Protein AF-0000000075214335 (afdb_homodimer)

Foldseek 3Di:
DFWAKDWQDDQDADFKTKIKIWDACRQVLCQQFWAAPVRDGSVPDAAQDKGWTFGAFPRDGDFTWMKHWHDACRDQLRTTMIMIMTGRDNVVNVRSRVSSVVSGHHYAAFLRSLLSSCVNPVAFPQLSLLVQLCVPFQFPLLNLLSVLSNVCQQVVLLVVLLVLLVVLLVLQVCCVVCVPDVRPPPPLVVSLVSLVVSLVSLVVQLVCAQVSQCLRVNWEEEEDEDPPLCSLLQVCLQCPPPVRPPPPPPPDPDPQPFRWGDQHRGIYGYGPQQPRPDDPDDDPPVSVVSSVVSLVPGQEYEYGGEQCDEDDPVNVVVLVSCQVHQYEYEHEPPVDHGPYDCVSVVVSHVHYWYAHSNVSGGSNVVSVRSCVSSVNPPPDSNHHHDHDDLLSVLSVQLSVLSVVLSVCSVVVHRSVVSSVSSVRSSLSSCCSRPVNPDPVVSCVSSNPHGRND/DFWAKDWQDDQDFDFKTKIKIWDACRQVLCQQFWAAPVRDGSVPDAAQDKGWTFGAFPRHGDFTWMKHWHDACRDQLRTTMIMIMTGRDNVVNVRSRVSSVVSGHHYAAFLRSLLSSCVNPVAFPQLSLLVQLCVPFQFPLLNLLSVLSNVCQQVVLLVVLLVLLVVLLVLQVCCVVCVPDVRPPPPLVVSLVSLVVSLVSLVVQLVCAQVSQCLRVNWEEEEDEDPPLCSLLLVCLQCPPPVRPPPPPPPDPDPQPQRWGDQHRGIYGYGPQQPRPDDDDDDPPVRVVSSVVSLVVGQEYEYGGEQQDEDDPVNVVVLVSCQVHQYEYEHEPPVDDGPYDCVSVVVSHVHYWYAHSNVSGGSNVVSVRSCVSSVNPPPDSNHHHDHDDLLSVLSVQLSVLSVVLSVCSVVPHRSVVSSVSSVRSSLSSCCSRPVNPDPVVSCVSSNPHGRND

Solvent-accessible surface area (backbone atoms only — not comparable to full-atom values): 45473 Å² total; per-residue (Å²): 122,78,28,27,30,35,50,18,35,17,91,32,58,31,34,33,26,35,35,36,26,36,18,88,48,16,40,60,30,45,47,71,25,37,47,34,72,87,67,59,57,60,69,76,52,59,60,41,30,42,44,58,26,30,33,36,47,98,86,34,80,54,40,63,28,39,41,36,31,26,35,57,60,69,34,82,38,35,32,26,29,29,38,40,36,32,50,7,6,59,48,57,40,50,48,49,48,50,36,38,37,74,51,67,29,40,79,50,49,40,12,39,50,49,49,40,8,36,76,59,65,69,37,46,43,52,25,52,53,18,50,56,42,32,35,65,15,75,20,63,45,9,27,44,29,18,34,35,28,46,73,32,39,34,54,50,55,50,49,53,45,44,50,55,49,50,52,50,44,52,50,38,50,48,45,71,75,36,69,84,49,94,53,79,75,79,48,66,64,57,55,48,52,50,49,51,50,45,35,51,54,45,46,53,36,59,71,44,26,66,48,42,38,38,38,43,72,24,38,43,26,23,72,44,63,60,89,90,28,42,66,61,39,39,51,43,45,48,38,60,63,73,63,58,76,77,63,79,64,88,81,67,80,76,78,66,77,52,52,65,28,62,45,80,49,33,27,34,34,34,50,78,36,52,62,66,81,58,70,93,77,77,74,76,64,60,31,51,53,39,37,48,53,38,53,71,71,30,65,31,35,42,38,37,36,39,24,60,38,61,80,46,73,70,53,52,51,51,48,60,61,40,58,82,45,59,37,36,36,35,34,19,47,58,86,46,66,77,52,39,68,53,67,67,51,58,72,54,29,93,34,76,34,67,23,26,35,88,74,66,39,40,60,66,55,44,33,50,45,52,29,53,75,62,62,47,70,80,60,60,42,75,54,56,58,42,83,47,69,68,44,44,49,25,46,50,52,19,33,51,25,37,52,49,25,49,53,30,55,77,71,64,49,55,53,70,63,30,38,52,27,45,50,51,19,46,52,27,50,34,32,46,41,40,82,62,46,51,68,67,57,53,50,57,60,29,58,72,34,54,58,36,36,122,79,28,28,30,34,51,19,35,17,91,32,58,32,34,34,26,34,35,36,27,36,19,88,50,16,40,61,30,44,46,70,27,38,48,34,73,83,68,58,55,58,69,74,51,58,59,39,31,43,44,57,27,28,33,36,47,96,87,34,80,54,42,64,29,38,40,38,32,26,36,57,59,68,35,82,37,35,32,26,29,29,37,39,35,32,50,8,6,59,48,58,40,51,48,50,47,50,34,36,37,74,51,68,30,40,79,50,49,40,12,39,51,50,48,40,7,37,76,58,65,70,38,46,44,51,26,51,54,17,50,56,43,31,34,65,15,76,20,62,47,11,26,45,28,18,34,36,28,46,74,32,41,33,55,51,53,51,48,54,44,44,50,56,49,52,53,50,42,52,51,39,50,47,46,70,75,37,69,86,48,94,52,76,77,80,47,65,64,57,55,47,51,52,48,51,50,44,34,50,55,45,46,51,36,59,71,42,26,65,47,42,39,38,37,43,74,24,38,44,27,23,71,44,62,61,89,90,29,43,66,61,40,40,51,42,46,47,40,61,62,76,61,60,80,76,60,79,64,87,81,68,78,76,78,66,79,51,52,66,29,62,46,79,50,34,27,35,33,35,48,77,34,51,58,68,81,59,75,93,77,79,69,66,68,61,21,53,55,37,37,49,52,38,53,71,70,30,63,30,36,42,37,38,35,38,23,60,39,61,82,47,73,69,52,52,52,50,47,60,62,41,60,82,47,58,38,38,37,34,34,19,46,59,88,45,66,77,52,38,69,54,66,68,51,60,72,52,28,91,35,76,35,68,23,25,35,88,74,65,39,42,62,66,55,43,35,51,46,52,29,53,73,63,62,48,70,82,58,61,42,74,54,57,60,44,83,48,69,67,45,45,50,26,47,48,53,20,34,51,24,36,50,49,23,48,54,30,56,77,70,64,51,55,53,72,63,30,36,52,28,46,50,51,20,45,52,27,52,33,32,46,41,40,82,62,45,50,68,67,57,53,50,57,60,28,57,73,36,54,57,36,36

Radius of gyration: 34.45 Å; Cα contacts (8 Å, |Δi|>4): 1851; chains: 2; bounding box: 76×126×74 Å

pLDDT: mean 87.83, std 15.97, range [31.05, 98.88]

Structure (mmCIF, N/CA/C/O backbone):
data_AF-0000000075214335-model_v1
#
loop_
_entity.id
_entity.type
_entity.pdbx_description
1 polymer 'tRNA modification GTPase MnmE'
#
loop_
_atom_site.group_PDB
_atom_site.id
_atom_site.type_symbol
_atom_site.label_atom_id
_atom_site.label_alt_id
_atom_site.label_comp_id
_atom_site.label_asym_id
_atom_site.label_entity_id
_atom_site.label_seq_id
_atom_site.pdbx_PDB_ins_code
_atom_site.Cartn_x
_atom_site.Cartn_y
_atom_site.Cartn_z
_atom_site.occupancy
_atom_site.B_iso_or_equiv
_atom_site.auth_seq_id
_atom_site.auth_comp_id
_atom_site.auth_asym_id
_atom_site.auth_atom_id
_atom_site.pdbx_PDB_model_num
ATOM 1 N N . MET A 1 1 ? -6.516 -19.797 20.625 1 76.5 1 MET A N 1
ATOM 2 C CA . MET A 1 1 ? -5.359 -19.109 20.062 1 76.5 1 MET A CA 1
ATOM 3 C C . MET A 1 1 ? -5.441 -17.609 20.344 1 76.5 1 MET A C 1
ATOM 5 O O . MET A 1 1 ? -6.531 -17.062 20.516 1 76.5 1 MET A O 1
ATOM 9 N N . SER A 1 2 ? -4.344 -17.016 20.547 1 91.81 2 SER A N 1
ATOM 10 C CA . SER A 1 2 ? -4.277 -15.586 20.859 1 91.81 2 SER A CA 1
ATOM 11 C C . SER A 1 2 ? -4.844 -14.758 19.703 1 91.81 2 SER A C 1
ATOM 13 O O . SER A 1 2 ? -4.879 -15.203 18.562 1 91.81 2 SER A O 1
ATOM 15 N N . THR A 1 3 ? -5.512 -13.727 20.016 1 97.88 3 THR A N 1
ATOM 16 C CA . THR A 1 3 ? -5.969 -12.766 19.016 1 97.88 3 THR A CA 1
ATOM 17 C C . THR A 1 3 ? -4.789 -12 18.422 1 97.88 3 THR A C 1
ATOM 19 O O . THR A 1 3 ? -3.969 -11.445 19.141 1 97.88 3 THR A O 1
ATOM 22 N N . ILE A 1 4 ? -4.656 -12.047 17.109 1 98.38 4 ILE A N 1
ATOM 23 C CA . ILE A 1 4 ? -3.494 -11.461 16.438 1 98.38 4 ILE A CA 1
ATOM 24 C C . ILE A 1 4 ? -3.924 -10.266 15.594 1 98.38 4 ILE A C 1
ATOM 26 O O . ILE A 1 4 ? -5.105 -10.117 15.273 1 98.38 4 ILE A O 1
ATOM 30 N N . ALA A 1 5 ? -2.99 -9.414 15.273 1 98.56 5 ALA A N 1
ATOM 31 C CA . ALA A 1 5 ? -3.264 -8.25 14.438 1 98.56 5 ALA A CA 1
ATOM 32 C C . ALA A 1 5 ? -2.041 -7.867 13.609 1 98.56 5 ALA A C 1
ATOM 34 O O . ALA A 1 5 ? -0.904 -8.125 14.016 1 98.56 5 ALA A O 1
ATOM 35 N N . ALA A 1 6 ? -2.277 -7.27 12.445 1 98.06 6 ALA A N 1
ATOM 36 C CA . ALA A 1 6 ? -1.243 -6.734 11.562 1 98.06 6 ALA A CA 1
ATOM 37 C C . ALA A 1 6 ? -1.837 -5.762 10.547 1 98.06 6 ALA A C 1
ATOM 39 O O . ALA A 1 6 ? -3.059 -5.668 10.406 1 98.06 6 ALA A O 1
ATOM 40 N N . ILE A 1 7 ? -0.98 -4.98 9.977 1 97.5 7 ILE A N 1
ATOM 41 C CA . ILE A 1 7 ? -1.38 -4.176 8.828 1 97.5 7 ILE A CA 1
ATOM 42 C C . ILE A 1 7 ? -1.581 -5.074 7.609 1 97.5 7 ILE A C 1
ATOM 44 O O . ILE A 1 7 ? -0.665 -5.793 7.199 1 97.5 7 ILE A O 1
ATOM 48 N N . ALA A 1 8 ? -2.771 -5.043 7.035 1 97.38 8 ALA A N 1
ATOM 49 C CA . ALA A 1 8 ? -3.127 -5.945 5.941 1 97.38 8 ALA A CA 1
ATOM 50 C C . ALA A 1 8 ? -2.732 -5.352 4.594 1 97.38 8 ALA A C 1
ATOM 52 O O . ALA A 1 8 ? -2.541 -6.082 3.619 1 97.38 8 ALA A O 1
ATOM 53 N N . THR A 1 9 ? -2.678 -4.023 4.453 1 96.12 9 THR A N 1
ATOM 54 C CA . THR A 1 9 ? -2.342 -3.348 3.203 1 96.12 9 THR A CA 1
ATOM 55 C C . THR A 1 9 ? -0.831 -3.178 3.072 1 96.12 9 THR A C 1
ATOM 57 O O . THR A 1 9 ? -0.095 -3.338 4.047 1 96.12 9 THR A O 1
ATOM 60 N N . GLY A 1 10 ? -0.385 -2.92 1.857 1 91.81 10 GLY A N 1
ATOM 61 C CA . GLY A 1 10 ? 1.036 -2.752 1.602 1 91.81 10 GLY A CA 1
ATOM 62 C C . GLY A 1 10 ? 1.635 -1.561 2.326 1 91.81 10 GLY A C 1
ATOM 63 O O . GLY A 1 10 ? 0.921 -0.621 2.682 1 91.81 10 GLY A O 1
ATOM 64 N N . ASN A 1 11 ? 2.881 -1.649 2.514 1 87.88 11 ASN A N 1
ATOM 65 C CA . ASN A 1 11 ? 3.598 -0.605 3.238 1 87.88 11 ASN A CA 1
ATOM 66 C C . ASN A 1 11 ? 3.893 0.596 2.346 1 87.88 11 ASN A C 1
ATOM 68 O O . ASN A 1 11 ? 5.047 0.85 2 1 87.88 11 ASN A O 1
ATOM 72 N N . ALA A 1 12 ? 2.939 1.247 1.948 1 87.56 12 ALA A N 1
ATOM 73 C CA . ALA A 1 12 ? 2.992 2.467 1.147 1 87.56 12 ALA A CA 1
ATOM 74 C C . ALA A 1 12 ? 1.803 3.375 1.45 1 87.56 12 ALA A C 1
ATOM 76 O O . ALA A 1 12 ? 0.721 2.895 1.8 1 87.56 12 ALA A O 1
ATOM 77 N N . ALA A 1 13 ? 2.086 4.641 1.317 1 89.19 13 ALA A N 1
ATOM 78 C CA . ALA A 1 13 ? 1.004 5.594 1.555 1 89.19 13 ALA A CA 1
ATOM 79 C C . ALA A 1 13 ? -0.08 5.469 0.487 1 89.19 13 ALA A C 1
ATOM 81 O O . ALA A 1 13 ? 0.218 5.207 -0.68 1 89.19 13 ALA A O 1
ATOM 82 N N . GLY A 1 14 ? -1.327 5.617 0.842 1 91.38 14 GLY A N 1
ATOM 83 C CA . GLY A 1 14 ? -2.48 5.57 -0.043 1 91.38 14 GLY A CA 1
ATOM 84 C C . GLY A 1 14 ? -3.715 6.223 0.551 1 91.38 14 GLY A C 1
ATOM 85 O O . GLY A 1 14 ? -3.611 7.02 1.485 1 91.38 14 GLY A O 1
ATOM 86 N N . GLY A 1 15 ? -4.805 6.02 -0.076 1 93.5 15 GLY A N 1
ATOM 87 C CA . GLY A 1 15 ? -6.055 6.555 0.438 1 93.5 15 GLY A CA 1
ATOM 88 C C . GLY A 1 15 ? -6.492 5.906 1.737 1 93.5 15 GLY A C 1
ATOM 89 O O . GLY A 1 15 ? -7 6.582 2.637 1 93.5 15 GLY A O 1
ATOM 90 N N . ILE A 1 16 ? -6.27 4.602 1.799 1 96.5 16 ILE A N 1
ATOM 91 C CA . ILE A 1 16 ? -6.652 3.93 3.035 1 96.5 16 ILE A CA 1
ATOM 92 C C . ILE A 1 16 ? -5.59 2.896 3.41 1 96.5 16 ILE A C 1
ATOM 94 O O . ILE A 1 16 ? -4.832 2.438 2.553 1 96.5 16 ILE A O 1
ATOM 98 N N . GLY A 1 17 ? -5.441 2.637 4.648 1 97.31 17 GLY A N 1
ATOM 99 C CA . GLY A 1 17 ? -4.75 1.51 5.25 1 97.31 17 GLY A CA 1
ATOM 100 C C . GLY A 1 17 ? -5.645 0.657 6.129 1 97.31 17 GLY A C 1
ATOM 101 O O . GLY A 1 17 ? -6.551 1.174 6.785 1 97.31 17 GLY A O 1
ATOM 102 N N . VAL A 1 18 ? -5.387 -0.647 6.145 1 98.56 18 VAL A N 1
ATOM 103 C CA . VAL A 1 18 ? -6.297 -1.548 6.84 1 98.56 18 VAL A CA 1
ATOM 104 C C . VAL A 1 18 ? -5.535 -2.346 7.895 1 98.56 18 VAL A C 1
ATOM 106 O O . VAL A 1 18 ? -4.484 -2.926 7.602 1 98.56 18 VAL A O 1
ATOM 109 N N . ILE A 1 19 ? -6 -2.316 9.102 1 98.69 19 ILE A N 1
ATOM 110 C CA . ILE A 1 19 ? -5.531 -3.184 10.172 1 98.69 19 ILE A CA 1
ATOM 111 C C . ILE A 1 19 ? -6.484 -4.363 10.344 1 98.69 19 ILE A C 1
ATOM 113 O O . ILE A 1 19 ? -7.695 -4.18 10.477 1 98.69 19 ILE A O 1
ATOM 117 N N . ARG A 1 20 ? -5.926 -5.508 10.32 1 98.69 20 ARG A N 1
ATOM 118 C CA . ARG A 1 20 ? -6.719 -6.723 10.477 1 98.69 20 ARG A CA 1
ATOM 119 C C . ARG A 1 20 ? -6.508 -7.344 11.852 1 98.69 20 ARG A C 1
ATOM 121 O O . ARG A 1 20 ? -5.371 -7.488 12.305 1 98.69 20 ARG A O 1
ATOM 128 N N . ILE A 1 21 ? -7.578 -7.711 12.508 1 98.81 21 ILE A N 1
ATOM 129 C CA . ILE A 1 21 ? -7.59 -8.391 13.797 1 98.81 21 ILE A CA 1
ATOM 130 C C . ILE A 1 21 ? -8.305 -9.734 13.672 1 98.81 21 ILE A C 1
ATOM 132 O O . ILE A 1 21 ? -9.406 -9.805 13.117 1 98.81 21 ILE A O 1
ATOM 136 N N . SER A 1 22 ? -7.719 -10.812 14.125 1 98.75 22 SER A N 1
ATOM 137 C CA . SER A 1 22 ? -8.32 -12.141 14.031 1 98.75 22 SER A CA 1
ATOM 138 C C . SER A 1 22 ? -8.172 -12.914 15.328 1 98.75 22 SER A C 1
ATOM 140 O O . SER A 1 22 ? -7.094 -12.922 15.93 1 98.75 22 SER A O 1
ATOM 142 N N . GLY A 1 23 ? -9.195 -13.555 15.727 1 98.5 23 GLY A N 1
ATOM 143 C CA . GLY A 1 23 ? -9.195 -14.359 16.938 1 98.5 23 GLY A CA 1
ATOM 144 C C . GLY A 1 23 ? -10.484 -14.25 17.719 1 98.5 23 GLY A C 1
ATOM 145 O O . GLY A 1 23 ? -11.375 -13.469 17.375 1 98.5 23 GLY A O 1
ATOM 146 N N . ASP A 1 24 ? -10.586 -14.914 18.828 1 97.06 24 ASP A N 1
ATOM 147 C CA . ASP A 1 24 ? -11.797 -15 19.641 1 97.06 24 ASP A CA 1
ATOM 148 C C . ASP A 1 24 ? -12.141 -13.648 20.266 1 97.06 24 ASP A C 1
ATOM 150 O O . ASP A 1 24 ? -13.305 -13.352 20.516 1 97.06 24 ASP A O 1
ATOM 154 N N . GLU A 1 25 ? -11.172 -12.844 20.453 1 98.06 25 GLU A N 1
ATOM 155 C CA . GLU A 1 25 ? -11.406 -11.547 21.078 1 98.06 25 GLU A CA 1
ATOM 156 C C . GLU A 1 25 ? -11.312 -10.414 20.062 1 98.06 25 GLU A C 1
ATOM 158 O O . GLU A 1 25 ? -11.109 -9.258 20.438 1 98.06 25 GLU A O 1
ATOM 163 N N . ALA A 1 26 ? -11.375 -10.727 18.828 1 98.69 26 ALA A N 1
ATOM 164 C CA . ALA A 1 26 ? -11.141 -9.75 17.781 1 98.69 26 ALA A CA 1
ATOM 165 C C . ALA A 1 26 ? -12.078 -8.547 17.922 1 98.69 26 ALA A C 1
ATOM 167 O O . ALA A 1 26 ? -11.633 -7.398 17.891 1 98.69 26 ALA A O 1
ATOM 168 N N . THR A 1 27 ? -13.359 -8.766 18.125 1 98.5 27 THR A N 1
ATOM 169 C CA . THR A 1 27 ? -14.328 -7.668 18.219 1 98.5 27 THR A CA 1
ATOM 170 C C . THR A 1 27 ? -14.125 -6.883 19.516 1 98.5 27 THR A C 1
ATOM 172 O O . THR A 1 27 ? -14.266 -5.656 19.531 1 98.5 27 THR A O 1
ATOM 175 N N . ALA A 1 28 ? -13.82 -7.551 20.578 1 98.25 28 ALA A N 1
ATOM 176 C CA . ALA A 1 28 ? -13.578 -6.875 21.844 1 98.25 28 ALA A CA 1
ATOM 177 C C . ALA A 1 28 ? -12.367 -5.953 21.75 1 98.25 28 ALA A C 1
ATOM 179 O O . ALA A 1 28 ? -12.414 -4.809 22.219 1 98.25 28 ALA A O 1
ATOM 180 N N . VAL A 1 29 ? -11.297 -6.473 21.188 1 98.56 29 VAL A N 1
ATOM 181 C CA . VAL A 1 29 ? -10.086 -5.68 20.984 1 98.56 29 VAL A CA 1
ATOM 182 C C . VAL A 1 29 ? -10.398 -4.473 20.109 1 98.56 29 VAL A C 1
ATOM 184 O O . VAL A 1 29 ? -10.016 -3.348 20.422 1 98.56 29 VAL A O 1
ATOM 187 N N . ALA A 1 30 ? -11.117 -4.707 19.047 1 98.88 30 ALA A N 1
ATOM 188 C CA . ALA A 1 30 ? -11.477 -3.635 18.125 1 98.88 30 ALA A CA 1
ATOM 189 C C . ALA A 1 30 ? -12.336 -2.578 18.812 1 98.88 30 ALA A C 1
ATOM 191 O O . ALA A 1 30 ? -12.172 -1.381 18.562 1 98.88 30 ALA A O 1
ATOM 192 N N . ASP A 1 31 ? -13.219 -2.994 19.672 1 98.75 31 ASP A N 1
ATOM 193 C CA . ASP A 1 31 ? -14.117 -2.076 20.375 1 98.75 31 ASP A CA 1
ATOM 194 C C . ASP A 1 31 ? -13.336 -1.147 21.297 1 98.75 31 ASP A C 1
ATOM 196 O O . ASP A 1 31 ? -13.797 -0.049 21.625 1 98.75 31 ASP A O 1
ATOM 200 N N . ARG A 1 32 ? -12.219 -1.535 21.734 1 98.38 32 ARG A N 1
ATOM 201 C CA . ARG A 1 32 ? -11.398 -0.708 22.609 1 98.38 32 ARG A CA 1
ATOM 202 C C . ARG A 1 32 ? -10.664 0.366 21.828 1 98.38 32 ARG A C 1
ATOM 204 O O . ARG A 1 32 ? -10.258 1.388 22.375 1 98.38 32 ARG A O 1
ATOM 211 N N . VAL A 1 33 ? -10.5 0.174 20.516 1 98.69 33 VAL A N 1
ATOM 212 C CA . VAL A 1 33 ? -9.672 1.065 19.719 1 98.69 33 VAL A CA 1
ATOM 213 C C . VAL A 1 33 ? -10.547 1.849 18.734 1 98.69 33 VAL A C 1
ATOM 215 O O . VAL A 1 33 ? -10.141 2.898 18.234 1 98.69 33 VAL A O 1
ATOM 218 N N . PHE A 1 34 ? -11.68 1.377 18.453 1 98.81 34 PHE A N 1
ATOM 219 C CA . PHE A 1 34 ? -12.617 1.979 17.516 1 98.81 34 PHE A CA 1
ATOM 220 C C . PHE A 1 34 ? -13.938 2.293 18.203 1 98.81 34 PHE A C 1
ATOM 222 O O . PHE A 1 34 ? -14.516 1.434 18.859 1 98.81 34 PHE A O 1
ATOM 229 N N . LYS A 1 35 ? -14.422 3.512 18 1 98.5 35 LYS A N 1
ATOM 230 C CA . LYS A 1 35 ? -15.719 3.922 18.516 1 98.5 35 LYS A CA 1
ATOM 231 C C . LYS A 1 35 ? -16.672 4.328 17.391 1 98.5 35 LYS A C 1
ATOM 233 O O . LYS A 1 35 ? -16.438 5.332 16.719 1 98.5 35 LYS A O 1
ATOM 238 N N . ALA A 1 36 ? -17.703 3.559 17.219 1 98.06 36 ALA A N 1
ATOM 239 C CA . ALA A 1 36 ? -18.703 3.861 16.188 1 98.06 36 ALA A CA 1
ATOM 240 C C . ALA A 1 36 ? -19.406 5.18 16.484 1 98.06 36 ALA A C 1
ATOM 242 O O . ALA A 1 36 ? -19.703 5.484 17.641 1 98.06 36 ALA A O 1
ATOM 243 N N . MET A 1 37 ? -19.734 5.902 15.469 1 96.62 37 MET A N 1
ATOM 244 C CA . MET A 1 37 ? -20.391 7.199 15.625 1 96.62 37 MET A CA 1
ATOM 245 C C . MET A 1 37 ? -21.766 7.039 16.25 1 96.62 37 MET A C 1
ATOM 247 O O . MET A 1 37 ? -22.234 7.914 16.984 1 96.62 37 MET A O 1
ATOM 251 N N . ASP A 1 38 ? -22.391 5.941 15.992 1 95.75 38 ASP A N 1
ATOM 252 C CA . ASP A 1 38 ? -23.75 5.734 16.5 1 95.75 38 ASP A CA 1
ATOM 253 C C . ASP A 1 38 ? -23.719 5.031 17.859 1 95.75 38 ASP A C 1
ATOM 255 O O . ASP A 1 38 ? -24.766 4.637 18.375 1 95.75 38 ASP A O 1
ATOM 259 N N . GLY A 1 39 ? -22.562 4.797 18.375 1 95.75 39 GLY A N 1
ATOM 260 C CA . GLY A 1 39 ? -22.406 4.254 19.719 1 95.75 39 GLY A CA 1
ATOM 261 C C . GLY A 1 39 ? -22.484 2.74 19.766 1 95.75 39 GLY A C 1
ATOM 262 O O . GLY A 1 39 ? -22.312 2.137 20.828 1 95.75 39 GLY A O 1
ATOM 263 N N . SER A 1 40 ? -22.734 2.09 18.609 1 96.62 40 SER A N 1
ATOM 264 C CA . SER A 1 40 ? -22.844 0.636 18.578 1 96.62 40 SER A CA 1
ATOM 265 C C . SER A 1 40 ? -21.516 -0.032 18.859 1 96.62 40 SER A C 1
ATOM 267 O O . SER A 1 40 ? -20.453 0.545 18.594 1 96.62 40 SER A O 1
ATOM 269 N N . LEU A 1 41 ? -21.609 -1.18 19.453 1 97.88 41 LEU A N 1
ATOM 270 C CA . LEU A 1 41 ? -20.422 -2.01 19.641 1 97.88 41 LEU A CA 1
ATOM 271 C C . LEU A 1 41 ? -20.234 -2.969 18.469 1 97.88 41 LEU A C 1
ATOM 273 O O . LEU A 1 41 ? -21.203 -3.537 17.969 1 97.88 41 LEU A O 1
ATOM 277 N N . LEU A 1 42 ? -19.031 -3.156 18.031 1 98.25 42 LEU A N 1
ATOM 278 C CA . LEU A 1 42 ? -18.734 -4.078 16.953 1 98.25 42 LEU A CA 1
ATOM 279 C C . LEU A 1 42 ? -19.062 -5.512 17.328 1 98.25 42 LEU A C 1
ATOM 281 O O . LEU A 1 42 ? -19.469 -6.309 16.484 1 98.25 42 LEU A O 1
ATOM 285 N N . ALA A 1 43 ? -18.906 -5.84 18.594 1 97.44 43 ALA A N 1
ATOM 286 C CA . ALA A 1 43 ? -19.203 -7.176 19.109 1 97.44 43 ALA A CA 1
ATOM 287 C C . ALA A 1 43 ? -20.656 -7.543 18.844 1 97.44 43 ALA A C 1
ATOM 289 O O . ALA A 1 43 ? -21 -8.719 18.703 1 97.44 43 ALA A O 1
ATOM 290 N N . ASP A 1 44 ? -21.5 -6.57 18.703 1 96.94 44 ASP A N 1
ATOM 291 C CA . ASP A 1 44 ? -22.938 -6.801 18.547 1 96.94 44 ASP A CA 1
ATOM 292 C C . ASP A 1 44 ? -23.328 -6.855 17.078 1 96.94 44 ASP A C 1
ATOM 294 O O . ASP A 1 44 ? -24.469 -7.133 16.734 1 96.94 44 ASP A O 1
ATOM 298 N N . LEU A 1 45 ? -22.422 -6.578 16.219 1 96.94 45 LEU A N 1
ATOM 299 C CA . LEU A 1 45 ? -22.719 -6.547 14.797 1 96.94 45 LEU A CA 1
ATOM 300 C C . LEU A 1 45 ? -22.688 -7.957 14.211 1 96.94 45 LEU A C 1
ATOM 302 O O . LEU A 1 45 ? -21.953 -8.82 14.68 1 96.94 45 LEU A O 1
ATOM 306 N N . GLY A 1 46 ? -23.578 -8.203 13.227 1 96.38 46 GLY A N 1
ATOM 307 C CA . GLY A 1 46 ? -23.469 -9.414 12.438 1 96.38 46 GLY A CA 1
ATOM 308 C C . GLY A 1 46 ? -22.281 -9.406 11.492 1 96.38 46 GLY A C 1
ATOM 309 O O . GLY A 1 46 ? -21.609 -8.375 11.336 1 96.38 46 GLY A O 1
ATOM 310 N N . GLY A 1 47 ? -21.984 -10.578 10.93 1 97.69 47 GLY A N 1
ATOM 311 C CA . GLY A 1 47 ? -20.906 -10.68 9.953 1 97.69 47 GLY A CA 1
ATOM 312 C C . GLY A 1 47 ? -21.172 -9.891 8.688 1 97.69 47 GLY A C 1
ATOM 313 O O . GLY A 1 47 ? -22.328 -9.711 8.289 1 97.69 47 GLY A O 1
ATOM 314 N N . TYR A 1 48 ? -20.062 -9.375 8.094 1 98.44 48 TYR A N 1
ATOM 315 C CA . TYR A 1 48 ? -20.109 -8.641 6.832 1 98.44 48 TYR A CA 1
ATOM 316 C C . TYR A 1 48 ? -20.906 -7.352 6.98 1 98.44 48 TYR A C 1
ATOM 318 O O . TYR A 1 48 ? -21.625 -6.953 6.062 1 98.44 48 TYR A O 1
ATOM 326 N N . ARG A 1 49 ? -20.844 -6.766 8.117 1 98.44 49 ARG A N 1
ATOM 327 C CA . ARG A 1 49 ? -21.375 -5.441 8.414 1 98.44 49 ARG A CA 1
ATOM 328 C C . ARG A 1 49 ? -20.281 -4.488 8.867 1 98.44 49 ARG A C 1
ATOM 330 O O . ARG A 1 49 ? -19.312 -4.91 9.516 1 98.44 49 ARG A O 1
ATOM 337 N N . ALA A 1 50 ? -20.469 -3.191 8.523 1 98.69 50 ALA A N 1
ATOM 338 C CA . ALA A 1 50 ? -19.438 -2.199 8.859 1 98.69 50 ALA A CA 1
ATOM 339 C C . ALA A 1 50 ? -20.047 -1.013 9.602 1 98.69 50 ALA A C 1
ATOM 341 O O . ALA A 1 50 ? -21.281 -0.845 9.617 1 98.69 50 ALA A O 1
ATOM 342 N N . LYS A 1 51 ? -19.25 -0.272 10.273 1 98.62 51 LYS A N 1
ATOM 343 C CA . LYS A 1 51 ? -19.625 0.96 10.969 1 98.62 51 LYS A CA 1
ATOM 344 C C . LYS A 1 51 ? -18.594 2.062 10.719 1 98.62 51 LYS A C 1
ATOM 346 O O . LYS A 1 51 ? -17.406 1.791 10.609 1 98.62 51 LYS A O 1
ATOM 351 N N . PHE A 1 52 ? -19.109 3.246 10.586 1 98.56 52 PHE A N 1
ATOM 352 C CA . PHE A 1 52 ? -18.281 4.438 10.547 1 98.56 52 PHE A CA 1
ATOM 353 C C . PHE A 1 52 ? -18.031 4.965 11.961 1 98.56 52 PHE A C 1
ATOM 355 O O . PHE A 1 52 ? -18.922 4.965 12.797 1 98.56 52 PHE A O 1
ATOM 362 N N . GLY A 1 53 ? -16.766 5.367 12.227 1 98.38 53 GLY A N 1
ATOM 363 C CA . GLY A 1 53 ? -16.422 5.902 13.539 1 98.38 53 GLY A CA 1
ATOM 364 C C . GLY A 1 53 ? -15.023 6.48 13.594 1 98.38 53 GLY A C 1
ATOM 365 O O . GLY A 1 53 ? -14.516 7 12.602 1 98.38 53 GLY A O 1
ATOM 366 N N . ASN A 1 54 ? -14.461 6.492 14.812 1 98.5 54 ASN A N 1
ATOM 367 C CA . ASN A 1 54 ? -13.117 7.016 15.039 1 98.5 54 ASN A CA 1
ATOM 368 C C . ASN A 1 54 ? -12.203 5.961 15.648 1 98.5 54 ASN A C 1
ATOM 370 O O . ASN A 1 54 ? -12.633 5.16 16.484 1 98.5 54 ASN A O 1
ATOM 374 N N . VAL A 1 55 ? -11.031 5.992 15.219 1 98.44 55 VAL A N 1
ATOM 375 C CA . VAL A 1 55 ? -9.992 5.23 15.914 1 98.44 55 VAL A CA 1
ATOM 376 C C . VAL A 1 55 ? -9.469 6.035 17.094 1 98.44 55 VAL A C 1
ATOM 378 O O . VAL A 1 55 ? -9.258 7.246 17 1 98.44 55 VAL A O 1
ATOM 381 N N . ILE A 1 56 ? -9.32 5.387 18.188 1 97.88 56 ILE A N 1
ATOM 382 C CA . ILE A 1 56 ? -8.852 6.008 19.422 1 97.88 56 ILE A CA 1
ATOM 383 C C . ILE A 1 56 ? -7.402 5.602 19.688 1 97.88 56 ILE A C 1
ATOM 385 O O . ILE A 1 56 ? -7.109 4.414 19.859 1 97.88 56 ILE A O 1
ATOM 389 N N . ILE A 1 57 ? -6.551 6.527 19.719 1 95.62 57 ILE A N 1
ATOM 390 C CA . ILE A 1 57 ? -5.145 6.32 20.047 1 95.62 57 ILE A CA 1
ATOM 391 C C . ILE A 1 57 ? -4.766 7.168 21.266 1 95.62 57 ILE A C 1
ATOM 393 O O . ILE A 1 57 ? -4.961 8.383 21.25 1 95.62 57 ILE A O 1
ATOM 397 N N . GLY A 1 58 ? -4.199 6.574 22.312 1 90.88 58 GLY A N 1
ATOM 398 C CA . GLY A 1 58 ? -3.877 7.309 23.516 1 90.88 58 GLY A CA 1
ATOM 399 C C . GLY A 1 58 ? -5.082 7.965 24.156 1 90.88 58 GLY A C 1
ATOM 400 O O . GLY A 1 58 ? -4.992 9.094 24.656 1 90.88 58 GLY A O 1
ATOM 401 N N . GLY A 1 59 ? -6.234 7.449 23.922 1 93.25 59 GLY A N 1
ATOM 402 C CA . GLY A 1 59 ? -7.453 7.934 24.547 1 93.25 59 GLY A CA 1
ATOM 403 C C . GLY A 1 59 ? -8.133 9.047 23.766 1 93.25 59 GLY A C 1
ATOM 404 O O . GLY A 1 59 ? -9.18 9.555 24.172 1 93.25 59 GLY A O 1
ATOM 405 N N . GLN A 1 60 ? -7.617 9.359 22.656 1 94.62 60 GLN A N 1
ATOM 406 C CA . GLN A 1 60 ? -8.18 10.453 21.875 1 94.62 60 GLN A CA 1
ATOM 407 C C . GLN A 1 60 ? -8.523 10 20.469 1 94.62 60 GLN A C 1
ATOM 409 O O . GLN A 1 60 ? -7.789 9.211 19.875 1 94.62 60 GLN A O 1
ATOM 414 N N . PRO A 1 61 ? -9.703 10.492 19.969 1 96.81 61 PRO A N 1
ATOM 415 C CA . PRO A 1 61 ? -9.938 10.242 18.547 1 96.81 61 PRO A CA 1
ATOM 416 C C . PRO A 1 61 ? -8.789 10.727 17.656 1 96.81 61 PRO A C 1
ATOM 418 O O . PRO A 1 61 ? -8.305 11.852 17.828 1 96.81 61 PRO A O 1
ATOM 421 N N . SER A 1 62 ? -8.344 9.883 16.703 1 97.5 62 SER A N 1
ATOM 422 C CA . SER A 1 62 ? -7.125 10.203 15.977 1 97.5 62 SER A CA 1
ATOM 423 C C . SER A 1 62 ? -7.332 10.055 14.469 1 97.5 62 SER A C 1
ATOM 425 O O . SER A 1 62 ? -6.52 10.539 13.68 1 97.5 62 SER A O 1
ATOM 427 N N . ASP A 1 63 ? -8.398 9.422 14.078 1 98.25 63 ASP A N 1
ATOM 428 C CA . ASP A 1 63 ? -8.75 9.273 12.664 1 98.25 63 ASP A CA 1
ATOM 429 C C . ASP A 1 63 ? -10.211 8.852 12.508 1 98.25 63 ASP A C 1
ATOM 431 O O . ASP A 1 63 ? -10.789 8.242 13.414 1 98.25 63 ASP A O 1
ATOM 435 N N . ASN A 1 64 ? -10.773 9.289 11.367 1 98.06 64 ASN A N 1
ATOM 436 C CA . ASN A 1 64 ? -12.008 8.656 10.914 1 98.06 64 ASN A CA 1
ATOM 437 C C . ASN A 1 64 ? -11.75 7.285 10.297 1 98.06 64 ASN A C 1
ATOM 439 O O . ASN A 1 64 ? -10.758 7.098 9.594 1 98.06 64 ASN A O 1
ATOM 443 N N . ALA A 1 65 ? -12.617 6.355 10.625 1 98.56 65 ALA A N 1
ATOM 444 C CA . ALA A 1 65 ? -12.336 4.992 10.18 1 98.56 65 ALA A CA 1
ATOM 445 C C . ALA A 1 65 ? -13.633 4.223 9.922 1 98.56 65 ALA A C 1
ATOM 447 O O . ALA A 1 65 ? -14.711 4.672 10.305 1 98.56 65 ALA A O 1
ATOM 448 N N . VAL A 1 66 ? -13.531 3.188 9.164 1 98.81 66 VAL A N 1
ATOM 449 C CA . VAL A 1 66 ? -14.586 2.199 8.969 1 98.81 66 VAL A CA 1
ATOM 450 C C . VAL A 1 66 ? -14.125 0.839 9.484 1 98.81 66 VAL A C 1
ATOM 452 O O . VAL A 1 66 ? -13.008 0.4 9.195 1 98.81 66 VAL A O 1
ATOM 455 N N . ALA A 1 67 ? -14.922 0.233 10.32 1 98.88 67 ALA A N 1
ATOM 456 C CA . ALA A 1 67 ? -14.633 -1.107 10.828 1 98.88 67 ALA A CA 1
ATOM 457 C C . ALA A 1 67 ? -15.594 -2.137 10.227 1 98.88 67 ALA A C 1
ATOM 459 O O . ALA A 1 67 ? -16.812 -1.981 10.312 1 98.88 67 ALA A O 1
ATOM 460 N N . LEU A 1 68 ? -15.062 -3.129 9.555 1 98.88 68 LEU A N 1
ATOM 461 C CA . LEU A 1 68 ? -15.828 -4.219 8.961 1 98.88 68 LEU A CA 1
ATOM 462 C C . LEU A 1 68 ? -15.672 -5.5 9.773 1 98.88 68 LEU A C 1
ATOM 464 O O . LEU A 1 68 ? -14.555 -5.922 10.07 1 98.88 68 LEU A O 1
ATOM 468 N N . VAL A 1 69 ? -16.781 -6.137 10.117 1 98.88 69 VAL A N 1
ATOM 469 C CA . VAL A 1 69 ? -16.781 -7.293 11.008 1 98.88 69 VAL A CA 1
ATOM 470 C C . VAL A 1 69 ? -17.078 -8.562 10.211 1 98.88 69 VAL A C 1
ATOM 472 O O . VAL A 1 69 ? -18 -8.578 9.383 1 98.88 69 VAL A O 1
ATOM 475 N N . PHE A 1 70 ? -16.281 -9.602 10.391 1 98.75 70 PHE A N 1
ATOM 476 C CA . PHE A 1 70 ? -16.531 -10.969 9.938 1 98.75 70 PHE A CA 1
ATOM 477 C C . PHE A 1 70 ? -16.703 -11.906 11.133 1 98.75 70 PHE A C 1
ATOM 479 O O . PHE A 1 70 ? -15.93 -11.852 12.086 1 98.75 70 PHE A O 1
ATOM 486 N N . LYS A 1 71 ? -17.656 -12.773 11.086 1 98.19 71 LYS A N 1
ATOM 487 C CA . LYS A 1 71 ? -17.891 -13.711 12.172 1 98.19 71 LYS A CA 1
ATOM 488 C C . LYS A 1 71 ? -17.5 -15.133 11.773 1 98.19 71 LYS A C 1
ATOM 490 O O . LYS A 1 71 ? -17.766 -15.555 10.648 1 98.19 71 LYS A O 1
ATOM 495 N N . ALA A 1 72 ? -16.891 -15.82 12.648 1 96.69 72 ALA A N 1
ATOM 496 C CA . ALA A 1 72 ? -16.562 -17.234 12.453 1 96.69 72 ALA A CA 1
ATOM 497 C C . ALA A 1 72 ? -17.812 -18.031 12.086 1 96.69 72 ALA A C 1
ATOM 499 O O . ALA A 1 72 ? -18.891 -17.797 12.625 1 96.69 72 ALA A O 1
ATOM 500 N N . PRO A 1 73 ? -17.656 -18.953 11.203 1 96.88 73 PRO A N 1
ATOM 501 C CA . PRO A 1 73 ? -16.469 -19.312 10.445 1 96.88 73 PRO A CA 1
ATOM 502 C C . PRO A 1 73 ? -16.359 -18.578 9.109 1 96.88 73 PRO A C 1
ATOM 504 O O . PRO A 1 73 ? -15.516 -18.922 8.273 1 96.88 73 PRO A O 1
ATOM 507 N N . LYS A 1 74 ? -17.312 -17.625 8.883 1 97.06 74 LYS A N 1
ATOM 508 C CA . LYS A 1 74 ? -17.406 -16.953 7.594 1 97.06 74 LYS A CA 1
ATOM 509 C C . LYS A 1 74 ? -16.422 -15.781 7.512 1 97.06 74 LYS A C 1
ATOM 511 O O . LYS A 1 74 ? -16.828 -14.625 7.387 1 97.06 74 LYS A O 1
ATOM 516 N N . SER A 1 75 ? -15.211 -16.078 7.648 1 98.12 75 SER A N 1
ATOM 517 C CA . SER A 1 75 ? -14.094 -15.133 7.539 1 98.12 75 SER A CA 1
ATOM 518 C C . SER A 1 75 ? -12.891 -15.781 6.859 1 98.12 75 SER A C 1
ATOM 520 O O . SER A 1 75 ? -12.906 -16.984 6.57 1 98.12 75 SER A O 1
ATOM 522 N N . TYR A 1 76 ? -11.875 -14.992 6.539 1 97.62 76 TYR A N 1
ATOM 523 C CA . TYR A 1 76 ? -10.68 -15.492 5.875 1 97.62 76 TYR A CA 1
ATOM 524 C C . TYR A 1 76 ? -9.992 -16.562 6.727 1 97.62 76 TYR A C 1
ATOM 526 O O . TYR A 1 76 ? -9.617 -17.609 6.223 1 97.62 76 TYR A O 1
ATOM 534 N N . THR A 1 77 ? -9.859 -16.281 8.047 1 97.81 77 THR A N 1
ATOM 535 C CA . THR A 1 77 ? -9.125 -17.172 8.938 1 97.81 77 THR A CA 1
ATOM 536 C C . THR A 1 77 ? -10.047 -18.25 9.508 1 97.81 77 THR A C 1
ATOM 538 O O . THR A 1 77 ? -9.586 -19.203 10.141 1 97.81 77 THR A O 1
ATOM 541 N N . GLY A 1 78 ? -11.352 -18.125 9.344 1 98 78 GLY A N 1
ATOM 542 C CA . GLY A 1 78 ? -12.312 -19 10 1 98 78 GLY A CA 1
ATOM 543 C C . GLY A 1 78 ? -12.625 -18.594 11.422 1 98 78 GLY A C 1
ATOM 544 O O . GLY A 1 78 ? -13.375 -19.266 12.125 1 98 78 GLY A O 1
ATOM 545 N N . GLU A 1 79 ? -12.07 -17.484 11.859 1 98.38 79 GLU A N 1
ATOM 546 C CA . GLU A 1 79 ? -12.281 -16.891 13.172 1 98.38 79 GLU A CA 1
ATOM 547 C C . GLU A 1 79 ? -13.078 -15.594 13.07 1 98.38 79 GLU A C 1
ATOM 549 O O . GLU A 1 79 ? -13.508 -15.211 11.984 1 98.38 79 GLU A O 1
ATOM 554 N N . ASP A 1 80 ? -13.336 -14.984 14.25 1 98.5 80 ASP A N 1
ATOM 555 C CA . ASP A 1 80 ? -13.797 -13.602 14.188 1 98.5 80 ASP A CA 1
ATOM 556 C C . ASP A 1 80 ? -12.703 -12.672 13.68 1 98.5 80 ASP A C 1
ATOM 558 O O . ASP A 1 80 ? -11.547 -12.781 14.102 1 98.5 80 ASP A O 1
ATOM 562 N N . VAL A 1 81 ? -13.07 -11.867 12.734 1 98.81 81 VAL A N 1
ATOM 563 C CA . VAL A 1 81 ? -12.109 -10.945 12.141 1 98.81 81 VAL A CA 1
ATOM 564 C C . VAL A 1 81 ? -12.703 -9.539 12.094 1 98.81 81 VAL A C 1
ATOM 566 O O . VAL A 1 81 ? -13.891 -9.367 11.805 1 98.81 81 VAL A O 1
ATOM 569 N N . VAL A 1 82 ? -11.961 -8.57 12.453 1 98.88 82 VAL A N 1
ATOM 570 C CA . VAL A 1 82 ? -12.32 -7.172 12.258 1 98.88 82 VAL A CA 1
ATOM 571 C C . VAL A 1 82 ? -11.25 -6.477 11.422 1 98.88 82 VAL A C 1
ATOM 573 O O . VAL A 1 82 ? -10.055 -6.633 11.68 1 98.88 82 VAL A O 1
ATOM 576 N N . GLU A 1 83 ? -11.648 -5.809 10.383 1 98.88 83 GLU A N 1
ATOM 577 C CA . GLU A 1 83 ? -10.766 -4.961 9.594 1 98.88 83 GLU A CA 1
ATOM 578 C C . GLU A 1 83 ? -11.086 -3.484 9.789 1 98.88 83 GLU A C 1
ATOM 580 O O . GLU A 1 83 ? -12.203 -3.047 9.508 1 98.88 83 GLU A O 1
ATOM 585 N N . ILE A 1 84 ? -10.148 -2.744 10.312 1 98.88 84 ILE A N 1
ATOM 586 C CA . ILE A 1 84 ? -10.305 -1.308 10.523 1 98.88 84 ILE A CA 1
ATOM 587 C C . ILE A 1 84 ? -9.586 -0.543 9.414 1 98.88 84 ILE A C 1
ATOM 589 O O . ILE A 1 84 ? -8.359 -0.625 9.289 1 98.88 84 ILE A O 1
ATOM 593 N N . SER A 1 85 ? -10.32 0.161 8.602 1 98.69 85 SER A N 1
ATOM 594 C CA . SER A 1 85 ? -9.766 0.998 7.539 1 98.69 85 SER A CA 1
ATOM 595 C C . SER A 1 85 ? -9.594 2.439 8.008 1 98.69 85 SER A C 1
ATOM 597 O O . SER A 1 85 ? -10.562 3.092 8.398 1 98.69 85 SER A O 1
ATOM 599 N N . VAL A 1 86 ? -8.383 2.914 8.016 1 98.44 86 VAL A N 1
ATOM 600 C CA . VAL A 1 86 ? -8.055 4.289 8.367 1 98.44 86 VAL A CA 1
ATOM 601 C C . VAL A 1 86 ? -7.457 5.004 7.156 1 98.44 86 VAL A C 1
ATOM 603 O O . VAL A 1 86 ? -7.312 4.406 6.086 1 98.44 86 VAL A O 1
ATOM 606 N N . HIS A 1 87 ? -7.25 6.273 7.258 1 97.81 87 HIS A N 1
ATOM 607 C CA . HIS A 1 87 ? -6.531 6.965 6.195 1 97.81 87 HIS A CA 1
ATOM 608 C C . HIS A 1 87 ? -5.156 6.352 5.965 1 97.81 87 HIS A C 1
ATOM 610 O O . HIS A 1 87 ? -4.516 5.887 6.91 1 97.81 87 HIS A O 1
ATOM 616 N N . GLY A 1 88 ? -4.738 6.355 4.754 1 95.75 88 GLY A N 1
ATOM 617 C CA . GLY A 1 88 ? -3.625 5.531 4.316 1 95.75 88 GLY A CA 1
ATOM 618 C C . GLY A 1 88 ? -2.273 6.18 4.555 1 95.75 88 GLY A C 1
ATOM 619 O O . GLY A 1 88 ? -1.349 6.004 3.756 1 95.75 88 GLY A O 1
ATOM 620 N N . GLY A 1 89 ? -2.133 6.988 5.504 1 92.81 89 GLY A N 1
ATOM 621 C CA . GLY A 1 89 ? -0.821 7.453 5.926 1 92.81 89 GLY A CA 1
ATOM 622 C C . GLY A 1 89 ? -0.045 6.414 6.711 1 92.81 89 GLY A C 1
ATOM 623 O O . GLY A 1 89 ? -0.619 5.688 7.527 1 92.81 89 GLY A O 1
ATOM 624 N N . LEU A 1 90 ? 1.202 6.352 6.473 1 90.12 90 LEU A N 1
ATOM 625 C CA . LEU A 1 90 ? 2.016 5.309 7.082 1 90.12 90 LEU A CA 1
ATOM 626 C C . LEU A 1 90 ? 1.989 5.414 8.602 1 90.12 90 LEU A C 1
ATOM 628 O O . LEU A 1 90 ? 1.86 4.406 9.297 1 90.12 90 LEU A O 1
ATOM 632 N N . LEU A 1 91 ? 2.117 6.605 9.133 1 89.94 91 LEU A N 1
ATOM 633 C CA . LEU A 1 91 ? 2.176 6.789 10.578 1 89.94 91 LEU A CA 1
ATOM 634 C C . LEU A 1 91 ? 0.845 6.426 11.227 1 89.94 91 LEU A C 1
ATOM 636 O O . LEU A 1 91 ? 0.814 5.703 12.227 1 89.94 91 LEU A O 1
ATOM 640 N N . ILE A 1 92 ? -0.256 6.938 10.672 1 95.44 92 ILE A N 1
ATOM 641 C CA . ILE A 1 92 ? -1.56 6.695 11.281 1 95.44 92 ILE A CA 1
ATOM 642 C C . ILE A 1 92 ? -1.881 5.203 11.234 1 95.44 92 ILE A C 1
ATOM 644 O O . ILE A 1 92 ? -2.451 4.656 12.18 1 95.44 92 ILE A O 1
ATOM 648 N N . VAL A 1 93 ? -1.529 4.516 10.195 1 96.69 93 VAL A N 1
ATOM 649 C CA . VAL A 1 93 ? -1.729 3.074 10.078 1 96.69 93 VAL A CA 1
ATOM 650 C C . VAL A 1 93 ? -0.925 2.354 11.164 1 96.69 93 VAL A C 1
ATOM 652 O O . VAL A 1 93 ? -1.455 1.492 11.867 1 96.69 93 VAL A O 1
ATOM 655 N N . GLN A 1 94 ? 0.294 2.736 11.281 1 94.69 94 GLN A N 1
ATOM 656 C CA . GLN A 1 94 ? 1.171 2.125 12.273 1 94.69 94 GLN A CA 1
ATOM 657 C C . GLN A 1 94 ? 0.664 2.381 13.688 1 94.69 94 GLN A C 1
ATOM 659 O O . GLN A 1 94 ? 0.649 1.474 14.523 1 94.69 94 GLN A O 1
ATOM 664 N N . LYS A 1 95 ? 0.311 3.582 13.953 1 95 95 LYS A N 1
ATOM 665 C CA . LYS A 1 95 ? -0.172 3.943 15.281 1 95 95 LYS A CA 1
ATOM 666 C C . LYS A 1 95 ? -1.476 3.219 15.609 1 95 95 LYS A C 1
ATOM 668 O O . LYS A 1 95 ? -1.725 2.867 16.766 1 95 95 LYS A O 1
ATOM 673 N N . THR A 1 96 ? -2.305 3.068 14.633 1 98.25 96 THR A N 1
ATOM 674 C CA . THR A 1 96 ? -3.529 2.301 14.836 1 98.25 96 THR A CA 1
ATOM 675 C C . THR A 1 96 ? -3.205 0.856 15.211 1 98.25 96 THR A C 1
ATOM 677 O O . THR A 1 96 ? -3.809 0.296 16.125 1 98.25 96 THR A O 1
ATOM 680 N N . LEU A 1 97 ? -2.26 0.239 14.477 1 98.06 97 LEU A N 1
ATOM 681 C CA . LEU A 1 97 ? -1.837 -1.113 14.828 1 98.06 97 LEU A CA 1
ATOM 682 C C . LEU A 1 97 ? -1.324 -1.168 16.266 1 98.06 97 LEU A C 1
ATOM 684 O O . LEU A 1 97 ? -1.681 -2.074 17.016 1 98.06 97 LEU A O 1
ATOM 688 N N . GLU A 1 98 ? -0.497 -0.205 16.641 1 97.06 98 GLU A N 1
ATOM 689 C CA . GLU A 1 98 ? 0.038 -0.154 18 1 97.06 98 GLU A CA 1
ATOM 690 C C . GLU A 1 98 ? -1.083 -0.089 19.031 1 97.06 98 GLU A C 1
ATOM 692 O O . GLU A 1 98 ? -1.021 -0.755 20.062 1 97.06 98 GLU A O 1
ATOM 697 N N . ALA A 1 99 ? -2.059 0.714 18.719 1 98.25 99 ALA A N 1
ATOM 698 C CA . ALA A 1 99 ? -3.203 0.816 19.625 1 98.25 99 ALA A CA 1
ATOM 699 C C . ALA A 1 99 ? -3.92 -0.524 19.75 1 98.25 99 ALA A C 1
ATOM 701 O O . ALA A 1 99 ? -4.34 -0.905 20.844 1 98.25 99 ALA A O 1
ATOM 702 N N . VAL A 1 100 ? -4.062 -1.224 18.672 1 98.56 100 VAL A N 1
ATOM 703 C CA . VAL A 1 100 ? -4.711 -2.529 18.672 1 98.56 100 VAL A CA 1
ATOM 704 C C . VAL A 1 100 ? -3.904 -3.518 19.5 1 98.56 100 VAL A C 1
ATOM 706 O O . VAL A 1 100 ? -4.469 -4.293 20.281 1 98.56 100 VAL A O 1
ATOM 709 N N . LEU A 1 101 ? -2.6 -3.48 19.344 1 97.94 101 LEU A N 1
ATOM 710 C CA . LEU A 1 101 ? -1.731 -4.359 20.109 1 97.94 101 LEU A CA 1
ATOM 711 C C . LEU A 1 101 ? -1.818 -4.031 21.594 1 97.94 101 LEU A C 1
ATOM 713 O O . LEU A 1 101 ? -1.923 -4.938 22.438 1 97.94 101 LEU A O 1
ATOM 717 N N . ASP A 1 102 ? -1.84 -2.746 21.938 1 97.25 102 ASP A N 1
ATOM 718 C CA . ASP A 1 102 ? -1.963 -2.299 23.312 1 97.25 102 ASP A CA 1
ATOM 719 C C . ASP A 1 102 ? -3.303 -2.723 23.922 1 97.25 102 ASP A C 1
ATOM 721 O O . ASP A 1 102 ? -3.416 -2.91 25.125 1 97.25 102 ASP A O 1
ATOM 725 N N . ALA A 1 103 ? -4.219 -2.867 23.047 1 98.12 103 ALA A N 1
ATOM 726 C CA . ALA A 1 103 ? -5.566 -3.213 23.484 1 98.12 103 ALA A CA 1
ATOM 727 C C . ALA A 1 103 ? -5.695 -4.711 23.734 1 98.12 103 ALA A C 1
ATOM 729 O O . ALA A 1 103 ? -6.746 -5.188 24.172 1 98.12 103 ALA A O 1
ATOM 730 N N . GLY A 1 104 ? -4.668 -5.523 23.391 1 97.31 104 GLY A N 1
ATOM 731 C CA . GLY A 1 104 ? -4.695 -6.914 23.812 1 97.31 104 GLY A CA 1
ATOM 732 C C . GLY A 1 104 ? -4.324 -7.887 22.703 1 97.31 104 GLY A C 1
ATOM 733 O O . GLY A 1 104 ? -4.133 -9.078 22.969 1 97.31 104 GLY A O 1
ATOM 734 N N . ALA A 1 105 ? -4.23 -7.48 21.484 1 98.19 105 ALA A N 1
ATOM 735 C CA . ALA A 1 105 ? -3.844 -8.367 20.391 1 98.19 105 ALA A CA 1
ATOM 736 C C . ALA A 1 105 ? -2.336 -8.594 20.375 1 98.19 105 ALA A C 1
ATOM 738 O O . ALA A 1 105 ? -1.57 -7.77 20.875 1 98.19 105 ALA A O 1
ATOM 739 N N . LYS A 1 106 ? -1.902 -9.648 19.875 1 97.81 106 LYS A N 1
ATOM 740 C CA . LYS A 1 106 ? -0.49 -9.938 19.641 1 97.81 106 LYS A CA 1
ATOM 741 C C . LYS A 1 106 ? -0.104 -9.648 18.188 1 97.81 106 LYS A C 1
ATOM 743 O O . LYS A 1 106 ? -0.916 -9.82 17.281 1 97.81 106 LYS A O 1
ATOM 748 N N . PRO A 1 107 ? 1.083 -9.172 17.938 1 96.81 107 PRO A N 1
ATOM 749 C CA . PRO A 1 107 ? 1.514 -8.992 16.547 1 96.81 107 PRO A CA 1
ATOM 750 C C . PRO A 1 107 ? 1.51 -10.297 15.758 1 96.81 107 PRO A C 1
ATOM 752 O O . PRO A 1 107 ? 2.006 -11.312 16.234 1 96.81 107 PRO A O 1
ATOM 755 N N . ALA A 1 108 ? 0.901 -10.273 14.617 1 96.25 108 ALA A N 1
ATOM 756 C CA . ALA A 1 108 ? 0.878 -11.453 13.758 1 96.25 108 ALA A CA 1
ATOM 757 C C . ALA A 1 108 ? 2.266 -11.75 13.195 1 96.25 108 ALA A C 1
ATOM 759 O O . ALA A 1 108 ? 3.018 -10.828 12.867 1 96.25 108 ALA A O 1
ATOM 760 N N . GLU A 1 109 ? 2.584 -12.969 13.016 1 93.5 109 GLU A N 1
ATOM 761 C CA . GLU A 1 109 ? 3.781 -13.406 12.305 1 93.5 109 GLU A CA 1
ATOM 762 C C . GLU A 1 109 ? 3.551 -13.438 10.797 1 93.5 109 GLU A C 1
ATOM 764 O O . GLU A 1 109 ? 2.422 -13.258 10.336 1 93.5 109 GLU A O 1
ATOM 769 N N . ALA A 1 110 ? 4.621 -13.586 10.078 1 91.88 110 ALA A N 1
ATOM 770 C CA . ALA A 1 110 ? 4.508 -13.711 8.633 1 91.88 110 ALA A CA 1
ATOM 771 C C . ALA A 1 110 ? 3.561 -14.844 8.25 1 91.88 110 ALA A C 1
ATOM 773 O O . ALA A 1 110 ? 3.682 -15.961 8.766 1 91.88 110 ALA A O 1
ATOM 774 N N . GLY A 1 111 ? 2.594 -14.531 7.445 1 94.75 111 GLY A N 1
ATOM 775 C CA . GLY A 1 111 ? 1.694 -15.539 6.902 1 94.75 111 GLY A CA 1
ATOM 776 C C . GLY A 1 111 ? 0.721 -16.078 7.926 1 94.75 111 GLY A C 1
ATOM 777 O O . GLY A 1 111 ? -0.001 -17.047 7.656 1 94.75 111 GLY A O 1
ATOM 778 N N . GLU A 1 112 ? 0.638 -15.547 9.078 1 96.38 112 GLU A N 1
ATOM 779 C CA . GLU A 1 112 ? -0.088 -16.172 10.18 1 96.38 112 GLU A CA 1
ATOM 780 C C . GLU A 1 112 ? -1.59 -16.188 9.906 1 96.38 112 GLU A C 1
ATOM 782 O O . GLU A 1 112 ? -2.291 -17.109 10.336 1 96.38 112 GLU A O 1
ATOM 787 N N . PHE A 1 113 ? -2.152 -15.18 9.281 1 97.75 113 PHE A N 1
ATOM 788 C CA . PHE A 1 113 ? -3.578 -15.195 8.977 1 97.75 113 PHE A CA 1
ATOM 789 C C . PHE A 1 113 ? -3.922 -16.375 8.062 1 97.75 113 PHE A C 1
ATOM 791 O O . PHE A 1 113 ? -4.914 -17.062 8.289 1 97.75 113 PHE A O 1
ATOM 798 N N . THR A 1 114 ? -3.111 -16.594 7.043 1 97.12 114 THR A N 1
ATOM 799 C CA . THR A 1 114 ? -3.32 -17.703 6.129 1 97.12 114 THR A CA 1
ATOM 800 C C . THR A 1 114 ? -3.066 -19.031 6.836 1 97.12 114 THR A C 1
ATOM 802 O O . THR A 1 114 ? -3.762 -20.031 6.582 1 97.12 114 THR A O 1
ATOM 805 N N . LYS A 1 115 ? -2.02 -19.047 7.672 1 96.81 115 LYS A N 1
ATOM 806 C CA . LYS A 1 115 ? -1.76 -20.234 8.469 1 96.81 115 LYS A CA 1
ATOM 807 C C . LYS A 1 115 ? -2.982 -20.625 9.297 1 96.81 115 LYS A C 1
ATOM 809 O O . LYS A 1 115 ? -3.357 -21.797 9.344 1 96.81 115 LYS A O 1
ATOM 814 N N . ARG A 1 116 ? -3.609 -19.672 9.93 1 97 116 ARG A N 1
ATOM 815 C CA . ARG A 1 116 ? -4.805 -19.922 10.727 1 97 116 ARG A CA 1
ATOM 816 C C . ARG A 1 116 ? -5.961 -20.391 9.844 1 97 116 ARG A C 1
ATOM 818 O O . ARG A 1 116 ? -6.77 -21.219 10.258 1 97 116 ARG A O 1
ATOM 825 N N . ALA A 1 117 ? -6.062 -19.797 8.703 1 97.69 117 ALA A N 1
ATOM 826 C CA . ALA A 1 117 ? -7.059 -20.297 7.754 1 97.69 117 ALA A CA 1
ATOM 827 C C . ALA A 1 117 ? -6.852 -21.781 7.453 1 97.69 117 ALA A C 1
ATOM 829 O O . ALA A 1 117 ? -7.812 -22.547 7.422 1 97.69 117 ALA A O 1
ATOM 830 N N . PHE A 1 118 ? -5.602 -22.203 7.266 1 97 118 PHE A N 1
ATOM 831 C CA . PHE A 1 118 ? -5.238 -23.594 7.031 1 97 118 PHE A CA 1
ATOM 832 C C . PHE A 1 118 ? -5.59 -24.453 8.242 1 97 118 PHE A C 1
ATOM 834 O O . PHE A 1 118 ? -6.262 -25.484 8.102 1 97 118 PHE A O 1
ATOM 841 N N . LEU A 1 119 ? -5.207 -23.969 9.328 1 95.81 119 LEU A N 1
ATOM 842 C CA . LEU A 1 119 ? -5.41 -24.734 10.555 1 95.81 119 LEU A CA 1
ATOM 843 C C . LEU A 1 119 ? -6.895 -24.859 10.875 1 95.81 119 LEU A C 1
ATOM 845 O O . LEU A 1 119 ? -7.316 -25.859 11.461 1 95.81 119 LEU A O 1
ATOM 849 N N . ASN A 1 120 ? -7.664 -23.891 10.43 1 96.56 120 ASN A N 1
ATOM 850 C CA . ASN A 1 120 ? -9.102 -23.906 10.703 1 96.56 120 ASN A CA 1
ATOM 851 C C . ASN A 1 120 ? -9.875 -24.578 9.578 1 96.56 120 ASN A C 1
ATOM 853 O O . ASN A 1 120 ? -11.102 -24.516 9.539 1 96.56 120 ASN A O 1
ATOM 857 N N . GLY A 1 121 ? -9.188 -25.125 8.617 1 96 121 GLY A N 1
ATOM 858 C CA . GLY A 1 121 ? -9.805 -25.969 7.598 1 96 121 GLY A CA 1
ATOM 859 C C . GLY A 1 121 ? -10.414 -25.172 6.461 1 96 121 GLY A C 1
ATOM 860 O O . GLY A 1 121 ? -11.242 -25.688 5.707 1 96 121 GLY A O 1
ATOM 861 N N . LYS A 1 122 ? -10.102 -23.859 6.395 1 96.56 122 LYS A N 1
ATOM 862 C CA . LYS A 1 122 ? -10.633 -23.031 5.32 1 96.56 122 LYS A CA 1
ATOM 863 C C . LYS A 1 122 ? -9.992 -23.375 3.98 1 96.56 122 LYS A C 1
ATOM 865 O O . LYS A 1 122 ? -10.602 -23.188 2.926 1 96.56 122 LYS A O 1
ATOM 870 N N . MET A 1 123 ? -8.789 -23.938 4 1 96.5 123 MET A N 1
ATOM 871 C CA . MET A 1 123 ? -8.016 -24.297 2.818 1 96.5 123 MET A CA 1
ATOM 872 C C . MET A 1 123 ? -6.922 -25.297 3.172 1 96.5 123 MET A C 1
ATOM 874 O O . MET A 1 123 ? -6.52 -25.406 4.332 1 96.5 123 MET A O 1
ATOM 878 N N . ASP A 1 124 ? -6.5 -26.078 2.215 1 96.75 124 ASP A N 1
ATOM 879 C CA . ASP A 1 124 ? -5.363 -26.953 2.484 1 96.75 124 ASP A CA 1
ATOM 880 C C . ASP A 1 124 ? -4.047 -26.266 2.141 1 96.75 124 ASP A C 1
ATOM 882 O O . ASP A 1 124 ? -4.023 -25.062 1.838 1 96.75 124 ASP A O 1
ATOM 886 N N . LEU A 1 125 ? -2.988 -26.922 2.277 1 96.25 125 LEU A N 1
ATOM 887 C CA . LEU A 1 125 ? -1.669 -26.312 2.168 1 96.25 125 LEU A CA 1
ATOM 888 C C . LEU A 1 125 ? -1.387 -25.891 0.732 1 96.25 125 LEU A C 1
ATOM 890 O O . LEU A 1 125 ? -0.715 -24.875 0.501 1 96.25 125 LEU A O 1
ATOM 894 N N . THR A 1 126 ? -1.86 -26.688 -0.268 1 96.75 126 THR A N 1
ATOM 895 C CA . THR A 1 126 ? -1.663 -26.312 -1.663 1 96.75 126 THR A CA 1
ATOM 896 C C . THR A 1 126 ? -2.395 -25 -1.98 1 96.75 126 THR A C 1
ATOM 898 O O . THR A 1 126 ? -1.868 -24.156 -2.695 1 96.75 126 THR A O 1
ATOM 901 N N . GLN A 1 127 ? -3.574 -24.875 -1.442 1 96.94 127 GLN A N 1
ATOM 902 C CA . GLN A 1 127 ? -4.344 -23.641 -1.609 1 96.94 127 GLN A CA 1
ATOM 903 C C . GLN A 1 127 ? -3.664 -22.469 -0.909 1 96.94 127 GLN A C 1
ATOM 905 O O . GLN A 1 127 ? -3.572 -21.375 -1.468 1 96.94 127 GLN A O 1
ATOM 910 N N . ALA A 1 128 ? -3.184 -22.672 0.266 1 96.44 128 ALA A N 1
ATOM 911 C CA . ALA A 1 128 ? -2.488 -21.625 1.009 1 96.44 128 ALA A CA 1
ATOM 912 C C . ALA A 1 128 ? -1.276 -21.125 0.234 1 96.44 128 ALA A C 1
ATOM 914 O O . ALA A 1 128 ? -1.06 -19.906 0.133 1 96.44 128 ALA A O 1
ATOM 915 N N . GLU A 1 129 ? -0.51 -22 -0.281 1 95 129 GLU A N 1
ATOM 916 C CA . GLU A 1 129 ? 0.67 -21.641 -1.06 1 95 129 GLU A CA 1
ATOM 917 C C . GLU A 1 129 ? 0.287 -20.859 -2.316 1 95 129 GLU A C 1
ATOM 919 O O . GLU A 1 129 ? 1.035 -20 -2.768 1 95 129 GLU A O 1
ATOM 924 N N . SER A 1 130 ? -0.879 -21.203 -2.859 1 95.31 130 SER A N 1
ATOM 925 C CA . SER A 1 130 ? -1.345 -20.516 -4.059 1 95.31 130 SER A CA 1
ATOM 926 C C . SER A 1 130 ? -1.697 -19.062 -3.76 1 95.31 130 SER A C 1
ATOM 928 O O . SER A 1 130 ? -1.639 -18.203 -4.648 1 95.31 130 SER A O 1
ATOM 930 N N . VAL A 1 131 ? -2.039 -18.734 -2.508 1 95.75 131 VAL A N 1
ATOM 931 C CA . VAL A 1 131 ? -2.285 -17.344 -2.105 1 95.75 131 VAL A CA 1
ATOM 932 C C . VAL A 1 131 ? -1.015 -16.531 -2.295 1 95.75 131 VAL A C 1
ATOM 934 O O . VAL A 1 131 ? -1.055 -15.438 -2.879 1 95.75 131 VAL A O 1
ATOM 937 N N . ALA A 1 132 ? 0.072 -17.031 -1.803 1 92.5 132 ALA A N 1
ATOM 938 C CA . ALA A 1 132 ? 1.357 -16.344 -1.953 1 92.5 132 ALA A CA 1
ATOM 939 C C . ALA A 1 132 ? 1.703 -16.141 -3.426 1 92.5 132 ALA A C 1
ATOM 941 O O . ALA A 1 132 ? 2.172 -15.078 -3.818 1 92.5 132 ALA A O 1
ATOM 942 N N . SER A 1 133 ? 1.426 -17.172 -4.195 1 92.06 133 SER A N 1
ATOM 943 C CA . SER A 1 133 ? 1.706 -17.109 -5.625 1 92.06 133 SER A CA 1
ATOM 944 C C . SER A 1 133 ? 0.848 -16.047 -6.305 1 92.06 133 SER A C 1
ATOM 946 O O . SER A 1 133 ? 1.321 -15.328 -7.191 1 92.06 133 SER A O 1
ATOM 948 N N . LEU A 1 134 ? -0.356 -16 -5.906 1 94 134 LEU A N 1
ATOM 949 C CA . LEU A 1 134 ? -1.272 -15.023 -6.484 1 94 134 LEU A CA 1
ATOM 950 C C . LEU A 1 134 ? -0.808 -13.602 -6.188 1 94 134 LEU A C 1
ATOM 952 O O . LEU A 1 134 ? -0.789 -12.75 -7.078 1 94 134 LEU A O 1
ATOM 956 N N . ILE A 1 135 ? -0.42 -13.352 -4.973 1 93.38 135 ILE A N 1
ATOM 957 C CA . ILE A 1 135 ? 0.017 -12.031 -4.539 1 93.38 135 ILE A CA 1
ATOM 958 C C . ILE A 1 135 ? 1.323 -11.664 -5.238 1 93.38 135 ILE A C 1
ATOM 960 O O . ILE A 1 135 ? 1.541 -10.5 -5.59 1 93.38 135 ILE A O 1
ATOM 964 N N . SER A 1 136 ? 2.162 -12.602 -5.543 1 88.81 136 SER A N 1
ATOM 965 C CA . SER A 1 136 ? 3.48 -12.336 -6.109 1 88.81 136 SER A CA 1
ATOM 966 C C . SER A 1 136 ? 3.441 -12.367 -7.637 1 88.81 136 SER A C 1
ATOM 968 O O . SER A 1 136 ? 4.426 -12.016 -8.289 1 88.81 136 SER A O 1
ATOM 970 N N . ALA A 1 137 ? 2.35 -12.773 -8.164 1 89.44 137 ALA A N 1
ATOM 971 C CA . ALA A 1 137 ? 2.258 -12.945 -9.609 1 89.44 137 ALA A CA 1
ATOM 972 C C . ALA A 1 137 ? 2.559 -11.633 -10.336 1 89.44 137 ALA A C 1
ATOM 974 O O . ALA A 1 137 ? 2.059 -10.578 -9.953 1 89.44 137 ALA A O 1
ATOM 975 N N . GLN A 1 138 ? 3.309 -11.758 -11.406 1 85.56 138 GLN A N 1
ATOM 976 C CA . GLN A 1 138 ? 3.693 -10.586 -12.188 1 85.56 138 GLN A CA 1
ATOM 977 C C . GLN A 1 138 ? 3.156 -10.672 -13.609 1 85.56 138 GLN A C 1
ATOM 979 O O . GLN A 1 138 ? 3.172 -9.688 -14.352 1 85.56 138 GLN A O 1
ATOM 984 N N . GLY A 1 139 ? 2.738 -11.836 -13.977 1 85.69 139 GLY A N 1
ATOM 985 C CA . GLY A 1 139 ? 2.121 -12.055 -15.281 1 85.69 139 GLY A CA 1
ATOM 986 C C . GLY A 1 139 ? 0.703 -12.586 -15.18 1 85.69 139 GLY A C 1
ATOM 987 O O . GLY A 1 139 ? 0.345 -13.242 -14.203 1 85.69 139 GLY A O 1
ATOM 988 N N . GLU A 1 140 ? -0.066 -12.328 -16.219 1 87.94 140 GLU A N 1
ATOM 989 C CA . GLU A 1 140 ? -1.479 -12.695 -16.188 1 87.94 140 GLU A CA 1
ATOM 990 C C . GLU A 1 140 ? -1.659 -14.203 -16.141 1 87.94 140 GLU A C 1
ATOM 992 O O . GLU A 1 140 ? -2.549 -14.711 -15.445 1 87.94 140 GLU A O 1
ATOM 997 N N . ALA A 1 141 ? -0.857 -14.914 -16.891 1 88.75 141 ALA A N 1
ATOM 998 C CA . ALA A 1 141 ? -0.964 -16.375 -16.875 1 88.75 141 ALA A CA 1
ATOM 999 C C . ALA A 1 141 ? -0.679 -16.938 -15.492 1 88.75 141 ALA A C 1
ATOM 1001 O O . ALA A 1 141 ? -1.395 -17.828 -15.016 1 88.75 141 ALA A O 1
ATOM 1002 N N . GLY A 1 142 ? 0.39 -16.406 -14.93 1 91.44 142 GLY A N 1
ATOM 1003 C CA . GLY A 1 142 ? 0.703 -16.828 -13.578 1 91.44 142 GLY A CA 1
ATOM 1004 C C . GLY A 1 142 ? -0.391 -16.484 -12.578 1 91.44 142 GLY A C 1
ATOM 1005 O O . GLY A 1 142 ? -0.702 -17.297 -11.695 1 91.44 142 GLY A O 1
ATOM 1006 N N . MET A 1 143 ? -0.951 -15.359 -12.734 1 93 143 MET A N 1
ATOM 1007 C CA . MET A 1 143 ? -2.051 -14.922 -11.875 1 93 143 MET A CA 1
ATOM 1008 C C . MET A 1 143 ? -3.244 -15.859 -12 1 93 143 MET A C 1
ATOM 1010 O O . MET A 1 143 ? -3.785 -16.312 -10.984 1 93 143 MET A O 1
ATOM 1014 N N . LYS A 1 144 ? -3.619 -16.203 -13.211 1 93.56 144 LYS A N 1
ATOM 1015 C CA . LYS A 1 144 ? -4.746 -17.094 -13.469 1 93.56 144 LYS A CA 1
ATOM 1016 C C . LYS A 1 144 ? -4.48 -18.5 -12.922 1 93.56 144 LYS A C 1
ATOM 1018 O O . LYS A 1 144 ? -5.352 -19.094 -12.289 1 93.56 144 LYS A O 1
ATOM 1023 N N . ALA A 1 145 ? -3.299 -18.953 -13.172 1 93.69 145 ALA A N 1
ATOM 1024 C CA . ALA A 1 145 ? -2.924 -20.281 -12.68 1 93.69 145 ALA A CA 1
ATOM 1025 C C . ALA A 1 145 ? -2.975 -20.328 -11.156 1 93.69 145 ALA A C 1
ATOM 1027 O O . ALA A 1 145 ? -3.463 -21.297 -10.578 1 93.69 145 ALA A O 1
ATOM 1028 N N . SER A 1 146 ? -2.473 -19.297 -10.57 1 95 146 SER A N 1
ATOM 1029 C CA . SER A 1 146 ? -2.453 -19.234 -9.109 1 95 146 SER A CA 1
ATOM 1030 C C . SER A 1 146 ? -3.865 -19.188 -8.539 1 95 146 SER A C 1
ATOM 1032 O O . SER A 1 146 ? -4.152 -19.828 -7.527 1 95 146 SER A O 1
ATOM 1034 N N . PHE A 1 147 ? -4.727 -18.516 -9.172 1 97.19 147 PHE A N 1
ATOM 1035 C CA . PHE A 1 147 ? -6.102 -18.453 -8.695 1 97.19 147 PHE A CA 1
ATOM 1036 C C . PHE A 1 147 ? -6.805 -19.797 -8.859 1 97.19 147 PHE A C 1
ATOM 1038 O O . PHE A 1 147 ? -7.578 -20.203 -7.988 1 97.19 147 PHE A O 1
ATOM 1045 N N . ASN A 1 148 ? -6.562 -20.406 -9.945 1 95.69 148 ASN A N 1
ATOM 1046 C CA . ASN A 1 148 ? -7.129 -21.734 -10.141 1 95.69 148 ASN A CA 1
ATOM 1047 C C . ASN A 1 148 ? -6.688 -22.703 -9.039 1 95.69 148 ASN A C 1
ATOM 1049 O O . ASN A 1 148 ? -7.488 -23.5 -8.547 1 95.69 148 ASN A O 1
ATOM 1053 N N . ALA A 1 149 ? -5.449 -22.609 -8.766 1 95.69 149 ALA A N 1
ATOM 1054 C CA . ALA A 1 149 ? -4.938 -23.438 -7.672 1 95.69 149 ALA A CA 1
ATOM 1055 C C . ALA A 1 149 ? -5.605 -23.062 -6.352 1 95.69 149 ALA A C 1
ATOM 1057 O O . ALA A 1 149 ? -5.918 -23.938 -5.543 1 95.69 149 ALA A O 1
ATOM 1058 N N . LEU A 1 150 ? -5.816 -21.797 -6.145 1 96.94 150 LEU A N 1
ATOM 1059 C CA . LEU A 1 150 ? -6.473 -21.312 -4.934 1 96.94 150 LEU A CA 1
ATOM 1060 C C . LEU A 1 150 ? -7.902 -21.844 -4.844 1 96.94 150 LEU A C 1
ATOM 1062 O O . LEU A 1 150 ? -8.391 -22.156 -3.75 1 96.94 150 LEU A O 1
ATOM 1066 N N . GLN A 1 151 ? -8.484 -22.031 -5.977 1 96.44 151 GLN A N 1
ATOM 1067 C CA . GLN A 1 151 ? -9.852 -22.547 -6.027 1 96.44 151 GLN A CA 1
ATOM 1068 C C . GLN A 1 151 ? -9.883 -24.047 -5.797 1 96.44 151 GLN A C 1
ATOM 1070 O O . GLN A 1 151 ? -10.961 -24.641 -5.715 1 96.44 151 GLN A O 1
ATOM 1075 N N . GLY A 1 152 ? -8.766 -24.688 -5.809 1 96.81 152 GLY A N 1
ATOM 1076 C CA . GLY A 1 152 ? -8.719 -26.078 -5.383 1 96.81 152 GLY A CA 1
ATOM 1077 C C . GLY A 1 152 ? -8.445 -27.031 -6.523 1 96.81 152 GLY A C 1
ATOM 1078 O O . GLY A 1 152 ? -8.688 -28.234 -6.395 1 96.81 152 GLY A O 1
ATOM 1079 N N . SER A 1 153 ? -7.945 -26.547 -7.645 1 96.31 153 SER A N 1
ATOM 1080 C CA . SER A 1 153 ? -7.715 -27.422 -8.781 1 96.31 153 SER A CA 1
ATOM 1081 C C . SER A 1 153 ? -6.711 -28.516 -8.438 1 96.31 153 SER A C 1
ATOM 1083 O O . SER A 1 153 ? -6.969 -29.703 -8.672 1 96.31 153 SER A O 1
ATOM 1085 N N . LEU A 1 154 ? -5.605 -28.078 -7.883 1 97 154 LEU A N 1
ATOM 1086 C CA . LEU A 1 154 ? -4.598 -29.062 -7.504 1 97 154 LEU A CA 1
ATOM 1087 C C . LEU A 1 154 ? -5.094 -29.938 -6.352 1 97 154 LEU A C 1
ATOM 1089 O O . LEU A 1 154 ? -4.934 -31.156 -6.371 1 97 154 LEU A O 1
ATOM 1093 N N . SER A 1 155 ? -5.684 -29.328 -5.375 1 97.62 155 SER A N 1
ATOM 1094 C CA . SER A 1 155 ? -6.227 -30.031 -4.223 1 97.62 155 SER A CA 1
ATOM 1095 C C . SER A 1 155 ? -7.188 -31.141 -4.66 1 97.62 155 SER A C 1
ATOM 1097 O O . SER A 1 155 ? -7.062 -32.281 -4.227 1 97.62 155 SER A O 1
ATOM 1099 N N . ASP A 1 156 ? -8.078 -30.828 -5.527 1 97.62 156 ASP A N 1
ATOM 1100 C CA . ASP A 1 156 ? -9.078 -31.781 -6.004 1 97.62 156 ASP A CA 1
ATOM 1101 C C . ASP A 1 156 ? -8.414 -32.938 -6.73 1 97.62 156 ASP A C 1
ATOM 1103 O O . ASP A 1 156 ? -8.805 -34.094 -6.539 1 97.62 156 ASP A O 1
ATOM 1107 N N . LYS A 1 157 ? -7.445 -32.594 -7.559 1 97.75 157 LYS A N 1
ATOM 1108 C CA . LYS A 1 157 ? -6.734 -33.656 -8.305 1 97.75 157 LYS A CA 1
ATOM 1109 C C . LYS A 1 157 ? -6.016 -34.594 -7.355 1 97.75 157 LYS A C 1
ATOM 1111 O O . LYS A 1 157 ? -6.137 -35.812 -7.492 1 97.75 157 LYS A O 1
ATOM 1116 N N . ILE A 1 158 ? -5.359 -34.094 -6.383 1 98.31 158 ILE A N 1
ATOM 1117 C CA . ILE A 1 158 ? -4.602 -34.906 -5.438 1 98.31 158 ILE A CA 1
ATOM 1118 C C . ILE A 1 158 ? -5.559 -35.719 -4.582 1 98.31 158 ILE A C 1
ATOM 1120 O O . ILE A 1 158 ? -5.32 -36.906 -4.34 1 98.31 158 ILE A O 1
ATOM 1124 N N . ASN A 1 159 ? -6.598 -35.156 -4.148 1 97.75 159 ASN A N 1
ATOM 1125 C CA . ASN A 1 159 ? -7.566 -35.844 -3.316 1 97.75 159 ASN A CA 1
ATOM 1126 C C . ASN A 1 159 ? -8.242 -37 -4.086 1 97.75 159 ASN A C 1
ATOM 1128 O O . ASN A 1 159 ? -8.57 -38.031 -3.508 1 97.75 159 ASN A O 1
ATOM 1132 N N . SER A 1 160 ? -8.461 -36.75 -5.352 1 98 160 SER A N 1
ATOM 1133 C CA . SER A 1 160 ? -9.008 -37.812 -6.188 1 98 160 SER A CA 1
ATOM 1134 C C . SER A 1 160 ? -8.078 -39.031 -6.227 1 98 160 SER A C 1
ATOM 1136 O O . SER A 1 160 ? -8.523 -40.156 -6.055 1 98 160 SER A O 1
ATOM 1138 N N . VAL A 1 161 ? -6.816 -38.75 -6.414 1 98.31 161 VAL A N 1
ATOM 1139 C CA . VAL A 1 161 ? -5.82 -39.812 -6.43 1 98.31 161 VAL A CA 1
ATOM 1140 C C . VAL A 1 161 ? -5.746 -40.469 -5.055 1 98.31 161 VAL A C 1
ATOM 1142 O O . VAL A 1 161 ? -5.727 -41.719 -4.945 1 98.31 161 VAL A O 1
ATOM 1145 N N . LEU A 1 162 ? -5.754 -39.688 -4.066 1 97.88 162 LEU A N 1
ATOM 1146 C CA . LEU A 1 162 ? -5.688 -40.156 -2.686 1 97.88 162 LEU A CA 1
ATOM 1147 C C . LEU A 1 162 ? -6.844 -41.125 -2.375 1 97.88 162 LEU A C 1
ATOM 1149 O O . LEU A 1 162 ? -6.637 -42.188 -1.792 1 97.88 162 LEU A O 1
ATOM 1153 N N . GLN A 1 163 ? -8.016 -40.75 -2.779 1 97.81 163 GLN A N 1
ATOM 1154 C CA . GLN A 1 163 ? -9.195 -41.562 -2.494 1 97.81 163 GLN A CA 1
ATOM 1155 C 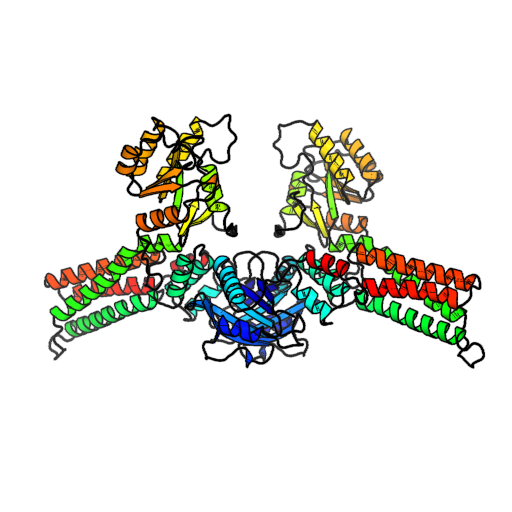C . GLN A 1 163 ? -9.102 -42.938 -3.178 1 97.81 163 GLN A C 1
ATOM 1157 O O . GLN A 1 163 ? -9.453 -43.969 -2.588 1 97.81 163 GLN A O 1
ATOM 1162 N N . LYS A 1 164 ? -8.672 -42.938 -4.414 1 97.69 164 LYS A N 1
ATOM 1163 C CA . LYS A 1 164 ? -8.469 -44.188 -5.133 1 97.69 164 LYS A CA 1
ATOM 1164 C C . LYS A 1 164 ? -7.492 -45.094 -4.395 1 97.69 164 LYS A C 1
ATOM 1166 O O . LYS A 1 164 ? -7.75 -46.281 -4.219 1 97.69 164 LYS A O 1
ATOM 1171 N N . LEU A 1 165 ? -6.43 -44.5 -3.92 1 97.94 165 LEU A N 1
ATOM 1172 C CA . LEU A 1 165 ? -5.395 -45.281 -3.23 1 97.94 165 LEU A CA 1
ATOM 1173 C C . LEU A 1 165 ? -5.906 -45.781 -1.888 1 97.94 165 LEU A C 1
ATOM 1175 O O . LEU A 1 165 ? -5.621 -46.938 -1.504 1 97.94 165 LEU A O 1
ATOM 1179 N N . LEU A 1 166 ? -6.613 -44.969 -1.21 1 96.94 166 LEU A N 1
ATOM 1180 C CA . LEU A 1 166 ? -7.168 -45.344 0.08 1 96.94 166 LEU A CA 1
ATOM 1181 C C . LEU A 1 166 ? -8.148 -46.5 -0.082 1 96.94 166 LEU A C 1
ATOM 1183 O O . LEU A 1 166 ? -8.156 -47.438 0.727 1 96.94 166 LEU A O 1
ATOM 1187 N N . ASP A 1 167 ? -8.961 -46.438 -1.107 1 94.88 167 ASP A N 1
ATOM 1188 C CA . ASP A 1 167 ? -9.898 -47.531 -1.394 1 94.88 167 ASP A CA 1
ATOM 1189 C C . ASP A 1 167 ? -9.164 -48.844 -1.659 1 94.88 167 ASP A C 1
ATOM 1191 O O . ASP A 1 167 ? -9.555 -49.875 -1.161 1 94.88 167 ASP A O 1
ATOM 1195 N N . MET A 1 168 ? -8.086 -48.719 -2.439 1 94.12 168 MET A N 1
ATOM 1196 C CA . MET A 1 168 ? -7.297 -49.906 -2.754 1 94.12 168 MET A CA 1
ATOM 1197 C C . MET A 1 168 ? -6.629 -50.469 -1.501 1 94.12 168 MET A C 1
ATOM 1199 O O . MET A 1 168 ? -6.566 -51.688 -1.312 1 94.12 168 MET A O 1
ATOM 1203 N N . SER A 1 169 ? -6.109 -49.594 -0.699 1 94.5 169 SER A N 1
ATOM 1204 C CA . SER A 1 169 ? -5.48 -50 0.554 1 94.5 169 SER A CA 1
ATOM 1205 C C . SER A 1 169 ? -6.465 -50.719 1.455 1 94.5 169 SER A C 1
ATOM 1207 O O . SER A 1 169 ? -6.129 -51.75 2.041 1 94.5 169 SER A O 1
ATOM 1209 N N . ALA A 1 170 ? -7.656 -50.219 1.537 1 91.56 170 ALA A N 1
ATOM 1210 C CA . ALA A 1 170 ? -8.695 -50.844 2.348 1 91.56 170 ALA A CA 1
ATOM 1211 C C . ALA A 1 170 ? -9.047 -52.219 1.818 1 91.56 170 ALA A C 1
ATOM 1213 O O . ALA A 1 170 ? -9.234 -53.156 2.596 1 91.56 170 ALA A O 1
ATOM 1214 N N . LEU A 1 171 ? -9.148 -52.344 0.524 1 88.31 171 LEU A N 1
ATOM 1215 C CA . LEU A 1 171 ? -9.469 -53.594 -0.107 1 88.31 171 LEU A CA 1
ATOM 1216 C C . LEU A 1 171 ? -8.367 -54.625 0.138 1 88.31 171 LEU A C 1
ATOM 1218 O O . LEU A 1 171 ? -8.648 -55.781 0.475 1 88.31 171 LEU A O 1
ATOM 1222 N N . MET A 1 172 ? -7.137 -54.219 -0.048 1 89.88 172 MET A N 1
ATOM 1223 C CA . MET A 1 172 ? -6.004 -55.125 0.171 1 89.88 172 MET A CA 1
ATOM 1224 C C . MET A 1 172 ? -5.934 -55.562 1.629 1 89.88 172 MET A C 1
ATOM 1226 O O . MET A 1 172 ? -5.664 -56.719 1.915 1 89.88 172 MET A O 1
ATOM 1230 N N . SER A 1 173 ? -6.199 -54.656 2.514 1 89.75 173 SER A N 1
ATOM 1231 C CA . SER A 1 173 ? -6.191 -55 3.936 1 89.75 173 SER A CA 1
ATOM 1232 C C . SER A 1 173 ? -7.281 -56 4.277 1 89.75 173 SER A C 1
ATOM 1234 O O . SER A 1 173 ? -7.062 -56.906 5.074 1 89.75 173 SER A O 1
ATOM 1236 N N . ALA A 1 174 ? -8.43 -55.875 3.67 1 85.25 174 ALA A N 1
ATOM 1237 C CA . ALA A 1 174 ? -9.539 -56.812 3.891 1 85.25 174 ALA A CA 1
ATOM 1238 C C . ALA A 1 174 ? -9.195 -58.219 3.391 1 85.25 174 ALA A C 1
ATOM 1240 O O . ALA A 1 174 ? -9.555 -59.188 4.023 1 85.25 174 ALA A O 1
ATOM 1241 N N . TRP A 1 175 ? -8.531 -58.219 2.268 1 82.75 175 TRP A N 1
ATOM 1242 C CA . TRP A 1 175 ? -8.148 -59.5 1.675 1 82.75 175 TRP A CA 1
ATOM 1243 C C . TRP A 1 175 ? -7.113 -60.219 2.537 1 82.75 175 TRP A C 1
ATOM 1245 O O . TRP A 1 175 ? -7.141 -61.438 2.668 1 82.75 175 TRP A O 1
ATOM 1255 N N . VAL A 1 176 ? -6.262 -59.469 3.105 1 82.31 176 VAL A N 1
ATOM 1256 C CA . VAL A 1 176 ? -5.207 -60.031 3.945 1 82.31 176 VAL A CA 1
ATOM 1257 C C . VAL A 1 176 ? -5.801 -60.5 5.27 1 82.31 176 VAL A C 1
ATOM 1259 O O . VAL A 1 176 ? -5.426 -61.562 5.785 1 82.31 176 VAL A O 1
ATOM 1262 N N . ASP A 1 177 ? -6.766 -59.812 5.805 1 82.81 177 ASP A N 1
ATOM 1263 C CA . ASP A 1 177 ? -7.332 -60.094 7.121 1 82.81 177 ASP A CA 1
ATOM 1264 C C . ASP A 1 177 ? -8.344 -61.219 7.039 1 82.81 177 ASP A C 1
ATOM 1266 O O . ASP A 1 177 ? -8.523 -61.969 8 1 82.81 177 ASP A O 1
ATOM 1270 N N . TYR A 1 178 ? -9 -61.25 5.887 1 81.81 178 TYR A N 1
ATOM 1271 C CA . TYR A 1 178 ? -10.062 -62.25 5.762 1 81.81 178 TYR A CA 1
ATOM 1272 C C . TYR A 1 178 ? -9.93 -63.031 4.453 1 81.81 178 TYR A C 1
ATOM 1274 O O . TYR A 1 178 ? -10.828 -62.969 3.607 1 81.81 178 TYR A O 1
ATOM 1282 N N . PRO A 1 179 ? -8.906 -63.781 4.281 1 68 179 PRO A N 1
ATOM 1283 C CA . PRO A 1 179 ? -8.641 -64.438 3.01 1 68 179 PRO A CA 1
ATOM 1284 C C . PRO A 1 179 ? -9.734 -65.438 2.633 1 68 179 PRO A C 1
ATOM 1286 O O . PRO A 1 179 ? -9.945 -65.75 1.448 1 68 179 PRO A O 1
ATOM 1289 N N . ASP A 1 180 ? -10.352 -66 3.588 1 67.69 180 ASP A N 1
ATOM 1290 C CA . ASP A 1 180 ? -11.328 -67.062 3.344 1 67.69 180 ASP A CA 1
ATOM 1291 C C . ASP A 1 180 ? -12.734 -66.5 3.182 1 67.69 180 ASP A C 1
ATOM 1293 O O . ASP A 1 180 ? -13.664 -67.188 2.795 1 67.69 180 ASP A O 1
ATOM 1297 N N . GLU A 1 181 ? -12.812 -65.312 3.516 1 61.41 181 GLU A N 1
ATOM 1298 C CA . GLU A 1 181 ? -14.156 -64.688 3.467 1 61.41 181 GLU A CA 1
ATOM 1299 C C . GLU A 1 181 ? -14.492 -64.188 2.062 1 61.41 181 GLU A C 1
ATOM 1301 O O . GLU A 1 181 ? -13.594 -64 1.241 1 61.41 181 GLU A O 1
ATOM 1306 N N . GLU A 1 182 ? -15.82 -64.375 1.597 1 58.12 182 GLU A N 1
ATOM 1307 C CA . GLU A 1 182 ? -16.375 -63.906 0.328 1 58.12 182 GLU A CA 1
ATOM 1308 C C . GLU A 1 182 ? -16.031 -62.438 0.093 1 58.12 182 GLU A C 1
ATOM 1310 O O . GLU A 1 182 ? -16.906 -61.562 0.216 1 58.12 182 GLU A O 1
ATOM 1315 N N . ILE A 1 183 ? -14.82 -62.125 0.296 1 59.66 183 ILE A N 1
ATOM 1316 C CA . ILE A 1 183 ? -14.422 -60.75 -0.048 1 59.66 183 ILE A CA 1
ATOM 1317 C C . ILE A 1 183 ? -14.398 -60.594 -1.566 1 59.66 183 ILE A C 1
ATOM 1319 O O . ILE A 1 183 ? -14.062 -61.531 -2.293 1 59.66 183 ILE A O 1
ATOM 1323 N N . PRO A 1 184 ? -15.141 -59.625 -1.987 1 59.56 184 PRO A N 1
ATOM 1324 C CA . PRO A 1 184 ? -15.07 -59.438 -3.439 1 59.56 184 PRO A CA 1
ATOM 1325 C C . PRO A 1 184 ? -13.664 -59.656 -3.992 1 59.56 184 PRO A C 1
ATOM 1327 O O . PRO A 1 184 ? -12.68 -59.344 -3.332 1 59.56 184 PRO A O 1
ATOM 1330 N N . GLU A 1 185 ? -13.516 -60.625 -4.844 1 58.97 185 GLU A N 1
ATOM 1331 C CA . GLU A 1 185 ? -12.227 -60.969 -5.441 1 58.97 185 GLU A CA 1
ATOM 1332 C C . GLU A 1 185 ? -11.477 -59.719 -5.891 1 58.97 185 GLU A C 1
ATOM 1334 O O . GLU A 1 185 ? -12.031 -58.875 -6.582 1 58.97 185 GLU A O 1
ATOM 1339 N N . LEU A 1 186 ? -10.602 -59.219 -5.078 1 63.25 186 LEU A N 1
ATOM 1340 C CA . LEU A 1 186 ? -9.672 -58.25 -5.625 1 63.25 186 LEU A CA 1
ATOM 1341 C C . LEU A 1 186 ? -9.039 -58.75 -6.918 1 63.25 186 LEU A C 1
ATOM 1343 O O . LEU A 1 186 ? -8.234 -59.688 -6.898 1 63.25 186 LEU A O 1
ATOM 1347 N N . GLU A 1 187 ? -9.766 -58.344 -8.031 1 77.94 187 GLU A N 1
ATOM 1348 C CA . GLU A 1 187 ? -9.156 -58.719 -9.297 1 77.94 187 GLU A CA 1
ATOM 1349 C C . GLU A 1 187 ? -7.84 -57.969 -9.531 1 77.94 187 GLU A C 1
ATOM 1351 O O . GLU A 1 187 ? -7.809 -56.75 -9.508 1 77.94 187 GLU A O 1
ATOM 1356 N N . GLU A 1 188 ? -6.777 -58.688 -9.461 1 84.25 188 GLU A N 1
ATOM 1357 C CA . GLU A 1 188 ? -5.438 -58.156 -9.711 1 84.25 188 GLU A CA 1
ATOM 1358 C C . GLU A 1 188 ? -5.445 -57.156 -10.867 1 84.25 188 GLU A C 1
ATOM 1360 O O . GLU A 1 188 ? -4.762 -56.125 -10.812 1 84.25 188 GLU A O 1
ATOM 1365 N N . ASP A 1 189 ? -6.324 -57.406 -11.75 1 88.31 189 ASP A N 1
ATOM 1366 C CA . ASP A 1 189 ? -6.395 -56.531 -12.93 1 88.31 189 ASP A CA 1
ATOM 1367 C C . ASP A 1 189 ? -6.969 -55.156 -12.57 1 88.31 189 ASP A C 1
ATOM 1369 O O . ASP A 1 189 ? -6.516 -54.156 -13.086 1 88.31 189 ASP A O 1
ATOM 1373 N N . GLU A 1 190 ? -7.945 -55.219 -11.68 1 90.12 190 GLU A N 1
ATOM 1374 C CA . GLU A 1 190 ? -8.555 -53.969 -11.258 1 90.12 190 GLU A CA 1
ATOM 1375 C C . GLU A 1 190 ? -7.582 -53.125 -10.414 1 90.12 190 GLU A C 1
ATOM 1377 O O . GLU A 1 190 ? -7.508 -51.906 -10.57 1 90.12 190 GLU A O 1
ATOM 1382 N N . LEU A 1 191 ? -6.902 -53.812 -9.539 1 92.69 191 LEU A N 1
ATOM 1383 C CA . LEU A 1 191 ? -5.898 -53.156 -8.719 1 92.69 191 LEU A CA 1
ATOM 1384 C C . LEU A 1 191 ? -4.816 -52.5 -9.586 1 92.69 191 LEU A C 1
ATOM 1386 O O . LEU A 1 191 ? -4.492 -51.344 -9.414 1 92.69 191 LEU A O 1
ATOM 1390 N N . LEU A 1 192 ? -4.32 -53.219 -10.516 1 94.94 192 LEU A N 1
ATOM 1391 C CA . LEU A 1 192 ? -3.264 -52.75 -11.406 1 94.94 192 LEU A CA 1
ATOM 1392 C C . LEU A 1 192 ? -3.748 -51.594 -12.25 1 94.94 192 LEU A C 1
ATOM 1394 O O . LEU A 1 192 ? -3.021 -50.594 -12.43 1 94.94 192 LEU A O 1
ATOM 1398 N N . SER A 1 193 ? -4.93 -51.688 -12.734 1 96.25 193 SER A N 1
ATOM 1399 C CA . SER A 1 193 ? -5.488 -50.625 -13.562 1 96.25 193 SER A CA 1
ATOM 1400 C C . SER A 1 193 ? -5.617 -49.344 -12.781 1 96.25 193 SER A C 1
ATOM 1402 O O . SER A 1 193 ? -5.273 -48.25 -13.281 1 96.25 193 SER A O 1
ATOM 1404 N N . THR A 1 194 ? -6.105 -49.469 -11.539 1 96.69 194 THR A N 1
ATOM 1405 C CA . THR A 1 194 ? -6.277 -48.312 -10.695 1 96.69 194 THR A CA 1
ATOM 1406 C C . THR A 1 194 ? -4.93 -47.656 -10.359 1 96.69 194 THR A C 1
ATOM 1408 O O . THR A 1 194 ? -4.773 -46.438 -10.438 1 96.69 194 THR A O 1
ATOM 1411 N N . LEU A 1 195 ? -3.988 -48.438 -10.008 1 97.81 195 LEU A N 1
ATOM 1412 C CA . LEU A 1 195 ? -2.66 -47.938 -9.672 1 97.81 195 LEU A CA 1
ATOM 1413 C C . LEU A 1 195 ? -2.014 -47.281 -10.875 1 97.81 195 LEU A C 1
ATOM 1415 O O . LEU A 1 195 ? -1.403 -46.219 -10.742 1 97.81 195 LEU A O 1
ATOM 1419 N N . LYS A 1 196 ? -2.133 -47.906 -12.008 1 98 196 LYS A N 1
ATOM 1420 C CA . LYS A 1 196 ? -1.564 -47.312 -13.219 1 98 196 LYS A CA 1
ATOM 1421 C C . LYS A 1 196 ? -2.227 -45.969 -13.555 1 98 196 LYS A C 1
ATOM 1423 O O . LYS A 1 196 ? -1.565 -45.062 -14.031 1 98 196 LYS A O 1
ATOM 1428 N N . GLU A 1 197 ? -3.502 -45.938 -13.328 1 98.12 197 GLU A N 1
ATOM 1429 C CA . GLU A 1 197 ? -4.215 -44.656 -13.523 1 98.12 197 GLU A CA 1
ATOM 1430 C C . GLU A 1 197 ? -3.689 -43.594 -12.594 1 98.12 197 GLU A C 1
ATOM 1432 O O . GLU A 1 197 ? -3.463 -42.438 -13.016 1 98.12 197 GLU A O 1
ATOM 1437 N N . CYS A 1 198 ? -3.545 -43.875 -11.328 1 98.56 198 CYS A N 1
ATOM 1438 C CA . CYS A 1 198 ? -3.012 -42.938 -10.344 1 98.56 198 CYS A CA 1
ATOM 1439 C C . CYS A 1 198 ? -1.607 -42.5 -10.727 1 98.56 198 CYS A C 1
ATOM 1441 O O . CYS A 1 198 ? -1.293 -41.312 -10.664 1 98.56 198 CYS A O 1
ATOM 1443 N N . GLU A 1 199 ? -0.781 -43.406 -11.109 1 98.44 199 GLU A N 1
ATOM 1444 C CA . GLU A 1 199 ? 0.579 -43.094 -11.539 1 98.44 199 GLU A CA 1
ATOM 1445 C C . GLU A 1 199 ? 0.574 -42.125 -12.719 1 98.44 199 GLU A C 1
ATOM 1447 O O . GLU A 1 199 ? 1.354 -41.188 -12.742 1 98.44 199 GLU A O 1
ATOM 1452 N N . ALA A 1 200 ? -0.317 -42.438 -13.648 1 98.25 200 ALA A N 1
ATOM 1453 C CA . ALA A 1 200 ? -0.41 -41.594 -14.852 1 98.25 200 ALA A CA 1
ATOM 1454 C C . ALA A 1 200 ? -0.833 -40.188 -14.5 1 98.25 200 ALA A C 1
ATOM 1456 O O . ALA A 1 200 ? -0.333 -39.219 -15.086 1 98.25 200 ALA A O 1
ATOM 1457 N N . GLU A 1 201 ? -1.729 -40.031 -13.617 1 97.94 201 GLU A N 1
ATOM 1458 C CA . GLU A 1 201 ? -2.211 -38.719 -13.203 1 97.94 201 GLU A CA 1
ATOM 1459 C C . GLU A 1 201 ? -1.106 -37.906 -12.523 1 97.94 201 GLU A C 1
ATOM 1461 O O . GLU A 1 201 ? -0.947 -36.719 -12.789 1 97.94 201 GLU A O 1
ATOM 1466 N N . LEU A 1 202 ? -0.366 -38.531 -11.664 1 98.5 202 LEU A N 1
ATOM 1467 C CA . LEU A 1 202 ? 0.738 -37.844 -10.992 1 98.5 202 LEU A CA 1
ATOM 1468 C C . LEU A 1 202 ? 1.855 -37.531 -11.977 1 98.5 202 LEU A C 1
ATOM 1470 O O . LEU A 1 202 ? 2.49 -36.469 -11.875 1 98.5 202 LEU A O 1
ATOM 1474 N N . ASP A 1 203 ? 2.068 -38.438 -12.906 1 97.94 203 ASP A N 1
ATOM 1475 C CA . ASP A 1 203 ? 3.086 -38.219 -13.93 1 97.94 203 ASP A CA 1
ATOM 1476 C C . ASP A 1 203 ? 2.756 -37 -14.773 1 97.94 203 ASP A C 1
ATOM 1478 O O . ASP A 1 203 ? 3.652 -36.219 -15.156 1 97.94 203 ASP A O 1
ATOM 1482 N N . GLU A 1 204 ? 1.53 -36.875 -15.094 1 96.06 204 GLU A N 1
ATOM 1483 C CA . GLU A 1 204 ? 1.086 -35.719 -15.852 1 96.06 204 GLU A CA 1
ATOM 1484 C C . GLU A 1 204 ? 1.408 -34.438 -15.109 1 96.06 204 GLU A C 1
ATOM 1486 O O . GLU A 1 204 ? 1.882 -33.469 -15.711 1 96.06 204 GLU A O 1
ATOM 1491 N N . LEU A 1 205 ? 1.155 -34.344 -13.828 1 96.75 205 LEU A N 1
ATOM 1492 C CA . LEU A 1 205 ? 1.479 -33.188 -13.016 1 96.75 205 LEU A CA 1
ATOM 1493 C C . LEU A 1 205 ? 2.979 -32.906 -13.039 1 96.75 205 LEU A C 1
ATOM 1495 O O . LEU A 1 205 ? 3.395 -31.75 -13.164 1 96.75 205 LEU A O 1
ATOM 1499 N N . LEU A 1 206 ? 3.762 -33.906 -12.953 1 97.12 206 LEU A N 1
ATOM 1500 C CA . LEU A 1 206 ? 5.215 -33.781 -12.898 1 97.12 206 LEU A CA 1
ATOM 1501 C C . LEU A 1 206 ? 5.766 -33.312 -14.242 1 97.12 206 LEU A C 1
ATOM 1503 O O . LEU A 1 206 ? 6.691 -32.5 -14.289 1 97.12 206 LEU A O 1
ATOM 1507 N N . GLN A 1 207 ? 5.164 -33.812 -15.312 1 92.75 207 GLN A N 1
ATOM 1508 C CA . GLN A 1 207 ? 5.613 -33.469 -16.656 1 92.75 207 GLN A CA 1
ATOM 1509 C C . GLN A 1 207 ? 5.344 -31.984 -16.953 1 92.75 207 GLN A C 1
ATOM 1511 O O . GLN A 1 207 ? 6.102 -31.344 -17.672 1 92.75 207 GLN A O 1
ATOM 1516 N N . ASN A 1 208 ? 4.363 -31.469 -16.328 1 90.75 208 ASN A N 1
ATOM 1517 C CA . ASN A 1 208 ? 3.963 -30.094 -16.578 1 90.75 208 ASN A CA 1
ATOM 1518 C C . ASN A 1 208 ? 4.578 -29.125 -15.57 1 90.75 208 ASN A C 1
ATOM 1520 O O . ASN A 1 208 ? 4.34 -27.922 -15.641 1 90.75 208 ASN A O 1
ATOM 1524 N N . TYR A 1 209 ? 5.359 -29.609 -14.656 1 93.75 209 TYR A N 1
ATOM 1525 C CA . TYR A 1 209 ? 5.879 -28.812 -13.547 1 93.75 209 TYR A CA 1
ATOM 1526 C C . TYR A 1 209 ? 6.742 -27.672 -14.062 1 93.75 209 TYR A C 1
ATOM 1528 O O . TYR A 1 209 ? 6.551 -26.516 -13.672 1 93.75 209 TYR A O 1
ATOM 1536 N N . ASP A 1 210 ? 7.66 -27.922 -14.961 1 88.62 210 ASP A N 1
ATOM 1537 C CA . ASP A 1 210 ? 8.602 -26.906 -15.43 1 88.62 210 ASP A CA 1
ATOM 1538 C C . ASP A 1 210 ? 7.875 -25.797 -16.172 1 88.62 210 ASP A C 1
ATOM 1540 O O . ASP A 1 210 ? 8.18 -24.609 -15.969 1 88.62 210 ASP A O 1
ATOM 1544 N N . ASN A 1 211 ? 6.949 -26.172 -16.969 1 88.44 211 ASN A N 1
ATOM 1545 C CA . ASN A 1 211 ? 6.141 -25.172 -17.656 1 88.44 211 ASN A CA 1
ATOM 1546 C C . ASN A 1 211 ? 5.316 -24.344 -16.688 1 88.44 211 ASN A C 1
ATOM 1548 O O . ASN A 1 211 ? 5.215 -23.125 -16.844 1 88.44 211 ASN A O 1
ATOM 1552 N N . GLY A 1 212 ? 4.785 -25.031 -15.758 1 89.12 212 GLY A N 1
ATOM 1553 C CA . GLY A 1 212 ? 4.02 -24.328 -14.742 1 89.12 212 GLY A CA 1
ATOM 1554 C C . GLY A 1 212 ? 4.852 -23.328 -13.961 1 89.12 212 GLY A C 1
ATOM 1555 O O . GLY A 1 212 ? 4.41 -22.203 -13.719 1 89.12 212 GLY A O 1
ATOM 1556 N N . GLN A 1 213 ? 6.008 -23.703 -13.656 1 89.38 213 GLN A N 1
ATOM 1557 C CA . GLN A 1 213 ? 6.91 -22.828 -12.914 1 89.38 213 GLN A CA 1
ATOM 1558 C C . GLN A 1 213 ? 7.301 -21.609 -13.734 1 89.38 213 GLN A C 1
ATOM 1560 O O . GLN A 1 213 ? 7.391 -20.5 -13.195 1 89.38 213 GLN A O 1
ATOM 1565 N N . THR A 1 214 ? 7.512 -21.859 -14.953 1 89 214 THR A N 1
ATOM 1566 C CA . THR A 1 214 ? 7.84 -20.766 -15.867 1 89 214 THR A CA 1
ATOM 1567 C C . THR A 1 214 ? 6.707 -19.75 -15.922 1 89 214 THR A C 1
ATOM 1569 O O . THR A 1 214 ? 6.949 -18.547 -15.922 1 89 214 THR A O 1
ATOM 1572 N N . VAL A 1 215 ? 5.562 -20.234 -15.914 1 88.44 215 VAL A N 1
ATOM 1573 C CA . VAL A 1 215 ? 4.379 -19.391 -16.031 1 88.44 215 VAL A CA 1
ATOM 1574 C C . VAL A 1 215 ? 4.152 -18.641 -14.727 1 88.44 215 VAL A C 1
ATOM 1576 O O . VAL A 1 215 ? 3.869 -17.438 -14.734 1 88.44 215 VAL A O 1
ATOM 1579 N N . ILE A 1 216 ? 4.363 -19.25 -13.633 1 87.81 216 ILE A N 1
ATOM 1580 C CA . ILE A 1 216 ? 4.055 -18.688 -12.32 1 87.81 216 ILE A CA 1
ATOM 1581 C C . ILE A 1 216 ? 5.184 -17.766 -11.883 1 87.81 216 ILE A C 1
ATOM 1583 O O . ILE A 1 216 ? 4.938 -16.625 -11.469 1 87.81 216 ILE A O 1
ATOM 1587 N N . ASP A 1 217 ? 6.391 -18.125 -12.055 1 87 217 ASP A N 1
ATOM 1588 C CA . ASP A 1 217 ? 7.523 -17.422 -11.477 1 87 217 ASP A CA 1
ATOM 1589 C C . ASP A 1 217 ? 8.211 -16.531 -12.508 1 87 217 ASP A C 1
ATOM 1591 O O . ASP A 1 217 ? 8.992 -15.656 -12.156 1 87 217 ASP A O 1
ATOM 1595 N N . GLY A 1 218 ? 7.906 -16.781 -13.711 1 89.12 218 GLY A N 1
ATOM 1596 C CA . GLY A 1 218 ? 8.672 -16.109 -14.75 1 89.12 218 GLY A CA 1
ATOM 1597 C C . GLY A 1 218 ? 9.969 -16.828 -15.086 1 89.12 218 GLY A C 1
ATOM 1598 O O . GLY A 1 218 ? 10.211 -17.938 -14.609 1 89.12 218 GLY A O 1
ATOM 1599 N N . VAL A 1 219 ? 10.789 -16.203 -15.969 1 89.94 219 VAL A N 1
ATOM 1600 C CA . VAL A 1 219 ? 11.977 -16.875 -16.484 1 89.94 219 VAL A CA 1
ATOM 1601 C C . VAL A 1 219 ? 13.188 -15.953 -16.359 1 89.94 219 VAL A C 1
ATOM 1603 O O . VAL A 1 219 ? 13.148 -14.812 -16.828 1 89.94 219 VAL A O 1
ATOM 1606 N N . ASP A 1 220 ? 14.195 -16.484 -15.719 1 89.19 220 ASP A N 1
ATOM 1607 C CA . ASP A 1 220 ? 15.445 -15.727 -15.68 1 89.19 220 ASP A CA 1
ATOM 1608 C C . ASP A 1 220 ? 16.047 -15.602 -17.078 1 89.19 220 ASP A C 1
ATOM 1610 O O . ASP A 1 220 ? 16.375 -16.609 -17.719 1 89.19 220 ASP A O 1
ATOM 1614 N N . THR A 1 221 ? 16.188 -14.336 -17.469 1 90.38 221 THR A N 1
ATOM 1615 C CA . THR A 1 221 ? 16.531 -14.109 -18.875 1 90.38 221 THR A CA 1
ATOM 1616 C C . THR A 1 221 ? 17.812 -13.273 -18.984 1 90.38 221 THR A C 1
ATOM 1618 O O . THR A 1 221 ? 17.953 -12.266 -18.297 1 90.38 221 THR A O 1
ATOM 1621 N N . ALA A 1 222 ? 18.703 -13.711 -19.844 1 87.88 222 ALA A N 1
ATOM 1622 C CA . ALA A 1 222 ? 19.906 -12.953 -20.156 1 87.88 222 ALA A CA 1
ATOM 1623 C C . ALA A 1 222 ? 19.828 -12.383 -21.578 1 87.88 222 ALA A C 1
ATOM 1625 O O . ALA A 1 222 ? 19.422 -13.078 -22.516 1 87.88 222 ALA A O 1
ATOM 1626 N N . ILE A 1 223 ? 20.156 -11.117 -21.641 1 88.44 223 ILE A N 1
ATOM 1627 C CA . ILE A 1 223 ? 20.312 -10.5 -22.953 1 88.44 223 ILE A CA 1
ATOM 1628 C C . ILE A 1 223 ? 21.797 -10.406 -23.297 1 88.44 223 ILE A C 1
ATOM 1630 O O . ILE A 1 223 ? 22.562 -9.758 -22.594 1 88.44 223 ILE A O 1
ATOM 1634 N N . VAL A 1 224 ? 22.141 -11.078 -24.406 1 86 224 VAL A N 1
ATOM 1635 C CA . VAL A 1 224 ? 23.547 -11.109 -24.781 1 86 224 VAL A CA 1
ATOM 1636 C C . VAL A 1 224 ? 23.719 -10.625 -26.219 1 86 224 VAL A C 1
ATOM 1638 O O . VAL A 1 224 ? 22.781 -10.68 -27.016 1 86 224 VAL A O 1
ATOM 1641 N N . GLY A 1 225 ? 24.891 -10.117 -26.484 1 87.44 225 GLY A N 1
ATOM 1642 C CA . GLY A 1 225 ? 25.234 -9.617 -27.812 1 87.44 225 GLY A CA 1
ATOM 1643 C C . GLY A 1 225 ? 26.422 -8.688 -27.797 1 87.44 225 GLY A C 1
ATOM 1644 O O . GLY A 1 225 ? 26.875 -8.25 -26.734 1 87.44 225 GLY A O 1
ATOM 1645 N N . MET A 1 226 ? 26.891 -8.398 -29.016 1 84.81 226 MET A N 1
ATOM 1646 C CA . MET A 1 226 ? 28.031 -7.5 -29.156 1 84.81 226 MET A CA 1
ATOM 1647 C C . MET A 1 226 ? 27.641 -6.074 -28.781 1 84.81 226 MET A C 1
ATOM 1649 O O . MET A 1 226 ? 26.469 -5.742 -28.688 1 84.81 226 MET A O 1
ATOM 1653 N N . PRO A 1 227 ? 28.656 -5.254 -28.453 1 83.81 227 PRO A N 1
ATOM 1654 C CA . PRO A 1 227 ? 28.359 -3.842 -28.219 1 83.81 227 PRO A CA 1
ATOM 1655 C C . PRO A 1 227 ? 27.656 -3.176 -29.406 1 83.81 227 PRO A C 1
ATOM 1657 O O . PRO A 1 227 ? 27.969 -3.479 -30.562 1 83.81 227 PRO A O 1
ATOM 1660 N N . ASN A 1 228 ? 26.719 -2.42 -29.172 1 84.56 228 ASN A N 1
ATOM 1661 C CA . ASN A 1 228 ? 26.047 -1.538 -30.109 1 84.56 228 ASN A CA 1
ATOM 1662 C C . ASN A 1 228 ? 25.062 -2.303 -31 1 84.56 228 ASN A C 1
ATOM 1664 O O . ASN A 1 228 ? 24.609 -1.788 -32.031 1 84.56 228 ASN A O 1
ATOM 1668 N N . VAL A 1 229 ? 24.797 -3.506 -30.609 1 90.88 229 VAL A N 1
ATOM 1669 C CA . VAL A 1 229 ? 23.859 -4.285 -31.406 1 90.88 229 VAL A CA 1
ATOM 1670 C C . VAL A 1 229 ? 22.422 -3.916 -31.016 1 90.88 229 VAL A C 1
ATOM 1672 O O . VAL A 1 229 ? 21.469 -4.324 -31.672 1 90.88 229 VAL A O 1
ATOM 1675 N N . GLY A 1 230 ? 22.219 -3.17 -29.875 1 88.56 230 GLY A N 1
ATOM 1676 C CA . GLY A 1 230 ? 20.906 -2.688 -29.484 1 88.56 230 GLY A CA 1
ATOM 1677 C C . GLY A 1 230 ? 20.359 -3.375 -28.25 1 88.56 230 GLY A C 1
ATOM 1678 O O . GLY A 1 230 ? 19.141 -3.43 -28.062 1 88.56 230 GLY A O 1
ATOM 1679 N N . LYS A 1 231 ? 21.172 -3.963 -27.422 1 86.44 231 LYS A N 1
ATOM 1680 C CA . LYS A 1 231 ? 20.734 -4.609 -26.188 1 86.44 231 LYS A CA 1
ATOM 1681 C C . LYS A 1 231 ? 19.969 -3.639 -25.297 1 86.44 231 LYS A C 1
ATOM 1683 O O . LYS A 1 231 ? 18.922 -3.979 -24.766 1 86.44 231 LYS A O 1
ATOM 1688 N N . SER A 1 232 ? 20.531 -2.426 -25.172 1 82.31 232 SER A N 1
ATOM 1689 C CA . SER A 1 232 ? 19.875 -1.412 -24.359 1 82.31 232 SER A CA 1
ATOM 1690 C C . SER A 1 232 ? 18.547 -0.993 -24.953 1 82.31 232 SER A C 1
ATOM 1692 O O . SER A 1 232 ? 17.562 -0.795 -24.219 1 82.31 232 SER A O 1
ATOM 1694 N N . SER A 1 233 ? 18.531 -0.892 -26.266 1 86.88 233 SER A N 1
ATOM 1695 C CA . SER A 1 233 ? 17.266 -0.553 -26.938 1 86.88 233 SER A CA 1
ATOM 1696 C C . SER A 1 233 ? 16.219 -1.637 -26.719 1 86.88 233 SER A C 1
ATOM 1698 O O . SER A 1 233 ? 15.047 -1.335 -26.484 1 86.88 233 SER A O 1
ATOM 1700 N N . LEU A 1 234 ? 16.703 -2.857 -26.828 1 88.75 234 LEU A N 1
ATOM 1701 C CA . LEU A 1 234 ? 15.797 -3.971 -26.578 1 88.75 234 LEU A CA 1
ATOM 1702 C C . LEU A 1 234 ? 15.289 -3.941 -25.141 1 88.75 234 LEU A C 1
ATOM 1704 O O . LEU A 1 234 ? 14.102 -4.129 -24.891 1 88.75 234 LEU A O 1
ATOM 1708 N N . MET A 1 235 ? 16.203 -3.752 -24.219 1 84.06 235 MET A N 1
ATOM 1709 C CA . MET A 1 235 ? 15.82 -3.648 -22.812 1 84.06 235 MET A CA 1
ATOM 1710 C C . MET A 1 235 ? 14.789 -2.547 -22.609 1 84.06 235 MET A C 1
ATOM 1712 O O . MET A 1 235 ? 13.773 -2.76 -21.938 1 84.06 235 MET A O 1
ATOM 1716 N N . ASN A 1 236 ? 15.008 -1.466 -23.219 1 80.62 236 ASN A N 1
ATOM 1717 C CA . ASN A 1 236 ? 14.078 -0.347 -23.109 1 80.62 236 ASN A CA 1
ATOM 1718 C C . ASN A 1 236 ? 12.719 -0.689 -23.719 1 80.62 236 ASN A C 1
ATOM 1720 O O . ASN A 1 236 ? 11.68 -0.303 -23.188 1 80.62 236 ASN A O 1
ATOM 1724 N N . MET A 1 237 ? 12.836 -1.325 -24.797 1 85.62 237 MET A N 1
ATOM 1725 C CA . MET A 1 237 ? 11.609 -1.763 -25.469 1 85.62 237 MET A CA 1
ATOM 1726 C C . MET A 1 237 ? 10.797 -2.682 -24.562 1 85.62 237 MET A C 1
ATOM 1728 O O . MET A 1 237 ? 9.578 -2.574 -24.5 1 85.62 237 MET A O 1
ATOM 1732 N N . LEU A 1 238 ? 11.516 -3.473 -23.891 1 84.75 238 LEU A N 1
ATOM 1733 C CA . LEU A 1 238 ? 10.859 -4.441 -23.016 1 84.75 238 LEU A CA 1
ATOM 1734 C C . LEU A 1 238 ? 10.32 -3.76 -21.766 1 84.75 238 LEU A C 1
ATOM 1736 O O . LEU A 1 238 ? 9.234 -4.105 -21.297 1 84.75 238 LEU A O 1
ATOM 1740 N N . VAL A 1 239 ? 11.094 -2.766 -21.25 1 74.06 239 VAL A N 1
ATOM 1741 C CA . VAL A 1 239 ? 10.711 -2.064 -20.031 1 74.06 239 VAL A CA 1
ATOM 1742 C C . VAL A 1 239 ? 9.617 -1.048 -20.344 1 74.06 239 VAL A C 1
ATOM 1744 O O . VAL A 1 239 ? 8.742 -0.796 -19.516 1 74.06 239 VAL A O 1
ATOM 1747 N N . GLY A 1 240 ? 9.938 -0.049 -21.344 1 61.69 240 GLY A N 1
ATOM 1748 C CA . GLY A 1 240 ? 9.094 1.085 -21.688 1 61.69 240 GLY A CA 1
ATOM 1749 C C . GLY A 1 240 ? 7.609 0.762 -21.641 1 61.69 240 GLY A C 1
ATOM 1750 O O . GLY A 1 240 ? 6.781 1.654 -21.453 1 61.69 240 GLY A O 1
ATOM 1751 N N . ARG A 1 241 ? 7.418 -0.24 -22.469 1 51.78 241 ARG A N 1
ATOM 1752 C CA . ARG A 1 241 ? 5.957 -0.198 -22.516 1 51.78 241 ARG A CA 1
ATOM 1753 C C . ARG A 1 241 ? 5.371 -0.087 -21.109 1 51.78 241 ARG A C 1
ATOM 1755 O O . ARG A 1 241 ? 4.773 0.934 -20.75 1 51.78 241 ARG A O 1
ATOM 1762 N N . ASP A 1 242 ? 4.621 -1.049 -20.562 1 45.25 242 ASP A N 1
ATOM 1763 C CA . ASP A 1 242 ? 3.881 -1 -19.312 1 45.25 242 ASP A CA 1
ATOM 1764 C C . ASP A 1 242 ? 4.82 -1.148 -18.109 1 45.25 242 ASP A C 1
ATOM 1766 O O . ASP A 1 242 ? 5.266 -2.256 -17.797 1 45.25 242 ASP A O 1
ATOM 1770 N N . LYS A 1 243 ? 5.73 -0.142 -17.984 1 42.94 243 LYS A N 1
ATOM 1771 C CA . LYS A 1 243 ? 6.566 -0.217 -16.797 1 42.94 243 LYS A CA 1
ATOM 1772 C C . LYS A 1 243 ? 5.84 -0.938 -15.664 1 42.94 243 LYS A C 1
ATOM 1774 O O . LYS A 1 243 ? 4.77 -0.505 -15.227 1 42.94 243 LYS A O 1
ATOM 1779 N N . SER A 1 244 ? 5.898 -2.143 -15.734 1 40.16 244 SER A N 1
ATOM 1780 C CA . SER A 1 244 ? 5.355 -2.887 -14.602 1 40.16 244 SER A CA 1
ATOM 1781 C C . SER A 1 244 ? 5.875 -2.332 -13.281 1 40.16 244 SER A C 1
ATOM 1783 O O . SER A 1 244 ? 6.984 -1.795 -13.219 1 40.16 244 SER A O 1
ATOM 1785 N N . ILE A 1 245 ? 5.094 -1.914 -12.508 1 40.88 245 ILE A N 1
ATOM 1786 C CA . ILE A 1 245 ? 5.316 -1.474 -11.141 1 40.88 245 ILE A CA 1
ATOM 1787 C C . ILE A 1 245 ? 6.359 -2.369 -10.469 1 40.88 245 ILE A C 1
ATOM 1789 O O . ILE A 1 245 ? 6.141 -3.57 -10.305 1 40.88 245 ILE A O 1
ATOM 1793 N N . VAL A 1 246 ? 7.609 -2.059 -10.703 1 39.88 246 VAL A N 1
ATOM 1794 C CA . VAL A 1 246 ? 8.641 -2.762 -9.945 1 39.88 246 VAL A CA 1
ATOM 1795 C C . VAL A 1 246 ? 8.312 -2.695 -8.453 1 39.88 246 VAL A C 1
ATOM 1797 O O . VAL A 1 246 ? 8.055 -1.617 -7.914 1 39.88 246 VAL A O 1
ATOM 1800 N N . THR A 1 247 ? 7.621 -3.609 -8 1 38.41 247 THR A N 1
ATOM 1801 C CA . THR A 1 247 ? 7.348 -3.703 -6.574 1 38.41 247 THR A CA 1
ATOM 1802 C C . THR A 1 247 ? 8.609 -4.062 -5.801 1 38.41 247 THR A C 1
ATOM 1804 O O . THR A 1 247 ? 9.289 -5.043 -6.125 1 38.41 247 THR A O 1
ATOM 1807 N N . GLN A 1 248 ? 9.344 -3.08 -5.449 1 36.97 248 GLN A N 1
ATOM 1808 C CA . GLN A 1 248 ? 10.344 -3.527 -4.484 1 36.97 248 GLN A CA 1
ATOM 1809 C C . GLN A 1 248 ? 9.695 -4.312 -3.348 1 36.97 248 GLN A C 1
ATOM 1811 O O . GLN A 1 248 ? 8.812 -3.803 -2.66 1 36.97 248 GLN A O 1
ATOM 1816 N N . ILE A 1 249 ? 9.391 -5.512 -3.57 1 34.88 249 ILE A N 1
ATOM 1817 C CA . ILE A 1 249 ? 8.93 -6.281 -2.418 1 34.88 249 ILE A CA 1
ATOM 1818 C C . ILE A 1 249 ? 10.016 -6.297 -1.346 1 34.88 249 ILE A C 1
ATOM 1820 O O . ILE A 1 249 ? 11.125 -6.781 -1.582 1 34.88 249 ILE A O 1
ATOM 1824 N N . GLU A 1 250 ? 9.977 -5.5 -0.42 1 31.89 250 GLU A N 1
ATOM 1825 C CA . GLU A 1 250 ? 10.773 -5.586 0.803 1 31.89 250 GLU A CA 1
ATOM 1826 C C . GLU A 1 250 ? 10.594 -6.941 1.482 1 31.89 250 GLU A C 1
ATOM 1828 O O . GLU A 1 250 ? 9.477 -7.449 1.586 1 31.89 250 GLU A O 1
ATOM 1833 N N . GLY A 1 251 ? 11.875 -7.848 1.705 1 32.16 251 GLY A N 1
ATOM 1834 C CA . GLY A 1 251 ? 12.125 -9.109 2.383 1 32.16 251 GLY A CA 1
ATOM 1835 C C . GLY A 1 251 ? 12.695 -10.18 1.466 1 32.16 251 GLY A C 1
ATOM 1836 O O . GLY A 1 251 ? 12.836 -11.336 1.865 1 32.16 251 GLY A O 1
ATOM 1837 N N . THR A 1 252 ? 12.211 -10.312 0.217 1 31.2 252 THR A N 1
ATOM 1838 C CA . THR A 1 252 ? 12.93 -11.367 -0.499 1 31.2 252 THR A CA 1
ATOM 1839 C C . THR A 1 252 ? 14.391 -10.977 -0.703 1 31.2 252 THR A C 1
ATOM 1841 O O . THR A 1 252 ? 14.734 -9.789 -0.688 1 31.2 252 THR A O 1
ATOM 1844 N N . THR A 1 253 ? 15.344 -11.875 -0.368 1 32.19 253 THR A N 1
ATOM 1845 C CA . THR A 1 253 ? 16.797 -11.961 -0.495 1 32.19 253 THR A CA 1
ATOM 1846 C C . THR A 1 253 ? 17.266 -11.281 -1.779 1 32.19 253 THR A C 1
ATOM 1848 O O . THR A 1 253 ? 18.469 -11.219 -2.045 1 32.19 253 THR A O 1
ATOM 1851 N N . ARG A 1 254 ? 16.562 -11.477 -2.842 1 32.66 254 ARG A N 1
ATOM 1852 C CA . ARG A 1 254 ? 17.406 -11.359 -4.027 1 32.66 254 ARG A CA 1
ATOM 1853 C C . ARG A 1 254 ? 17.766 -9.906 -4.293 1 32.66 254 ARG A C 1
ATOM 1855 O O . ARG A 1 254 ? 16.891 -9.055 -4.449 1 32.66 254 ARG A O 1
ATOM 1862 N N . ASP A 1 255 ? 18.844 -9.297 -3.838 1 34.97 255 ASP A N 1
ATOM 1863 C CA . ASP A 1 255 ? 19.703 -8.133 -4.02 1 34.97 255 ASP A CA 1
ATOM 1864 C C . ASP A 1 255 ? 19.688 -7.66 -5.473 1 34.97 255 ASP A C 1
ATOM 1866 O O . ASP A 1 255 ? 20.344 -6.676 -5.816 1 34.97 255 ASP A O 1
ATOM 1870 N N . ILE A 1 256 ? 19.812 -8.547 -6.547 1 36.69 256 ILE A N 1
ATOM 1871 C CA . ILE A 1 256 ? 20.109 -8.07 -7.891 1 36.69 256 ILE A CA 1
ATOM 1872 C C . ILE A 1 256 ? 18.938 -7.281 -8.438 1 36.69 256 ILE A C 1
ATOM 1874 O O . ILE A 1 256 ? 17.797 -7.75 -8.398 1 36.69 256 ILE A O 1
ATOM 1878 N N . VAL A 1 257 ? 19.047 -6.043 -8.398 1 43.19 257 VAL A N 1
ATOM 1879 C CA . VAL A 1 257 ? 18.109 -5.195 -9.133 1 43.19 257 VAL A CA 1
ATOM 1880 C C . VAL A 1 257 ? 17.641 -5.902 -10.398 1 43.19 257 VAL A C 1
ATOM 1882 O O . VAL A 1 257 ? 18.391 -5.992 -11.375 1 43.19 257 VAL A O 1
ATOM 1885 N N . GLU A 1 258 ? 17.109 -7.074 -10.352 1 57.81 258 GLU A N 1
ATOM 1886 C CA . GLU A 1 258 ? 16.516 -7.75 -11.5 1 57.81 258 GLU A CA 1
ATOM 1887 C C . GLU A 1 258 ? 15.266 -7.027 -11.984 1 57.81 258 GLU A C 1
ATOM 1889 O O . GLU A 1 258 ? 14.398 -6.668 -11.18 1 57.81 258 GLU A O 1
ATOM 1894 N N . GLU A 1 259 ? 15.43 -6.348 -13.078 1 72 259 GLU A N 1
ATOM 1895 C CA . GLU A 1 259 ? 14.258 -5.746 -13.719 1 72 259 GLU A CA 1
ATOM 1896 C C . GLU A 1 259 ? 13.359 -6.812 -14.336 1 72 259 GLU A C 1
ATOM 1898 O O . GLU A 1 259 ? 13.828 -7.68 -15.07 1 72 259 GLU A O 1
ATOM 1903 N N . SER A 1 260 ? 12.164 -6.973 -13.82 1 82.75 260 SER A N 1
ATOM 1904 C CA . SER A 1 260 ? 11.188 -7.887 -14.406 1 82.75 260 SER A CA 1
ATOM 1905 C C . SER A 1 260 ? 10.32 -7.18 -15.438 1 82.75 260 SER A C 1
ATOM 1907 O O . SER A 1 260 ? 9.875 -6.051 -15.219 1 82.75 260 SER A O 1
ATOM 1909 N N . VAL A 1 261 ? 10.305 -7.805 -16.609 1 85.38 261 VAL A N 1
ATOM 1910 C CA . VAL A 1 261 ? 9.5 -7.211 -17.672 1 85.38 261 VAL A CA 1
ATOM 1911 C C . VAL A 1 261 ? 8.445 -8.211 -18.141 1 85.38 261 VAL A C 1
ATOM 1913 O O . VAL A 1 261 ? 8.68 -9.422 -18.141 1 85.38 261 VAL A O 1
ATOM 1916 N N . ARG A 1 262 ? 7.352 -7.664 -18.516 1 85.31 262 ARG A N 1
ATOM 1917 C CA . ARG A 1 262 ? 6.297 -8.516 -19.062 1 85.31 262 ARG A CA 1
ATOM 1918 C C . ARG A 1 262 ? 6.438 -8.664 -20.562 1 85.31 262 ARG A C 1
ATOM 1920 O O . ARG A 1 262 ? 6.598 -7.676 -21.281 1 85.31 262 ARG A O 1
ATOM 1927 N N . LEU A 1 263 ? 6.453 -9.781 -21 1 86.31 263 LEU A N 1
ATOM 1928 C CA . LEU A 1 263 ? 6.414 -10.133 -22.422 1 86.31 263 LEU A CA 1
ATOM 1929 C C . LEU A 1 263 ? 5.219 -11.023 -22.734 1 86.31 263 LEU A C 1
ATOM 1931 O O . LEU A 1 263 ? 5.27 -12.234 -22.516 1 86.31 263 LEU A O 1
ATOM 1935 N N . GLY A 1 264 ? 4.152 -10.445 -23.234 1 78.06 264 GLY A N 1
ATOM 1936 C CA . GLY A 1 264 ? 2.916 -11.203 -23.344 1 78.06 264 GLY A CA 1
ATOM 1937 C C . GLY A 1 264 ? 2.387 -11.688 -22.016 1 78.06 264 GLY A C 1
ATOM 1938 O O . GLY A 1 264 ? 2.225 -10.906 -21.078 1 78.06 264 GLY A O 1
ATOM 1939 N N . ASP A 1 265 ? 2.242 -12.969 -21.906 1 76.31 265 ASP A N 1
ATOM 1940 C CA . ASP A 1 265 ? 1.689 -13.562 -20.688 1 76.31 265 ASP A CA 1
ATOM 1941 C C . ASP A 1 265 ? 2.799 -14 -19.734 1 76.31 265 ASP A C 1
ATOM 1943 O O . ASP A 1 265 ? 2.525 -14.461 -18.625 1 76.31 265 ASP A O 1
ATOM 1947 N N . LEU A 1 266 ? 4.074 -13.734 -20.172 1 85.44 266 LEU A N 1
ATOM 1948 C CA . LEU A 1 266 ? 5.211 -14.195 -19.391 1 85.44 266 LEU A CA 1
ATOM 1949 C C . LEU A 1 266 ? 5.949 -13.023 -18.75 1 85.44 266 LEU A C 1
ATOM 1951 O O . LEU A 1 266 ? 5.797 -11.875 -19.203 1 85.44 266 LEU A O 1
ATOM 1955 N N . VAL A 1 267 ? 6.613 -13.445 -17.734 1 89.31 267 VAL A N 1
ATOM 1956 C CA . VAL A 1 267 ? 7.488 -12.477 -17.094 1 89.31 267 VAL A CA 1
ATOM 1957 C C . VAL A 1 267 ? 8.945 -12.875 -17.297 1 89.31 267 VAL A C 1
ATOM 1959 O O . VAL A 1 267 ? 9.312 -14.031 -17.078 1 89.31 267 VAL A O 1
ATOM 1962 N N . LEU A 1 268 ? 9.727 -11.906 -17.75 1 89.81 268 LEU A N 1
ATOM 1963 C CA . LEU A 1 268 ? 11.164 -12.125 -17.891 1 89.81 268 LEU A CA 1
ATOM 1964 C C . LEU A 1 268 ? 11.93 -11.383 -16.797 1 89.81 268 LEU A C 1
ATOM 1966 O O . LEU A 1 268 ? 11.742 -10.18 -16.625 1 89.81 268 LEU A O 1
ATOM 1970 N N . HIS A 1 269 ? 12.648 -12.125 -16.094 1 87.81 269 HIS A N 1
ATOM 1971 C CA . HIS A 1 269 ? 13.578 -11.516 -15.156 1 87.81 269 HIS A CA 1
ATOM 1972 C C . HIS A 1 269 ? 14.914 -11.203 -15.82 1 87.81 269 HIS A C 1
ATOM 1974 O O . HIS A 1 269 ? 15.711 -12.102 -16.078 1 87.81 269 HIS A O 1
ATOM 1980 N N . LEU A 1 270 ? 15.039 -9.859 -16.016 1 83.75 270 LEU A N 1
ATOM 1981 C CA . LEU A 1 270 ? 16.219 -9.453 -16.781 1 83.75 270 LEU A CA 1
ATOM 1982 C C . LEU A 1 270 ? 17.406 -9.234 -15.852 1 83.75 270 LEU A C 1
ATOM 1984 O O . LEU A 1 270 ? 17.281 -8.555 -14.828 1 83.75 270 LEU A O 1
ATOM 1988 N N . ARG A 1 271 ? 18.406 -9.969 -15.836 1 68.88 271 ARG A N 1
ATOM 1989 C CA . ARG A 1 271 ? 19.625 -9.797 -15.062 1 68.88 271 ARG A CA 1
ATOM 1990 C C . ARG A 1 271 ? 20.594 -8.867 -15.781 1 68.88 271 ARG A C 1
ATOM 1992 O O . ARG A 1 271 ? 20.734 -8.922 -17 1 68.88 271 ARG A O 1
ATOM 1999 N N . ASP A 1 272 ? 20.781 -7.543 -15.078 1 52.91 272 ASP A N 1
ATOM 2000 C CA . ASP A 1 272 ? 21.75 -6.613 -15.664 1 52.91 272 ASP A CA 1
ATOM 2001 C C . ASP A 1 272 ? 23.016 -7.34 -16.094 1 52.91 272 ASP A C 1
ATOM 2003 O O . ASP A 1 272 ? 23.766 -7.84 -15.266 1 52.91 272 ASP A O 1
ATOM 2007 N N . THR A 1 273 ? 23.016 -7.965 -17.062 1 50.72 273 THR A N 1
ATOM 2008 C CA . THR A 1 273 ? 24.328 -8.477 -17.453 1 50.72 273 THR A CA 1
ATOM 2009 C C . THR A 1 273 ? 25.359 -7.355 -17.453 1 50.72 273 THR A C 1
ATOM 2011 O O . THR A 1 273 ? 25 -6.172 -17.453 1 50.72 273 THR A O 1
ATOM 2014 N N . ALA A 1 274 ? 26.656 -7.488 -17.344 1 42.34 274 ALA A N 1
ATOM 2015 C CA . ALA A 1 274 ? 27.797 -6.566 -17.219 1 42.34 274 ALA A CA 1
ATOM 2016 C C . ALA A 1 274 ? 27.406 -5.164 -17.688 1 42.34 274 ALA A C 1
ATOM 2018 O O . ALA A 1 274 ? 27.641 -4.184 -16.969 1 42.34 274 ALA A O 1
ATOM 2019 N N . GLY A 1 275 ? 27.484 -4.836 -18.969 1 42.03 275 GLY A N 1
ATOM 2020 C CA . GLY A 1 275 ? 27.672 -3.662 -19.812 1 42.03 275 GLY A CA 1
ATOM 2021 C C . GLY A 1 275 ? 26.422 -2.826 -19.969 1 42.03 275 GLY A C 1
ATOM 2022 O O . GLY A 1 275 ? 26.375 -1.947 -20.844 1 42.03 275 GLY A O 1
ATOM 2023 N N . LEU A 1 276 ? 25.25 -3.229 -19.453 1 40.19 276 LEU A N 1
ATOM 2024 C CA . LEU A 1 276 ? 24.141 -2.48 -20.047 1 40.19 276 LEU A CA 1
ATOM 2025 C C . LEU A 1 276 ? 24.078 -1.069 -19.469 1 40.19 276 LEU A C 1
ATOM 2027 O O . LEU A 1 276 ? 23.672 -0.133 -20.156 1 40.19 276 LEU A O 1
ATOM 2031 N N . ARG A 1 277 ? 24.047 -0.889 -18.094 1 39 277 ARG A N 1
ATOM 2032 C CA . ARG A 1 277 ? 24 0.504 -17.672 1 39 277 ARG A CA 1
ATOM 2033 C C . ARG A 1 277 ? 25.391 1.126 -17.672 1 39 277 ARG A C 1
ATOM 2035 O O . ARG A 1 277 ? 25.562 2.27 -17.25 1 39 277 ARG A O 1
ATOM 2042 N N . GLU A 1 278 ? 26.547 0.444 -17.344 1 37.03 278 GLU A N 1
ATOM 2043 C CA . GLU A 1 278 ? 27.797 1.193 -17.25 1 37.03 278 GLU A CA 1
ATOM 2044 C C . GLU A 1 278 ? 28.078 1.999 -18.516 1 37.03 278 GLU A C 1
ATOM 2046 O O . GLU A 1 278 ? 27.703 1.583 -19.609 1 37.03 278 GLU A O 1
ATOM 2051 N N . SER A 1 279 ? 28.5 3.326 -18.312 1 34.41 279 SER A N 1
ATOM 2052 C CA . SER A 1 279 ? 29.109 4.262 -19.25 1 34.41 279 SER A CA 1
ATOM 2053 C C . SER A 1 279 ? 29.969 3.529 -20.266 1 34.41 279 SER A C 1
ATOM 2055 O O . SER A 1 279 ? 30.453 2.424 -20.016 1 34.41 279 SER A O 1
ATOM 2057 N N . ASP A 1 280 ? 30.109 4.105 -21.484 1 34.06 280 ASP A N 1
ATOM 2058 C CA . ASP A 1 280 ? 30.953 3.836 -22.641 1 34.06 280 ASP A CA 1
ATOM 2059 C C . ASP A 1 280 ? 32.312 3.297 -22.219 1 34.06 280 ASP A C 1
ATOM 2061 O O . ASP A 1 280 ? 33.031 2.662 -23.016 1 34.06 280 ASP A O 1
ATOM 2065 N N . ASP A 1 281 ? 33.062 4 -21.234 1 32.25 281 ASP A N 1
ATOM 2066 C CA . ASP A 1 281 ? 34.5 3.871 -21.219 1 32.25 281 ASP A CA 1
ATOM 2067 C C . ASP A 1 281 ? 34.938 2.576 -20.547 1 32.25 281 ASP A C 1
ATOM 2069 O O . ASP A 1 281 ? 36.125 2.252 -20.5 1 32.25 281 ASP A O 1
ATOM 2073 N N . VAL A 1 282 ? 34.594 2.299 -19.344 1 33.84 282 VAL A N 1
ATOM 2074 C CA . VAL A 1 282 ? 35.406 1.298 -18.672 1 33.84 282 VAL A CA 1
ATOM 2075 C C . VAL A 1 282 ? 35.312 -0.038 -19.406 1 33.84 282 VAL A C 1
ATOM 2077 O O . VAL A 1 282 ? 34.312 -0.302 -20.094 1 33.84 282 VAL A O 1
ATOM 2080 N N . VAL A 1 283 ? 36.219 -1.358 -18.938 1 35 283 VAL A N 1
ATOM 2081 C CA . VAL A 1 283 ? 37.125 -2.387 -19.453 1 35 283 VAL A CA 1
ATOM 2082 C C . VAL A 1 283 ? 36.312 -3.539 -20.031 1 35 283 VAL A C 1
ATOM 2084 O O . VAL A 1 283 ? 35.406 -4.066 -19.391 1 35 283 VAL A O 1
ATOM 2087 N N . GLU A 1 284 ? 36.406 -3.934 -21.297 1 37.47 284 GLU A N 1
ATOM 2088 C CA . GLU A 1 284 ? 36.062 -4.895 -22.344 1 37.47 284 GLU A CA 1
ATOM 2089 C C . GLU A 1 284 ? 35.844 -6.289 -21.75 1 37.47 284 GLU A C 1
ATOM 2091 O O . GLU A 1 284 ? 34.906 -6.984 -22.156 1 37.47 284 GLU A O 1
ATOM 2096 N N . SER A 1 285 ? 36.844 -6.656 -20.953 1 40.47 285 SER A N 1
ATOM 2097 C CA . SER A 1 285 ? 37 -8.047 -20.547 1 40.47 285 SER A CA 1
ATOM 2098 C C . SER A 1 285 ? 35.969 -8.438 -19.5 1 40.47 285 SER A C 1
ATOM 2100 O O . SER A 1 285 ? 35.469 -9.562 -19.5 1 40.47 285 SER A O 1
ATOM 2102 N N . ILE A 1 286 ? 35.875 -7.543 -18.578 1 42.78 286 ILE A N 1
ATOM 2103 C CA . ILE A 1 286 ? 35.031 -7.863 -17.422 1 42.78 286 ILE A CA 1
ATOM 2104 C C . ILE A 1 286 ? 33.562 -7.984 -17.875 1 42.78 286 ILE A C 1
ATOM 2106 O O . ILE A 1 286 ? 32.812 -8.812 -17.344 1 42.78 286 ILE A O 1
ATOM 2110 N N . GLY A 1 287 ? 33.281 -7.328 -18.906 1 48.38 287 GLY A N 1
ATOM 2111 C CA . GLY A 1 287 ? 31.953 -7.332 -19.469 1 48.38 287 GLY A CA 1
ATOM 2112 C C . GLY A 1 287 ? 31.547 -8.672 -20.062 1 48.38 287 GLY A C 1
ATOM 2113 O O . GLY A 1 287 ? 30.422 -9.125 -19.875 1 48.38 287 GLY A O 1
ATOM 2114 N N . ILE A 1 288 ? 32.625 -9.273 -20.672 1 52.19 288 ILE A N 1
ATOM 2115 C CA . ILE A 1 288 ? 32.406 -10.547 -21.344 1 52.19 288 ILE A CA 1
ATOM 2116 C C . ILE A 1 288 ? 32.188 -11.641 -20.297 1 52.19 288 ILE A C 1
ATOM 2118 O O . ILE A 1 288 ? 31.297 -12.492 -20.453 1 52.19 288 ILE A O 1
ATOM 2122 N N . ASP A 1 289 ? 33 -11.594 -19.266 1 53.94 289 ASP A N 1
ATOM 2123 C CA . ASP A 1 289 ? 32.875 -12.641 -18.234 1 53.94 289 ASP A CA 1
ATOM 2124 C C . ASP A 1 289 ? 31.547 -12.555 -17.5 1 53.94 289 ASP A C 1
ATOM 2126 O O . ASP A 1 289 ? 30.922 -13.586 -17.219 1 53.94 289 ASP A O 1
ATOM 2130 N N . LYS A 1 290 ? 31.203 -11.414 -17.203 1 58.62 290 LYS A N 1
ATOM 2131 C CA . LYS A 1 290 ? 29.922 -11.25 -16.516 1 58.62 290 LYS A CA 1
ATOM 2132 C C . LYS A 1 290 ? 28.75 -11.664 -17.406 1 58.62 290 LYS A C 1
ATOM 2134 O O . LYS A 1 290 ? 27.797 -12.266 -16.938 1 58.62 290 LYS A O 1
ATOM 2139 N N . ALA A 1 291 ? 28.953 -11.391 -18.625 1 61.56 291 ALA A N 1
ATOM 2140 C CA . ALA A 1 291 ? 27.922 -11.789 -19.578 1 61.56 291 ALA A CA 1
ATOM 2141 C C . ALA A 1 291 ? 27.812 -13.312 -19.656 1 61.56 291 ALA A C 1
ATOM 2143 O O . ALA A 1 291 ? 26.719 -13.859 -19.734 1 61.56 291 ALA A O 1
ATOM 2144 N N . TYR A 1 292 ? 28.984 -13.906 -19.516 1 64.69 292 TYR A N 1
ATOM 2145 C CA . TYR A 1 292 ? 29 -15.367 -19.609 1 64.69 292 TYR A CA 1
ATOM 2146 C C . TYR A 1 292 ? 28.422 -16 -18.359 1 64.69 292 TYR A C 1
ATOM 2148 O O . TYR A 1 292 ? 27.719 -17.016 -18.438 1 64.69 292 TYR A O 1
ATOM 2156 N N . LYS A 1 293 ? 28.688 -15.406 -17.266 1 66.81 293 LYS A N 1
ATOM 2157 C CA . LYS A 1 293 ? 28.109 -15.938 -16.031 1 66.81 293 LYS A CA 1
ATOM 2158 C C . LYS A 1 293 ? 26.594 -15.828 -16.047 1 66.81 293 LYS A C 1
ATOM 2160 O O . LYS A 1 293 ? 25.891 -16.75 -15.633 1 66.81 293 LYS A O 1
ATOM 2165 N N . ALA A 1 294 ? 26.172 -14.742 -16.562 1 68.56 294 ALA A N 1
ATOM 2166 C CA . ALA A 1 294 ? 24.734 -14.562 -16.656 1 68.56 294 ALA A CA 1
ATOM 2167 C C . ALA A 1 294 ? 24.109 -15.586 -17.594 1 68.56 294 ALA A C 1
ATOM 2169 O O . ALA A 1 294 ? 23.016 -16.094 -17.344 1 68.56 294 ALA A O 1
ATOM 2170 N N . LEU A 1 295 ? 24.875 -15.898 -18.594 1 73.25 295 LEU A N 1
ATOM 2171 C CA . LEU A 1 295 ? 24.438 -16.891 -19.578 1 73.25 295 LEU A CA 1
ATOM 2172 C C . LEU A 1 295 ? 24.297 -18.266 -18.938 1 73.25 295 LEU A C 1
ATOM 2174 O O . LEU A 1 295 ? 23.344 -18.984 -19.219 1 73.25 295 LEU A O 1
ATOM 2178 N N . ASP A 1 296 ? 25.203 -18.469 -18.031 1 74.56 296 ASP A N 1
ATOM 2179 C CA . ASP A 1 296 ? 25.219 -19.797 -17.422 1 74.56 296 ASP A CA 1
ATOM 2180 C C . ASP A 1 296 ? 24.047 -19.969 -16.453 1 74.56 296 ASP A C 1
ATOM 2182 O O . ASP A 1 296 ? 23.484 -21.062 -16.344 1 74.56 296 ASP A O 1
ATOM 2186 N N . GLU A 1 297 ? 23.641 -18.891 -15.977 1 78.44 297 GLU A N 1
ATOM 2187 C CA . GLU A 1 297 ? 22.609 -18.984 -14.93 1 78.44 297 GLU A CA 1
ATOM 2188 C C . GLU A 1 297 ? 21.219 -18.719 -15.5 1 78.44 297 GLU A C 1
ATOM 2190 O O . GLU A 1 297 ? 20.219 -19.031 -14.852 1 78.44 297 GLU A O 1
ATOM 2195 N N . ALA A 1 298 ? 21.203 -18.266 -16.766 1 86.44 298 ALA A N 1
ATOM 2196 C CA . ALA A 1 298 ? 19.922 -17.844 -17.328 1 86.44 298 ALA A CA 1
ATOM 2197 C C . ALA A 1 298 ? 19.125 -19.062 -17.797 1 86.44 298 ALA A C 1
ATOM 2199 O O . ALA A 1 298 ? 19.688 -20.062 -18.234 1 86.44 298 ALA A O 1
ATOM 2200 N N . GLN A 1 299 ? 17.812 -19 -17.625 1 88.75 299 GLN A N 1
ATOM 2201 C CA . GLN A 1 299 ? 16.906 -20.016 -18.125 1 88.75 299 GLN A CA 1
ATOM 2202 C C . GLN A 1 299 ? 16.547 -19.75 -19.594 1 88.75 299 GLN A C 1
ATOM 2204 O O . GLN A 1 299 ? 16.125 -20.672 -20.297 1 88.75 299 GLN A O 1
ATOM 2209 N N . LEU A 1 300 ? 16.672 -18.531 -19.969 1 92 300 LEU A N 1
ATOM 2210 C CA . LEU A 1 300 ? 16.406 -18.062 -21.328 1 92 300 LEU A CA 1
ATOM 2211 C C . LEU A 1 300 ? 17.453 -17.062 -21.781 1 92 300 LEU A C 1
ATOM 2213 O O . LEU A 1 300 ? 17.859 -16.188 -21 1 92 300 LEU A O 1
ATOM 2217 N N . VAL A 1 301 ? 17.906 -17.219 -23.031 1 91.75 301 VAL A N 1
ATOM 2218 C CA . VAL A 1 301 ? 18.891 -16.297 -23.594 1 91.75 301 VAL A CA 1
ATOM 2219 C C . VAL A 1 301 ? 18.297 -15.578 -24.797 1 91.75 301 VAL A C 1
ATOM 2221 O O . VAL A 1 301 ? 17.766 -16.219 -25.703 1 91.75 301 VAL A O 1
ATOM 2224 N N . LEU A 1 302 ? 18.297 -14.289 -24.719 1 93.12 302 LEU A N 1
ATOM 2225 C CA . LEU A 1 302 ? 18.031 -13.461 -25.891 1 93.12 302 LEU A CA 1
ATOM 2226 C C . LEU A 1 302 ? 19.328 -12.961 -26.516 1 93.12 302 LEU A C 1
ATOM 2228 O O . LEU A 1 302 ? 19.969 -12.055 -25.984 1 93.12 302 LEU A O 1
ATOM 2232 N N . ALA A 1 303 ? 19.703 -13.547 -27.609 1 92.06 303 ALA A N 1
ATOM 2233 C CA . ALA A 1 303 ? 20.938 -13.164 -28.312 1 92.06 303 ALA A CA 1
ATOM 2234 C C . ALA A 1 303 ? 20.641 -12.125 -29.391 1 92.06 303 ALA A C 1
ATOM 2236 O O . ALA A 1 303 ? 19.984 -12.422 -30.391 1 92.06 303 ALA A O 1
ATOM 2237 N N . VAL A 1 304 ? 21.203 -10.992 -29.219 1 93.44 304 VAL A N 1
ATOM 2238 C CA . VAL A 1 304 ? 20.906 -9.875 -30.109 1 93.44 304 VAL A CA 1
ATOM 2239 C C . VAL A 1 304 ? 22 -9.727 -31.156 1 93.44 304 VAL A C 1
ATOM 2241 O O . VAL A 1 304 ? 23.188 -9.734 -30.812 1 93.44 304 VAL A O 1
ATOM 2244 N N . PHE A 1 305 ? 21.594 -9.648 -32.344 1 94.12 305 PHE A N 1
ATOM 2245 C CA . PHE A 1 305 ? 22.5 -9.445 -33.5 1 94.12 305 PHE A CA 1
ATOM 2246 C C . PHE A 1 305 ? 22.109 -8.195 -34.281 1 94.12 305 PHE A C 1
ATOM 2248 O O . PHE A 1 305 ? 20.938 -7.82 -34.312 1 94.12 305 PHE A O 1
ATOM 2255 N N . ASP A 1 306 ? 23.109 -7.594 -34.844 1 94.94 306 ASP A N 1
ATOM 2256 C CA . ASP A 1 306 ? 22.906 -6.418 -35.688 1 94.94 306 ASP A CA 1
ATOM 2257 C C . ASP A 1 306 ? 22.656 -6.809 -37.125 1 94.94 306 ASP A C 1
ATOM 2259 O O . ASP A 1 306 ? 23.531 -7.355 -37.812 1 94.94 306 ASP A O 1
ATOM 2263 N N . ASN A 1 307 ? 21.5 -6.496 -37.594 1 95.25 307 ASN A N 1
ATOM 2264 C CA . ASN A 1 307 ? 21.125 -6.82 -38.969 1 95.25 307 ASN A CA 1
ATOM 2265 C C . ASN A 1 307 ? 22.062 -6.168 -39.969 1 95.25 307 ASN A C 1
ATOM 2267 O O . ASN A 1 307 ? 22.219 -6.668 -41.094 1 95.25 307 ASN A O 1
ATOM 2271 N N . ASN A 1 308 ? 22.609 -5.039 -39.531 1 94.94 308 ASN A N 1
ATOM 2272 C CA . ASN A 1 308 ? 23.375 -4.219 -40.5 1 94.94 308 ASN A CA 1
ATOM 2273 C C . ASN A 1 308 ? 24.859 -4.531 -40.438 1 94.94 308 ASN A C 1
ATOM 2275 O O . ASN A 1 308 ? 25.672 -3.777 -40.969 1 94.94 308 ASN A O 1
ATOM 2279 N N . LYS A 1 309 ? 25.344 -5.621 -39.812 1 93.38 309 LYS A N 1
ATOM 2280 C CA . LYS A 1 309 ? 26.734 -6.012 -39.719 1 93.38 309 LYS A CA 1
ATOM 2281 C C . LYS A 1 309 ? 26.906 -7.508 -39.969 1 93.38 309 LYS A C 1
ATOM 2283 O O . LYS A 1 309 ? 26.062 -8.312 -39.594 1 93.38 309 LYS A O 1
ATOM 2288 N N . PRO A 1 310 ? 28.047 -7.836 -40.656 1 92.75 310 PRO A N 1
ATOM 2289 C CA . PRO A 1 310 ? 28.344 -9.266 -40.781 1 92.75 310 PRO A CA 1
ATOM 2290 C C . PRO A 1 310 ? 28.672 -9.914 -39.438 1 92.75 310 PRO A C 1
ATOM 2292 O O . PRO A 1 310 ? 29.062 -9.227 -38.5 1 92.75 310 PRO A O 1
ATOM 2295 N N . LEU A 1 311 ? 28.516 -11.219 -39.406 1 92.19 311 LEU A N 1
ATOM 2296 C CA . LEU A 1 311 ? 28.828 -11.969 -38.188 1 92.19 311 LEU A CA 1
ATOM 2297 C C . LEU A 1 311 ? 30.312 -11.852 -37.844 1 92.19 311 LEU A C 1
ATOM 2299 O O . LEU A 1 311 ? 31.172 -12.062 -38.688 1 92.19 311 LEU A O 1
ATOM 2303 N N . GLN A 1 312 ? 30.5 -11.484 -36.656 1 89.25 312 GLN A N 1
ATOM 2304 C CA . GLN A 1 312 ? 31.875 -11.383 -36.156 1 89.25 312 GLN A CA 1
ATOM 2305 C C . GLN A 1 312 ? 32.25 -12.586 -35.312 1 89.25 312 GLN A C 1
ATOM 2307 O O . GLN A 1 312 ? 31.406 -13.461 -35.062 1 89.25 312 GLN A O 1
ATOM 2312 N N . LYS A 1 313 ? 33.5 -12.703 -34.938 1 86.81 313 LYS A N 1
ATOM 2313 C CA . LYS A 1 313 ? 33.969 -13.812 -34.125 1 86.81 313 LYS A CA 1
ATOM 2314 C C . LYS A 1 313 ? 33.25 -13.906 -32.812 1 86.81 313 LYS A C 1
ATOM 2316 O O . LYS A 1 313 ? 32.875 -15 -32.375 1 86.81 313 LYS A O 1
ATOM 2321 N N . GLN A 1 314 ? 32.969 -12.812 -32.219 1 84.19 314 GLN A N 1
ATOM 2322 C CA . GLN A 1 314 ? 32.312 -12.781 -30.938 1 84.19 314 GLN A CA 1
ATOM 2323 C C . GLN A 1 314 ? 30.859 -13.234 -31.062 1 84.19 314 GLN A C 1
ATOM 2325 O O . GLN A 1 314 ? 30.297 -13.844 -30.141 1 84.19 314 GLN A O 1
ATOM 2330 N N . ASP A 1 315 ? 30.297 -12.914 -32.188 1 88.5 315 ASP A N 1
ATOM 2331 C CA . ASP A 1 315 ? 28.953 -13.406 -32.469 1 88.5 315 ASP A CA 1
ATOM 2332 C C . ASP A 1 315 ? 28.922 -14.93 -32.469 1 88.5 315 ASP A C 1
ATOM 2334 O O . ASP A 1 315 ? 28 -15.547 -31.938 1 88.5 315 ASP A O 1
ATOM 2338 N N . ARG A 1 316 ? 29.906 -15.492 -33.094 1 88.19 316 ARG A N 1
ATOM 2339 C CA . ARG A 1 316 ? 29.969 -16.953 -33.219 1 88.19 316 ARG A CA 1
ATOM 2340 C C . ARG A 1 316 ? 30.172 -17.609 -31.875 1 88.19 316 ARG A C 1
ATOM 2342 O O . ARG A 1 316 ? 29.688 -18.719 -31.641 1 88.19 316 ARG A O 1
ATOM 2349 N N . GLU A 1 317 ? 30.844 -16.938 -31.016 1 84.88 317 GLU A N 1
ATOM 2350 C CA . GLU A 1 317 ? 31 -17.438 -29.656 1 84.88 317 GLU A CA 1
ATOM 2351 C C . GLU A 1 317 ? 29.641 -17.484 -28.938 1 84.88 317 GLU A C 1
ATOM 2353 O O . GLU A 1 317 ? 29.359 -18.438 -28.203 1 84.88 317 GLU A O 1
ATOM 2358 N N . ILE A 1 318 ? 28.844 -16.5 -29.156 1 84.38 318 ILE A N 1
ATOM 2359 C CA . ILE A 1 318 ? 27.5 -16.438 -28.578 1 84.38 318 ILE A CA 1
ATOM 2360 C C . ILE A 1 318 ? 26.641 -17.562 -29.156 1 84.38 318 ILE A C 1
ATOM 2362 O O . ILE A 1 318 ? 25.891 -18.219 -28.438 1 84.38 318 ILE A O 1
ATOM 2366 N N . LEU A 1 319 ? 26.828 -17.812 -30.406 1 87.19 319 LEU A N 1
ATOM 2367 C CA . LEU A 1 319 ? 26.109 -18.891 -31.094 1 87.19 319 LEU A CA 1
ATOM 2368 C C . LEU A 1 319 ? 26.422 -20.234 -30.453 1 87.19 319 LEU A C 1
ATOM 2370 O O . LEU A 1 319 ? 25.516 -21.047 -30.219 1 87.19 319 LEU A O 1
ATOM 2374 N N . GLU A 1 320 ? 27.625 -20.406 -30.156 1 85.69 320 GLU A N 1
ATOM 2375 C CA . GLU A 1 320 ? 28.062 -21.672 -29.578 1 85.69 320 GLU A CA 1
ATOM 2376 C C . GLU A 1 320 ? 27.547 -21.844 -28.156 1 85.69 320 GLU A C 1
ATOM 2378 O O . GLU A 1 320 ? 27.094 -22.938 -27.797 1 85.69 320 GLU A O 1
ATOM 2383 N N . LYS A 1 321 ? 27.547 -20.859 -27.453 1 81.12 321 LYS A N 1
ATOM 2384 C CA . LYS A 1 321 ? 27.125 -20.938 -26.062 1 81.12 321 LYS A CA 1
ATOM 2385 C C . LYS A 1 321 ? 25.609 -21.047 -25.938 1 81.12 321 LYS A C 1
ATOM 2387 O O . LYS A 1 321 ? 25.094 -21.641 -25 1 81.12 321 LYS A O 1
ATOM 2392 N N . ALA A 1 322 ? 24.922 -20.469 -26.859 1 79.19 322 ALA A N 1
ATOM 2393 C CA . ALA A 1 322 ? 23.469 -20.422 -26.828 1 79.19 322 ALA A CA 1
ATOM 2394 C C . ALA A 1 322 ? 22.875 -21.781 -27.203 1 79.19 322 ALA A C 1
ATOM 2396 O O . ALA A 1 322 ? 21.688 -22.031 -26.938 1 79.19 322 ALA A O 1
ATOM 2397 N N . LYS A 1 323 ? 23.688 -22.656 -27.719 1 78.81 323 LYS A N 1
ATOM 2398 C CA . LYS A 1 323 ? 23.203 -23.969 -28.156 1 78.81 323 LYS A CA 1
ATOM 2399 C C . LYS A 1 323 ? 22.797 -24.844 -26.984 1 78.81 323 LYS A C 1
ATOM 2401 O O . LYS A 1 323 ? 21.953 -25.734 -27.109 1 78.81 323 LYS A O 1
ATOM 2406 N N . SER A 1 324 ? 23.312 -24.594 -25.828 1 81.88 324 SER A N 1
ATOM 2407 C CA . SER A 1 324 ? 23.109 -25.469 -24.688 1 81.88 324 SER A CA 1
ATOM 2408 C C . SER A 1 324 ? 21.906 -25.016 -23.844 1 81.88 324 SER A C 1
ATOM 2410 O O . SER A 1 324 ? 21.562 -25.672 -22.859 1 81.88 324 SER A O 1
ATOM 2412 N N . LYS A 1 325 ? 21.297 -23.953 -24.281 1 86.56 325 LYS A N 1
ATOM 2413 C CA . LYS A 1 325 ? 20.188 -23.406 -23.5 1 86.56 325 LYS A CA 1
ATOM 2414 C C . LYS A 1 325 ? 19.062 -22.938 -24.422 1 86.56 325 LYS A C 1
ATOM 2416 O O . LYS A 1 325 ? 19.281 -22.719 -25.609 1 86.56 325 LYS A O 1
ATOM 2421 N N . PRO A 1 326 ? 17.828 -22.844 -23.859 1 91.06 326 PRO A N 1
ATOM 2422 C CA . PRO A 1 326 ? 16.797 -22.172 -24.656 1 91.06 326 PRO A CA 1
ATOM 2423 C C . PRO A 1 326 ? 17.188 -20.75 -25.047 1 91.06 326 PRO A C 1
ATOM 2425 O O . PRO A 1 326 ? 17.469 -19.922 -24.172 1 91.06 326 PRO A O 1
ATOM 2428 N N . ALA A 1 327 ? 17.312 -20.531 -26.312 1 93.56 327 ALA A N 1
ATOM 2429 C CA . ALA A 1 327 ? 17.781 -19.234 -26.781 1 93.56 327 ALA A CA 1
ATOM 2430 C C . ALA A 1 327 ? 17.016 -18.766 -28.016 1 93.56 327 ALA A C 1
ATOM 2432 O O . ALA A 1 327 ? 16.672 -19.578 -28.875 1 93.56 327 ALA A O 1
ATOM 2433 N N . VAL A 1 328 ? 16.75 -17.453 -28.031 1 95.5 328 VAL A N 1
ATOM 2434 C CA . VAL A 1 328 ? 16.156 -16.812 -29.203 1 95.5 328 VAL A CA 1
ATOM 2435 C C . VAL A 1 328 ? 17.141 -15.828 -29.812 1 95.5 328 VAL A C 1
ATOM 2437 O O . VAL A 1 328 ? 17.766 -15.031 -29.109 1 95.5 328 VAL A O 1
ATOM 2440 N N . ALA A 1 329 ? 17.359 -15.953 -31.109 1 96.06 329 ALA A N 1
ATOM 2441 C CA . ALA A 1 329 ? 18.141 -14.953 -31.828 1 96.06 329 ALA A CA 1
ATOM 2442 C C . ALA A 1 329 ? 17.297 -13.742 -32.188 1 96.06 329 ALA A C 1
ATOM 2444 O O . ALA A 1 329 ? 16.281 -13.867 -32.844 1 96.06 329 ALA A O 1
ATOM 2445 N N . VAL A 1 330 ? 17.688 -12.648 -31.719 1 96.38 330 VAL A N 1
ATOM 2446 C CA . VAL A 1 330 ? 17 -11.391 -31.984 1 96.38 330 VAL A CA 1
ATOM 2447 C C . VAL A 1 330 ? 17.812 -10.547 -32.969 1 96.38 330 VAL A C 1
ATOM 2449 O O . VAL A 1 330 ? 18.812 -9.945 -32.594 1 96.38 330 VAL A O 1
ATOM 2452 N N . ILE A 1 331 ? 17.391 -10.508 -34.156 1 96.94 331 ILE A N 1
ATOM 2453 C CA . ILE A 1 331 ? 18.047 -9.688 -35.188 1 96.94 331 ILE A CA 1
ATOM 2454 C C . ILE A 1 331 ? 17.469 -8.273 -35.156 1 96.94 331 ILE A C 1
ATOM 2456 O O . ILE A 1 331 ? 16.328 -8.055 -35.562 1 96.94 331 ILE A O 1
ATOM 2460 N N . ASN A 1 332 ? 18.25 -7.344 -34.688 1 96.12 332 ASN A N 1
ATOM 2461 C CA . ASN A 1 332 ? 17.812 -5.977 -34.438 1 96.12 332 ASN A CA 1
ATOM 2462 C C . ASN A 1 332 ? 18.25 -5.039 -35.562 1 96.12 332 ASN A C 1
ATOM 2464 O O . ASN A 1 332 ? 19.031 -5.422 -36.438 1 96.12 332 ASN A O 1
ATOM 2468 N N . LYS A 1 333 ? 17.672 -3.83 -35.656 1 95.31 333 LYS A N 1
ATOM 2469 C CA . LYS A 1 333 ? 17.969 -2.76 -36.594 1 95.31 333 LYS A CA 1
ATOM 2470 C C . LYS A 1 333 ? 17.547 -3.135 -38 1 95.31 333 LYS A C 1
ATOM 2472 O O . LYS A 1 333 ? 18.281 -2.902 -38.969 1 95.31 333 LYS A O 1
ATOM 2477 N N . VAL A 1 334 ? 16.391 -3.754 -38.094 1 94.56 334 VAL A N 1
ATOM 2478 C CA . VAL A 1 334 ? 15.906 -4.234 -39.375 1 94.56 334 VAL A CA 1
ATOM 2479 C C . VAL A 1 334 ? 15.5 -3.049 -40.25 1 94.56 334 VAL A C 1
ATOM 2481 O O . VAL A 1 334 ? 15.227 -3.213 -41.438 1 94.56 334 VAL A O 1
ATOM 2484 N N . ASP A 1 335 ? 15.445 -1.863 -39.656 1 92.44 335 ASP A N 1
ATOM 2485 C CA . ASP A 1 335 ? 15.195 -0.644 -40.406 1 92.44 335 ASP A CA 1
ATOM 2486 C C . ASP A 1 335 ? 16.359 -0.331 -41.344 1 92.44 335 ASP A C 1
ATOM 2488 O O . ASP A 1 335 ? 16.203 0.421 -42.312 1 92.44 335 ASP A O 1
ATOM 2492 N N . LEU A 1 336 ? 17.469 -0.938 -41.094 1 93.06 336 LEU A N 1
ATOM 2493 C CA . LEU A 1 336 ? 18.656 -0.717 -41.875 1 93.06 336 LEU A CA 1
ATOM 2494 C C . LEU A 1 336 ? 18.844 -1.837 -42.906 1 93.06 336 LEU A C 1
ATOM 2496 O O . LEU A 1 336 ? 18.156 -2.857 -42.844 1 93.06 336 LEU A O 1
ATOM 2500 N N . GLU A 1 337 ? 19.812 -1.687 -43.781 1 91.94 337 GLU A N 1
ATOM 2501 C CA . GLU A 1 337 ? 20.094 -2.68 -44.812 1 91.94 337 GLU A CA 1
ATOM 2502 C C . GLU A 1 337 ? 20.672 -3.955 -44.219 1 91.94 337 GLU A C 1
ATOM 2504 O O . GLU A 1 337 ? 21.516 -3.896 -43.312 1 91.94 337 GLU A O 1
ATOM 2509 N N . GLN A 1 338 ? 20.172 -5.047 -44.625 1 92.81 338 GLN A N 1
ATOM 2510 C CA . GLN A 1 338 ? 20.641 -6.332 -44.094 1 92.81 338 GLN A CA 1
ATOM 2511 C C . GLN A 1 338 ? 22.031 -6.668 -44.656 1 92.81 338 GLN A C 1
ATOM 2513 O O . GLN A 1 338 ? 22.219 -6.797 -45.875 1 92.81 338 GLN A O 1
ATOM 2518 N N . ARG A 1 339 ? 22.969 -6.805 -43.844 1 93.25 339 ARG A N 1
ATOM 2519 C CA . ARG A 1 339 ? 24.328 -7.238 -44.156 1 93.25 339 ARG A CA 1
ATOM 2520 C C . ARG A 1 339 ? 24.688 -8.531 -43.438 1 93.25 339 ARG A C 1
ATOM 2522 O O . ARG A 1 339 ? 25.672 -9.188 -43.781 1 93.25 339 ARG A O 1
ATOM 2529 N N . LEU A 1 340 ? 23.812 -8.836 -42.5 1 91.88 340 LEU A N 1
ATOM 2530 C CA . LEU A 1 340 ? 24.031 -10.008 -41.656 1 91.88 340 LEU A CA 1
ATOM 2531 C C . LEU A 1 340 ? 23.656 -11.289 -42.406 1 91.88 340 LEU A C 1
ATOM 2533 O O . LEU A 1 340 ? 22.594 -11.367 -43.031 1 91.88 340 LEU A O 1
ATOM 2537 N N . GLU A 1 341 ? 24.547 -12.219 -42.5 1 89.19 341 GLU A N 1
ATOM 2538 C CA . GLU A 1 341 ? 24.219 -13.547 -43 1 89.19 341 GLU A CA 1
ATOM 2539 C C . GLU A 1 341 ? 23.469 -14.367 -41.969 1 89.19 341 GLU A C 1
ATOM 2541 O O . GLU A 1 341 ? 24.047 -14.758 -40.938 1 89.19 341 GLU A O 1
ATOM 2546 N N . THR A 1 342 ? 22.266 -14.656 -42.219 1 90.69 342 THR A N 1
ATOM 2547 C CA . THR A 1 342 ? 21.391 -15.188 -41.188 1 90.69 342 THR A CA 1
ATOM 2548 C C . THR A 1 342 ? 21.406 -16.703 -41.219 1 90.69 342 THR A C 1
ATOM 2550 O O . THR A 1 342 ? 20.922 -17.344 -40.25 1 90.69 342 THR A O 1
ATOM 2553 N N . ASP A 1 343 ? 22.016 -17.344 -42.219 1 91.19 343 ASP A N 1
ATOM 2554 C CA . ASP A 1 343 ? 22.016 -18.797 -42.344 1 91.19 343 ASP A CA 1
ATOM 2555 C C . ASP A 1 343 ? 22.641 -19.453 -41.094 1 91.19 343 ASP A C 1
ATOM 2557 O O . ASP A 1 343 ? 22.094 -20.406 -40.562 1 91.19 343 ASP A O 1
ATOM 2561 N N . GLU A 1 344 ? 23.766 -18.922 -40.688 1 90.44 344 GLU A N 1
ATOM 2562 C CA . GLU A 1 344 ? 24.469 -19.469 -39.531 1 90.44 344 GLU A CA 1
ATOM 2563 C C . GLU A 1 344 ? 23.625 -19.328 -38.281 1 90.44 344 GLU A C 1
ATOM 2565 O O . GLU A 1 344 ? 23.609 -20.219 -37.406 1 90.44 344 GLU A O 1
ATOM 2570 N N . ILE A 1 345 ? 22.938 -18.281 -38.188 1 92.38 345 ILE A N 1
ATOM 2571 C CA . ILE A 1 345 ? 22.125 -17.984 -37.031 1 92.38 345 ILE A CA 1
ATOM 2572 C C . ILE A 1 345 ? 20.875 -18.875 -37.031 1 92.38 345 ILE A C 1
ATOM 2574 O O . ILE A 1 345 ? 20.531 -19.469 -36 1 92.38 345 ILE A O 1
ATOM 2578 N N . GLU A 1 346 ? 20.234 -18.984 -38.156 1 91.31 346 GLU A N 1
ATOM 2579 C CA . GLU A 1 346 ? 19.031 -19.781 -38.312 1 91.31 346 GLU A CA 1
ATOM 2580 C C . GLU A 1 346 ? 19.297 -21.25 -38.062 1 91.31 346 GLU A C 1
ATOM 2582 O O . GLU A 1 346 ? 18.422 -21.984 -37.594 1 91.31 346 GLU A O 1
ATOM 2587 N N . ASN A 1 347 ? 20.547 -21.641 -38.281 1 88.62 347 ASN A N 1
ATOM 2588 C CA . ASN A 1 347 ? 20.938 -23.031 -38.031 1 88.62 347 ASN A CA 1
ATOM 2589 C C . ASN A 1 347 ? 21.266 -23.266 -36.562 1 88.62 347 ASN A C 1
ATOM 2591 O O . ASN A 1 347 ? 21.156 -24.391 -36.062 1 88.62 347 ASN A O 1
ATOM 2595 N N . ALA A 1 348 ? 21.656 -22.219 -35.938 1 89 348 ALA A N 1
ATOM 2596 C CA . ALA A 1 348 ? 22.125 -22.359 -34.562 1 89 348 ALA A CA 1
ATOM 2597 C C . ALA A 1 348 ? 21 -22.141 -33.562 1 89 348 ALA A C 1
ATOM 2599 O O . ALA A 1 348 ? 21.047 -22.641 -32.438 1 89 348 ALA A O 1
ATOM 2600 N N . PHE A 1 349 ? 20.016 -21.438 -33.938 1 93 349 PHE A N 1
ATOM 2601 C CA . PHE A 1 349 ? 18.922 -21.109 -33.031 1 93 349 PHE A CA 1
ATOM 2602 C C . PHE A 1 349 ? 17.625 -21.734 -33.5 1 93 349 PHE A C 1
ATOM 2604 O O . PHE A 1 349 ? 17.344 -21.766 -34.719 1 93 349 PHE A O 1
ATOM 2611 N N . ALA A 1 350 ? 16.844 -22.219 -32.531 1 89.25 350 ALA A N 1
ATOM 2612 C CA . ALA A 1 350 ? 15.539 -22.781 -32.875 1 89.25 350 ALA A CA 1
ATOM 2613 C C . ALA A 1 350 ? 14.555 -21.688 -33.281 1 89.25 350 ALA A C 1
ATOM 2615 O O . ALA A 1 350 ? 13.617 -21.938 -34.062 1 89.25 350 ALA A O 1
ATOM 2616 N N . LYS A 1 351 ? 14.727 -20.469 -32.719 1 94.81 351 LYS A N 1
ATOM 2617 C CA . LYS A 1 351 ? 13.852 -19.328 -33 1 94.81 351 LYS A CA 1
ATOM 2618 C C . LYS A 1 351 ? 14.664 -18.078 -33.344 1 94.81 351 LYS A C 1
ATOM 2620 O O . LYS A 1 351 ? 15.648 -17.766 -32.688 1 94.81 351 LYS A O 1
ATOM 2625 N N . VAL A 1 352 ? 14.258 -17.406 -34.438 1 96 352 VAL A N 1
ATOM 2626 C CA . VAL A 1 352 ? 14.867 -16.172 -34.906 1 96 352 VAL A CA 1
ATOM 2627 C C . VAL A 1 352 ? 13.789 -15.102 -35.094 1 96 352 VAL A C 1
ATOM 2629 O O . VAL A 1 352 ? 12.766 -15.352 -35.719 1 96 352 VAL A O 1
ATOM 2632 N N . VAL A 1 353 ? 13.977 -14 -34.469 1 96.94 353 VAL A N 1
ATOM 2633 C CA . VAL A 1 353 ? 13 -12.914 -34.562 1 96.94 353 VAL A CA 1
ATOM 2634 C C . VAL A 1 353 ? 13.695 -11.648 -35.062 1 96.94 353 VAL A C 1
ATOM 2636 O O . VAL A 1 353 ? 14.828 -11.359 -34.688 1 96.94 353 VAL A O 1
ATOM 2639 N N . TYR A 1 354 ? 13.023 -10.977 -35.938 1 96.44 354 TYR A N 1
ATOM 2640 C CA . TYR A 1 354 ? 13.5 -9.711 -36.5 1 96.44 354 TYR A CA 1
ATOM 2641 C C . TYR A 1 354 ? 12.789 -8.531 -35.844 1 96.44 354 TYR A C 1
ATOM 2643 O O . TYR A 1 354 ? 11.562 -8.484 -35.812 1 96.44 354 TYR A O 1
ATOM 2651 N N . ILE A 1 355 ? 13.594 -7.602 -35.312 1 96.31 355 ILE A N 1
ATOM 2652 C CA . ILE A 1 355 ? 12.945 -6.504 -34.625 1 96.31 355 ILE A CA 1
ATOM 2653 C C . ILE A 1 355 ? 13.625 -5.184 -34.969 1 96.31 355 ILE A C 1
ATOM 2655 O O . ILE A 1 355 ? 14.719 -5.18 -35.531 1 96.31 355 ILE A O 1
ATOM 2659 N N . CYS A 1 356 ? 12.945 -4.086 -34.719 1 96.19 356 CYS A N 1
ATOM 2660 C CA . CYS A 1 356 ? 13.492 -2.74 -34.625 1 96.19 356 CYS A CA 1
ATOM 2661 C C . CYS A 1 356 ? 13.203 -2.152 -33.25 1 96.19 356 CYS A C 1
ATOM 2663 O O . CYS A 1 356 ? 12.172 -1.501 -33.031 1 96.19 356 CYS A O 1
ATOM 2665 N N . ALA A 1 357 ? 14.117 -2.395 -32.344 1 92.06 357 ALA A N 1
ATOM 2666 C CA . ALA A 1 357 ? 13.898 -2.037 -30.953 1 92.06 357 ALA A CA 1
ATOM 2667 C C . ALA A 1 357 ? 13.625 -0.543 -30.812 1 92.06 357 ALA A C 1
ATOM 2669 O O . ALA A 1 357 ? 12.758 -0.138 -30.031 1 92.06 357 ALA A O 1
ATOM 2670 N N . LYS A 1 358 ? 14.281 0.257 -31.531 1 88.38 358 LYS A N 1
ATOM 2671 C CA . LYS A 1 358 ? 14.156 1.708 -31.438 1 88.38 358 LYS A CA 1
ATOM 2672 C C . LYS A 1 358 ? 12.742 2.162 -31.797 1 88.38 358 LYS A C 1
ATOM 2674 O O . LYS A 1 358 ? 12.25 3.16 -31.266 1 88.38 358 LYS A O 1
ATOM 2679 N N . GLU A 1 359 ? 12.148 1.384 -32.719 1 91.69 359 GLU A N 1
ATOM 2680 C CA . GLU A 1 359 ? 10.812 1.751 -33.188 1 91.69 359 GLU A CA 1
ATOM 2681 C C . GLU A 1 359 ? 9.742 0.901 -32.5 1 91.69 359 GLU A C 1
ATOM 2683 O O . GLU A 1 359 ? 8.578 0.928 -32.906 1 91.69 359 GLU A O 1
ATOM 2688 N N . ASN A 1 360 ? 10.109 0.077 -31.594 1 90 360 ASN A N 1
ATOM 2689 C CA . ASN A 1 360 ? 9.211 -0.798 -30.859 1 90 360 ASN A CA 1
ATOM 2690 C C . ASN A 1 360 ? 8.469 -1.761 -31.781 1 90 360 ASN A C 1
ATOM 2692 O O . ASN A 1 360 ? 7.262 -1.959 -31.641 1 90 360 ASN A O 1
ATOM 2696 N N . LYS A 1 361 ? 9.18 -2.219 -32.75 1 92.31 361 LYS A N 1
ATOM 2697 C CA . LYS A 1 361 ? 8.617 -3.186 -33.688 1 92.31 361 LYS A CA 1
ATOM 2698 C C . LYS A 1 361 ? 9.18 -4.582 -33.438 1 92.31 361 LYS A C 1
ATOM 2700 O O . LYS A 1 361 ? 10.383 -4.746 -33.25 1 92.31 361 LYS A O 1
ATOM 2705 N N . GLY A 1 362 ? 8.273 -5.559 -33.438 1 93.56 362 GLY A N 1
ATOM 2706 C CA . GLY A 1 362 ? 8.703 -6.945 -33.375 1 93.56 362 GLY A CA 1
ATOM 2707 C C . GLY A 1 362 ? 8.477 -7.57 -32 1 93.56 362 GLY A C 1
ATOM 2708 O O . GLY A 1 362 ? 8.867 -8.719 -31.766 1 93.56 362 GLY A O 1
ATOM 2709 N N . LEU A 1 363 ? 7.82 -6.883 -31.109 1 90.88 363 LEU A N 1
ATOM 2710 C CA . LEU A 1 363 ? 7.613 -7.379 -29.75 1 90.88 363 LEU A CA 1
ATOM 2711 C C . LEU A 1 363 ? 6.664 -8.578 -29.75 1 90.88 363 LEU A C 1
ATOM 2713 O O . LEU A 1 363 ? 6.855 -9.523 -28.984 1 90.88 363 LEU A O 1
ATOM 2717 N N . LYS A 1 364 ? 5.68 -8.555 -30.547 1 90.75 364 LYS A N 1
ATOM 2718 C CA . LYS A 1 364 ? 4.727 -9.656 -30.641 1 90.75 364 LYS A CA 1
ATOM 2719 C C . LYS A 1 364 ? 5.406 -10.938 -31.125 1 90.75 364 LYS A C 1
ATOM 2721 O O . LYS A 1 364 ? 5.168 -12.016 -30.594 1 90.75 364 LYS A O 1
ATOM 2726 N N . GLU A 1 365 ? 6.254 -10.68 -32.125 1 94.19 365 GLU A N 1
ATOM 2727 C CA . GLU A 1 365 ? 7 -11.812 -32.656 1 94.19 365 GLU A CA 1
ATOM 2728 C C . GLU A 1 365 ? 7.953 -12.391 -31.625 1 94.19 365 GLU A C 1
ATOM 2730 O O . GLU A 1 365 ? 8.086 -13.609 -31.516 1 94.19 365 GLU A O 1
ATOM 2735 N N . LEU A 1 366 ? 8.555 -11.57 -30.906 1 94.56 366 LEU A N 1
ATOM 2736 C CA . LEU A 1 366 ? 9.461 -12.023 -29.859 1 94.56 366 LEU A CA 1
ATOM 2737 C C . LEU A 1 366 ? 8.703 -12.789 -28.781 1 94.56 366 LEU A C 1
ATOM 2739 O O . LEU A 1 366 ? 9.156 -13.852 -28.344 1 94.56 366 LEU A O 1
ATOM 2743 N N . SER A 1 367 ? 7.566 -12.266 -28.406 1 91.88 367 SER A N 1
ATOM 2744 C CA . SER A 1 367 ? 6.73 -12.922 -27.391 1 91.88 367 SER A CA 1
ATOM 2745 C C . SER A 1 367 ? 6.332 -14.328 -27.844 1 91.88 367 SER A C 1
ATOM 2747 O O . SER A 1 367 ? 6.488 -15.281 -27.078 1 91.88 367 SER A O 1
ATOM 2749 N N . SER A 1 368 ? 5.914 -14.414 -29.031 1 92.38 368 SER A N 1
ATOM 2750 C CA . SER A 1 368 ? 5.5 -15.703 -29.578 1 92.38 368 SER A CA 1
ATOM 2751 C C . SER A 1 368 ? 6.668 -16.688 -29.641 1 92.38 368 SER A C 1
ATOM 2753 O O . SER A 1 368 ? 6.52 -17.859 -29.297 1 92.38 368 SER A O 1
ATOM 2755 N N . ALA A 1 369 ? 7.793 -16.203 -30.031 1 94.25 369 ALA A N 1
ATOM 2756 C CA . ALA A 1 369 ? 8.977 -17.047 -30.141 1 94.25 369 ALA A CA 1
ATOM 2757 C C . ALA A 1 369 ? 9.391 -17.594 -28.781 1 94.25 369 ALA A C 1
ATOM 2759 O O . ALA A 1 369 ? 9.711 -18.781 -28.641 1 94.25 369 ALA A O 1
ATOM 2760 N N . VAL A 1 370 ? 9.336 -16.766 -27.812 1 92.81 370 VAL A N 1
ATOM 2761 C CA . VAL A 1 370 ? 9.734 -17.172 -26.469 1 92.81 370 VAL A CA 1
ATOM 2762 C C . VAL A 1 370 ? 8.734 -18.172 -25.906 1 92.81 370 VAL A C 1
ATOM 2764 O O . VAL A 1 370 ? 9.125 -19.188 -25.328 1 92.81 370 VAL A O 1
ATOM 2767 N N . GLU A 1 371 ? 7.461 -17.953 -26.078 1 90 371 GLU A N 1
ATOM 2768 C CA . GLU A 1 371 ? 6.426 -18.859 -25.594 1 90 371 GLU A CA 1
ATOM 2769 C C . GLU A 1 371 ? 6.543 -20.234 -26.234 1 90 371 GLU A C 1
ATOM 2771 O O . GLU A 1 371 ? 6.387 -21.25 -25.562 1 90 371 GLU A O 1
ATOM 2776 N N . GLU A 1 372 ? 6.824 -20.188 -27.5 1 90.81 372 GLU A N 1
ATOM 2777 C CA . GLU A 1 372 ? 6.984 -21.438 -28.219 1 90.81 372 GLU A CA 1
ATOM 2778 C C . GLU A 1 372 ? 8.234 -22.188 -27.766 1 90.81 372 GLU A C 1
ATOM 2780 O O . GLU A 1 372 ? 8.195 -23.406 -27.547 1 90.81 372 GLU A O 1
ATOM 2785 N N . LEU A 1 373 ? 9.234 -21.469 -27.625 1 91.38 373 LEU A N 1
ATOM 2786 C CA . LEU A 1 373 ? 10.5 -22.078 -27.234 1 91.38 373 LEU A CA 1
ATOM 2787 C C . LEU A 1 373 ? 10.375 -22.734 -25.859 1 91.38 373 LEU A C 1
ATOM 2789 O O . LEU A 1 373 ? 10.906 -23.828 -25.641 1 91.38 373 LEU A O 1
ATOM 2793 N N . LEU A 1 374 ? 9.648 -22.094 -25 1 89.19 374 LEU A N 1
ATOM 2794 C CA . LEU A 1 374 ? 9.547 -22.578 -23.625 1 89.19 374 LEU A CA 1
ATOM 2795 C C . LEU A 1 374 ? 8.359 -23.531 -23.484 1 89.19 374 LEU A C 1
ATOM 2797 O O . LEU A 1 374 ? 8.148 -24.109 -22.406 1 89.19 374 LEU A O 1
ATOM 2801 N N . GLY A 1 375 ? 7.605 -23.672 -24.516 1 83.56 375 GLY A N 1
ATOM 2802 C CA . GLY A 1 375 ? 6.508 -24.625 -24.516 1 83.56 375 GLY A CA 1
ATOM 2803 C C . GLY A 1 375 ? 5.309 -24.156 -23.719 1 83.56 375 GLY A C 1
ATOM 2804 O O . GLY A 1 375 ? 4.621 -24.953 -23.094 1 83.56 375 GLY A O 1
ATOM 2805 N N . VAL A 1 376 ? 5.078 -22.844 -23.656 1 84.38 376 VAL A N 1
ATOM 2806 C CA . VAL A 1 376 ? 3.994 -22.344 -22.828 1 84.38 376 VAL A CA 1
ATOM 2807 C C . VAL A 1 376 ? 2.92 -21.703 -23.688 1 84.38 376 VAL A C 1
ATOM 2809 O O . VAL A 1 376 ? 2.008 -21.047 -23.172 1 84.38 376 VAL A O 1
ATOM 2812 N N . GLN A 1 377 ? 3.064 -21.828 -25.016 1 80 377 GLN A N 1
ATOM 2813 C CA . GLN A 1 377 ? 2.109 -21.203 -25.938 1 80 377 GLN A CA 1
ATOM 2814 C C . GLN A 1 377 ? 0.696 -21.719 -25.672 1 80 377 GLN A C 1
ATOM 2816 O O . GLN A 1 377 ? -0.275 -20.969 -25.781 1 80 377 GLN A O 1
ATOM 2821 N N . ASP A 1 378 ? 0.497 -23 -25.328 1 78.25 378 ASP A N 1
ATOM 2822 C CA . ASP A 1 378 ? -0.817 -23.594 -25.094 1 78.25 378 ASP A CA 1
ATOM 2823 C C . ASP A 1 378 ? -0.97 -24.031 -23.641 1 78.25 378 ASP A C 1
ATOM 2825 O O . ASP A 1 378 ? -1.61 -25.047 -23.359 1 78.25 378 ASP A O 1
ATOM 2829 N N . PHE A 1 379 ? -0.356 -23.219 -22.891 1 82.44 379 PHE A N 1
ATOM 2830 C CA . PHE A 1 379 ? -0.413 -23.594 -21.484 1 82.44 379 PHE A CA 1
ATOM 2831 C C . PHE A 1 379 ? -1.812 -23.375 -20.922 1 82.44 379 PHE A C 1
ATOM 2833 O O . PHE A 1 379 ? -2.396 -22.297 -21.094 1 82.44 379 PHE A O 1
ATOM 2840 N N . ASP A 1 380 ? -2.348 -24.422 -20.359 1 87.56 380 ASP A N 1
ATOM 2841 C CA . ASP A 1 380 ? -3.672 -24.344 -19.75 1 87.56 380 ASP A CA 1
ATOM 2842 C C . ASP A 1 380 ? -3.584 -23.859 -18.312 1 87.56 380 ASP A C 1
ATOM 2844 O O . ASP A 1 380 ? -3.328 -24.641 -17.391 1 87.56 380 ASP A O 1
ATOM 2848 N N . THR A 1 381 ? -3.924 -22.609 -18.141 1 87.5 381 THR A N 1
ATOM 2849 C CA . THR A 1 381 ? -3.834 -22.016 -16.812 1 87.5 381 THR A CA 1
ATOM 2850 C C . THR A 1 381 ? -4.906 -22.578 -15.891 1 87.5 381 THR A C 1
ATOM 2852 O O . THR A 1 381 ? -4.844 -22.406 -14.68 1 87.5 381 THR A O 1
ATOM 2855 N N . GLY A 1 382 ? -5.84 -23.297 -16.453 1 91 382 GLY A N 1
ATOM 2856 C CA . GLY A 1 382 ? -6.914 -23.875 -15.656 1 91 382 GLY A CA 1
ATOM 2857 C C . GLY A 1 382 ? -6.598 -25.266 -15.148 1 91 382 GLY A C 1
ATOM 2858 O O . GLY A 1 382 ? -7.309 -25.797 -14.289 1 91 382 GLY A O 1
ATOM 2859 N N . ALA A 1 383 ? -5.551 -25.828 -15.641 1 92.62 383 ALA A N 1
ATOM 2860 C CA . ALA A 1 383 ? -5.176 -27.172 -15.234 1 92.62 383 ALA A CA 1
ATOM 2861 C C . ALA A 1 383 ? -4.461 -27.156 -13.883 1 92.62 383 ALA A C 1
ATOM 2863 O O . ALA A 1 383 ? -3.781 -26.188 -13.539 1 92.62 383 ALA A O 1
ATOM 2864 N N . PRO A 1 384 ? -4.652 -28.25 -13.102 1 95.75 384 PRO A N 1
ATOM 2865 C CA . PRO A 1 384 ? -3.891 -28.375 -11.859 1 95.75 384 PRO A CA 1
ATOM 2866 C C . PRO A 1 384 ? -2.383 -28.422 -12.086 1 95.75 384 PRO A C 1
ATOM 2868 O O . PRO A 1 384 ? -1.918 -29.047 -13.047 1 95.75 384 PRO A O 1
ATOM 2871 N N . MET A 1 385 ? -1.678 -27.703 -11.25 1 93.88 385 MET A N 1
ATOM 2872 C CA . MET A 1 385 ? -0.225 -27.688 -11.391 1 93.88 385 MET A CA 1
ATOM 2873 C C . MET A 1 385 ? 0.457 -27.656 -10.031 1 93.88 385 MET A C 1
ATOM 2875 O O . MET A 1 385 ? -0.101 -27.125 -9.062 1 93.88 385 MET A O 1
ATOM 2879 N N . LEU A 1 386 ? 1.636 -28.25 -10.023 1 95.94 386 LEU A N 1
ATOM 2880 C CA . LEU A 1 386 ? 2.49 -28.156 -8.844 1 95.94 386 LEU A CA 1
ATOM 2881 C C . LEU A 1 386 ? 3.166 -26.781 -8.781 1 95.94 386 LEU A C 1
ATOM 2883 O O . LEU A 1 386 ? 3.73 -26.312 -9.773 1 95.94 386 LEU A O 1
ATOM 2887 N N . ALA A 1 387 ? 3.152 -26.203 -7.668 1 90.81 387 ALA A N 1
ATOM 2888 C CA . ALA A 1 387 ? 3.516 -24.781 -7.578 1 90.81 387 ALA A CA 1
ATOM 2889 C C . ALA A 1 387 ? 4.969 -24.625 -7.145 1 90.81 387 ALA A C 1
ATOM 2891 O O . ALA A 1 387 ? 5.562 -23.562 -7.34 1 90.81 387 ALA A O 1
ATOM 2892 N N . ASN A 1 388 ? 5.547 -25.578 -6.477 1 91.31 388 ASN A N 1
ATOM 2893 C CA . ASN A 1 388 ? 6.895 -25.422 -5.938 1 91.31 388 ASN A CA 1
ATOM 2894 C C . ASN A 1 388 ? 7.609 -26.766 -5.816 1 91.31 388 ASN A C 1
ATOM 2896 O O . ASN A 1 388 ? 7.031 -27.812 -6.129 1 91.31 388 ASN A O 1
ATOM 2900 N N . LEU A 1 389 ? 8.852 -26.703 -5.336 1 91.81 389 LEU A N 1
ATOM 2901 C CA . LEU A 1 389 ? 9.703 -27.891 -5.285 1 91.81 389 LEU A CA 1
ATOM 2902 C C . LEU A 1 389 ? 9.18 -28.891 -4.266 1 91.81 389 LEU A C 1
ATOM 2904 O O . LEU A 1 389 ? 9.281 -30.094 -4.473 1 91.81 389 LEU A O 1
ATOM 2908 N N . ARG A 1 390 ? 8.633 -28.406 -3.174 1 93.12 390 ARG A N 1
ATOM 2909 C CA . ARG A 1 390 ? 8.086 -29.281 -2.152 1 93.12 390 ARG A CA 1
ATOM 2910 C C . ARG A 1 390 ? 6.969 -30.156 -2.723 1 93.12 390 ARG A C 1
ATOM 2912 O O . ARG A 1 390 ? 6.969 -31.375 -2.545 1 93.12 390 ARG A O 1
ATOM 2919 N N . GLN A 1 391 ? 6.062 -29.516 -3.369 1 96.31 391 GLN A N 1
ATOM 2920 C CA . GLN A 1 391 ? 4.938 -30.234 -3.971 1 96.31 391 GLN A CA 1
ATOM 2921 C C . GLN A 1 391 ? 5.418 -31.234 -5.02 1 96.31 391 GLN A C 1
ATOM 2923 O O . GLN A 1 391 ? 4.93 -32.375 -5.074 1 96.31 391 GLN A O 1
ATOM 2928 N N . ARG A 1 392 ? 6.406 -30.797 -5.785 1 97.06 392 ARG A N 1
ATOM 2929 C CA . ARG A 1 392 ? 6.969 -31.672 -6.805 1 97.06 392 ARG A CA 1
ATOM 2930 C C . ARG A 1 392 ? 7.586 -32.906 -6.176 1 97.06 392 ARG A C 1
ATOM 2932 O O . ARG A 1 392 ? 7.367 -34.031 -6.652 1 97.06 392 ARG A O 1
ATOM 2939 N N . GLN A 1 393 ? 8.305 -32.688 -5.125 1 97.19 393 GLN A N 1
ATOM 2940 C CA . GLN A 1 393 ? 8.984 -33.781 -4.461 1 97.19 393 GLN A CA 1
ATOM 2941 C C . GLN A 1 393 ? 7.977 -34.781 -3.867 1 97.19 393 GLN A C 1
ATOM 2943 O O . GLN A 1 393 ? 8.133 -36 -4.004 1 97.19 393 GLN A O 1
ATOM 2948 N N . ASN A 1 394 ? 6.973 -34.281 -3.205 1 97.94 394 ASN A N 1
ATOM 2949 C CA . ASN A 1 394 ? 5.93 -35.125 -2.676 1 97.94 394 ASN A CA 1
ATOM 2950 C C . ASN A 1 394 ? 5.25 -35.938 -3.783 1 97.94 394 ASN A C 1
ATOM 2952 O O . ASN A 1 394 ? 5.008 -37.125 -3.629 1 97.94 394 ASN A O 1
ATOM 2956 N N . CYS A 1 395 ? 4.961 -35.281 -4.848 1 98.31 395 CYS A N 1
ATOM 2957 C CA . CYS A 1 395 ? 4.312 -35.906 -5.984 1 98.31 395 CYS A CA 1
ATOM 2958 C C . CYS A 1 395 ? 5.203 -37 -6.582 1 98.31 395 CYS A C 1
ATOM 2960 O O . CYS A 1 395 ? 4.734 -38.094 -6.875 1 98.31 395 CYS A O 1
ATOM 2962 N N . GLN A 1 396 ? 6.461 -36.656 -6.723 1 98.38 396 GLN A N 1
ATOM 2963 C CA . GLN A 1 396 ? 7.438 -37.625 -7.258 1 98.38 396 GLN A CA 1
ATOM 2964 C C . GLN A 1 396 ? 7.559 -38.844 -6.363 1 98.38 396 GLN A C 1
ATOM 2966 O O . GLN A 1 396 ? 7.551 -39.969 -6.855 1 98.38 396 GLN A O 1
ATOM 2971 N N . ASN A 1 397 ? 7.688 -38.625 -5.105 1 98.44 397 ASN A N 1
ATOM 2972 C CA . ASN A 1 397 ? 7.781 -39.719 -4.164 1 98.44 397 ASN A CA 1
ATOM 2973 C C . ASN A 1 397 ? 6.547 -40.625 -4.223 1 98.44 397 ASN A C 1
ATOM 2975 O O . ASN A 1 397 ? 6.66 -41.844 -4.188 1 98.44 397 ASN A O 1
ATOM 2979 N N . ALA A 1 398 ? 5.402 -40 -4.273 1 98.62 398 ALA A N 1
ATOM 2980 C CA . ALA A 1 398 ? 4.164 -40.75 -4.367 1 98.62 398 ALA A CA 1
ATOM 2981 C C . ALA A 1 398 ? 4.137 -41.594 -5.637 1 98.62 398 ALA A C 1
ATOM 2983 O O . ALA A 1 398 ? 3.797 -42.781 -5.59 1 98.62 398 ALA A O 1
ATOM 2984 N N . LYS A 1 399 ? 4.477 -41 -6.734 1 98.62 399 LYS A N 1
ATOM 2985 C CA . LYS A 1 399 ? 4.508 -41.688 -8.008 1 98.62 399 LYS A CA 1
ATOM 2986 C C . LYS A 1 399 ? 5.449 -42.906 -7.938 1 98.62 399 LYS A C 1
ATOM 2988 O O . LYS A 1 399 ? 5.113 -44 -8.414 1 98.62 399 LYS A O 1
ATOM 2993 N N . GLU A 1 400 ? 6.613 -42.719 -7.328 1 98.5 400 GLU A N 1
ATOM 2994 C CA . GLU A 1 400 ? 7.594 -43.812 -7.211 1 98.5 400 GLU A CA 1
ATOM 2995 C C . GLU A 1 400 ? 7.066 -44.938 -6.352 1 98.5 400 GLU A C 1
ATOM 2997 O O . GLU A 1 400 ? 7.277 -46.125 -6.668 1 98.5 400 GLU A O 1
ATOM 3002 N N . ASN A 1 401 ? 6.414 -44.594 -5.273 1 98.5 401 ASN A N 1
ATOM 3003 C CA . ASN A 1 401 ? 5.812 -45.625 -4.426 1 98.5 401 ASN A CA 1
ATOM 3004 C C . ASN A 1 401 ? 4.734 -46.406 -5.172 1 98.5 401 ASN A C 1
ATOM 3006 O O . ASN A 1 401 ? 4.641 -47.625 -5.027 1 98.5 401 ASN A O 1
ATOM 3010 N N . ILE A 1 402 ? 3.959 -45.719 -5.953 1 98.62 402 ILE A N 1
ATOM 3011 C CA . ILE A 1 402 ? 2.914 -46.375 -6.73 1 98.62 402 ILE A CA 1
ATOM 3012 C C . ILE A 1 402 ? 3.547 -47.281 -7.777 1 98.62 402 ILE A C 1
ATOM 3014 O O . ILE A 1 402 ? 3.09 -48.406 -7.984 1 98.62 402 ILE A O 1
ATOM 3018 N N . ALA A 1 403 ? 4.602 -46.75 -8.453 1 98.31 403 ALA A N 1
ATOM 3019 C CA . ALA A 1 403 ? 5.32 -47.562 -9.43 1 98.31 403 ALA A CA 1
ATOM 3020 C C . ALA A 1 403 ? 5.859 -48.844 -8.805 1 98.31 403 ALA A C 1
ATOM 3022 O O . ALA A 1 403 ? 5.801 -49.906 -9.414 1 98.31 403 ALA A O 1
ATOM 3023 N N . GLU A 1 404 ? 6.363 -48.719 -7.629 1 97.88 404 GLU A N 1
ATOM 3024 C CA . GLU A 1 404 ? 6.852 -49.875 -6.906 1 97.88 404 GLU A CA 1
ATOM 3025 C C . GLU A 1 404 ? 5.715 -50.844 -6.586 1 97.88 404 GLU A C 1
ATOM 3027 O O . GLU A 1 404 ? 5.891 -52.062 -6.66 1 97.88 404 GLU A O 1
ATOM 3032 N N . ALA A 1 405 ? 4.621 -50.344 -6.184 1 97.88 405 ALA A N 1
ATOM 3033 C CA . ALA A 1 405 ? 3.451 -51.156 -5.906 1 97.88 405 ALA A CA 1
ATOM 3034 C C . ALA A 1 405 ? 3.023 -51.938 -7.152 1 97.88 405 ALA A C 1
ATOM 3036 O O . ALA A 1 405 ? 2.711 -53.125 -7.07 1 97.88 405 ALA A O 1
ATOM 3037 N N . ILE A 1 406 ? 2.979 -51.188 -8.273 1 97.44 406 ILE A N 1
ATOM 3038 C CA . ILE A 1 406 ? 2.631 -51.844 -9.539 1 97.44 406 ILE A CA 1
ATOM 3039 C C . ILE A 1 406 ? 3.596 -52.969 -9.828 1 97.44 406 ILE A C 1
ATOM 3041 O O . ILE A 1 406 ? 3.17 -54.094 -10.148 1 97.44 406 ILE A O 1
ATOM 3045 N N . GLY A 1 407 ? 4.91 -52.719 -9.758 1 96.31 407 GLY A N 1
ATOM 3046 C CA . GLY A 1 407 ? 5.906 -53.75 -9.93 1 96.31 407 GLY A CA 1
ATOM 3047 C C . GLY A 1 407 ? 5.703 -54.938 -8.992 1 96.31 407 GLY A C 1
ATOM 3048 O O . GLY A 1 407 ? 5.879 -56.094 -9.391 1 96.31 407 GLY A O 1
ATOM 3049 N N . GLY A 1 408 ? 5.348 -54.625 -7.754 1 95 408 GLY A N 1
ATOM 3050 C CA . GLY A 1 408 ? 5.062 -55.688 -6.789 1 95 408 GLY A CA 1
ATOM 3051 C C . GLY A 1 408 ? 3.902 -56.562 -7.195 1 95 408 GLY A C 1
ATOM 3052 O O . GLY A 1 408 ? 3.996 -57.781 -7.113 1 95 408 GLY A O 1
ATOM 3053 N N . VAL A 1 409 ? 2.826 -56.031 -7.648 1 93.56 409 VAL A N 1
ATOM 3054 C CA . VAL A 1 409 ? 1.663 -56.781 -8.086 1 93.56 409 VAL A CA 1
ATOM 3055 C C . VAL A 1 409 ? 2.039 -57.656 -9.273 1 93.56 409 VAL A C 1
ATOM 3057 O O . VAL A 1 409 ? 1.687 -58.844 -9.32 1 93.56 409 VAL A O 1
ATOM 3060 N N . GLU A 1 410 ? 2.73 -57.062 -10.211 1 94.31 410 GLU A N 1
ATOM 3061 C CA . GLU A 1 410 ? 3.111 -57.781 -11.43 1 94.31 410 GLU A CA 1
ATOM 3062 C C . GLU A 1 410 ? 4.043 -58.969 -11.109 1 94.31 410 GLU A C 1
ATOM 3064 O O . GLU A 1 410 ? 4.039 -59.969 -11.812 1 94.31 410 GLU A O 1
ATOM 3069 N N . MET A 1 411 ? 4.773 -58.875 -10.055 1 94.19 411 MET A N 1
ATOM 3070 C CA . MET A 1 411 ? 5.73 -59.906 -9.672 1 94.19 411 MET A CA 1
ATOM 3071 C C . MET A 1 411 ? 5.098 -60.906 -8.719 1 94.19 411 MET A C 1
ATOM 3073 O O . MET A 1 411 ? 5.758 -61.844 -8.281 1 94.19 411 MET A O 1
ATOM 3077 N N . GLY A 1 412 ? 3.918 -60.719 -8.312 1 89.75 412 GLY A N 1
ATOM 3078 C CA . GLY A 1 412 ? 3.199 -61.656 -7.461 1 89.75 412 GLY A CA 1
ATOM 3079 C C . GLY A 1 412 ? 3.508 -61.469 -5.984 1 89.75 412 GLY A C 1
ATOM 3080 O O . GLY A 1 412 ? 3.389 -62.406 -5.203 1 89.75 412 GLY A O 1
ATOM 3081 N N . VAL A 1 413 ? 3.947 -60.281 -5.695 1 89.38 413 VAL A N 1
ATOM 3082 C CA . VAL A 1 413 ? 4.203 -59.969 -4.297 1 89.38 413 VAL A CA 1
ATOM 3083 C C . VAL A 1 413 ? 2.885 -59.938 -3.521 1 89.38 413 VAL A C 1
ATOM 3085 O O . VAL A 1 413 ? 1.826 -59.688 -4.094 1 89.38 413 VAL A O 1
ATOM 3088 N N . THR A 1 414 ? 2.906 -60.312 -2.225 1 88.75 414 THR A N 1
ATOM 3089 C CA . THR A 1 414 ? 1.712 -60.375 -1.391 1 88.75 414 THR A CA 1
ATOM 3090 C C . THR A 1 414 ? 1.085 -58.969 -1.238 1 88.75 414 THR A C 1
ATOM 3092 O O . THR A 1 414 ? 1.781 -57.969 -1.312 1 88.75 414 THR A O 1
ATOM 3095 N N . TYR A 1 415 ? -0.196 -59 -1.019 1 89.69 415 TYR A N 1
ATOM 3096 C CA . TYR A 1 415 ? -0.945 -57.75 -0.915 1 89.69 415 TYR A CA 1
ATOM 3097 C C . TYR A 1 415 ? -0.492 -56.938 0.294 1 89.69 415 TYR A C 1
ATOM 3099 O O . TYR A 1 415 ? -0.527 -55.688 0.272 1 89.69 415 TYR A O 1
ATOM 3107 N N . ASP A 1 416 ? -0.024 -57.562 1.337 1 91.25 416 ASP A N 1
ATOM 3108 C CA . ASP A 1 416 ? 0.479 -56.875 2.506 1 91.25 416 ASP A CA 1
ATOM 3109 C C . ASP A 1 416 ? 1.692 -56 2.148 1 91.25 416 ASP A C 1
ATOM 3111 O O . ASP A 1 416 ? 1.812 -54.875 2.604 1 91.25 416 ASP A O 1
ATOM 3115 N N . ALA A 1 417 ? 2.527 -56.625 1.338 1 93.44 417 ALA A N 1
ATOM 3116 C CA . ALA A 1 417 ? 3.729 -55.906 0.912 1 93.44 417 ALA A CA 1
ATOM 3117 C C . ALA A 1 417 ? 3.381 -54.781 -0.05 1 93.44 417 ALA A C 1
ATOM 3119 O O . ALA A 1 417 ? 3.938 -53.688 0.044 1 93.44 417 ALA A O 1
ATOM 3120 N N . VAL A 1 418 ? 2.459 -55.031 -0.971 1 95.44 418 VAL A N 1
ATOM 3121 C CA . VAL A 1 418 ? 2.006 -54.031 -1.919 1 95.44 418 VAL A CA 1
ATOM 3122 C C . VAL A 1 418 ? 1.352 -52.875 -1.166 1 95.44 418 VAL A C 1
ATOM 3124 O O . VAL A 1 418 ? 1.555 -51.688 -1.51 1 95.44 418 VAL A O 1
ATOM 3127 N N . ASN A 1 419 ? 0.663 -53.156 -0.13 1 95.5 419 ASN A N 1
ATOM 3128 C CA . ASN A 1 419 ? -0.061 -52.156 0.654 1 95.5 419 ASN A CA 1
ATOM 3129 C C . ASN A 1 419 ? 0.892 -51.188 1.349 1 95.5 419 ASN A C 1
ATOM 3131 O O . ASN A 1 419 ? 0.562 -50.031 1.543 1 95.5 419 ASN A O 1
ATOM 3135 N N . VAL A 1 420 ? 2.047 -51.656 1.718 1 96.62 420 VAL A N 1
ATOM 3136 C CA . VAL A 1 420 ? 3.045 -50.781 2.338 1 96.62 420 VAL A CA 1
ATOM 3137 C C . VAL A 1 420 ? 3.424 -49.656 1.378 1 96.62 420 VAL A C 1
ATOM 3139 O O . VAL A 1 420 ? 3.525 -48.5 1.78 1 96.62 420 VAL A O 1
ATOM 3142 N N . MET A 1 421 ? 3.625 -50.031 0.133 1 97.19 421 MET A N 1
ATOM 3143 C CA . MET A 1 421 ? 3.99 -49.062 -0.885 1 97.19 421 MET A CA 1
ATOM 3144 C C . MET A 1 421 ? 2.838 -48.094 -1.148 1 97.19 421 MET A C 1
ATOM 3146 O O . MET A 1 421 ? 3.053 -46.875 -1.291 1 97.19 421 MET A O 1
ATOM 3150 N N . VAL A 1 422 ? 1.632 -48.625 -1.161 1 97.75 422 VAL A N 1
ATOM 3151 C CA . VAL A 1 422 ? 0.448 -47.812 -1.379 1 97.75 422 VAL A CA 1
ATOM 3152 C C . VAL A 1 422 ? 0.274 -46.812 -0.215 1 97.75 422 VAL A C 1
ATOM 3154 O O . VAL A 1 422 ? 0.009 -45.656 -0.424 1 97.75 422 VAL A O 1
ATOM 3157 N N . ASP A 1 423 ? 0.509 -47.312 0.949 1 97.56 423 ASP A N 1
ATOM 3158 C CA . ASP A 1 423 ? 0.397 -46.469 2.135 1 97.56 423 ASP A CA 1
ATOM 3159 C C . ASP A 1 423 ? 1.448 -45.375 2.121 1 97.56 423 ASP A C 1
ATOM 3161 O O . ASP A 1 423 ? 1.182 -44.25 2.561 1 97.56 423 ASP A O 1
ATOM 3165 N N . SER A 1 424 ? 2.623 -45.688 1.659 1 97.94 424 SER A N 1
ATOM 3166 C CA . SER A 1 424 ? 3.674 -44.688 1.548 1 97.94 424 SER A CA 1
ATOM 3167 C C . SER A 1 424 ? 3.289 -43.594 0.562 1 97.94 424 SER A C 1
ATOM 3169 O O . SER A 1 424 ? 3.564 -42.406 0.796 1 97.94 424 SER A O 1
ATOM 3171 N N . ALA A 1 425 ? 2.684 -44 -0.552 1 98.44 425 ALA A N 1
ATOM 3172 C CA . ALA A 1 425 ? 2.193 -43.031 -1.524 1 98.44 425 ALA A CA 1
ATOM 3173 C C . ALA A 1 425 ? 1.126 -42.125 -0.908 1 98.44 425 ALA A C 1
ATOM 3175 O O . ALA A 1 425 ? 1.145 -40.906 -1.103 1 98.44 425 ALA A O 1
ATOM 3176 N N . VAL A 1 426 ? 0.236 -42.75 -0.135 1 98.06 426 VAL A N 1
ATOM 3177 C CA . VAL A 1 426 ? -0.83 -42.031 0.549 1 98.06 426 VAL A CA 1
ATOM 3178 C C . VAL A 1 426 ? -0.226 -40.969 1.497 1 98.06 426 VAL A C 1
ATOM 3180 O O . VAL A 1 426 ? -0.663 -39.844 1.528 1 98.06 426 VAL A O 1
ATOM 3183 N N . GLU A 1 427 ? 0.816 -41.375 2.215 1 97.88 427 GLU A N 1
ATOM 3184 C CA . GLU A 1 427 ? 1.468 -40.469 3.166 1 97.88 427 GLU A CA 1
ATOM 3185 C C . GLU A 1 427 ? 2.07 -39.25 2.459 1 97.88 427 GLU A C 1
ATOM 3187 O O . GLU A 1 427 ? 1.979 -38.125 2.959 1 97.88 427 GLU A O 1
ATOM 3192 N N . GLU A 1 428 ? 2.668 -39.469 1.321 1 97.81 428 GLU A N 1
ATOM 3193 C CA . GLU A 1 428 ? 3.254 -38.375 0.538 1 97.81 428 GLU A CA 1
ATOM 3194 C C . GLU A 1 428 ? 2.184 -37.406 0.069 1 97.81 428 GLU A C 1
ATOM 3196 O O . GLU A 1 428 ? 2.375 -36.188 0.141 1 97.81 428 GLU A O 1
ATOM 3201 N N . LEU A 1 429 ? 1.08 -37.906 -0.373 1 98.31 429 LEU A N 1
ATOM 3202 C CA . LEU A 1 429 ? 0.012 -37.062 -0.891 1 98.31 429 LEU A CA 1
ATOM 3203 C C . LEU A 1 429 ? -0.678 -36.312 0.239 1 98.31 429 LEU A C 1
ATOM 3205 O O . LEU A 1 429 ? -1.092 -35.156 0.061 1 98.31 429 LEU A O 1
ATOM 3209 N N . LEU A 1 430 ? -0.817 -36.969 1.407 1 97.69 430 LEU A N 1
ATOM 3210 C CA . LEU A 1 430 ? -1.352 -36.281 2.58 1 97.69 430 LEU A CA 1
ATOM 3211 C C . LEU A 1 430 ? -0.425 -35.156 3.023 1 97.69 430 LEU A C 1
ATOM 3213 O O . LEU A 1 430 ? -0.888 -34.094 3.461 1 97.69 430 LEU A O 1
ATOM 3217 N N . SER A 1 431 ? 0.876 -35.406 2.891 1 96.62 431 SER A N 1
ATOM 3218 C CA . SER A 1 431 ? 1.854 -34.344 3.188 1 96.62 431 SER A CA 1
ATOM 3219 C C . SER A 1 431 ? 1.767 -33.219 2.184 1 96.62 431 SER A C 1
ATOM 3221 O O . SER A 1 431 ? 1.897 -32.031 2.555 1 96.62 431 SER A O 1
ATOM 3223 N N . LEU A 1 432 ? 1.562 -33.5 0.943 1 97 432 LEU A N 1
ATOM 3224 C CA . LEU A 1 432 ? 1.456 -32.531 -0.125 1 97 432 LEU A CA 1
ATOM 3225 C C . LEU A 1 432 ? 0.307 -31.562 0.141 1 97 432 LEU A C 1
ATOM 3227 O O . LEU A 1 432 ? 0.477 -30.344 0.037 1 97 432 LEU A O 1
ATOM 3231 N N . THR A 1 433 ? -0.879 -32.062 0.587 1 96.69 433 THR A N 1
ATOM 3232 C CA . THR A 1 433 ? -2.055 -31.25 0.833 1 96.69 433 THR A CA 1
ATOM 3233 C C . THR A 1 433 ? -2.006 -30.641 2.23 1 96.69 433 THR A C 1
ATOM 3235 O O . THR A 1 433 ? -2.795 -29.75 2.553 1 96.69 433 THR A O 1
ATOM 3238 N N . GLY A 1 434 ? -1.139 -31.125 3.08 1 95 434 GLY A N 1
ATOM 3239 C CA . GLY A 1 434 ? -0.941 -30.531 4.395 1 95 434 GLY A CA 1
ATOM 3240 C C . GLY A 1 434 ? -1.622 -31.312 5.504 1 95 434 GLY A C 1
ATOM 3241 O O . GLY A 1 434 ? -1.434 -31.016 6.688 1 95 434 GLY A O 1
ATOM 3242 N N . LYS A 1 435 ? -2.375 -32.312 5.191 1 93.25 435 LYS A N 1
ATOM 3243 C CA . LYS A 1 435 ? -3.111 -33.062 6.199 1 93.25 435 LYS A CA 1
ATOM 3244 C C . LYS A 1 435 ? -2.16 -33.812 7.137 1 93.25 435 LYS A C 1
ATOM 3246 O O . LYS A 1 435 ? -2.482 -34.031 8.305 1 93.25 435 LYS A O 1
ATOM 3251 N N . LYS A 1 436 ? -0.93 -34.156 6.652 1 92.94 436 LYS A N 1
ATOM 3252 C CA . LYS A 1 436 ? 0.076 -34.812 7.484 1 92.94 436 LYS A CA 1
ATOM 3253 C C . LYS A 1 436 ? 1.401 -34.062 7.441 1 92.94 436 LYS A C 1
ATOM 3255 O O . LYS A 1 436 ? 2.461 -34.625 7.688 1 92.94 436 LYS A O 1
ATOM 3260 N N . ALA A 1 437 ? 1.352 -32.906 7.137 1 89.88 437 ALA A N 1
ATOM 3261 C CA . ALA A 1 437 ? 2.582 -32.094 7.109 1 89.88 437 ALA A CA 1
ATOM 3262 C C . ALA A 1 437 ? 3.082 -31.828 8.523 1 89.88 437 ALA A C 1
ATOM 3264 O O . ALA A 1 437 ? 2.283 -31.609 9.438 1 89.88 437 ALA A O 1
ATOM 3265 N N . THR A 1 438 ? 4.387 -31.797 8.664 1 90.31 438 THR A N 1
ATOM 3266 C CA . THR A 1 438 ? 4.977 -31.484 9.969 1 90.31 438 THR A CA 1
ATOM 3267 C C . THR A 1 438 ? 4.852 -30 10.289 1 90.31 438 THR A C 1
ATOM 3269 O O . THR A 1 438 ? 4.652 -29.188 9.391 1 90.31 438 THR A O 1
ATOM 3272 N N . THR A 1 439 ? 4.945 -29.719 11.477 1 91 439 THR A N 1
ATOM 3273 C CA . THR A 1 439 ? 4.891 -28.344 11.93 1 91 439 THR A CA 1
ATOM 3274 C C . THR A 1 439 ? 6.016 -27.516 11.312 1 91 439 THR A C 1
ATOM 3276 O O . THR A 1 439 ? 5.828 -26.359 10.961 1 91 439 THR A O 1
ATOM 3279 N N . GLU A 1 440 ? 7.137 -28.078 11.188 1 87.69 440 GLU A N 1
ATOM 3280 C CA . GLU A 1 440 ? 8.297 -27.406 10.609 1 87.69 440 GLU A CA 1
ATOM 3281 C C . GLU A 1 440 ? 8.039 -27 9.164 1 87.69 440 GLU A C 1
ATOM 3283 O O . GLU A 1 440 ? 8.359 -25.891 8.758 1 87.69 440 GLU A O 1
ATOM 3288 N N . VAL A 1 441 ? 7.453 -27.938 8.438 1 89.94 441 VAL A N 1
ATOM 3289 C CA . VAL A 1 441 ? 7.133 -27.672 7.043 1 89.94 441 VAL A CA 1
ATOM 3290 C C . VAL A 1 441 ? 6.109 -26.547 6.953 1 89.94 441 VAL A C 1
ATOM 3292 O O . VAL A 1 441 ? 6.273 -25.609 6.172 1 89.94 441 VAL A O 1
ATOM 3295 N N . VAL A 1 442 ? 5.117 -26.672 7.754 1 93.25 442 VAL A N 1
ATOM 3296 C CA . VAL A 1 442 ? 4.059 -25.656 7.781 1 93.25 442 VAL A CA 1
ATOM 3297 C C . VAL A 1 442 ? 4.648 -24.297 8.125 1 93.25 442 VAL A C 1
ATOM 3299 O O . VAL A 1 442 ? 4.395 -23.312 7.426 1 93.25 442 VAL A O 1
ATOM 3302 N N . ASN A 1 443 ? 5.492 -24.203 9.102 1 90.56 443 ASN A N 1
ATOM 3303 C CA . ASN A 1 443 ? 6.109 -22.953 9.516 1 90.56 443 ASN A CA 1
ATOM 3304 C C . ASN A 1 443 ? 6.992 -22.375 8.414 1 90.56 443 ASN A C 1
ATOM 3306 O O . ASN A 1 443 ? 7 -21.156 8.195 1 90.56 443 ASN A O 1
ATOM 3310 N N . ASN A 1 444 ? 7.699 -23.203 7.809 1 89.81 444 ASN A N 1
ATOM 3311 C CA . ASN A 1 444 ? 8.578 -22.766 6.727 1 89.81 444 ASN A CA 1
ATOM 3312 C C . ASN A 1 444 ? 7.785 -22.156 5.574 1 89.81 444 ASN A C 1
ATOM 3314 O O . ASN A 1 444 ? 8.188 -21.125 5.02 1 89.81 444 ASN A O 1
ATOM 3318 N N . ILE A 1 445 ? 6.703 -22.781 5.262 1 90.69 445 ILE A N 1
ATOM 3319 C CA . ILE A 1 445 ? 5.867 -22.312 4.164 1 90.69 445 ILE A CA 1
ATOM 3320 C C . ILE A 1 445 ? 5.332 -20.922 4.488 1 90.69 445 ILE A C 1
ATOM 3322 O O . ILE A 1 445 ? 5.441 -20 3.674 1 90.69 445 ILE A O 1
ATOM 3326 N N . PHE A 1 446 ? 4.859 -20.719 5.633 1 91.31 446 PHE A N 1
ATOM 3327 C CA . PHE A 1 446 ? 4.16 -19.484 5.969 1 91.31 446 PHE A CA 1
ATOM 3328 C C . PHE A 1 446 ? 5.148 -18.375 6.316 1 91.31 446 PHE A C 1
ATOM 3330 O O . PHE A 1 446 ? 4.816 -17.203 6.238 1 91.31 446 PHE A O 1
ATOM 3337 N N . SER A 1 447 ? 6.398 -18.703 6.625 1 88.25 447 SER A N 1
ATOM 3338 C CA . SER A 1 447 ? 7.43 -17.719 6.918 1 88.25 447 SER A CA 1
ATOM 3339 C C . SER A 1 447 ? 7.773 -16.891 5.676 1 88.25 447 SER A C 1
ATOM 3341 O O . SER A 1 447 ? 8.359 -15.812 5.781 1 88.25 447 SER A O 1
ATOM 3343 N N . LYS A 1 448 ? 7.363 -17.391 4.539 1 82.06 448 LYS A N 1
ATOM 3344 C CA . LYS A 1 448 ? 7.695 -16.734 3.277 1 82.06 448 LYS A CA 1
ATOM 3345 C C . LYS A 1 448 ? 6.633 -15.703 2.898 1 82.06 448 LYS A C 1
ATOM 3347 O O . LYS A 1 448 ? 6.801 -14.953 1.933 1 82.06 448 LYS A O 1
ATOM 3352 N N . PHE A 1 449 ? 5.605 -15.703 3.645 1 82.69 449 PHE A N 1
ATOM 3353 C CA . PHE A 1 449 ? 4.523 -14.75 3.404 1 82.69 449 PHE A CA 1
ATOM 3354 C C . PHE A 1 449 ? 4.859 -13.391 3.996 1 82.69 449 PHE A C 1
ATOM 3356 O O . PHE A 1 449 ? 5.77 -13.266 4.816 1 82.69 449 PHE A O 1
ATOM 3363 N N . CYS A 1 450 ? 4.203 -12.32 3.469 1 78.44 450 CYS A N 1
ATOM 3364 C CA . CYS A 1 450 ? 4.281 -11.023 4.133 1 78.44 450 CYS A CA 1
ATOM 3365 C C . CYS A 1 450 ? 3.5 -11.031 5.441 1 78.44 450 CYS A C 1
ATOM 3367 O O . CYS A 1 450 ? 2.662 -11.906 5.664 1 78.44 450 CYS A O 1
ATOM 3369 N N . VAL A 1 451 ? 3.912 -9.914 6.184 1 76.25 451 VAL A N 1
ATOM 3370 C CA . VAL A 1 451 ? 3.152 -9.711 7.414 1 76.25 451 VAL A CA 1
ATOM 3371 C C . VAL A 1 451 ? 1.76 -9.18 7.082 1 76.25 451 VAL A C 1
ATOM 3373 O O . VAL A 1 451 ? 1.6 -8.375 6.164 1 76.25 451 VAL A O 1
ATOM 3376 N N . GLY A 1 452 ? 0.693 -9.734 7.484 1 81.5 452 GLY A N 1
ATOM 3377 C CA . GLY A 1 452 ? -0.665 -9.289 7.211 1 81.5 452 GLY A CA 1
ATOM 3378 C C . GLY A 1 452 ? -1.46 -10.281 6.379 1 81.5 452 GLY A C 1
ATOM 3379 O O . GLY A 1 452 ? -2.643 -10.062 6.109 1 81.5 452 GLY A O 1
ATOM 3380 N N . LYS A 1 453 ? -0.732 -11.078 5.898 1 87 453 LYS A N 1
ATOM 3381 C CA . LYS A 1 453 ? -1.423 -12.141 5.176 1 87 453 LYS A CA 1
ATOM 3382 C C . LYS A 1 453 ? -1.382 -13.453 5.961 1 87 453 LYS A C 1
ATOM 3384 O O . LYS A 1 453 ? -0.679 -13.555 6.965 1 87 453 LYS A O 1
ATOM 3389 N N . MET B 1 1 ? -22.453 13.367 -12.234 1 76.38 1 MET B N 1
ATOM 3390 C CA . MET B 1 1 ? -21.016 13.195 -12.43 1 76.38 1 MET B CA 1
ATOM 3391 C C . MET B 1 1 ? -20.672 11.75 -12.781 1 76.38 1 MET B C 1
ATOM 3393 O O . MET B 1 1 ? -21.422 10.836 -12.445 1 76.38 1 MET B O 1
ATOM 3397 N N . SER B 1 2 ? -19.688 11.578 -13.578 1 91.75 2 SER B N 1
ATOM 3398 C CA . SER B 1 2 ? -19.266 10.25 -14.016 1 91.75 2 SER B CA 1
ATOM 3399 C C . SER B 1 2 ? -18.844 9.391 -12.844 1 91.75 2 SER B C 1
ATOM 3401 O O . SER B 1 2 ? -18.469 9.906 -11.789 1 91.75 2 SER B O 1
ATOM 3403 N N . THR B 1 3 ? -19.156 8.164 -12.875 1 97.94 3 THR B N 1
ATOM 3404 C CA . THR B 1 3 ? -18.656 7.211 -11.883 1 97.94 3 THR B CA 1
ATOM 3405 C C . THR B 1 3 ? -17.156 6.988 -12.039 1 97.94 3 THR B C 1
ATOM 3407 O O . THR B 1 3 ? -16.688 6.695 -13.141 1 97.94 3 THR B O 1
ATOM 3410 N N . ILE B 1 4 ? -16.406 7.211 -10.961 1 98.38 4 ILE B N 1
ATOM 3411 C CA . ILE B 1 4 ? -14.953 7.156 -11.039 1 98.38 4 ILE B CA 1
ATOM 3412 C C . ILE B 1 4 ? -14.438 5.977 -10.219 1 98.38 4 ILE B C 1
ATOM 3414 O O . ILE B 1 4 ? -15.156 5.445 -9.367 1 98.38 4 ILE B O 1
ATOM 3418 N N . ALA B 1 5 ? -13.234 5.547 -10.508 1 98.56 5 ALA B N 1
ATOM 3419 C CA . ALA B 1 5 ? -12.609 4.453 -9.766 1 98.56 5 ALA B CA 1
ATOM 3420 C C . ALA B 1 5 ? -11.094 4.625 -9.703 1 98.56 5 ALA B C 1
ATOM 3422 O O . ALA B 1 5 ? -10.5 5.23 -10.594 1 98.56 5 ALA B O 1
ATOM 3423 N N . ALA B 1 6 ? -10.484 4.102 -8.648 1 98.06 6 ALA B N 1
ATOM 3424 C CA . ALA B 1 6 ? -9.031 4.066 -8.461 1 98.06 6 ALA B CA 1
ATOM 3425 C C . ALA B 1 6 ? -8.641 3.055 -7.387 1 98.06 6 ALA B C 1
ATOM 3427 O O . ALA B 1 6 ? -9.5 2.543 -6.668 1 98.06 6 ALA B O 1
ATOM 3428 N N . ILE B 1 7 ? -7.402 2.695 -7.406 1 97.5 7 ILE B N 1
ATOM 3429 C CA . ILE B 1 7 ? -6.852 1.921 -6.297 1 97.5 7 ILE B CA 1
ATOM 3430 C C . ILE B 1 7 ? -6.723 2.807 -5.062 1 97.5 7 ILE B C 1
ATOM 3432 O O . ILE B 1 7 ? -6.059 3.844 -5.102 1 97.5 7 ILE B O 1
ATOM 3436 N N . ALA B 1 8 ? -7.359 2.406 -3.977 1 97.31 8 ALA B N 1
ATOM 3437 C CA . ALA B 1 8 ? -7.414 3.227 -2.768 1 97.31 8 ALA B CA 1
ATOM 3438 C C . ALA B 1 8 ? -6.211 2.955 -1.868 1 97.31 8 ALA B C 1
ATOM 3440 O O . ALA B 1 8 ? -5.832 3.803 -1.059 1 97.31 8 ALA B O 1
ATOM 3441 N N . THR B 1 9 ? -5.621 1.755 -1.913 1 96.12 9 THR B N 1
ATOM 3442 C CA . THR B 1 9 ? -4.488 1.377 -1.08 1 96.12 9 THR B CA 1
ATOM 3443 C C . THR B 1 9 ? -3.172 1.778 -1.743 1 96.12 9 THR B C 1
ATOM 3445 O O . THR B 1 9 ? -3.143 2.094 -2.936 1 96.12 9 THR B O 1
ATOM 3448 N N . GLY B 1 10 ? -2.117 1.832 -0.938 1 91.81 10 GLY B N 1
ATOM 3449 C CA . GLY B 1 10 ? -0.811 2.211 -1.451 1 91.81 10 GLY B CA 1
ATOM 3450 C C . GLY B 1 10 ? -0.274 1.245 -2.49 1 91.81 10 GLY B C 1
ATOM 3451 O O . GLY B 1 10 ? -0.681 0.082 -2.533 1 91.81 10 GLY B O 1
ATOM 3452 N N . ASN B 1 11 ? 0.572 1.744 -3.266 1 88 11 ASN B N 1
ATOM 3453 C CA . ASN B 1 11 ? 1.146 0.958 -4.352 1 88 11 ASN B CA 1
ATOM 3454 C C . ASN B 1 11 ? 2.258 0.039 -3.854 1 88 11 ASN B C 1
ATOM 3456 O O . ASN B 1 11 ? 3.43 0.248 -4.168 1 88 11 ASN B O 1
ATOM 3460 N N . ALA B 1 12 ? 1.94 -0.86 -3.092 1 87.56 12 ALA B N 1
ATOM 3461 C CA . ALA B 1 12 ? 2.822 -1.892 -2.551 1 87.56 12 ALA B CA 1
ATOM 3462 C C . ALA B 1 12 ? 2.061 -3.189 -2.301 1 87.56 12 ALA B C 1
ATOM 3464 O O . ALA B 1 12 ? 0.861 -3.168 -2.012 1 87.56 12 ALA B O 1
ATOM 3465 N N . ALA B 1 13 ? 2.809 -4.254 -2.461 1 89.38 13 ALA B N 1
ATOM 3466 C CA . ALA B 1 13 ? 2.182 -5.551 -2.215 1 89.38 13 ALA B CA 1
ATOM 3467 C C . ALA B 1 13 ? 1.818 -5.715 -0.743 1 89.38 13 ALA B C 1
ATOM 3469 O O . ALA B 1 13 ? 2.535 -5.23 0.137 1 89.38 13 ALA B O 1
ATOM 3470 N N . GLY B 1 14 ? 0.717 -6.344 -0.434 1 91.5 14 GLY B N 1
ATOM 3471 C CA . GLY B 1 14 ? 0.237 -6.625 0.91 1 91.5 14 GLY B CA 1
ATOM 3472 C C . GLY B 1 14 ? -0.8 -7.734 0.952 1 91.5 14 GLY B C 1
ATOM 3473 O O . GLY B 1 14 ? -0.902 -8.531 0.017 1 91.5 14 GLY B O 1
ATOM 3474 N N . GLY B 1 15 ? -1.42 -7.867 2.061 1 93.75 15 GLY B N 1
ATOM 3475 C CA . GLY B 1 15 ? -2.471 -8.867 2.193 1 93.75 15 GLY B CA 1
ATOM 3476 C C . GLY B 1 15 ? -3.697 -8.555 1.357 1 93.75 15 GLY B C 1
ATOM 3477 O O . GLY B 1 15 ? -4.301 -9.453 0.771 1 93.75 15 GLY B O 1
ATOM 3478 N N . ILE B 1 16 ? -4.027 -7.27 1.313 1 96.56 16 ILE B N 1
ATOM 3479 C CA . ILE B 1 16 ? -5.184 -6.91 0.501 1 96.56 16 ILE B CA 1
ATOM 3480 C C . ILE B 1 16 ? -4.906 -5.609 -0.245 1 96.56 16 ILE B C 1
ATOM 3482 O O . ILE B 1 16 ? -4.047 -4.824 0.162 1 96.56 16 ILE B O 1
ATOM 3486 N N . GLY B 1 17 ? -5.508 -5.43 -1.355 1 97.38 17 GLY B N 1
ATOM 3487 C CA . GLY B 1 17 ? -5.664 -4.195 -2.107 1 97.38 17 GLY B CA 1
ATOM 3488 C C . GLY B 1 17 ? -7.117 -3.816 -2.328 1 97.38 17 GLY B C 1
ATOM 3489 O O . GLY B 1 17 ? -7.973 -4.688 -2.506 1 97.38 17 GLY B O 1
ATOM 3490 N N . VAL B 1 18 ? -7.391 -2.523 -2.336 1 98.56 18 VAL B N 1
ATOM 3491 C CA . VAL B 1 18 ? -8.781 -2.088 -2.387 1 98.56 18 VAL B CA 1
ATOM 3492 C C . VAL B 1 18 ? -9 -1.181 -3.596 1 98.56 18 VAL B C 1
ATOM 3494 O O . VAL B 1 18 ? -8.234 -0.237 -3.816 1 98.56 18 VAL B O 1
ATOM 3497 N N . ILE B 1 19 ? -9.961 -1.494 -4.402 1 98.69 19 ILE B N 1
ATOM 3498 C CA . ILE B 1 19 ? -10.438 -0.629 -5.477 1 98.69 19 ILE B CA 1
ATOM 3499 C C . ILE B 1 19 ? -11.695 0.11 -5.02 1 98.69 19 ILE B C 1
ATOM 3501 O O . ILE B 1 19 ? -12.648 -0.511 -4.547 1 98.69 19 ILE B O 1
ATOM 3505 N N . ARG B 1 20 ? -11.656 1.366 -5.164 1 98.69 20 ARG B N 1
ATOM 3506 C CA . ARG B 1 20 ? -12.789 2.193 -4.777 1 98.69 20 ARG B CA 1
ATOM 3507 C C . ARG B 1 20 ? -13.539 2.705 -6.004 1 98.69 20 ARG B C 1
ATOM 3509 O O . ARG B 1 20 ? -12.922 3.195 -6.953 1 98.69 20 ARG B O 1
ATOM 3516 N N . ILE B 1 21 ? -14.852 2.604 -5.996 1 98.81 21 ILE B N 1
ATOM 3517 C CA . ILE B 1 21 ? -15.75 3.094 -7.027 1 98.81 21 ILE B CA 1
ATOM 3518 C C . ILE B 1 21 ? -16.734 4.098 -6.426 1 98.81 21 ILE B C 1
ATOM 3520 O O . ILE B 1 21 ? -17.344 3.824 -5.391 1 98.81 21 ILE B O 1
ATOM 3524 N N . SER B 1 22 ? -16.891 5.262 -7.004 1 98.75 22 SER B N 1
ATOM 3525 C CA . SER B 1 22 ? -17.781 6.285 -6.48 1 98.75 22 SER B CA 1
ATOM 3526 C C . SER B 1 22 ? -18.594 6.926 -7.602 1 98.75 22 SER B C 1
ATOM 3528 O O . SER B 1 22 ? -18.062 7.262 -8.656 1 98.75 22 SER B O 1
ATOM 3530 N N . GLY B 1 23 ? -19.844 7.117 -7.355 1 98.5 23 GLY B N 1
ATOM 3531 C CA . GLY B 1 23 ? -20.734 7.742 -8.312 1 98.5 23 GLY B CA 1
ATOM 3532 C C . GLY B 1 23 ? -22.109 7.094 -8.359 1 98.5 23 GLY B C 1
ATOM 3533 O O . GLY B 1 23 ? -22.344 6.078 -7.695 1 98.5 23 GLY B O 1
ATOM 3534 N N . ASP B 1 24 ? -22.984 7.555 -9.188 1 97 24 ASP B N 1
ATOM 3535 C CA . ASP B 1 24 ? -24.375 7.109 -9.258 1 97 24 ASP B CA 1
ATOM 3536 C C . ASP B 1 24 ? -24.469 5.672 -9.766 1 97 24 ASP B C 1
ATOM 3538 O O . ASP B 1 24 ? -25.406 4.949 -9.43 1 97 24 ASP B O 1
ATOM 3542 N N . GLU B 1 25 ? -23.516 5.262 -10.5 1 98 25 GLU B N 1
ATOM 3543 C CA . GLU B 1 25 ? -23.547 3.912 -11.055 1 98 25 GLU B CA 1
ATOM 3544 C C . GLU B 1 25 ? -22.547 2.998 -10.344 1 98 25 GLU B C 1
ATOM 3546 O O . GLU B 1 25 ? -22.156 1.96 -10.883 1 98 25 GLU B O 1
ATOM 3551 N N . ALA B 1 26 ? -22.094 3.395 -9.219 1 98.69 26 ALA B N 1
ATOM 3552 C CA . ALA B 1 26 ? -21.016 2.676 -8.523 1 98.69 26 ALA B CA 1
ATOM 3553 C C . ALA B 1 26 ? -21.406 1.215 -8.297 1 98.69 26 ALA B C 1
ATOM 3555 O O . ALA B 1 26 ? -20.625 0.31 -8.617 1 98.69 26 ALA B O 1
ATOM 3556 N N . THR B 1 27 ? -22.594 0.933 -7.816 1 98.5 27 THR B N 1
ATOM 3557 C CA . THR B 1 27 ? -23 -0.436 -7.52 1 98.5 27 THR B CA 1
ATOM 3558 C C . THR B 1 27 ? -23.219 -1.228 -8.805 1 98.5 27 THR B C 1
ATOM 3560 O O . THR B 1 27 ? -22.891 -2.414 -8.875 1 98.5 27 THR B O 1
ATOM 3563 N N . ALA B 1 28 ? -23.75 -0.602 -9.805 1 98.25 28 ALA B N 1
ATOM 3564 C CA . ALA B 1 28 ? -23.953 -1.271 -11.086 1 98.25 28 ALA B CA 1
ATOM 3565 C C . ALA B 1 28 ? -22.625 -1.685 -11.711 1 98.25 28 ALA B C 1
ATOM 3567 O O . ALA B 1 28 ? -22.484 -2.807 -12.203 1 98.25 28 ALA B O 1
ATOM 3568 N N . VAL B 1 29 ? -21.688 -0.758 -11.711 1 98.56 29 VAL B N 1
ATOM 3569 C CA . VAL B 1 29 ? -20.344 -1.041 -12.227 1 98.56 29 VAL B CA 1
ATOM 3570 C C . VAL B 1 29 ? -19.719 -2.186 -11.438 1 98.56 29 VAL B C 1
ATOM 3572 O O . VAL B 1 29 ? -19.172 -3.123 -12.016 1 98.56 29 VAL B O 1
ATOM 3575 N N . ALA B 1 30 ? -19.844 -2.121 -10.141 1 98.81 30 ALA B N 1
ATOM 3576 C CA . ALA B 1 30 ? -19.266 -3.152 -9.273 1 98.81 30 ALA B CA 1
ATOM 3577 C C . ALA B 1 30 ? -19.906 -4.508 -9.539 1 98.81 30 ALA B C 1
ATOM 3579 O O . ALA B 1 30 ? -19.234 -5.539 -9.531 1 98.81 30 ALA B O 1
ATOM 3580 N N . ASP B 1 31 ? -21.188 -4.523 -9.805 1 98.75 31 ASP B N 1
ATOM 3581 C CA . ASP B 1 31 ? -21.906 -5.766 -10.047 1 98.75 31 ASP B CA 1
ATOM 3582 C C . ASP B 1 31 ? -21.438 -6.441 -11.328 1 98.75 31 ASP B C 1
ATOM 3584 O O . ASP B 1 31 ? -21.562 -7.656 -11.484 1 98.75 31 ASP B O 1
ATOM 3588 N N . ARG B 1 32 ? -20.906 -5.727 -12.219 1 98.38 32 ARG B N 1
ATOM 3589 C CA . ARG B 1 32 ? -20.406 -6.289 -13.469 1 98.38 32 ARG B CA 1
ATOM 3590 C C . ARG B 1 32 ? -19.047 -6.941 -13.266 1 98.38 32 ARG B C 1
ATOM 3592 O O . ARG B 1 32 ? -18.641 -7.797 -14.055 1 98.38 32 ARG B O 1
ATOM 3599 N N . VAL B 1 33 ? -18.328 -6.574 -12.203 1 98.69 33 VAL B N 1
ATOM 3600 C CA . VAL B 1 33 ? -16.953 -7.023 -12.023 1 98.69 33 VAL B CA 1
ATOM 3601 C C . VAL B 1 33 ? -16.859 -7.965 -10.82 1 98.69 33 VAL B C 1
ATOM 3603 O O . VAL B 1 33 ? -15.914 -8.734 -10.695 1 98.69 33 VAL B O 1
ATOM 3606 N N . PHE B 1 34 ? -17.781 -7.906 -9.961 1 98.81 34 PHE B N 1
ATOM 3607 C CA . PHE B 1 34 ? -17.828 -8.703 -8.742 1 98.81 34 PHE B CA 1
ATOM 3608 C C . PHE B 1 34 ? -19.109 -9.539 -8.695 1 98.81 34 PHE B C 1
ATOM 3610 O O . PHE B 1 34 ? -20.203 -9.008 -8.891 1 98.81 34 PHE B O 1
ATOM 3617 N N . LYS B 1 35 ? -18.969 -10.82 -8.406 1 98.5 35 LYS B N 1
ATOM 3618 C CA . LYS B 1 35 ? -20.109 -11.719 -8.25 1 98.5 35 LYS B CA 1
ATOM 3619 C C . LYS B 1 35 ? -20.141 -12.32 -6.844 1 98.5 35 LYS B C 1
ATOM 3621 O O . LYS B 1 35 ? -19.266 -13.102 -6.477 1 98.5 35 LYS B O 1
ATOM 3626 N N . ALA B 1 36 ? -21.141 -11.953 -6.09 1 98.12 36 ALA B N 1
ATOM 3627 C CA . ALA B 1 36 ? -21.297 -12.492 -4.738 1 98.12 36 ALA B CA 1
ATOM 3628 C C . ALA B 1 36 ? -21.531 -14 -4.773 1 98.12 36 ALA B C 1
ATOM 3630 O O . ALA B 1 36 ? -22.234 -14.5 -5.652 1 98.12 36 ALA B O 1
ATOM 3631 N N . MET B 1 37 ? -21.016 -14.688 -3.805 1 96.62 37 MET B N 1
ATOM 3632 C CA . MET B 1 37 ? -21.156 -16.141 -3.746 1 96.62 37 MET B CA 1
ATOM 3633 C C . MET B 1 37 ? -22.609 -16.547 -3.578 1 96.62 37 MET B C 1
ATOM 3635 O O . MET B 1 37 ? -23.031 -17.609 -4.066 1 96.62 37 MET B O 1
ATOM 3639 N N . ASP B 1 38 ? -23.359 -15.734 -2.928 1 95.75 38 ASP B N 1
ATOM 3640 C CA . ASP B 1 38 ? -24.766 -16.078 -2.67 1 95.75 38 ASP B CA 1
ATOM 3641 C C . ASP B 1 38 ? -25.672 -15.555 -3.775 1 95.75 38 ASP B C 1
ATOM 3643 O O . ASP B 1 38 ? -26.891 -15.609 -3.66 1 95.75 38 ASP B O 1
ATOM 3647 N N . GLY B 1 39 ? -25.109 -14.969 -4.789 1 95.69 39 GLY B N 1
ATOM 3648 C CA . GLY B 1 39 ? -25.844 -14.539 -5.961 1 95.69 39 GLY B CA 1
ATOM 3649 C C . GLY B 1 39 ? -26.469 -13.172 -5.809 1 95.69 39 GLY B C 1
ATOM 3650 O O . GLY B 1 39 ? -27.078 -12.648 -6.746 1 95.69 39 GLY B O 1
ATOM 3651 N N . SER B 1 40 ? -26.328 -12.539 -4.625 1 96.56 40 SER B N 1
ATOM 3652 C CA . SER B 1 40 ? -26.906 -11.227 -4.387 1 96.56 40 SER B CA 1
ATOM 3653 C C . SER B 1 40 ? -26.234 -10.156 -5.234 1 96.56 40 SER B C 1
ATOM 3655 O O . SER B 1 40 ? -25.062 -10.289 -5.59 1 96.56 40 SER B O 1
ATOM 3657 N N . LEU B 1 41 ? -27.016 -9.188 -5.59 1 97.88 41 LEU B N 1
ATOM 3658 C CA . LEU B 1 41 ? -26.484 -8.008 -6.262 1 97.88 41 LEU B CA 1
ATOM 3659 C C . LEU B 1 41 ? -26.094 -6.938 -5.254 1 97.88 41 LEU B C 1
ATOM 3661 O O . LEU B 1 41 ? -26.812 -6.703 -4.277 1 97.88 41 LEU B O 1
ATOM 3665 N N . LEU B 1 42 ? -25 -6.293 -5.461 1 98.25 42 LEU B N 1
ATOM 3666 C CA . LEU B 1 42 ? -24.547 -5.219 -4.586 1 98.25 42 LEU B CA 1
ATOM 3667 C C . LEU B 1 42 ? -25.531 -4.051 -4.605 1 98.25 42 LEU B C 1
ATOM 3669 O O . LEU B 1 42 ? -25.703 -3.371 -3.592 1 98.25 42 LEU B O 1
ATOM 3673 N N . ALA B 1 43 ? -26.141 -3.803 -5.738 1 97.44 43 ALA B N 1
ATOM 3674 C CA . ALA B 1 43 ? -27.109 -2.727 -5.895 1 97.44 43 ALA B CA 1
ATOM 3675 C C . ALA B 1 43 ? -28.266 -2.881 -4.906 1 97.44 43 ALA B C 1
ATOM 3677 O O . ALA B 1 43 ? -28.875 -1.894 -4.504 1 97.44 43 ALA B O 1
ATOM 3678 N N . ASP B 1 44 ? -28.484 -4.074 -4.465 1 97 44 ASP B N 1
ATOM 3679 C CA . ASP B 1 44 ? -29.625 -4.355 -3.59 1 97 44 ASP B CA 1
ATOM 3680 C C . ASP B 1 44 ? -29.219 -4.301 -2.121 1 97 44 ASP B C 1
ATOM 3682 O O . ASP B 1 44 ? -30.047 -4.422 -1.229 1 97 44 ASP B O 1
ATOM 3686 N N . LEU B 1 45 ? -28 -4.152 -1.868 1 96.94 45 LEU B N 1
ATOM 3687 C CA . LEU B 1 45 ? -27.484 -4.137 -0.499 1 96.94 45 LEU B CA 1
ATOM 3688 C C . LEU B 1 45 ? -27.688 -2.766 0.136 1 96.94 45 LEU B C 1
ATOM 3690 O O . LEU B 1 45 ? -27.641 -1.746 -0.556 1 96.94 45 LEU B O 1
ATOM 3694 N N . GLY B 1 46 ? -27.969 -2.748 1.458 1 96.38 46 GLY B N 1
ATOM 3695 C CA . GLY B 1 46 ? -27.922 -1.5 2.203 1 96.38 46 GLY B CA 1
ATOM 3696 C C . GLY B 1 46 ? -26.5 -0.992 2.422 1 96.38 46 GLY B C 1
ATOM 3697 O O . GLY B 1 46 ? -25.531 -1.687 2.109 1 96.38 46 GLY B O 1
ATOM 3698 N N . GLY B 1 47 ? -26.422 0.257 2.881 1 97.69 47 GLY B N 1
ATOM 3699 C CA . GLY B 1 47 ? -25.125 0.833 3.186 1 97.69 47 GLY B CA 1
ATOM 3700 C C . GLY B 1 47 ? -24.406 0.132 4.328 1 97.69 47 GLY B C 1
ATOM 3701 O O . GLY B 1 47 ? -25.062 -0.412 5.227 1 97.69 47 GLY B O 1
ATOM 3702 N N . TYR B 1 48 ? -23.062 0.115 4.227 1 98.44 48 TYR B N 1
ATOM 3703 C CA . TYR B 1 48 ? -22.203 -0.459 5.262 1 98.44 48 TYR B CA 1
ATOM 3704 C C . TYR B 1 48 ? -22.453 -1.955 5.406 1 98.44 48 TYR B C 1
ATOM 3706 O O . TYR B 1 48 ? -22.422 -2.492 6.516 1 98.44 48 TYR B O 1
ATOM 3714 N N . ARG B 1 49 ? -22.75 -2.588 4.332 1 98.44 49 ARG B N 1
ATOM 3715 C CA . ARG B 1 49 ? -22.844 -4.039 4.211 1 98.44 49 ARG B CA 1
ATOM 3716 C C . ARG B 1 49 ? -21.859 -4.57 3.174 1 98.44 49 ARG B C 1
ATOM 3718 O O . ARG B 1 49 ? -21.578 -3.9 2.18 1 98.44 49 ARG B O 1
ATOM 3725 N N . ALA B 1 50 ? -21.375 -5.812 3.43 1 98.69 50 ALA B N 1
ATOM 3726 C CA . ALA B 1 50 ? -20.375 -6.398 2.535 1 98.69 50 ALA B CA 1
ATOM 3727 C C . ALA B 1 50 ? -20.797 -7.793 2.084 1 98.69 50 ALA B C 1
ATOM 3729 O O . ALA B 1 50 ? -21.703 -8.391 2.664 1 98.69 50 ALA B O 1
ATOM 3730 N N . LYS B 1 51 ? -20.25 -8.258 1.024 1 98.62 51 LYS B N 1
ATOM 3731 C CA . LYS B 1 51 ? -20.438 -9.609 0.497 1 98.62 51 LYS B CA 1
ATOM 3732 C C . LYS B 1 51 ? -19.109 -10.242 0.087 1 98.62 51 LYS B C 1
ATOM 3734 O O . LYS B 1 51 ? -18.219 -9.547 -0.393 1 98.62 51 LYS B O 1
ATOM 3739 N N . PHE B 1 52 ? -19.031 -11.516 0.336 1 98.56 52 PHE B N 1
ATOM 3740 C CA . PHE B 1 52 ? -17.922 -12.32 -0.171 1 98.56 52 PHE B CA 1
ATOM 3741 C C . PHE B 1 52 ? -18.25 -12.867 -1.56 1 98.56 52 PHE B C 1
ATOM 3743 O O . PHE B 1 52 ? -19.375 -13.273 -1.829 1 98.56 52 PHE B O 1
ATOM 3750 N N . GLY B 1 53 ? -17.25 -12.797 -2.469 1 98.44 53 GLY B N 1
ATOM 3751 C CA . GLY B 1 53 ? -17.438 -13.305 -3.818 1 98.44 53 GLY B CA 1
ATOM 3752 C C . GLY B 1 53 ? -16.156 -13.344 -4.629 1 98.44 53 GLY B C 1
ATOM 3753 O O . GLY B 1 53 ? -15.078 -13.547 -4.074 1 98.44 53 GLY B O 1
ATOM 3754 N N . ASN B 1 54 ? -16.328 -13.281 -5.961 1 98.5 54 ASN B N 1
ATOM 3755 C CA . ASN B 1 54 ? -15.195 -13.32 -6.883 1 98.5 54 ASN B CA 1
ATOM 3756 C C . ASN B 1 54 ? -15.156 -12.07 -7.762 1 98.5 54 ASN B C 1
ATOM 3758 O O . ASN B 1 54 ? -16.203 -11.562 -8.18 1 98.5 54 ASN B O 1
ATOM 3762 N N . VAL B 1 55 ? -14 -11.633 -7.977 1 98.44 55 VAL B N 1
ATOM 3763 C CA . VAL B 1 55 ? -13.805 -10.625 -9.016 1 98.44 55 VAL B CA 1
ATOM 3764 C C . VAL B 1 55 ? -13.695 -11.305 -10.375 1 98.44 55 VAL B C 1
ATOM 3766 O O . VAL B 1 55 ? -13.047 -12.336 -10.516 1 98.44 55 VAL B O 1
ATOM 3769 N N . ILE B 1 56 ? -14.352 -10.75 -11.328 1 97.88 56 ILE B N 1
ATOM 3770 C CA . ILE B 1 56 ? -14.383 -11.281 -12.688 1 97.88 56 ILE B CA 1
ATOM 3771 C C . ILE B 1 56 ? -13.523 -10.406 -13.594 1 97.88 56 ILE B C 1
ATOM 3773 O O . ILE B 1 56 ? -13.805 -9.219 -13.773 1 97.88 56 ILE B O 1
ATOM 3777 N N . ILE B 1 57 ? -12.531 -10.961 -14.141 1 95.69 57 ILE B N 1
ATOM 3778 C CA . ILE B 1 57 ? -11.664 -10.297 -15.109 1 95.69 57 ILE B CA 1
ATOM 3779 C C . ILE B 1 57 ? -11.672 -11.062 -16.422 1 95.69 57 ILE B C 1
ATOM 3781 O O . ILE B 1 57 ? -11.383 -12.266 -16.453 1 95.69 57 ILE B O 1
ATOM 3785 N N . GLY B 1 58 ? -11.961 -10.414 -17.547 1 90.81 58 GLY B N 1
ATOM 3786 C CA . GLY B 1 58 ? -12.055 -11.094 -18.828 1 90.81 58 GLY B CA 1
ATOM 3787 C C . GLY B 1 58 ? -13.086 -12.203 -18.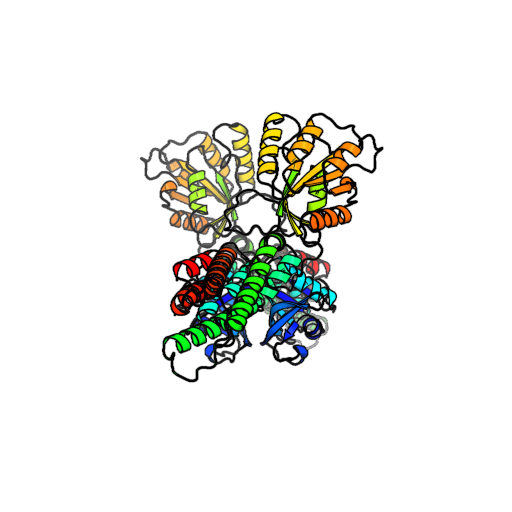844 1 90.81 58 GLY B C 1
ATOM 3788 O O . GLY B 1 58 ? -12.859 -13.266 -19.438 1 90.81 58 GLY B O 1
ATOM 3789 N N . GLY B 1 59 ? -14.055 -12.125 -18.016 1 93.25 59 GLY B N 1
ATOM 3790 C CA . GLY B 1 59 ? -15.156 -13.078 -18 1 93.25 59 GLY B CA 1
ATOM 3791 C C . GLY B 1 59 ? -14.898 -14.273 -17.094 1 93.25 59 GLY B C 1
ATOM 3792 O O . GLY B 1 59 ? -15.75 -15.156 -16.984 1 93.25 59 GLY B O 1
ATOM 3793 N N . GLN B 1 60 ? -13.828 -14.266 -16.438 1 94.62 60 GLN B N 1
ATOM 3794 C CA . GLN B 1 60 ? -13.484 -15.406 -15.602 1 94.62 60 GLN B CA 1
ATOM 3795 C C . GLN B 1 60 ? -13.211 -14.969 -14.164 1 94.62 60 GLN B C 1
ATOM 3797 O O . GLN B 1 60 ? -12.617 -13.914 -13.938 1 94.62 60 GLN B O 1
ATOM 3802 N N . PRO B 1 61 ? -13.719 -15.797 -13.188 1 96.75 61 PRO B N 1
ATOM 3803 C CA . PRO B 1 61 ? -13.281 -15.508 -11.812 1 96.75 61 PRO B CA 1
ATOM 3804 C C . PRO B 1 61 ? -11.758 -15.453 -11.68 1 96.75 61 PRO B C 1
ATOM 3806 O O . PRO B 1 61 ? -11.062 -16.344 -12.188 1 96.75 61 PRO B O 1
ATOM 3809 N N . SER B 1 62 ? -11.234 -14.422 -11 1 97.5 62 SER B N 1
ATOM 3810 C CA . SER B 1 62 ? -9.797 -14.203 -11.008 1 97.5 62 SER B CA 1
ATOM 3811 C C . SER B 1 62 ? -9.258 -14 -9.594 1 97.5 62 SER B C 1
ATOM 3813 O O . SER B 1 62 ? -8.047 -14.07 -9.367 1 97.5 62 SER B O 1
ATOM 3815 N N . ASP B 1 63 ? -10.125 -13.742 -8.656 1 98.25 63 ASP B N 1
ATOM 3816 C CA . ASP B 1 63 ? -9.75 -13.594 -7.258 1 98.25 63 ASP B CA 1
ATOM 3817 C C . ASP B 1 63 ? -10.977 -13.711 -6.348 1 98.25 63 ASP B C 1
ATOM 3819 O O . ASP B 1 63 ? -12.102 -13.453 -6.777 1 98.25 63 ASP B O 1
ATOM 3823 N N . ASN B 1 64 ? -10.695 -14.203 -5.129 1 98.06 64 ASN B N 1
ATOM 3824 C CA . ASN B 1 64 ? -11.664 -14.016 -4.055 1 98.06 64 ASN B CA 1
ATOM 3825 C C . ASN B 1 64 ? -11.641 -12.594 -3.518 1 98.06 64 ASN B C 1
ATOM 3827 O O . ASN B 1 64 ? -10.57 -11.992 -3.387 1 98.06 64 ASN B O 1
ATOM 3831 N N . ALA B 1 65 ? -12.82 -12.07 -3.266 1 98.56 65 ALA B N 1
ATOM 3832 C CA . ALA B 1 65 ? -12.859 -10.664 -2.887 1 98.56 65 ALA B CA 1
ATOM 3833 C C . ALA B 1 65 ? -14.023 -10.391 -1.939 1 98.56 65 ALA B C 1
ATOM 3835 O O . ALA B 1 65 ? -14.914 -11.227 -1.776 1 98.56 65 ALA B O 1
ATOM 3836 N N . VAL B 1 66 ? -13.945 -9.312 -1.232 1 98.81 66 VAL B N 1
ATOM 3837 C CA . VAL B 1 66 ? -15.031 -8.75 -0.432 1 98.81 66 VAL B CA 1
ATOM 3838 C C . VAL B 1 66 ? -15.422 -7.375 -0.976 1 98.81 66 VAL B C 1
ATOM 3840 O O . VAL B 1 66 ? -14.555 -6.539 -1.238 1 98.81 66 VAL B O 1
ATOM 3843 N N . ALA B 1 67 ? -16.672 -7.18 -1.23 1 98.88 67 ALA B N 1
ATOM 3844 C CA . ALA B 1 67 ? -17.172 -5.883 -1.676 1 98.88 67 ALA B CA 1
ATOM 3845 C C . ALA B 1 67 ? -18 -5.211 -0.582 1 98.88 67 ALA B C 1
ATOM 3847 O O . ALA B 1 67 ? -18.953 -5.801 -0.063 1 98.88 67 ALA B O 1
ATOM 3848 N N . LEU B 1 68 ? -17.609 -4.043 -0.166 1 98.88 68 LEU B N 1
ATOM 3849 C CA . LEU B 1 68 ? -18.297 -3.242 0.839 1 98.88 68 LEU B CA 1
ATOM 3850 C C . LEU B 1 68 ? -19.047 -2.08 0.191 1 98.88 68 LEU B C 1
ATOM 3852 O O . LEU B 1 68 ? -18.469 -1.316 -0.582 1 98.88 68 LEU B O 1
ATOM 3856 N N . VAL B 1 69 ? -20.328 -1.923 0.52 1 98.88 69 VAL B N 1
ATOM 3857 C CA . VAL B 1 69 ? -21.188 -0.937 -0.131 1 98.88 69 VAL B CA 1
ATOM 3858 C C . VAL B 1 69 ? -21.484 0.209 0.834 1 98.88 69 VAL B C 1
ATOM 3860 O O . VAL B 1 69 ? -21.781 -0.021 2.006 1 98.88 69 VAL B O 1
ATOM 3863 N N . PHE B 1 70 ? -21.312 1.444 0.38 1 98.75 70 PHE B N 1
ATOM 3864 C CA . PHE B 1 70 ? -21.766 2.664 1.03 1 98.75 70 PHE B CA 1
ATOM 3865 C C . PHE B 1 70 ? -22.844 3.352 0.19 1 98.75 70 PHE B C 1
ATOM 3867 O O . PHE B 1 70 ? -22.703 3.473 -1.028 1 98.75 70 PHE B O 1
ATOM 3874 N N . LYS B 1 71 ? -23.875 3.832 0.795 1 98.19 71 LYS B N 1
ATOM 3875 C CA . LYS B 1 71 ? -24.953 4.508 0.072 1 98.19 71 LYS B CA 1
ATOM 3876 C C . LYS B 1 71 ? -24.953 6.004 0.364 1 98.19 71 LYS B C 1
ATOM 3878 O O . LYS B 1 71 ? -24.75 6.422 1.506 1 98.19 71 LYS B O 1
ATOM 3883 N N . ALA B 1 72 ? -25.156 6.781 -0.63 1 96.62 72 ALA B N 1
ATOM 3884 C CA . ALA B 1 72 ? -25.312 8.227 -0.477 1 96.62 72 ALA B CA 1
ATOM 3885 C C . ALA B 1 72 ? -26.391 8.555 0.545 1 96.62 72 ALA B C 1
ATOM 3887 O O . ALA B 1 72 ? -27.422 7.887 0.604 1 96.62 72 ALA B O 1
ATOM 3888 N N . PRO B 1 73 ? -26.156 9.547 1.331 1 96.81 73 PRO B N 1
ATOM 3889 C CA . PRO B 1 73 ? -24.969 10.398 1.42 1 96.81 73 PRO B CA 1
ATOM 3890 C C . PRO B 1 73 ? -23.953 9.891 2.439 1 96.81 73 PRO B C 1
ATOM 3892 O O . PRO B 1 73 ? -23 10.594 2.766 1 96.81 73 PRO B O 1
ATOM 3895 N N . LYS B 1 74 ? -24.25 8.68 3.004 1 97.06 74 LYS B N 1
ATOM 3896 C CA . LYS B 1 74 ? -23.438 8.148 4.094 1 97.06 74 LYS B CA 1
ATOM 3897 C C . LYS B 1 74 ? -22.203 7.43 3.555 1 97.06 74 LYS B C 1
ATOM 3899 O O . LYS B 1 74 ? -22.047 6.227 3.752 1 97.06 74 LYS B O 1
ATOM 3904 N N . SER B 1 75 ? -21.422 8.117 2.859 1 98.12 75 SER B N 1
ATOM 3905 C CA . SER B 1 75 ? -20.156 7.656 2.301 1 98.12 75 SER B CA 1
ATOM 3906 C C . SER B 1 75 ? -19.094 8.758 2.344 1 98.12 75 SER B C 1
ATOM 3908 O O . SER B 1 75 ? -19.391 9.891 2.713 1 98.12 75 SER B O 1
ATOM 3910 N N . TYR B 1 76 ? -17.859 8.422 2.025 1 97.56 76 TYR B N 1
ATOM 3911 C CA . TYR B 1 76 ? -16.75 9.383 2.043 1 97.56 76 TYR B CA 1
ATOM 3912 C C . TYR B 1 76 ? -17.016 10.523 1.072 1 97.56 76 TYR B C 1
ATOM 3914 O O . TYR B 1 76 ? -16.844 11.695 1.421 1 97.56 76 TYR B O 1
ATOM 3922 N N . THR B 1 77 ? -17.484 10.188 -0.156 1 97.81 77 THR B N 1
ATOM 3923 C CA . THR B 1 77 ? -17.672 11.188 -1.202 1 97.81 77 THR B CA 1
ATOM 3924 C C . THR B 1 77 ? -19.078 11.789 -1.125 1 97.81 77 THR B C 1
ATOM 3926 O O . THR B 1 77 ? -19.359 12.781 -1.8 1 97.81 77 THR B O 1
ATOM 3929 N N . GLY B 1 78 ? -19.969 11.227 -0.345 1 98 78 GLY B N 1
ATOM 3930 C CA . GLY B 1 78 ? -21.359 11.633 -0.335 1 98 78 GLY B CA 1
ATOM 3931 C C . GLY B 1 78 ? -22.188 10.992 -1.445 1 98 78 GLY B C 1
ATOM 3932 O O . GLY B 1 78 ? -23.359 11.289 -1.603 1 98 78 GLY B O 1
ATOM 3933 N N . GLU B 1 79 ? -21.578 10.125 -2.205 1 98.38 79 GLU B N 1
ATOM 3934 C CA . GLU B 1 79 ? -22.188 9.367 -3.289 1 98.38 79 GLU B CA 1
ATOM 3935 C C . GLU B 1 79 ? -22.297 7.883 -2.932 1 98.38 79 GLU B C 1
ATOM 3937 O O . GLU B 1 79 ? -21.953 7.484 -1.815 1 98.38 79 GLU B O 1
ATOM 3942 N N . ASP B 1 80 ? -22.859 7.109 -3.875 1 98.5 80 ASP B N 1
ATOM 3943 C CA . ASP B 1 80 ? -22.703 5.664 -3.73 1 98.5 80 ASP B CA 1
ATOM 3944 C C . ASP B 1 80 ? -21.25 5.25 -3.936 1 98.5 80 ASP B C 1
ATOM 3946 O O . ASP B 1 80 ? -20.594 5.719 -4.867 1 98.5 80 ASP B O 1
ATOM 3950 N N . VAL B 1 81 ? -20.781 4.465 -3.012 1 98.81 81 VAL B N 1
ATOM 3951 C CA . VAL B 1 81 ? -19.391 4.016 -3.076 1 98.81 81 VAL B CA 1
ATOM 3952 C C . VAL B 1 81 ? -19.328 2.504 -2.877 1 98.81 81 VAL B C 1
ATOM 3954 O O . VAL B 1 81 ? -20.047 1.95 -2.049 1 98.81 81 VAL B O 1
ATOM 3957 N N . VAL B 1 82 ? -18.578 1.835 -3.66 1 98.88 82 VAL B N 1
ATOM 3958 C CA . VAL B 1 82 ? -18.25 0.426 -3.455 1 98.88 82 VAL B CA 1
ATOM 3959 C C . VAL B 1 82 ? -16.734 0.251 -3.344 1 98.88 82 VAL B C 1
ATOM 3961 O O . VAL B 1 82 ? -15.984 0.802 -4.148 1 98.88 82 VAL B O 1
ATOM 3964 N N . GLU B 1 83 ? -16.297 -0.407 -2.314 1 98.88 83 GLU B N 1
ATOM 3965 C CA . GLU B 1 83 ? -14.898 -0.793 -2.164 1 98.88 83 GLU B CA 1
ATOM 3966 C C . GLU B 1 83 ? -14.719 -2.301 -2.318 1 98.88 83 GLU B C 1
ATOM 3968 O O . GLU B 1 83 ? -15.305 -3.08 -1.561 1 98.88 83 GLU B O 1
ATOM 3973 N N . ILE B 1 84 ? -13.977 -2.703 -3.32 1 98.88 84 ILE B N 1
ATOM 3974 C CA . ILE B 1 84 ? -13.688 -4.113 -3.568 1 98.88 84 ILE B CA 1
ATOM 3975 C C . ILE B 1 84 ? -12.289 -4.449 -3.053 1 98.88 84 ILE B C 1
ATOM 3977 O O . ILE B 1 84 ? -11.289 -3.916 -3.547 1 98.88 84 ILE B O 1
ATOM 3981 N N . SER B 1 85 ? -12.211 -5.289 -2.053 1 98.69 85 SER B N 1
ATOM 3982 C CA . SER B 1 85 ? -10.945 -5.762 -1.502 1 98.69 85 SER B CA 1
ATOM 3983 C C . SER B 1 85 ? -10.523 -7.082 -2.137 1 98.69 85 SER B C 1
ATOM 3985 O O . SER B 1 85 ? -11.25 -8.078 -2.057 1 98.69 85 SER B O 1
ATOM 3987 N N . VAL B 1 86 ? -9.406 -7.094 -2.801 1 98.44 86 VAL B N 1
ATOM 3988 C CA . VAL B 1 86 ? -8.82 -8.289 -3.41 1 98.44 86 VAL B CA 1
ATOM 3989 C C . VAL B 1 86 ? -7.488 -8.609 -2.74 1 98.44 86 VAL B C 1
ATOM 3991 O O . VAL B 1 86 ? -7.051 -7.898 -1.834 1 98.44 86 VAL B O 1
ATOM 3994 N N . HIS B 1 87 ? -6.922 -9.727 -3.066 1 97.81 87 HIS B N 1
ATOM 3995 C CA . HIS B 1 87 ? -5.574 -10.016 -2.584 1 97.81 87 HIS B CA 1
ATOM 3996 C C . HIS B 1 87 ? -4.594 -8.93 -3.014 1 97.81 87 HIS B C 1
ATOM 3998 O O . HIS B 1 87 ? -4.727 -8.359 -4.102 1 97.81 87 HIS B O 1
ATOM 4004 N N . GLY B 1 88 ? -3.662 -8.656 -2.17 1 95.81 88 GLY B N 1
ATOM 4005 C CA . GLY B 1 88 ? -2.861 -7.449 -2.268 1 95.81 88 GLY B CA 1
ATOM 4006 C C . GLY B 1 88 ? -1.684 -7.586 -3.213 1 95.81 88 GLY B C 1
ATOM 4007 O O . GLY B 1 88 ? -0.615 -7.02 -2.971 1 95.81 88 GLY B O 1
ATOM 4008 N N . GLY B 1 89 ? -1.758 -8.375 -4.195 1 92.81 89 GLY B N 1
ATOM 4009 C CA . GLY B 1 89 ? -0.771 -8.375 -5.262 1 92.81 89 GLY B CA 1
ATOM 4010 C C . GLY B 1 89 ? -0.93 -7.211 -6.223 1 92.81 89 GLY B C 1
ATOM 4011 O O . GLY B 1 89 ? -2.051 -6.832 -6.562 1 92.81 89 GLY B O 1
ATOM 4012 N N . LEU B 1 90 ? 0.143 -6.684 -6.633 1 90.19 90 LEU B N 1
ATOM 4013 C CA . LEU B 1 90 ? 0.101 -5.48 -7.461 1 90.19 90 LEU B CA 1
ATOM 4014 C C . LEU B 1 90 ? -0.646 -5.742 -8.766 1 90.19 90 LEU B C 1
ATOM 4016 O O . LEU B 1 90 ? -1.46 -4.922 -9.195 1 90.19 90 LEU B O 1
ATOM 4020 N N . LEU B 1 91 ? -0.38 -6.863 -9.398 1 89.94 91 LEU B N 1
ATOM 4021 C CA . LEU B 1 91 ? -0.993 -7.16 -10.695 1 89.94 91 LEU B CA 1
ATOM 4022 C C . LEU B 1 91 ? -2.498 -7.363 -10.547 1 89.94 91 LEU B C 1
ATOM 4024 O O . LEU B 1 91 ? -3.281 -6.805 -11.312 1 89.94 91 LEU B O 1
ATOM 4028 N N . ILE B 1 92 ? -2.906 -8.18 -9.57 1 95.5 92 ILE B N 1
ATOM 4029 C CA . ILE B 1 92 ? -4.324 -8.484 -9.414 1 95.5 92 ILE B CA 1
ATOM 4030 C C . ILE B 1 92 ? -5.09 -7.211 -9.062 1 95.5 92 ILE B C 1
ATOM 4032 O O . ILE B 1 92 ? -6.211 -7 -9.539 1 95.5 92 ILE B O 1
ATOM 4036 N N . VAL B 1 93 ? -4.527 -6.332 -8.273 1 96.69 93 VAL B N 1
ATOM 4037 C CA . VAL B 1 93 ? -5.145 -5.055 -7.93 1 96.69 93 VAL B CA 1
ATOM 4038 C C . VAL B 1 93 ? -5.312 -4.203 -9.188 1 96.69 93 VAL B C 1
ATOM 4040 O O . VAL B 1 93 ? -6.391 -3.666 -9.438 1 96.69 93 VAL B O 1
ATOM 4043 N N . GLN B 1 94 ? -4.285 -4.133 -9.945 1 94.75 94 GLN B N 1
ATOM 4044 C CA . GLN B 1 94 ? -4.312 -3.35 -11.172 1 94.75 94 GLN B CA 1
ATOM 4045 C C . GLN B 1 94 ? -5.328 -3.91 -12.164 1 94.75 94 GLN B C 1
ATOM 4047 O O . GLN B 1 94 ? -6.086 -3.158 -12.781 1 94.75 94 GLN B O 1
ATOM 4052 N N . LYS B 1 95 ? -5.309 -5.188 -12.336 1 95 95 LYS B N 1
ATOM 4053 C CA . LYS B 1 95 ? -6.227 -5.828 -13.266 1 95 95 LYS B CA 1
ATOM 4054 C C . LYS B 1 95 ? -7.676 -5.66 -12.82 1 95 95 LYS B C 1
ATOM 4056 O O . LYS B 1 95 ? -8.578 -5.539 -13.656 1 95 95 LYS B O 1
ATOM 4061 N N . THR B 1 96 ? -7.891 -5.719 -11.555 1 98.25 96 THR B N 1
ATOM 4062 C CA . THR B 1 96 ? -9.234 -5.469 -11.039 1 98.25 96 THR B CA 1
ATOM 4063 C C . THR B 1 96 ? -9.688 -4.051 -11.375 1 98.25 96 THR B C 1
ATOM 4065 O O . THR B 1 96 ? -10.82 -3.842 -11.805 1 98.25 96 THR B O 1
ATOM 4068 N N . LEU B 1 97 ? -8.797 -3.057 -11.156 1 98.06 97 LEU B N 1
ATOM 4069 C CA . LEU B 1 97 ? -9.125 -1.686 -11.531 1 98.06 97 LEU B CA 1
ATOM 4070 C C . LEU B 1 97 ? -9.461 -1.596 -13.016 1 98.06 97 LEU B C 1
ATOM 4072 O O . LEU B 1 97 ? -10.445 -0.958 -13.398 1 98.06 97 LEU B O 1
ATOM 4076 N N . GLU B 1 98 ? -8.656 -2.234 -13.852 1 97.12 98 GLU B N 1
ATOM 4077 C CA . GLU B 1 98 ? -8.898 -2.229 -15.289 1 97.12 98 GLU B CA 1
ATOM 4078 C C . GLU B 1 98 ? -10.273 -2.797 -15.625 1 97.12 98 GLU B C 1
ATOM 4080 O O . GLU B 1 98 ? -10.984 -2.264 -16.484 1 97.12 98 GLU B O 1
ATOM 4085 N N . ALA B 1 99 ? -10.602 -3.857 -14.938 1 98.25 99 ALA B N 1
ATOM 4086 C CA . ALA B 1 99 ? -11.914 -4.457 -15.148 1 98.25 99 ALA B CA 1
ATOM 4087 C C . ALA B 1 99 ? -13.023 -3.482 -14.773 1 98.25 99 ALA B C 1
ATOM 4089 O O . ALA B 1 99 ? -14.047 -3.391 -15.461 1 98.25 99 ALA B O 1
ATOM 4090 N N . VAL B 1 100 ? -12.844 -2.779 -13.711 1 98.56 100 VAL B N 1
ATOM 4091 C CA . VAL B 1 100 ? -13.82 -1.8 -13.242 1 98.56 100 VAL B CA 1
ATOM 4092 C C . VAL B 1 100 ? -13.953 -0.677 -14.266 1 98.56 100 VAL B C 1
ATOM 4094 O O . VAL B 1 100 ? -15.07 -0.241 -14.57 1 98.56 100 VAL B O 1
ATOM 4097 N N . LEU B 1 101 ? -12.844 -0.226 -14.781 1 97.94 101 LEU B N 1
ATOM 4098 C CA . LEU B 1 101 ? -12.859 0.823 -15.797 1 97.94 101 LEU B CA 1
ATOM 4099 C C . LEU B 1 101 ? -13.555 0.34 -17.062 1 97.94 101 LEU B C 1
ATOM 4101 O O . LEU B 1 101 ? -14.383 1.058 -17.641 1 97.94 101 LEU B O 1
ATOM 4105 N N . ASP B 1 102 ? -13.281 -0.895 -17.469 1 97.25 102 ASP B N 1
ATOM 4106 C CA . ASP B 1 102 ? -13.914 -1.493 -18.641 1 97.25 102 ASP B CA 1
ATOM 4107 C C . ASP B 1 102 ? -15.422 -1.646 -18.438 1 97.25 102 ASP B C 1
ATOM 4109 O O . ASP B 1 102 ? -16.188 -1.643 -19.406 1 97.25 102 ASP B O 1
ATOM 4113 N N . ALA B 1 103 ? -15.758 -1.746 -17.219 1 98.12 103 ALA B N 1
ATOM 4114 C CA . ALA B 1 103 ? -17.156 -1.955 -16.891 1 98.12 103 ALA B CA 1
ATOM 4115 C C . ALA B 1 103 ? -17.938 -0.636 -16.891 1 98.12 103 ALA B C 1
ATOM 4117 O O . ALA B 1 103 ? -19.141 -0.617 -16.688 1 98.12 103 ALA B O 1
ATOM 4118 N N . GLY B 1 104 ? -17.234 0.518 -17.016 1 97.31 104 GLY B N 1
ATOM 4119 C CA . GLY B 1 104 ? -17.969 1.755 -17.234 1 97.31 104 GLY B CA 1
ATOM 4120 C C . GLY B 1 104 ? -17.469 2.898 -16.375 1 97.31 104 GLY B C 1
ATOM 4121 O O . GLY B 1 104 ? -17.875 4.047 -16.562 1 97.31 104 GLY B O 1
ATOM 4122 N N . ALA B 1 105 ? -16.641 2.68 -15.406 1 98.19 105 ALA B N 1
ATOM 4123 C CA . ALA B 1 105 ? -16.094 3.75 -14.57 1 98.19 105 ALA B CA 1
ATOM 4124 C C . ALA B 1 105 ? -14.984 4.508 -15.289 1 98.19 105 ALA B C 1
ATOM 4126 O O . ALA B 1 105 ? -14.344 3.967 -16.188 1 98.19 105 ALA B O 1
ATOM 4127 N N . LYS B 1 106 ? -14.773 5.695 -14.969 1 97.81 106 LYS B N 1
ATOM 4128 C CA . LYS B 1 106 ? -13.648 6.492 -15.445 1 97.81 106 LYS B CA 1
ATOM 4129 C C . LYS B 1 106 ? -12.508 6.512 -14.422 1 97.81 106 LYS B C 1
ATOM 4131 O O . LYS B 1 106 ? -12.758 6.469 -13.219 1 97.81 106 LYS B O 1
ATOM 4136 N N . PRO B 1 107 ? -11.273 6.516 -14.859 1 96.81 107 PRO B N 1
ATOM 4137 C CA . PRO B 1 107 ? -10.172 6.645 -13.898 1 96.81 107 PRO B CA 1
ATOM 4138 C C . PRO B 1 107 ? -10.25 7.934 -13.086 1 96.81 107 PRO B C 1
ATOM 4140 O O . PRO B 1 107 ? -10.461 9.008 -13.641 1 96.81 107 PRO B O 1
ATOM 4143 N N . ALA B 1 108 ? -10.156 7.809 -11.805 1 96.31 108 ALA B N 1
ATOM 4144 C CA . ALA B 1 108 ? -10.172 8.984 -10.938 1 96.31 108 ALA B CA 1
ATOM 4145 C C . ALA B 1 108 ? -8.898 9.805 -11.109 1 96.31 108 ALA B C 1
ATOM 4147 O O . ALA B 1 108 ? -7.809 9.258 -11.289 1 96.31 108 ALA B O 1
ATOM 4148 N N . GLU B 1 109 ? -8.992 11.07 -10.992 1 93.56 109 GLU B N 1
ATOM 4149 C CA . GLU B 1 109 ? -7.852 11.977 -10.938 1 93.56 109 GLU B CA 1
ATOM 4150 C C . GLU B 1 109 ? -7.289 12.078 -9.523 1 93.56 109 GLU B C 1
ATOM 4152 O O . GLU B 1 109 ? -7.883 11.555 -8.578 1 93.56 109 GLU B O 1
ATOM 4157 N N . ALA B 1 110 ? -6.141 12.672 -9.438 1 91.94 110 ALA B N 1
ATOM 4158 C CA . ALA B 1 110 ? -5.547 12.898 -8.125 1 91.94 110 ALA B CA 1
ATOM 4159 C C . ALA B 1 110 ? -6.508 13.648 -7.207 1 91.94 110 ALA B C 1
ATOM 4161 O O . ALA B 1 110 ? -7.074 14.672 -7.602 1 91.94 110 ALA B O 1
ATOM 4162 N N . GLY B 1 111 ? -6.75 13.102 -6.055 1 94.75 111 GLY B N 1
ATOM 4163 C CA . GLY B 1 111 ? -7.547 13.766 -5.039 1 94.75 111 GLY B CA 1
ATOM 4164 C C . GLY B 1 111 ? -9.023 13.82 -5.375 1 94.75 111 GLY B C 1
ATOM 4165 O O . GLY B 1 111 ? -9.797 14.484 -4.684 1 94.75 111 GLY B O 1
ATOM 4166 N N . GLU B 1 112 ? -9.477 13.164 -6.379 1 96.38 112 GLU B N 1
ATOM 4167 C CA . GLU B 1 112 ? -10.82 13.375 -6.898 1 96.38 112 GLU B CA 1
ATOM 4168 C C . GLU B 1 112 ? -11.875 12.883 -5.91 1 96.38 112 GLU B C 1
ATOM 4170 O O . GLU B 1 112 ? -12.977 13.438 -5.836 1 96.38 112 GLU B O 1
ATOM 4175 N N . PHE B 1 113 ? -11.641 11.812 -5.191 1 97.75 113 PHE B N 1
ATOM 4176 C CA . PHE B 1 113 ? -12.617 11.344 -4.211 1 97.75 113 PHE B CA 1
ATOM 4177 C C . PHE B 1 113 ? -12.852 12.406 -3.139 1 97.75 113 PHE B C 1
ATOM 4179 O O . PHE B 1 113 ? -14 12.68 -2.768 1 97.75 113 PHE B O 1
ATOM 4186 N N . THR B 1 114 ? -11.781 13 -2.646 1 97.12 114 THR B N 1
ATOM 4187 C CA . THR B 1 114 ? -11.891 14.055 -1.645 1 97.12 114 THR B CA 1
ATOM 4188 C C . THR B 1 114 ? -12.516 15.305 -2.246 1 97.12 114 THR B C 1
ATOM 4190 O O . THR B 1 114 ? -13.289 16 -1.581 1 97.12 114 THR B O 1
ATOM 4193 N N . LYS B 1 115 ? -12.117 15.602 -3.482 1 96.81 115 LYS B N 1
ATOM 4194 C CA . LYS B 1 115 ? -12.742 16.719 -4.18 1 96.81 115 LYS B CA 1
ATOM 4195 C C . LYS B 1 115 ? -14.258 16.562 -4.238 1 96.81 115 LYS B C 1
ATOM 4197 O O . LYS B 1 115 ? -15 17.516 -3.977 1 96.81 115 LYS B O 1
ATOM 4202 N N . ARG B 1 116 ? -14.727 15.391 -4.562 1 96.94 116 ARG B N 1
ATOM 4203 C CA . ARG B 1 116 ? -16.156 15.117 -4.621 1 96.94 116 ARG B CA 1
ATOM 4204 C C . ARG B 1 116 ? -16.797 15.227 -3.24 1 96.94 116 ARG B C 1
ATOM 4206 O O . ARG B 1 116 ? -17.938 15.664 -3.109 1 96.94 116 ARG B O 1
ATOM 4213 N N . ALA B 1 117 ? -16.094 14.758 -2.275 1 97.69 117 ALA B N 1
ATOM 4214 C CA . ALA B 1 117 ? -16.578 14.945 -0.91 1 97.69 117 ALA B CA 1
ATOM 4215 C C . ALA B 1 117 ? -16.797 16.422 -0.607 1 97.69 117 ALA B C 1
ATOM 4217 O O . ALA B 1 117 ? -17.812 16.812 -0.024 1 97.69 117 ALA B O 1
ATOM 4218 N N . PHE B 1 118 ? -15.867 17.297 -1.026 1 97 118 PHE B N 1
ATOM 4219 C CA . PHE B 1 118 ? -15.961 18.75 -0.868 1 97 118 PHE B CA 1
ATOM 4220 C C . PHE B 1 118 ? -17.156 19.297 -1.642 1 97 118 PHE B C 1
ATOM 4222 O O . PHE B 1 118 ? -17.969 20.016 -1.085 1 97 118 PHE B O 1
ATOM 4229 N N . LEU B 1 119 ? -17.219 18.859 -2.82 1 95.88 119 LEU B N 1
ATOM 4230 C CA . LEU B 1 119 ? -18.266 19.375 -3.697 1 95.88 119 LEU B CA 1
ATOM 4231 C C . LEU B 1 119 ? -19.641 18.938 -3.215 1 95.88 119 LEU B C 1
ATOM 4233 O O . LEU B 1 119 ? -20.625 19.641 -3.41 1 95.88 119 LEU B O 1
ATOM 4237 N N . ASN B 1 120 ? -19.688 17.797 -2.551 1 96.56 120 ASN B N 1
ATOM 4238 C CA . ASN B 1 120 ? -20.953 17.25 -2.062 1 96.56 120 ASN B CA 1
ATOM 4239 C C . ASN B 1 120 ? -21.25 17.719 -0.64 1 96.56 120 ASN B C 1
ATOM 4241 O O . ASN B 1 120 ? -22.172 17.234 0 1 96.56 120 ASN B O 1
ATOM 4245 N N . GLY B 1 121 ? -20.422 18.578 -0.099 1 96 121 GLY B N 1
ATOM 4246 C CA . GLY B 1 121 ? -20.688 19.234 1.169 1 96 121 GLY B CA 1
ATOM 4247 C C . GLY B 1 121 ? -20.328 18.391 2.371 1 96 121 GLY B C 1
ATOM 4248 O O . GLY B 1 121 ? -20.781 18.656 3.486 1 96 121 GLY B O 1
ATOM 4249 N N . LYS B 1 122 ? -19.562 17.297 2.137 1 96.56 122 LYS B N 1
ATOM 4250 C CA . LYS B 1 122 ? -19.141 16.438 3.244 1 96.56 122 LYS B CA 1
ATOM 4251 C C . LYS B 1 122 ? -18.094 17.125 4.109 1 96.56 122 LYS B C 1
ATOM 4253 O O . LYS B 1 122 ? -17.969 16.828 5.301 1 96.56 122 LYS B O 1
ATOM 4258 N N . MET B 1 123 ? -17.359 18.078 3.545 1 96.5 123 MET B N 1
ATOM 4259 C CA . MET B 1 123 ? -16.281 18.812 4.211 1 96.5 123 MET B CA 1
ATOM 4260 C C . MET B 1 123 ? -15.961 20.094 3.459 1 96.5 123 MET B C 1
ATOM 4262 O O . MET B 1 123 ? -16.266 20.219 2.27 1 96.5 123 MET B O 1
ATOM 4266 N N . ASP B 1 124 ? -15.43 21.062 4.145 1 96.75 124 ASP B N 1
ATOM 4267 C CA . ASP B 1 124 ? -14.984 22.266 3.432 1 96.75 124 ASP B CA 1
ATOM 4268 C C . ASP B 1 124 ? -13.531 22.125 2.994 1 96.75 124 ASP B C 1
ATOM 4270 O O . ASP B 1 124 ? -12.93 21.062 3.119 1 96.75 124 ASP B O 1
ATOM 4274 N N . LEU B 1 125 ? -13.008 23.109 2.416 1 96.31 125 LEU B N 1
ATOM 4275 C CA . LEU B 1 125 ? -11.695 23.031 1.791 1 96.31 125 LEU B CA 1
ATOM 4276 C C . LEU B 1 125 ? -10.602 22.875 2.842 1 96.31 125 LEU B C 1
ATOM 4278 O O . LEU B 1 125 ? -9.594 22.203 2.605 1 96.31 125 LEU B O 1
ATOM 4282 N N . THR B 1 126 ? -10.758 23.547 4.02 1 96.81 126 THR B N 1
ATOM 4283 C CA . THR B 1 126 ? -9.773 23.406 5.082 1 96.81 126 THR B CA 1
ATOM 4284 C C . THR B 1 126 ? -9.719 21.969 5.59 1 96.81 126 THR B C 1
ATOM 4286 O O . THR B 1 126 ? -8.641 21.438 5.852 1 96.81 126 THR B O 1
ATOM 4289 N N . GLN B 1 127 ? -10.867 21.375 5.707 1 96.94 127 GLN B N 1
ATOM 4290 C CA . GLN B 1 127 ? -10.945 19.969 6.109 1 96.94 127 GLN B CA 1
ATOM 4291 C C . GLN B 1 127 ? -10.336 19.062 5.047 1 96.94 127 GLN B C 1
ATOM 4293 O O . GLN B 1 127 ? -9.594 18.125 5.371 1 96.94 127 GLN B O 1
ATOM 4298 N N . ALA B 1 128 ? -10.625 19.312 3.816 1 96.5 128 ALA B N 1
ATOM 4299 C CA . ALA B 1 128 ? -10.07 18.516 2.723 1 96.5 128 ALA B CA 1
ATOM 4300 C C . ALA B 1 128 ? -8.547 18.547 2.734 1 96.5 128 ALA B C 1
ATOM 4302 O O . ALA B 1 128 ? -7.891 17.516 2.59 1 96.5 128 ALA B O 1
ATOM 4303 N N . GLU B 1 129 ? -8 19.703 2.891 1 95.06 129 GLU B N 1
ATOM 4304 C CA . GLU B 1 129 ? -6.551 19.875 2.934 1 95.06 129 GLU B CA 1
ATOM 4305 C C . GLU B 1 129 ? -5.941 19.141 4.129 1 95.06 129 GLU B C 1
ATOM 4307 O O . GLU B 1 129 ? -4.816 18.641 4.055 1 95.06 129 GLU B O 1
ATOM 4312 N N . SER B 1 130 ? -6.715 19.078 5.207 1 95.31 130 SER B N 1
ATOM 4313 C CA . SER B 1 130 ? -6.234 18.391 6.402 1 95.31 130 SER B CA 1
ATOM 4314 C C . SER B 1 130 ? -6.141 16.891 6.172 1 95.31 130 SER B C 1
ATOM 4316 O O . SER B 1 130 ? -5.344 16.203 6.82 1 95.31 130 SER B O 1
ATOM 4318 N N . VAL B 1 131 ? -6.914 16.344 5.246 1 95.81 131 VAL B N 1
ATOM 4319 C CA . VAL B 1 131 ? -6.812 14.93 4.883 1 95.81 131 VAL B CA 1
ATOM 4320 C C . VAL B 1 131 ? -5.422 14.641 4.324 1 95.81 131 VAL B C 1
ATOM 4322 O O . VAL B 1 131 ? -4.766 13.68 4.738 1 95.81 131 VAL B O 1
ATOM 4325 N N . ALA B 1 132 ? -4.996 15.438 3.396 1 92.5 132 ALA B N 1
ATOM 4326 C CA . ALA B 1 132 ? -3.666 15.289 2.814 1 92.5 132 ALA B CA 1
ATOM 4327 C C . ALA B 1 132 ? -2.584 15.375 3.887 1 92.5 132 ALA B C 1
ATOM 4329 O O . ALA B 1 132 ? -1.635 14.586 3.883 1 92.5 132 ALA B O 1
ATOM 4330 N N . SER B 1 133 ? -2.783 16.297 4.789 1 92.12 133 SER B N 1
ATOM 4331 C CA . SER B 1 133 ? -1.82 16.484 5.871 1 92.12 133 SER B CA 1
ATOM 4332 C C . SER B 1 133 ? -1.772 15.25 6.777 1 92.12 133 SER B C 1
ATOM 4334 O O . SER B 1 133 ? -0.698 14.852 7.227 1 92.12 133 SER B O 1
ATOM 4336 N N . LEU B 1 134 ? -2.902 14.742 7.035 1 94.06 134 LEU B N 1
ATOM 4337 C CA . LEU B 1 134 ? -2.982 13.562 7.891 1 94.06 134 LEU B CA 1
ATOM 4338 C C . LEU B 1 134 ? -2.256 12.383 7.258 1 94.06 134 LEU B C 1
ATOM 4340 O O . LEU B 1 134 ? -1.486 11.688 7.93 1 94.06 134 LEU B O 1
ATOM 4344 N N . ILE B 1 135 ? -2.473 12.172 6 1 93.44 135 ILE B N 1
ATOM 4345 C CA . ILE B 1 135 ? -1.871 11.055 5.273 1 93.44 135 ILE B CA 1
ATOM 4346 C C . ILE B 1 135 ? -0.36 11.258 5.184 1 93.44 135 ILE B C 1
ATOM 4348 O O . ILE B 1 135 ? 0.406 10.289 5.258 1 93.44 135 ILE B O 1
ATOM 4352 N N . SER B 1 136 ? 0.116 12.461 5.117 1 88.88 136 SER B N 1
ATOM 4353 C CA . SER B 1 136 ? 1.531 12.75 4.918 1 88.88 136 SER B CA 1
ATOM 4354 C C . SER B 1 136 ? 2.256 12.922 6.25 1 88.88 136 SER B C 1
ATOM 4356 O O . SER B 1 136 ? 3.482 13.023 6.285 1 88.88 136 SER B O 1
ATOM 4358 N N . ALA B 1 137 ? 1.515 12.953 7.297 1 89.44 137 ALA B N 1
ATOM 4359 C CA . ALA B 1 137 ? 2.105 13.227 8.602 1 89.44 137 ALA B CA 1
ATOM 4360 C C . ALA B 1 137 ? 3.18 12.203 8.945 1 89.44 137 ALA B C 1
ATOM 4362 O O . ALA B 1 137 ? 2.977 11 8.766 1 89.44 137 ALA B O 1
ATOM 4363 N N . GLN B 1 138 ? 4.262 12.695 9.5 1 85.69 138 GLN B N 1
ATOM 4364 C CA . GLN B 1 138 ? 5.379 11.828 9.859 1 85.69 138 GLN B CA 1
ATOM 4365 C C . GLN B 1 138 ? 5.637 11.867 11.367 1 85.69 138 GLN B C 1
ATOM 4367 O O . GLN B 1 138 ? 6.383 11.039 11.891 1 85.69 138 GLN B O 1
ATOM 4372 N N . GLY B 1 139 ? 5.086 12.828 12 1 85.81 139 GLY B N 1
ATOM 4373 C CA . GLY B 1 139 ? 5.168 12.945 13.453 1 85.81 139 GLY B CA 1
ATOM 4374 C C . GLY B 1 139 ? 3.814 12.914 14.133 1 85.81 139 GLY B C 1
ATOM 4375 O O . GLY B 1 139 ? 2.805 13.289 13.531 1 85.81 139 GLY B O 1
ATOM 4376 N N . GLU B 1 140 ? 3.812 12.492 15.375 1 87.94 140 GLU B N 1
ATOM 4377 C CA . GLU B 1 140 ? 2.555 12.32 16.094 1 87.94 140 GLU B CA 1
ATOM 4378 C C . GLU B 1 140 ? 1.845 13.656 16.297 1 87.94 140 GLU B C 1
ATOM 4380 O O . GLU B 1 140 ? 0.619 13.734 16.203 1 87.94 140 GLU B O 1
ATOM 4385 N N . ALA B 1 141 ? 2.602 14.68 16.625 1 88.69 141 ALA B N 1
ATOM 4386 C CA . ALA B 1 141 ? 1.99 15.992 16.812 1 88.69 141 ALA B CA 1
ATOM 4387 C C . ALA B 1 141 ? 1.315 16.484 15.539 1 88.69 141 ALA B C 1
ATOM 4389 O O . ALA B 1 141 ? 0.196 17 15.578 1 88.69 141 ALA B O 1
ATOM 4390 N N . GLY B 1 142 ? 2.064 16.312 14.461 1 91.5 142 GLY B N 1
ATOM 4391 C CA . GLY B 1 142 ? 1.48 16.688 13.18 1 91.5 142 GLY B CA 1
ATOM 4392 C C . GLY B 1 142 ? 0.24 15.875 12.844 1 91.5 142 GLY B C 1
ATOM 4393 O O . GLY B 1 142 ? -0.734 16.422 12.32 1 91.5 142 GLY B O 1
ATOM 4394 N N . MET B 1 143 ? 0.279 14.641 13.141 1 93 143 MET B N 1
ATOM 4395 C CA . MET B 1 143 ? -0.854 13.742 12.914 1 93 143 MET B CA 1
ATOM 4396 C C . MET B 1 143 ? -2.074 14.203 13.711 1 93 143 MET B C 1
ATOM 4398 O O . MET B 1 143 ? -3.168 14.32 13.156 1 93 143 MET B O 1
ATOM 4402 N N . LYS B 1 144 ? -1.888 14.508 14.969 1 93.56 144 LYS B N 1
ATOM 4403 C CA . LYS B 1 144 ? -2.963 14.961 15.852 1 93.56 144 LYS B CA 1
ATOM 4404 C C . LYS B 1 144 ? -3.533 16.297 15.383 1 93.56 144 LYS B C 1
ATOM 4406 O O . LYS B 1 144 ? -4.75 16.469 15.336 1 93.56 144 LYS B O 1
ATOM 4411 N N . ALA B 1 145 ? -2.639 17.172 15.055 1 93.62 145 ALA B N 1
ATOM 4412 C CA . ALA B 1 145 ? -3.066 18.484 14.578 1 93.62 145 ALA B CA 1
ATOM 4413 C C . ALA B 1 145 ? -3.889 18.359 13.297 1 93.62 145 ALA B C 1
ATOM 4415 O O . ALA B 1 145 ? -4.914 19.031 13.141 1 93.62 145 ALA B O 1
ATOM 4416 N N . SER B 1 146 ? -3.418 17.531 12.438 1 95 146 SER B N 1
ATOM 4417 C CA . SER B 1 146 ? -4.109 17.328 11.172 1 95 146 SER B CA 1
ATOM 4418 C C . SER B 1 146 ? -5.492 16.719 11.383 1 95 146 SER B C 1
ATOM 4420 O O . SER B 1 146 ? -6.457 17.109 10.719 1 95 146 SER B O 1
ATOM 4422 N N . PHE B 1 147 ? -5.613 15.844 12.289 1 97.19 147 PHE B N 1
ATOM 4423 C CA . PHE B 1 147 ? -6.91 15.234 12.555 1 97.19 147 PHE B CA 1
ATOM 4424 C C . PHE B 1 147 ? -7.863 16.234 13.188 1 97.19 147 PHE B C 1
ATOM 4426 O O . PHE B 1 147 ? -9.055 16.25 12.867 1 97.19 147 PHE B O 1
ATOM 4433 N N . ASN B 1 148 ? -7.359 17.016 14.062 1 95.69 148 ASN B N 1
ATOM 4434 C CA . ASN B 1 148 ? -8.188 18.062 14.648 1 95.69 148 ASN B CA 1
ATOM 4435 C C . ASN B 1 148 ? -8.734 19 13.578 1 95.69 148 ASN B C 1
ATOM 4437 O O . ASN B 1 148 ? -9.898 19.406 13.641 1 95.69 148 ASN B O 1
ATOM 4441 N N . ALA B 1 149 ? -7.863 19.344 12.719 1 95.75 149 ALA B N 1
ATOM 4442 C CA . ALA B 1 149 ? -8.305 20.172 11.602 1 95.75 149 ALA B CA 1
ATOM 4443 C C . ALA B 1 149 ? -9.359 19.453 10.766 1 95.75 149 ALA B C 1
ATOM 4445 O O . ALA B 1 149 ? -10.32 20.078 10.312 1 95.75 149 ALA B O 1
ATOM 4446 N N . LEU B 1 150 ? -9.172 18.188 10.562 1 96.94 150 LEU B N 1
ATOM 4447 C CA . LEU B 1 150 ? -10.125 17.391 9.805 1 96.94 150 LEU B CA 1
ATOM 4448 C C . LEU B 1 150 ? -11.484 17.359 10.492 1 96.94 150 LEU B C 1
ATOM 4450 O O . LEU B 1 150 ? -12.523 17.344 9.828 1 96.94 150 LEU B O 1
ATOM 4454 N N . GLN B 1 151 ? -11.438 17.422 11.781 1 96.44 151 GLN B N 1
ATOM 4455 C CA . GLN B 1 151 ? -12.672 17.406 12.555 1 96.44 151 GLN B CA 1
ATOM 4456 C C . GLN B 1 151 ? -13.352 18.766 12.531 1 96.44 151 GLN B C 1
ATOM 4458 O O . GLN B 1 151 ? -14.453 18.922 13.055 1 96.44 151 GLN B O 1
ATOM 4463 N N . GLY B 1 152 ? -12.695 19.766 12.047 1 96.81 152 GLY B N 1
ATOM 4464 C CA . GLY B 1 152 ? -13.367 21.031 11.797 1 96.81 152 GLY B CA 1
ATOM 4465 C C . GLY B 1 152 ? -12.938 22.125 12.742 1 96.81 152 GLY B C 1
ATOM 4466 O O . GLY B 1 152 ? -13.617 23.141 12.875 1 96.81 152 GLY B O 1
ATOM 4467 N N . SER B 1 153 ? -11.797 21.984 13.391 1 96.31 153 SER B N 1
ATOM 4468 C CA . SER B 1 153 ? -11.367 23 14.344 1 96.31 153 SER B CA 1
ATOM 4469 C C . SER B 1 153 ? -11.141 24.344 13.656 1 96.31 153 SER B C 1
ATOM 4471 O O . SER B 1 153 ? -11.656 25.375 14.109 1 96.31 153 SER B O 1
ATOM 4473 N N . LEU B 1 154 ? -10.391 24.266 12.586 1 97 154 LEU B N 1
ATOM 4474 C CA . LEU B 1 154 ? -10.141 25.5 11.852 1 97 154 LEU B CA 1
ATOM 4475 C C . LEU B 1 154 ? -11.414 26.016 11.195 1 97 154 LEU B C 1
ATOM 4477 O O . LEU B 1 154 ? -11.719 27.203 11.258 1 97 154 LEU B O 1
ATOM 4481 N N . SER B 1 155 ? -12.164 25.156 10.594 1 97.62 155 SER B N 1
ATOM 4482 C CA . SER B 1 155 ? -13.422 25.5 9.953 1 97.62 155 SER B CA 1
ATOM 4483 C C . SER B 1 155 ? -14.352 26.219 10.922 1 97.62 155 SER B C 1
ATOM 4485 O O . SER B 1 155 ? -14.891 27.281 10.594 1 97.62 155 SER B O 1
ATOM 4487 N N . ASP B 1 156 ? -14.508 25.688 12.078 1 97.62 156 ASP B N 1
ATOM 4488 C CA . ASP B 1 156 ? -15.398 26.266 13.078 1 97.62 156 ASP B CA 1
ATOM 4489 C C . ASP B 1 156 ? -14.93 27.672 13.492 1 97.62 156 ASP B C 1
ATOM 4491 O O . ASP B 1 156 ? -15.75 28.578 13.641 1 97.62 156 ASP B O 1
ATOM 4495 N N . LYS B 1 157 ? -13.633 27.781 13.68 1 97.75 157 LYS B N 1
ATOM 4496 C CA . LYS B 1 157 ? -13.07 29.062 14.062 1 97.75 157 LYS B CA 1
ATOM 4497 C C . LYS B 1 157 ? -13.328 30.125 12.984 1 97.75 157 LYS B C 1
ATOM 4499 O O . LYS B 1 157 ? -13.773 31.234 13.289 1 97.75 157 LYS B O 1
ATOM 4504 N N . ILE B 1 158 ? -13.109 29.781 11.773 1 98.31 158 ILE B N 1
ATOM 4505 C CA . ILE B 1 158 ? -13.273 30.719 10.664 1 98.31 158 ILE B CA 1
ATOM 4506 C C . ILE B 1 158 ? -14.758 31.047 10.492 1 98.31 158 ILE B C 1
ATOM 4508 O O . ILE B 1 158 ? -15.109 32.219 10.273 1 98.31 158 ILE B O 1
ATOM 4512 N N . ASN B 1 159 ? -15.578 30.094 10.586 1 97.75 159 ASN B N 1
ATOM 4513 C CA . ASN B 1 159 ? -17.016 30.328 10.422 1 97.75 159 ASN B CA 1
ATOM 4514 C C . ASN B 1 159 ? -17.562 31.203 11.539 1 97.75 159 ASN B C 1
ATOM 4516 O O . ASN B 1 159 ? -18.484 32 11.312 1 97.75 159 ASN B O 1
ATOM 4520 N N . SER B 1 160 ? -17.031 31.047 12.703 1 98 160 SER B N 1
ATOM 4521 C CA . SER B 1 160 ? -17.422 31.922 13.805 1 98 160 SER B CA 1
ATOM 4522 C C . SER B 1 160 ? -17.094 33.375 13.492 1 98 160 SER B C 1
ATOM 4524 O O . SER B 1 160 ? -17.938 34.25 13.68 1 98 160 SER B O 1
ATOM 4526 N N . VAL B 1 161 ? -15.914 33.594 12.992 1 98.31 161 VAL B N 1
ATOM 4527 C CA . VAL B 1 161 ? -15.5 34.938 12.609 1 98.31 161 VAL B CA 1
ATOM 4528 C C . VAL B 1 161 ? -16.375 35.438 11.461 1 98.31 161 VAL B C 1
ATOM 4530 O O . VAL B 1 161 ? -16.844 36.594 11.477 1 98.31 161 VAL B O 1
ATOM 4533 N N . LEU B 1 162 ? -16.594 34.625 10.539 1 97.81 162 LEU B N 1
ATOM 4534 C CA . LEU B 1 162 ? -17.391 34.938 9.359 1 97.81 162 LEU B CA 1
ATOM 4535 C C . LEU B 1 162 ? -18.797 35.375 9.766 1 97.81 162 LEU B C 1
ATOM 4537 O O . LEU B 1 162 ? -19.312 36.375 9.266 1 97.81 162 LEU B O 1
ATOM 4541 N N . GLN B 1 163 ? -19.406 34.656 10.672 1 97.81 163 GLN B N 1
ATOM 4542 C CA . GLN B 1 163 ? -20.766 34.969 11.094 1 97.81 163 GLN B CA 1
ATOM 4543 C C . GLN B 1 163 ? -20.844 36.344 11.773 1 97.81 163 GLN B C 1
ATOM 4545 O O . GLN B 1 163 ? -21.781 37.094 11.547 1 97.81 163 GLN B O 1
ATOM 4550 N N . LYS B 1 164 ? -19.875 36.594 12.617 1 97.62 164 LYS B N 1
ATOM 4551 C CA . LYS B 1 164 ? -19.812 37.906 13.258 1 97.62 164 LYS B CA 1
ATOM 4552 C C . LYS B 1 164 ? -19.734 39.031 12.227 1 97.62 164 LYS B C 1
ATOM 4554 O O . LYS B 1 164 ? -20.453 40.031 12.328 1 97.62 164 LYS B O 1
ATOM 4559 N N . LEU B 1 165 ? -18.922 38.844 11.227 1 97.88 165 LEU B N 1
ATOM 4560 C CA . LEU B 1 165 ? -18.734 39.844 10.188 1 97.88 165 LEU B CA 1
ATOM 4561 C C . LEU B 1 165 ? -20 40 9.344 1 97.88 165 LEU B C 1
ATOM 4563 O O . LEU B 1 165 ? -20.359 41.125 8.977 1 97.88 165 LEU B O 1
ATOM 4567 N N . LEU B 1 166 ? -20.594 38.906 9.031 1 96.88 166 LEU B N 1
ATOM 4568 C CA . LEU B 1 166 ? -21.812 38.938 8.242 1 96.88 166 LEU B CA 1
ATOM 4569 C C . LEU B 1 166 ? -22.922 39.688 8.992 1 96.88 166 LEU B C 1
ATOM 4571 O O . LEU B 1 166 ? -23.672 40.469 8.391 1 96.88 166 LEU B O 1
ATOM 4575 N N . ASP B 1 167 ? -23.031 39.438 10.273 1 94.81 167 ASP B N 1
ATOM 4576 C CA . ASP B 1 167 ? -24 40.125 11.094 1 94.81 167 ASP B CA 1
ATOM 4577 C C . ASP B 1 167 ? -23.766 41.625 11.086 1 94.81 167 ASP B C 1
ATOM 4579 O O . ASP B 1 167 ? -24.703 42.438 10.969 1 94.81 167 ASP B O 1
ATOM 4583 N N . MET B 1 168 ? -22.484 42 11.211 1 94 168 MET B N 1
ATOM 4584 C CA . MET B 1 168 ? -22.125 43.438 11.203 1 94 168 MET B CA 1
ATOM 4585 C C . MET B 1 168 ? -22.422 44.062 9.844 1 94 168 MET B C 1
ATOM 4587 O O . MET B 1 168 ? -22.906 45.188 9.773 1 94 168 MET B O 1
ATOM 4591 N N . SER B 1 169 ? -22.094 43.312 8.805 1 94.44 169 SER B N 1
ATOM 4592 C CA . SER B 1 169 ? -22.375 43.812 7.449 1 94.44 169 SER B CA 1
ATOM 4593 C C . SER B 1 169 ? -23.875 44.031 7.242 1 94.44 169 SER B C 1
ATOM 4595 O O . SER B 1 169 ? -24.266 45.062 6.668 1 94.44 169 SER B O 1
ATOM 4597 N N . ALA B 1 170 ? -24.672 43.125 7.723 1 91.5 170 ALA B N 1
ATOM 4598 C CA . ALA B 1 170 ? -26.125 43.25 7.609 1 91.5 170 ALA B CA 1
ATOM 4599 C C . ALA B 1 170 ? -26.625 44.469 8.383 1 91.5 170 ALA B C 1
ATOM 4601 O O . ALA B 1 170 ? -27.5 45.188 7.902 1 91.5 170 ALA B O 1
ATOM 4602 N N . LEU B 1 171 ? -26.109 44.656 9.547 1 88.31 171 LEU B N 1
ATOM 4603 C CA . LEU B 1 171 ? -26.5 45.781 10.375 1 88.31 171 LEU B CA 1
ATOM 4604 C C . LEU B 1 171 ? -26.109 47.125 9.711 1 88.31 171 LEU B C 1
ATOM 4606 O O . LEU B 1 171 ? -26.906 48.062 9.688 1 88.31 171 LEU B O 1
ATOM 4610 N N . MET B 1 172 ? -24.906 47.188 9.219 1 89.94 172 MET B N 1
ATOM 4611 C CA . MET B 1 172 ? -24.453 48.406 8.547 1 89.94 172 MET B CA 1
ATOM 4612 C C . MET B 1 172 ? -25.281 48.688 7.305 1 89.94 172 MET B C 1
ATOM 4614 O O . MET B 1 172 ? -25.625 49.844 7.035 1 89.94 172 MET B O 1
ATOM 4618 N N . SER B 1 173 ? -25.609 47.688 6.586 1 89.62 173 SER B N 1
ATOM 4619 C CA . SER B 1 173 ? -26.422 47.844 5.391 1 89.62 173 SER B CA 1
ATOM 4620 C C . SER B 1 173 ? -27.828 48.344 5.746 1 89.62 173 SER B C 1
ATOM 4622 O O . SER B 1 173 ? -28.375 49.188 5.043 1 89.62 173 SER B O 1
ATOM 4624 N N . ALA B 1 174 ? -28.391 47.906 6.824 1 85.19 174 ALA B N 1
ATOM 4625 C CA . ALA B 1 174 ? -29.703 48.344 7.285 1 85.19 174 ALA B CA 1
ATOM 4626 C C . ALA B 1 174 ? -29.672 49.812 7.68 1 85.19 174 ALA B C 1
ATOM 4628 O O . ALA B 1 174 ? -30.641 50.531 7.422 1 85.19 174 ALA B O 1
ATOM 4629 N N . TRP B 1 175 ? -28.594 50.188 8.312 1 82.62 175 TRP B N 1
ATOM 4630 C CA . TRP B 1 175 ? -28.453 51.562 8.758 1 82.62 175 TRP B CA 1
ATOM 4631 C C . TRP B 1 175 ? -28.328 52.5 7.574 1 82.62 175 TRP B C 1
ATOM 4633 O O . TRP B 1 175 ? -28.844 53.625 7.598 1 82.62 175 TRP B O 1
ATOM 4643 N N . VAL B 1 176 ? -27.672 52.062 6.582 1 82.25 176 VAL B N 1
ATOM 4644 C CA . VAL B 1 176 ? -27.469 52.875 5.387 1 82.25 176 VAL B CA 1
ATOM 4645 C C . VAL B 1 176 ? -28.766 52.969 4.594 1 82.25 176 VAL B C 1
ATOM 4647 O O . VAL B 1 176 ? -29.094 54.031 4.066 1 82.25 176 VAL B O 1
ATOM 4650 N N . ASP B 1 177 ? -29.547 51.906 4.547 1 82.69 177 ASP B N 1
ATOM 4651 C CA . ASP B 1 177 ? -30.75 51.844 3.73 1 82.69 177 ASP B CA 1
ATOM 4652 C C . ASP B 1 177 ? -31.922 52.562 4.426 1 82.69 177 ASP B C 1
ATOM 4654 O O . ASP B 1 177 ? -32.812 53.062 3.764 1 82.69 177 ASP B O 1
ATOM 4658 N N . TYR B 1 178 ? -31.875 52.438 5.754 1 81.56 178 TYR B N 1
ATOM 4659 C CA . TYR B 1 178 ? -33 53 6.488 1 81.56 178 TYR B CA 1
ATOM 4660 C C . TYR B 1 178 ? -32.5 53.906 7.625 1 81.56 178 TYR B C 1
ATOM 4662 O O . TYR B 1 178 ? -32.781 53.625 8.797 1 81.56 178 TYR B O 1
ATOM 4670 N N . PRO B 1 179 ? -31.906 55 7.324 1 67.62 179 PRO B N 1
ATOM 4671 C CA . PRO B 1 179 ? -31.297 55.844 8.352 1 67.62 179 PRO B CA 1
ATOM 4672 C C . PRO B 1 179 ? -32.312 56.406 9.328 1 67.62 179 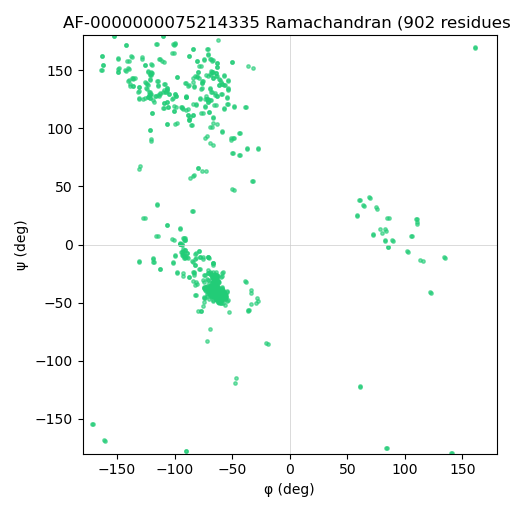PRO B C 1
ATOM 4674 O O . PRO B 1 179 ? -31.984 56.688 10.477 1 67.62 179 PRO B O 1
ATOM 4677 N N . ASP B 1 180 ? -33.5 56.625 8.883 1 67.56 180 ASP B N 1
ATOM 4678 C CA . ASP B 1 180 ? -34.5 57.281 9.695 1 67.56 180 ASP B CA 1
ATOM 4679 C C . ASP B 1 180 ? -35.344 56.25 10.477 1 67.56 180 ASP B C 1
ATOM 4681 O O . ASP B 1 180 ? -36.125 56.625 11.352 1 67.56 180 ASP B O 1
ATOM 4685 N N . GLU B 1 181 ? -35.156 55.062 10.086 1 60.94 181 GLU B N 1
ATOM 4686 C CA . GLU B 1 181 ? -35.969 54.062 10.742 1 60.94 181 GLU B CA 1
ATOM 4687 C C . GLU B 1 181 ? -35.344 53.625 12.07 1 60.94 181 GLU B C 1
ATOM 4689 O O . GLU B 1 181 ? -34.156 53.844 12.305 1 60.94 181 GLU B O 1
ATOM 4694 N N . GLU B 1 182 ? -36.219 53.344 13.148 1 57.94 182 GLU B N 1
ATOM 4695 C CA . GLU B 1 182 ? -35.844 52.844 14.469 1 57.94 182 GLU B CA 1
ATOM 4696 C C . GLU B 1 182 ? -34.938 51.625 14.359 1 57.94 182 GLU B C 1
ATOM 4698 O O . GLU B 1 182 ? -35.375 50.469 14.602 1 57.94 182 GLU B O 1
ATOM 4703 N N . ILE B 1 183 ? -33.938 51.719 13.539 1 59.78 183 ILE B N 1
ATOM 4704 C CA . ILE B 1 183 ? -32.969 50.625 13.5 1 59.78 183 ILE B CA 1
ATOM 4705 C C . ILE B 1 183 ? -32.125 50.656 14.773 1 59.78 183 ILE B C 1
ATOM 4707 O O . ILE B 1 183 ? -31.844 51.719 15.32 1 59.78 183 ILE B O 1
ATOM 4711 N N . PRO B 1 184 ? -32.156 49.5 15.422 1 59.38 184 PRO B N 1
ATOM 4712 C CA . PRO B 1 184 ? -31.312 49.531 16.609 1 59.38 184 PRO B CA 1
ATOM 4713 C C . PRO B 1 184 ? -30.016 50.281 16.406 1 59.38 184 PRO B C 1
ATOM 4715 O O . PRO B 1 184 ? -29.453 50.281 15.312 1 59.38 184 PRO B O 1
ATOM 4718 N N . GLU B 1 185 ? -29.828 51.344 17.172 1 58.91 185 GLU B N 1
ATOM 4719 C CA . GLU B 1 185 ? -28.641 52.188 17.078 1 58.91 185 GLU B CA 1
ATOM 4720 C C . GLU B 1 185 ? -27.375 51.344 16.953 1 58.91 185 GLU B C 1
ATOM 4722 O O . GLU B 1 185 ? -27.156 50.406 17.75 1 58.91 185 GLU B O 1
ATOM 4727 N N . LEU B 1 186 ? -26.906 51.125 15.766 1 63.03 186 LEU B N 1
ATOM 4728 C CA . LEU B 1 186 ? -25.547 50.594 15.664 1 63.03 186 LEU B CA 1
ATOM 4729 C C . LEU B 1 186 ? -24.578 51.406 16.516 1 63.03 186 LEU B C 1
ATOM 4731 O O . LEU B 1 186 ? -24.297 52.562 16.203 1 63.03 186 LEU B O 1
ATOM 4735 N N . GLU B 1 187 ? -24.453 50.875 17.797 1 77.88 187 GLU B N 1
ATOM 4736 C CA . GLU B 1 187 ? -23.469 51.562 18.625 1 77.88 187 GLU B CA 1
ATOM 4737 C C . GLU B 1 187 ? -22.062 51.375 18.094 1 77.88 187 GLU B C 1
ATOM 4739 O O . GLU B 1 187 ? -21.594 50.25 17.938 1 77.88 187 GLU B O 1
ATOM 4744 N N . GLU B 1 188 ? -21.5 52.406 17.562 1 84.19 188 GLU B N 1
ATOM 4745 C CA . GLU B 1 188 ? -20.141 52.438 17.062 1 84.19 188 GLU B CA 1
ATOM 4746 C C . GLU B 1 188 ? -19.203 51.625 17.953 1 84.19 188 GLU B C 1
ATOM 4748 O O . GLU B 1 188 ? -18.328 50.906 17.453 1 84.19 188 GLU B O 1
ATOM 4753 N N . ASP B 1 189 ? -19.531 51.625 19.188 1 88.31 189 ASP B N 1
ATOM 4754 C CA . ASP B 1 189 ? -18.688 50.906 20.141 1 88.31 189 ASP B CA 1
ATOM 4755 C C . ASP B 1 189 ? -18.828 49.406 19.984 1 88.31 189 ASP B C 1
ATOM 4757 O O . ASP B 1 189 ? -17.859 48.656 20.109 1 88.31 189 ASP B O 1
ATOM 4761 N N . GLU B 1 190 ? -20.078 49.031 19.719 1 90 190 GLU B N 1
ATOM 4762 C CA . GLU B 1 190 ? -20.312 47.594 19.531 1 90 190 GLU B CA 1
ATOM 4763 C C . GLU B 1 190 ? -19.672 47.094 18.234 1 90 190 GLU B C 1
ATOM 4765 O O . GLU B 1 190 ? -19.125 46 18.203 1 90 190 GLU B O 1
ATOM 4770 N N . LEU B 1 191 ? -19.828 47.875 17.203 1 92.69 191 LEU B N 1
ATOM 4771 C CA . LEU B 1 191 ? -19.203 47.531 15.93 1 92.69 191 LEU B CA 1
ATOM 4772 C C . LEU B 1 191 ? -17.688 47.406 16.062 1 92.69 191 LEU B C 1
ATOM 4774 O O . LEU B 1 191 ? -17.109 46.406 15.641 1 92.69 191 LEU B O 1
ATOM 4778 N N . LEU B 1 192 ? -17.094 48.344 16.688 1 94.94 192 LEU B N 1
ATOM 4779 C CA . LEU B 1 192 ? -15.641 48.375 16.875 1 94.94 192 LEU B CA 1
ATOM 4780 C C . LEU B 1 192 ? -15.18 47.188 17.734 1 94.94 192 LEU B C 1
ATOM 4782 O O . LEU B 1 192 ? -14.156 46.594 17.438 1 94.94 192 LEU B O 1
ATOM 4786 N N . SER B 1 193 ? -15.906 46.938 18.75 1 96.25 193 SER B N 1
ATOM 4787 C CA . SER B 1 193 ? -15.547 45.844 19.641 1 96.25 193 SER B CA 1
ATOM 4788 C C . SER B 1 193 ? -15.578 44.5 18.906 1 96.25 193 SER B C 1
ATOM 4790 O O . SER B 1 193 ? -14.664 43.688 19.047 1 96.25 193 SER B O 1
ATOM 4792 N N . THR B 1 194 ? -16.641 44.344 18.094 1 96.69 194 THR B N 1
ATOM 4793 C CA . THR B 1 194 ? -16.766 43.094 17.344 1 96.69 194 THR B CA 1
ATOM 4794 C C . THR B 1 194 ? -15.648 42.938 16.312 1 96.69 194 THR B C 1
ATOM 4796 O O . THR B 1 194 ? -15.055 41.875 16.172 1 96.69 194 THR B O 1
ATOM 4799 N N . LEU B 1 195 ? -15.375 43.969 15.617 1 97.81 195 LEU B N 1
ATOM 4800 C CA . LEU B 1 195 ? -14.312 43.938 14.609 1 97.81 195 LEU B CA 1
ATOM 4801 C C . LEU B 1 195 ? -12.961 43.656 15.25 1 97.81 195 LEU B C 1
ATOM 4803 O O . LEU B 1 195 ? -12.164 42.875 14.727 1 97.81 195 LEU B O 1
ATOM 4807 N N . LYS B 1 196 ? -12.703 44.312 16.359 1 98 196 LYS B N 1
ATOM 4808 C CA . LYS B 1 196 ? -11.438 44.125 17.062 1 98 196 LYS B CA 1
ATOM 4809 C C . LYS B 1 196 ? -11.312 42.688 17.547 1 98 196 LYS B C 1
ATOM 4811 O O . LYS B 1 196 ? -10.219 42.094 17.547 1 98 196 LYS B O 1
ATOM 4816 N N . GLU B 1 197 ? -12.406 42.156 17.984 1 98.12 197 GLU B N 1
ATOM 4817 C CA . GLU B 1 197 ? -12.414 40.75 18.391 1 98.12 197 GLU B CA 1
ATOM 4818 C C . GLU B 1 197 ? -12.078 39.812 17.219 1 98.12 197 GLU B C 1
ATOM 4820 O O . GLU B 1 197 ? -11.281 38.906 17.359 1 98.12 197 GLU B O 1
ATOM 4825 N N . CYS B 1 198 ? -12.719 40.031 16.078 1 98.56 198 CYS B N 1
ATOM 4826 C CA . CYS B 1 198 ? -12.453 39.25 14.875 1 98.56 198 CYS B CA 1
ATOM 4827 C C . CYS B 1 198 ? -10.992 39.375 14.453 1 98.56 198 CYS B C 1
ATOM 4829 O O . CYS B 1 198 ? -10.352 38.375 14.117 1 98.56 198 CYS B O 1
ATOM 4831 N N . GLU B 1 199 ? -10.484 40.562 14.461 1 98.44 199 GLU B N 1
ATOM 4832 C CA . GLU B 1 199 ? -9.086 40.812 14.117 1 98.44 199 GLU B CA 1
ATOM 4833 C C . GLU B 1 199 ? -8.156 40.031 15.039 1 98.44 199 GLU B C 1
ATOM 4835 O O . GLU B 1 199 ? -7.18 39.438 14.57 1 98.44 199 GLU B O 1
ATOM 4840 N N . ALA B 1 200 ? -8.492 40.062 16.312 1 98.25 200 ALA B N 1
ATOM 4841 C CA . ALA B 1 200 ? -7.664 39.406 17.312 1 98.25 200 ALA B CA 1
ATOM 4842 C C . ALA B 1 200 ? -7.664 37.875 17.078 1 98.25 200 ALA B C 1
ATOM 4844 O O . ALA B 1 200 ? -6.633 37.219 17.234 1 98.25 200 ALA B O 1
ATOM 4845 N N . GLU B 1 201 ? -8.758 37.344 16.75 1 97.94 201 GLU B N 1
ATOM 4846 C CA . GLU B 1 201 ? -8.867 35.906 16.516 1 97.94 201 GLU B CA 1
ATOM 4847 C C . GLU B 1 201 ? -8.055 35.5 15.289 1 97.94 201 GLU B C 1
ATOM 4849 O O . GLU B 1 201 ? -7.371 34.469 15.312 1 97.94 201 GLU B O 1
ATOM 4854 N N . LEU B 1 202 ? -8.133 36.25 14.242 1 98.5 202 LEU B N 1
ATOM 4855 C CA . LEU B 1 202 ? -7.359 35.938 13.047 1 98.5 202 LEU B CA 1
ATOM 4856 C C . LEU B 1 202 ? -5.871 36.156 13.297 1 98.5 202 LEU B C 1
ATOM 4858 O O . LEU B 1 202 ? -5.043 35.375 12.781 1 98.5 202 LEU B O 1
ATOM 4862 N N . ASP B 1 203 ? -5.555 37.156 14.078 1 97.94 203 ASP B N 1
ATOM 4863 C CA . ASP B 1 203 ? -4.16 37.406 14.422 1 97.94 203 ASP B CA 1
ATOM 4864 C C . ASP B 1 203 ? -3.557 36.25 15.195 1 97.94 203 ASP B C 1
ATOM 4866 O O . ASP B 1 203 ? -2.389 35.906 14.992 1 97.94 203 ASP B O 1
ATOM 4870 N N . GLU B 1 204 ? -4.328 35.719 16.078 1 96.06 204 GLU B N 1
ATOM 4871 C CA . GLU B 1 204 ? -3.881 34.562 16.828 1 96.06 204 GLU B CA 1
ATOM 4872 C C . GLU B 1 204 ? -3.535 33.406 15.898 1 96.06 204 GLU B C 1
ATOM 4874 O O . GLU B 1 204 ? -2.518 32.75 16.094 1 96.06 204 GLU B O 1
ATOM 4879 N N . LEU B 1 205 ? -4.352 33.125 14.922 1 96.75 205 LEU B N 1
ATOM 4880 C CA . LEU B 1 205 ? -4.086 32.062 13.945 1 96.75 205 LEU B CA 1
ATOM 4881 C C . LEU B 1 205 ? -2.789 32.344 13.188 1 96.75 205 LEU B C 1
ATOM 4883 O O . LEU B 1 205 ? -1.985 31.453 12.969 1 96.75 205 LEU B O 1
ATOM 4887 N N . LEU B 1 206 ? -2.586 33.562 12.812 1 97.12 206 LEU B N 1
ATOM 4888 C CA . LEU B 1 206 ? -1.421 33.969 12.031 1 97.12 206 LEU B CA 1
ATOM 4889 C C . LEU B 1 206 ? -0.146 33.875 12.859 1 97.12 206 LEU B C 1
ATOM 4891 O O . LEU B 1 206 ? 0.899 33.438 12.352 1 97.12 206 LEU B O 1
ATOM 4895 N N . GLN B 1 207 ? -0.258 34.219 14.133 1 92.75 207 GLN B N 1
ATOM 4896 C CA . GLN B 1 207 ? 0.898 34.188 15.023 1 92.75 207 GLN B CA 1
ATOM 4897 C C . GLN B 1 207 ? 1.362 32.75 15.258 1 92.75 207 GLN B C 1
ATOM 4899 O O . GLN B 1 207 ? 2.557 32.5 15.43 1 92.75 207 GLN B O 1
ATOM 4904 N N . ASN B 1 208 ? 0.463 31.859 15.164 1 90.75 208 ASN B N 1
ATOM 4905 C CA . ASN B 1 208 ? 0.774 30.453 15.453 1 90.75 208 ASN B CA 1
ATOM 4906 C C . ASN B 1 208 ? 1.1 29.688 14.18 1 90.75 208 ASN B C 1
ATOM 4908 O O . ASN B 1 208 ? 1.381 28.484 14.234 1 90.75 208 ASN B O 1
ATOM 4912 N N . TYR B 1 209 ? 1.073 30.328 13.047 1 93.81 209 TYR B N 1
ATOM 4913 C CA . TYR B 1 209 ? 1.213 29.656 11.758 1 93.81 209 TYR B CA 1
ATOM 4914 C C . TYR B 1 209 ? 2.562 28.969 11.648 1 93.81 209 TYR B C 1
ATOM 4916 O O . TYR B 1 209 ? 2.631 27.781 11.289 1 93.81 209 TYR B O 1
ATOM 4924 N N . ASP B 1 210 ? 3.65 29.625 11.984 1 88.62 210 ASP B N 1
ATOM 4925 C CA . ASP B 1 210 ? 4.988 29.062 11.812 1 88.62 210 ASP B CA 1
ATOM 4926 C C . ASP B 1 210 ? 5.191 27.828 12.695 1 88.62 210 ASP B C 1
ATOM 4928 O O . ASP B 1 210 ? 5.75 26.828 12.258 1 88.62 210 ASP B O 1
ATOM 4932 N N . ASN B 1 211 ? 4.727 27.938 13.883 1 88.5 211 ASN B N 1
ATOM 4933 C CA . ASN B 1 211 ? 4.793 26.797 14.789 1 88.5 211 ASN B CA 1
ATOM 4934 C C . ASN B 1 211 ? 3.959 25.625 14.281 1 88.5 211 ASN B C 1
ATOM 4936 O O . ASN B 1 211 ? 4.395 24.469 14.344 1 88.5 211 ASN B O 1
ATOM 4940 N N . GLY B 1 212 ? 2.824 25.984 13.82 1 89.19 212 GLY B N 1
ATOM 4941 C CA . GLY B 1 212 ? 1.965 24.953 13.258 1 89.19 212 GLY B CA 1
ATOM 4942 C C . GLY B 1 212 ? 2.586 24.25 12.078 1 89.19 212 GLY B C 1
ATOM 4943 O O . GLY B 1 212 ? 2.52 23.016 11.977 1 89.19 212 GLY B O 1
ATOM 4944 N N . GLN B 1 213 ? 3.205 24.984 11.273 1 89.44 213 GLN B N 1
ATOM 4945 C CA . GLN B 1 213 ? 3.854 24.422 10.094 1 89.44 213 GLN B CA 1
ATOM 4946 C C . GLN B 1 213 ? 5.012 23.5 10.477 1 89.44 213 GLN B C 1
ATOM 4948 O O . GLN B 1 213 ? 5.211 22.453 9.867 1 89.44 213 GLN B O 1
ATOM 4953 N N . THR B 1 214 ? 5.703 23.938 11.445 1 89.06 214 THR B N 1
ATOM 4954 C CA . THR B 1 214 ? 6.812 23.141 11.953 1 89.06 214 THR B CA 1
ATOM 4955 C C . THR B 1 214 ? 6.312 21.797 12.469 1 89.06 214 THR B C 1
ATOM 4957 O O . THR B 1 214 ? 6.941 20.766 12.227 1 89.06 214 THR B O 1
ATOM 4960 N N . VAL B 1 215 ? 5.238 21.828 13.086 1 88.5 215 VAL B N 1
ATOM 4961 C CA . VAL B 1 215 ? 4.668 20.641 13.695 1 88.5 215 VA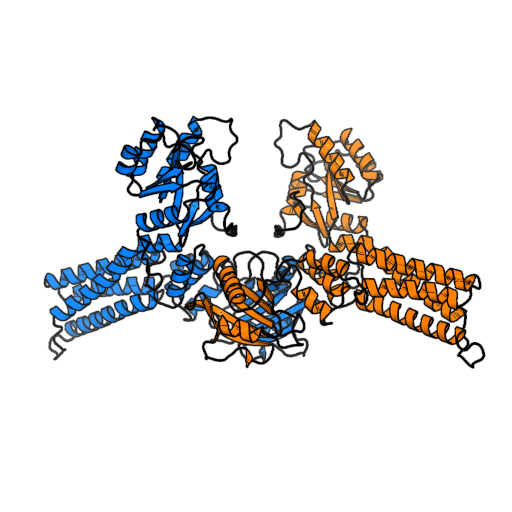L B CA 1
ATOM 4962 C C . VAL B 1 215 ? 4.109 19.719 12.609 1 88.5 215 VAL B C 1
ATOM 4964 O O . VAL B 1 215 ? 4.32 18.5 12.648 1 88.5 215 VAL B O 1
ATOM 4967 N N . ILE B 1 216 ? 3.498 20.25 11.633 1 87.94 216 ILE B N 1
ATOM 4968 C CA . ILE B 1 216 ? 2.803 19.484 10.609 1 87.94 216 ILE B CA 1
ATOM 4969 C C . ILE B 1 216 ? 3.803 18.984 9.57 1 87.94 216 ILE B C 1
ATOM 4971 O O . ILE B 1 216 ? 3.811 17.797 9.227 1 87.94 216 ILE B O 1
ATOM 4975 N N . ASP B 1 217 ? 4.715 19.781 9.148 1 87.12 217 ASP B N 1
ATOM 4976 C CA . ASP B 1 217 ? 5.57 19.469 8.008 1 87.12 217 ASP B CA 1
ATOM 4977 C C . ASP B 1 217 ? 6.949 19 8.469 1 87.12 217 ASP B C 1
ATOM 4979 O O . ASP B 1 217 ? 7.707 18.422 7.68 1 87.12 217 ASP B O 1
ATOM 4983 N N . GLY B 1 218 ? 7.227 19.234 9.68 1 89.19 218 GLY B N 1
ATOM 4984 C CA . GLY B 1 218 ? 8.594 19 10.117 1 89.19 218 GLY B CA 1
ATOM 4985 C C . GLY B 1 218 ? 9.523 20.172 9.828 1 89.19 218 GLY B C 1
ATOM 4986 O O . GLY B 1 218 ? 9.07 21.234 9.422 1 89.19 218 GLY B O 1
ATOM 4987 N N . VAL B 1 219 ? 10.836 19.969 10.117 1 89.94 219 VAL B N 1
ATOM 4988 C CA . VAL B 1 219 ? 11.781 21.078 10.031 1 89.94 219 VAL B CA 1
ATOM 4989 C C . VAL B 1 219 ? 13.008 20.641 9.227 1 89.94 219 VAL B C 1
ATOM 4991 O O . VAL B 1 219 ? 13.633 19.625 9.531 1 89.94 219 VAL B O 1
ATOM 4994 N N . ASP B 1 220 ? 13.289 21.422 8.211 1 89.25 220 ASP B N 1
ATOM 4995 C CA . ASP B 1 220 ? 14.523 21.188 7.473 1 89.25 220 ASP B CA 1
ATOM 4996 C C . ASP B 1 220 ? 15.742 21.422 8.359 1 89.25 220 ASP B C 1
ATOM 4998 O O . ASP B 1 220 ? 15.953 22.531 8.852 1 89.25 220 ASP B O 1
ATOM 5002 N N . THR B 1 221 ? 16.516 20.344 8.5 1 90.44 221 THR B N 1
ATOM 5003 C CA . THR B 1 221 ? 17.562 20.406 9.508 1 90.44 221 THR B CA 1
ATOM 5004 C C . THR B 1 221 ? 18.922 20.094 8.883 1 90.44 221 THR B C 1
ATOM 5006 O O . THR B 1 221 ? 19.047 19.141 8.109 1 90.44 221 THR B O 1
ATOM 5009 N N . ALA B 1 222 ? 19.891 20.891 9.219 1 87.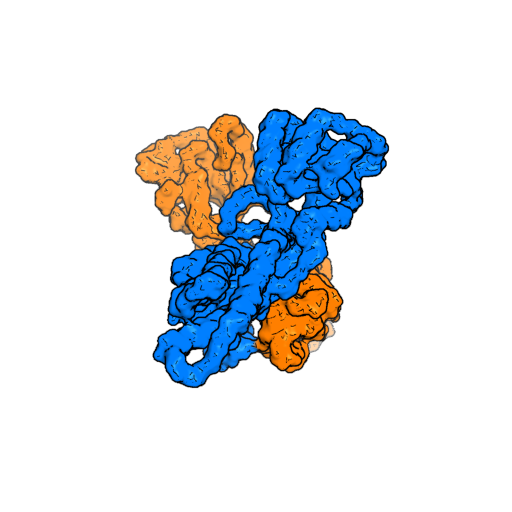94 222 ALA B N 1
ATOM 5010 C CA . ALA B 1 222 ? 21.281 20.656 8.805 1 87.94 222 ALA B CA 1
ATOM 5011 C C . ALA B 1 222 ? 22.141 20.25 10 1 87.94 222 ALA B C 1
ATOM 5013 O O . ALA B 1 222 ? 22.031 20.828 11.078 1 87.94 222 ALA B O 1
ATOM 5014 N N . ILE B 1 223 ? 22.875 19.188 9.773 1 88.5 223 ILE B N 1
ATOM 5015 C CA . ILE B 1 223 ? 23.891 18.797 10.75 1 88.5 223 ILE B CA 1
ATOM 5016 C C . ILE B 1 223 ? 25.266 19.281 10.297 1 88.5 223 ILE B C 1
ATOM 5018 O O . ILE B 1 223 ? 25.75 18.891 9.234 1 88.5 223 ILE B O 1
ATOM 5022 N N . VAL B 1 224 ? 25.844 20.141 11.141 1 85.94 224 VAL B N 1
ATOM 5023 C CA . VAL B 1 224 ? 27.125 20.719 10.758 1 85.94 224 VAL B CA 1
ATOM 5024 C C . VAL B 1 224 ? 28.156 20.469 11.859 1 85.94 224 VAL B C 1
ATOM 5026 O O . VAL B 1 224 ? 27.797 20.25 13.016 1 85.94 224 VAL B O 1
ATOM 5029 N N . GLY B 1 225 ? 29.391 20.453 11.469 1 87.56 225 GLY B N 1
ATOM 5030 C CA . GLY B 1 225 ? 30.516 20.25 12.375 1 87.56 225 GLY B CA 1
ATOM 5031 C C . GLY B 1 225 ? 31.781 19.812 11.672 1 87.56 225 GLY B C 1
ATOM 5032 O O . GLY B 1 225 ? 31.75 19.453 10.492 1 87.56 225 GLY B O 1
ATOM 5033 N N . MET B 1 226 ? 32.844 19.828 12.445 1 84.69 226 MET B N 1
ATOM 5034 C CA . MET B 1 226 ? 34.156 19.406 11.914 1 84.69 226 MET B CA 1
ATOM 5035 C C . MET B 1 226 ? 34.156 17.922 11.625 1 84.69 226 MET B C 1
ATOM 5037 O O . MET B 1 226 ? 33.312 17.172 12.109 1 84.69 226 MET B O 1
ATOM 5041 N N . PRO B 1 227 ? 35.094 17.484 10.766 1 83.69 227 PRO B N 1
ATOM 5042 C CA . PRO B 1 227 ? 35.25 16.047 10.562 1 83.69 227 PRO B CA 1
ATOM 5043 C C . PRO B 1 227 ? 35.531 15.297 11.867 1 83.69 227 PRO B C 1
ATOM 5045 O O . PRO B 1 227 ? 36.25 15.805 12.734 1 83.69 227 PRO B O 1
ATOM 5048 N N . ASN B 1 228 ? 34.938 14.227 12.062 1 84.44 228 ASN B N 1
ATOM 5049 C CA . ASN B 1 228 ? 35.219 13.266 13.125 1 84.44 228 ASN B CA 1
ATOM 5050 C C . ASN B 1 228 ? 34.594 13.703 14.453 1 84.44 228 ASN B C 1
ATOM 5052 O O . ASN B 1 228 ? 34.938 13.164 15.508 1 84.44 228 ASN B O 1
ATOM 5056 N N . VAL B 1 229 ? 33.781 14.695 14.367 1 90.94 229 VAL B N 1
ATOM 5057 C CA . VAL B 1 229 ? 33.156 15.156 15.602 1 90.94 229 VAL B CA 1
ATOM 5058 C C . VAL B 1 229 ? 31.953 14.258 15.938 1 90.94 229 VAL B C 1
ATOM 5060 O O . VAL B 1 229 ? 31.391 14.359 17.031 1 90.94 229 VAL B O 1
ATOM 5063 N N . GLY B 1 230 ? 31.5 13.375 14.992 1 88.56 230 GLY B N 1
ATOM 5064 C CA . GLY B 1 230 ? 30.438 12.414 15.266 1 88.56 230 GLY B CA 1
ATOM 5065 C C . GLY B 1 230 ? 29.141 12.742 14.555 1 88.56 230 GLY B C 1
ATOM 5066 O O . GLY B 1 230 ? 28.062 12.352 15.008 1 88.56 230 GLY B O 1
ATOM 5067 N N . LYS B 1 231 ? 29.156 13.492 13.492 1 86.38 231 LYS B N 1
ATOM 5068 C CA . LYS B 1 231 ? 27.969 13.812 12.719 1 86.38 231 LYS B CA 1
ATOM 5069 C C . LYS B 1 231 ? 27.266 12.555 12.242 1 86.38 231 LYS B C 1
ATOM 5071 O O . LYS B 1 231 ? 26.047 12.438 12.352 1 86.38 231 LYS B O 1
ATOM 5076 N N . SER B 1 232 ? 28.078 11.617 11.75 1 82.38 232 SER B N 1
ATOM 5077 C CA . SER B 1 232 ? 27.5 10.359 11.266 1 82.38 232 SER B CA 1
ATOM 5078 C C . SER B 1 232 ? 26.906 9.547 12.406 1 82.38 232 SER B C 1
ATOM 5080 O O . SER B 1 232 ? 25.844 8.945 12.25 1 82.38 232 SER B O 1
ATOM 5082 N N . SER B 1 233 ? 27.578 9.578 13.523 1 86.94 233 SER B N 1
ATOM 5083 C CA . SER B 1 233 ? 27.047 8.875 14.688 1 86.94 233 SER B CA 1
ATOM 5084 C C . SER B 1 233 ? 25.719 9.484 15.141 1 86.94 233 SER B C 1
ATOM 5086 O O . SER B 1 233 ? 24.797 8.758 15.508 1 86.94 233 SER B O 1
ATOM 5088 N N . LEU B 1 234 ? 25.734 10.797 15.125 1 88.81 234 LEU B N 1
ATOM 5089 C CA . LEU B 1 234 ? 24.484 11.484 15.469 1 88.81 234 LEU B CA 1
ATOM 5090 C C . LEU B 1 234 ? 23.375 11.133 14.484 1 88.81 234 LEU B C 1
ATOM 5092 O O . LEU B 1 234 ? 22.25 10.852 14.891 1 88.81 234 LEU B O 1
ATOM 5096 N N . MET B 1 235 ? 23.703 11.188 13.227 1 84 235 MET B N 1
ATOM 5097 C CA . MET B 1 235 ? 22.734 10.82 12.188 1 84 235 MET B CA 1
ATOM 5098 C C . MET B 1 235 ? 22.219 9.406 12.414 1 84 235 MET B C 1
ATOM 5100 O O . MET B 1 235 ? 21 9.172 12.375 1 84 235 MET B O 1
ATOM 5104 N N . ASN B 1 236 ? 23.078 8.547 12.727 1 80.62 236 ASN B N 1
ATOM 5105 C CA . ASN B 1 236 ? 22.688 7.164 12.984 1 80.62 236 ASN B CA 1
ATOM 5106 C C . ASN B 1 236 ? 21.797 7.051 14.227 1 80.62 236 ASN B C 1
ATOM 5108 O O . ASN B 1 236 ? 20.859 6.266 14.242 1 80.62 236 ASN B O 1
ATOM 5112 N N . MET B 1 237 ? 22.219 7.785 15.156 1 85.69 237 MET B N 1
ATOM 5113 C CA . MET B 1 237 ? 21.438 7.816 16.391 1 85.69 237 MET B CA 1
ATOM 5114 C C . MET B 1 237 ? 20.016 8.289 16.109 1 85.69 237 MET B C 1
ATOM 5116 O O . MET B 1 237 ? 19.047 7.742 16.656 1 85.69 237 MET B O 1
ATOM 5120 N N . LEU B 1 238 ? 19.953 9.211 15.273 1 84.88 238 LEU B N 1
ATOM 5121 C CA . LEU B 1 238 ? 18.656 9.789 14.945 1 84.88 238 LEU B CA 1
ATOM 5122 C C . LEU B 1 238 ? 17.844 8.836 14.07 1 84.88 238 LEU B C 1
ATOM 5124 O O . LEU B 1 238 ? 16.625 8.719 14.242 1 84.88 238 LEU B O 1
ATOM 5128 N N . VAL B 1 239 ? 18.547 8.148 13.133 1 74.12 239 VAL B N 1
ATOM 5129 C CA . VAL B 1 239 ? 17.891 7.234 12.203 1 74.12 239 VAL B CA 1
ATOM 5130 C C . VAL B 1 239 ? 17.547 5.93 12.914 1 74.12 239 VAL B C 1
ATOM 5132 O O . VAL B 1 239 ? 16.531 5.301 12.617 1 74.12 239 VAL B O 1
ATOM 5135 N N . GLY B 1 240 ? 18.641 5.219 13.516 1 61.56 240 GLY B N 1
ATOM 5136 C CA . GLY B 1 240 ? 18.562 3.9 14.125 1 61.56 240 GLY B CA 1
ATOM 5137 C C . GLY B 1 240 ? 17.25 3.67 14.859 1 61.56 240 GLY B C 1
ATOM 5138 O O . GLY B 1 240 ? 16.828 2.527 15.039 1 61.56 240 GLY B O 1
ATOM 5139 N N . ARG B 1 241 ? 17.141 4.625 15.742 1 51.75 241 ARG B N 1
ATOM 5140 C CA . ARG B 1 241 ? 16.031 4.059 16.516 1 51.75 241 ARG B CA 1
ATOM 5141 C C . ARG B 1 241 ? 14.922 3.586 15.586 1 51.75 241 ARG B C 1
ATOM 5143 O O . ARG B 1 241 ? 14.727 2.381 15.398 1 51.75 241 ARG B O 1
ATOM 5150 N N . ASP B 1 242 ? 13.672 4.098 15.641 1 45 242 ASP B N 1
ATOM 5151 C CA . ASP B 1 242 ? 12.492 3.627 14.922 1 45 242 ASP B CA 1
ATOM 5152 C C . ASP B 1 242 ? 12.57 3.988 13.445 1 45 242 ASP B C 1
ATOM 5154 O O . ASP B 1 242 ? 12.344 5.141 13.062 1 45 242 ASP B O 1
ATOM 5158 N N . LYS B 1 243 ? 13.594 3.395 12.797 1 42.88 243 LYS B N 1
ATOM 5159 C CA . LYS B 1 243 ? 13.625 3.646 11.359 1 42.88 243 LYS B CA 1
ATOM 5160 C C . LYS B 1 243 ? 12.227 3.918 10.82 1 42.88 243 LYS B C 1
ATOM 5162 O O . LYS B 1 243 ? 11.336 3.078 10.938 1 42.88 243 LYS B O 1
ATOM 5167 N N . SER B 1 244 ? 11.852 5.059 10.961 1 39.66 244 SER B N 1
ATOM 5168 C CA . SER B 1 244 ? 10.586 5.41 10.328 1 39.66 244 SER B CA 1
ATOM 5169 C C . SER B 1 244 ? 10.547 4.953 8.875 1 39.66 244 SER B C 1
ATOM 5171 O O . SER B 1 244 ? 11.586 4.879 8.219 1 39.66 244 SER B O 1
ATOM 5173 N N . ILE B 1 245 ? 9.719 4.172 8.555 1 40.47 245 ILE B N 1
ATOM 5174 C CA . ILE B 1 245 ? 9.375 3.707 7.219 1 40.47 245 ILE B CA 1
ATOM 5175 C C . ILE B 1 245 ? 9.492 4.863 6.223 1 40.47 245 ILE B C 1
ATOM 5177 O O . ILE B 1 245 ? 8.766 5.852 6.324 1 40.47 245 ILE B O 1
ATOM 5181 N N . VAL B 1 246 ? 10.688 5.121 5.781 1 39.5 246 VAL B N 1
ATOM 5182 C CA . VAL B 1 246 ? 10.836 6.094 4.707 1 39.5 246 VAL B CA 1
ATOM 5183 C C . VAL B 1 246 ? 9.883 5.75 3.564 1 39.5 246 VAL B C 1
ATOM 5185 O O . VAL B 1 246 ? 9.852 4.609 3.096 1 39.5 246 VAL B O 1
ATOM 5188 N N . THR B 1 247 ? 8.781 6.281 3.615 1 38.28 247 THR B N 1
ATOM 5189 C CA . THR B 1 247 ? 7.812 6.129 2.529 1 38.28 247 THR B CA 1
ATOM 5190 C C . THR B 1 247 ? 8.312 6.824 1.265 1 38.28 247 THR B C 1
ATOM 5192 O O . THR B 1 247 ? 8.656 8.008 1.295 1 38.28 247 THR B O 1
ATOM 5195 N N . GLN B 1 248 ? 9.078 6.133 0.515 1 37 248 GLN B N 1
ATOM 5196 C CA . GLN B 1 248 ? 9.234 6.801 -0.774 1 37 248 GLN B CA 1
ATOM 5197 C C . GLN B 1 248 ? 7.875 7.203 -1.351 1 37 248 GLN B C 1
ATOM 5199 O O . GLN B 1 248 ? 7.004 6.355 -1.551 1 37 248 GLN B O 1
ATOM 5204 N N . ILE B 1 249 ? 7.328 8.25 -0.887 1 34.88 249 ILE B N 1
ATOM 5205 C CA . ILE B 1 249 ? 6.125 8.703 -1.572 1 34.88 249 ILE B CA 1
ATOM 5206 C C . ILE B 1 249 ? 6.441 8.984 -3.039 1 34.88 249 ILE B C 1
ATOM 5208 O O . ILE B 1 249 ? 7.273 9.836 -3.348 1 34.88 249 ILE B O 1
AT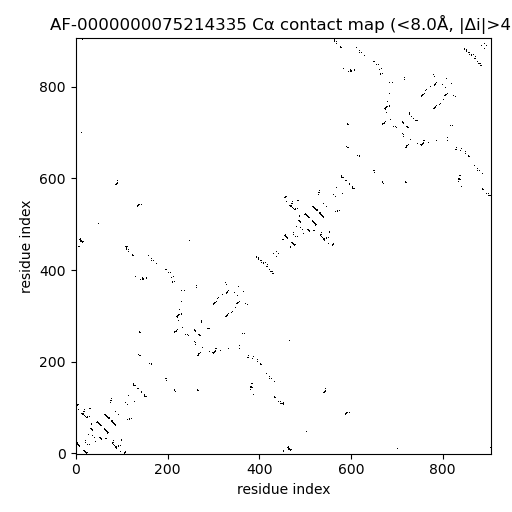OM 5212 N N . GLU B 1 250 ? 6.207 8.148 -3.885 1 32.09 250 GLU B N 1
ATOM 5213 C CA . GLU B 1 250 ? 6.18 8.383 -5.328 1 32.09 250 GLU B CA 1
ATOM 5214 C C . GLU B 1 250 ? 5.23 9.523 -5.684 1 32.09 250 GLU B C 1
ATOM 5216 O O . GLU B 1 250 ? 4.125 9.602 -5.152 1 32.09 250 GLU B O 1
ATOM 5221 N N . GLY B 1 251 ? 5.809 10.789 -6.434 1 32.25 251 GLY B N 1
ATOM 5222 C CA . GLY B 1 251 ? 5.234 11.992 -7.012 1 32.25 251 GLY B CA 1
ATOM 5223 C C . GLY B 1 251 ? 5.809 13.266 -6.426 1 32.25 251 GLY B C 1
ATOM 5224 O O . GLY B 1 251 ? 5.336 14.367 -6.73 1 32.25 251 GLY B O 1
ATOM 5225 N N . THR B 1 252 ? 6.02 13.352 -5.086 1 31.05 252 THR B N 1
ATOM 5226 C CA . THR B 1 252 ? 6.602 14.648 -4.75 1 31.05 252 THR B CA 1
ATOM 5227 C C . THR B 1 252 ? 7.992 14.789 -5.363 1 31.05 252 THR B C 1
ATOM 5229 O O . THR B 1 252 ? 8.656 13.789 -5.652 1 31.05 252 THR B O 1
ATOM 5232 N N . THR B 1 253 ? 8.25 15.883 -6.09 1 32.22 253 THR B N 1
ATOM 5233 C CA . THR B 1 253 ? 9.43 16.453 -6.73 1 32.22 253 THR B CA 1
ATOM 5234 C C . THR B 1 253 ? 10.688 16.156 -5.918 1 32.22 253 THR B C 1
ATOM 5236 O O . THR B 1 253 ? 11.789 16.547 -6.309 1 32.22 253 THR B O 1
ATOM 5239 N N . ARG B 1 254 ? 10.594 16.219 -4.625 1 32.5 254 ARG B N 1
ATOM 5240 C CA . ARG B 1 254 ? 11.891 16.562 -4.055 1 32.5 254 ARG B CA 1
ATOM 5241 C C . ARG B 1 254 ? 12.859 15.398 -4.152 1 32.5 254 ARG B C 1
ATOM 5243 O O . ARG B 1 254 ? 12.57 14.297 -3.67 1 32.5 254 ARG B O 1
ATOM 5250 N N . ASP B 1 255 ? 13.711 15.211 -5.121 1 34.75 255 ASP B N 1
ATOM 5251 C CA . ASP B 1 255 ? 14.922 14.477 -5.496 1 34.75 255 ASP B CA 1
ATOM 5252 C C . ASP B 1 255 ? 15.766 14.156 -4.266 1 34.75 255 ASP B C 1
ATOM 5254 O O . ASP B 1 255 ? 16.797 13.484 -4.375 1 34.75 255 ASP B O 1
ATOM 5258 N N . ILE B 1 256 ? 16.094 15.125 -3.303 1 36.84 256 ILE B N 1
ATOM 5259 C CA . ILE B 1 256 ? 17.156 14.922 -2.322 1 36.84 256 ILE B CA 1
ATOM 5260 C C . ILE B 1 256 ? 16.734 13.836 -1.328 1 36.84 256 ILE B C 1
ATOM 5262 O O . ILE B 1 256 ? 15.641 13.898 -0.761 1 36.84 256 ILE B O 1
ATOM 5266 N N . VAL B 1 257 ? 17.234 12.703 -1.527 1 43.28 257 VAL B N 1
ATOM 5267 C CA . VAL B 1 257 ? 17.109 11.664 -0.507 1 43.28 257 VAL B CA 1
ATOM 5268 C C . VAL B 1 257 ? 17.125 12.297 0.881 1 43.28 257 VAL B C 1
ATOM 5270 O O . VAL B 1 257 ? 18.172 12.703 1.377 1 43.28 257 VAL B O 1
ATOM 5273 N N . GLU B 1 258 ? 16.297 13.219 1.192 1 57.97 258 GLU B N 1
ATOM 5274 C CA . GLU B 1 258 ? 16.141 13.758 2.541 1 57.97 258 GLU B CA 1
ATOM 5275 C C . GLU B 1 258 ? 15.656 12.688 3.512 1 57.97 258 GLU B C 1
ATOM 5277 O O . GLU B 1 258 ? 14.703 11.969 3.215 1 57.97 258 GLU B O 1
ATOM 5282 N N . GLU B 1 259 ? 16.594 12.219 4.309 1 72.25 259 GLU B N 1
ATOM 5283 C CA . GLU B 1 259 ? 16.203 11.297 5.379 1 72.25 259 GLU B CA 1
ATOM 5284 C C . GLU B 1 259 ? 15.422 12.023 6.465 1 72.25 259 GLU B C 1
ATOM 5286 O O . GLU B 1 259 ? 15.852 13.07 6.961 1 72.25 259 GLU B O 1
ATOM 5291 N N . SER B 1 260 ? 14.172 11.711 6.637 1 82.75 260 SER B N 1
ATOM 5292 C CA . SER B 1 260 ? 13.375 12.266 7.723 1 82.75 260 SER B CA 1
ATOM 5293 C C . SER B 1 260 ? 13.461 11.391 8.969 1 82.75 260 SER B C 1
ATOM 5295 O O . SER B 1 260 ? 13.406 10.164 8.883 1 82.75 260 SER B O 1
ATOM 5297 N N . VAL B 1 261 ? 13.812 12.07 10.047 1 85.5 261 VAL B N 1
ATOM 5298 C CA . VAL B 1 261 ? 13.922 11.336 11.305 1 85.5 261 VAL B CA 1
ATOM 5299 C C . VAL B 1 261 ? 12.961 11.93 12.336 1 85.5 261 VAL B C 1
ATOM 5301 O O . VAL B 1 261 ? 12.703 13.133 12.336 1 85.5 261 VAL B O 1
ATOM 5304 N N . ARG B 1 262 ? 12.484 11.062 13.156 1 85.25 262 ARG B N 1
ATOM 5305 C CA . ARG B 1 262 ? 11.617 11.523 14.234 1 85.25 262 ARG B CA 1
ATOM 5306 C C . ARG B 1 262 ? 12.43 11.859 15.477 1 85.25 262 ARG B C 1
ATOM 5308 O O . ARG B 1 262 ? 13.273 11.07 15.914 1 85.25 262 ARG B O 1
ATOM 5315 N N . LEU B 1 263 ? 12.266 12.953 15.961 1 86.44 263 LEU B N 1
ATOM 5316 C CA . LEU B 1 263 ? 12.82 13.406 17.234 1 86.44 263 LEU B CA 1
ATOM 5317 C C . LEU B 1 263 ? 11.711 13.828 18.188 1 86.44 263 LEU B C 1
ATOM 5319 O O . LEU B 1 263 ? 11.211 14.953 18.094 1 86.44 263 LEU B O 1
ATOM 5323 N N . GLY B 1 264 ? 11.336 12.961 19.094 1 78.31 264 GLY B N 1
ATOM 5324 C CA . GLY B 1 264 ? 10.148 13.227 19.891 1 78.31 264 GLY B CA 1
ATOM 5325 C C . GLY B 1 264 ? 8.891 13.352 19.047 1 78.31 264 GLY B C 1
ATOM 5326 O O . GLY B 1 264 ? 8.578 12.469 18.25 1 78.31 264 GLY B O 1
ATOM 5327 N N . ASP B 1 265 ? 8.25 14.477 19.172 1 76.44 265 ASP B N 1
ATOM 5328 C CA . ASP B 1 265 ? 6.992 14.695 18.453 1 76.44 265 ASP B CA 1
ATOM 5329 C C . ASP B 1 265 ? 7.23 15.398 17.125 1 76.44 265 ASP B C 1
ATOM 5331 O O . ASP B 1 265 ? 6.293 15.609 16.359 1 76.44 265 ASP B O 1
ATOM 5335 N N . LEU B 1 266 ? 8.539 15.688 16.844 1 85.5 266 LEU B N 1
ATOM 5336 C CA . LEU B 1 266 ? 8.875 16.438 15.641 1 85.5 266 LEU B CA 1
ATOM 5337 C C . LEU B 1 266 ? 9.57 15.555 14.609 1 85.5 266 LEU B C 1
ATOM 5339 O O . LEU B 1 266 ? 10.094 14.5 14.953 1 85.5 266 LEU B O 1
ATOM 5343 N N . VAL B 1 267 ? 9.414 16.094 13.438 1 89.38 267 VAL B N 1
ATOM 5344 C CA . VAL B 1 267 ? 10.133 15.438 12.352 1 89.38 267 VAL B CA 1
ATOM 5345 C C . VAL B 1 267 ? 11.242 16.359 11.836 1 89.38 267 VAL B C 1
ATOM 5347 O O . VAL B 1 267 ? 11.008 17.547 11.586 1 89.38 267 VAL B O 1
ATOM 5350 N N . LEU B 1 268 ? 12.445 15.789 11.742 1 89.88 268 LEU B N 1
ATOM 5351 C CA . LEU B 1 268 ? 13.562 16.531 11.164 1 89.88 268 LEU B CA 1
ATOM 5352 C C . LEU B 1 268 ? 13.891 16 9.766 1 89.88 268 LEU B C 1
ATOM 5354 O O . LEU B 1 268 ? 14.086 14.805 9.586 1 89.88 268 LEU B O 1
ATOM 5358 N N . HIS B 1 269 ? 13.836 16.875 8.875 1 87.75 269 HIS B N 1
ATOM 5359 C CA . HIS B 1 269 ? 14.312 16.547 7.539 1 87.75 269 HIS B CA 1
ATOM 5360 C C . HIS B 1 269 ? 15.812 16.812 7.41 1 87.75 269 HIS B C 1
ATOM 5362 O O . HIS B 1 269 ? 16.25 17.953 7.316 1 87.75 269 HIS B O 1
ATOM 5368 N N . LEU B 1 270 ? 16.484 15.625 7.379 1 83.75 270 LEU B N 1
ATOM 5369 C CA . LEU B 1 270 ? 17.938 15.75 7.406 1 83.75 270 LEU B CA 1
ATOM 5370 C C . LEU B 1 270 ? 18.5 15.883 5.996 1 83.75 270 LEU B C 1
ATOM 5372 O O . LEU B 1 270 ? 18.156 15.102 5.105 1 83.75 270 LEU B O 1
ATOM 5376 N N . ARG B 1 271 ? 19.016 16.922 5.566 1 69.12 271 ARG B N 1
ATOM 5377 C CA . ARG B 1 271 ? 19.672 17.125 4.277 1 69.12 271 ARG B CA 1
ATOM 5378 C C . ARG B 1 271 ? 21.125 16.688 4.328 1 69.12 271 ARG B C 1
ATOM 5380 O O . ARG B 1 271 ? 21.812 16.938 5.32 1 69.12 271 ARG B O 1
ATOM 5387 N N . ASP B 1 272 ? 21.406 15.469 3.51 1 53.03 272 ASP B N 1
ATOM 5388 C CA . ASP B 1 272 ? 22.781 15.016 3.455 1 53.03 272 ASP B CA 1
ATOM 5389 C C . ASP B 1 272 ? 23.734 16.188 3.246 1 53.03 272 ASP B C 1
ATOM 5391 O O . ASP B 1 272 ? 23.719 16.828 2.189 1 53.03 272 ASP B O 1
ATOM 5395 N N . THR B 1 273 ? 24 16.875 4.117 1 50.72 273 THR B N 1
ATOM 5396 C CA . THR B 1 273 ? 25.047 17.859 3.834 1 50.72 273 THR B CA 1
ATOM 5397 C C . THR B 1 273 ? 26.266 17.203 3.205 1 50.72 273 THR B C 1
ATOM 5399 O O . THR B 1 273 ? 26.422 15.984 3.285 1 50.72 273 THR B O 1
ATOM 5402 N N . ALA B 1 274 ? 27.188 17.781 2.461 1 42.53 274 ALA B N 1
ATOM 5403 C CA . ALA B 1 274 ? 28.344 17.328 1.689 1 42.53 274 ALA B CA 1
ATOM 5404 C C . ALA B 1 274 ? 28.812 15.953 2.152 1 42.53 274 ALA B C 1
ATOM 5406 O O . ALA B 1 274 ? 29 15.047 1.338 1 42.53 274 ALA B O 1
ATOM 5407 N N . GLY B 1 275 ? 29.656 15.844 3.197 1 42.09 275 GLY B N 1
ATOM 5408 C CA . GLY B 1 275 ? 30.672 14.922 3.691 1 42.09 275 GLY B CA 1
ATOM 5409 C C . GLY B 1 275 ? 30.094 13.703 4.375 1 42.09 275 GLY B C 1
ATOM 5410 O O . GLY B 1 275 ? 30.812 12.953 5.039 1 42.09 275 GLY B O 1
ATOM 5411 N N . LEU B 1 276 ? 28.797 13.617 4.578 1 40.19 276 LEU B N 1
ATOM 5412 C CA . LEU B 1 276 ? 28.5 12.578 5.562 1 40.19 276 LEU B CA 1
ATOM 5413 C C . LEU B 1 276 ? 28.656 11.188 4.961 1 40.19 276 LEU B C 1
ATOM 5415 O O . LEU B 1 276 ? 29.016 10.242 5.664 1 40.19 276 LEU B O 1
ATOM 5419 N N . ARG B 1 277 ? 28.062 10.906 3.773 1 38.81 277 ARG B N 1
ATOM 5420 C CA . ARG B 1 277 ? 28.312 9.555 3.283 1 38.81 277 ARG B CA 1
ATOM 5421 C C . ARG B 1 277 ? 29.625 9.477 2.531 1 38.81 277 ARG B C 1
ATOM 5423 O O . ARG B 1 277 ? 29.969 8.438 1.97 1 38.81 277 ARG B O 1
ATOM 5430 N N . GLU B 1 278 ? 30.188 10.562 1.763 1 37.22 278 GLU B N 1
ATOM 5431 C CA . GLU B 1 278 ? 31.375 10.305 0.955 1 37.22 278 GLU B CA 1
ATOM 5432 C C . GLU B 1 278 ? 32.531 9.828 1.819 1 37.22 278 GLU B C 1
ATOM 5434 O O . GLU B 1 278 ? 32.656 10.242 2.975 1 37.22 278 GLU B O 1
ATOM 5439 N N . SER B 1 279 ? 33.344 8.797 1.33 1 34.88 279 SER B N 1
ATOM 5440 C CA . SER B 1 279 ? 34.656 8.266 1.721 1 34.88 279 SER B CA 1
ATOM 5441 C C . SER B 1 279 ? 35.594 9.375 2.188 1 34.88 279 SER B C 1
ATOM 5443 O O . SER B 1 279 ? 35.438 10.539 1.808 1 34.88 279 SER B O 1
ATOM 5445 N N . ASP B 1 280 ? 36.656 9.125 3.092 1 34.41 280 ASP B N 1
ATOM 5446 C CA . ASP B 1 280 ? 37.812 9.805 3.674 1 34.41 280 ASP B CA 1
ATOM 5447 C C . ASP B 1 280 ? 38.469 10.758 2.668 1 34.41 280 ASP B C 1
ATOM 5449 O O . ASP B 1 280 ? 39.125 11.719 3.057 1 34.41 280 ASP B O 1
ATOM 5453 N N . ASP B 1 281 ? 38.906 10.242 1.412 1 32.97 281 ASP B N 1
ATOM 5454 C CA . ASP B 1 281 ? 40 10.852 0.702 1 32.97 281 ASP B CA 1
ATOM 5455 C C . ASP B 1 281 ? 39.625 12.195 0.103 1 32.97 281 ASP B C 1
ATOM 5457 O O . ASP B 1 281 ? 40.406 13.148 0.133 1 32.97 281 ASP B O 1
ATOM 5461 N N . VAL B 1 282 ? 39 12.297 -1.055 1 34.34 282 VAL B N 1
ATOM 5462 C CA . VAL B 1 282 ? 39.125 13.453 -1.932 1 34.34 282 VAL B CA 1
ATOM 5463 C C . VAL B 1 282 ? 38.438 14.664 -1.283 1 34.34 282 VAL B C 1
ATOM 5465 O O . VAL B 1 282 ? 38.844 15.805 -1.513 1 34.34 282 VAL B O 1
ATOM 5468 N N . VAL B 1 283 ? 37 14.898 -1.133 1 37.47 283 VAL B N 1
ATOM 5469 C CA . VAL B 1 283 ? 36.281 16.141 -1.415 1 37.47 283 VAL B CA 1
ATOM 5470 C C . VAL B 1 283 ? 36.312 17.047 -0.193 1 37.47 283 VAL B C 1
ATOM 5472 O O . VAL B 1 283 ? 35.531 16.875 0.746 1 37.47 283 VAL B O 1
ATOM 5475 N N . GLU B 1 284 ? 37.312 17.422 0.344 1 36.47 284 GLU B N 1
ATOM 5476 C CA . GLU B 1 284 ? 37.562 18.297 1.489 1 36.47 284 GLU B CA 1
ATOM 5477 C C . GLU B 1 284 ? 36.844 19.625 1.327 1 36.47 284 GLU B C 1
ATOM 5479 O O . GLU B 1 284 ? 36.219 20.125 2.271 1 36.47 284 GLU B O 1
ATOM 5484 N N . SER B 1 285 ? 37.156 20.344 0.23 1 40.78 285 SER B N 1
ATOM 5485 C CA . SER B 1 285 ? 36.719 21.703 -0.056 1 40.78 285 SER B CA 1
ATOM 5486 C C . SER B 1 285 ? 35.219 21.75 -0.38 1 40.78 285 SER B C 1
ATOM 5488 O O . SER B 1 285 ? 34.5 22.688 0.01 1 40.78 285 SER B O 1
ATOM 5490 N N . ILE B 1 286 ? 34.875 20.828 -1.227 1 42.56 286 ILE B N 1
ATOM 5491 C CA . ILE B 1 286 ? 33.5 20.766 -1.738 1 42.56 286 ILE B CA 1
ATOM 5492 C C . ILE B 1 286 ? 32.531 20.469 -0.596 1 42.56 286 ILE B C 1
ATOM 5494 O O . ILE B 1 286 ? 31.406 20.984 -0.576 1 42.56 286 ILE B O 1
ATOM 5498 N N . GLY B 1 287 ? 33.031 19.906 0.386 1 48.5 287 GLY B N 1
ATOM 5499 C CA . GLY B 1 287 ? 32.281 19.531 1.563 1 48.5 287 GLY B CA 1
ATOM 5500 C C . GLY B 1 287 ? 31.844 20.719 2.4 1 48.5 287 GLY B C 1
ATOM 5501 O O . GLY B 1 287 ? 30.703 20.781 2.881 1 48.5 287 GLY B O 1
ATOM 5502 N N . ILE B 1 288 ? 32.812 21.703 2.436 1 52 288 ILE B N 1
ATOM 5503 C CA . ILE B 1 288 ? 32.562 22.891 3.256 1 52 288 ILE B CA 1
ATOM 5504 C C . ILE B 1 288 ? 31.484 23.75 2.59 1 52 288 ILE B C 1
ATOM 5506 O O . ILE B 1 288 ? 30.578 24.25 3.26 1 52 288 ILE B O 1
ATOM 5510 N N . ASP B 1 289 ? 31.609 23.922 1.292 1 54 289 ASP B N 1
ATOM 5511 C CA . ASP B 1 289 ? 30.641 24.766 0.575 1 54 289 ASP B CA 1
ATOM 5512 C C . ASP B 1 289 ? 29.25 24.141 0.614 1 54 289 ASP B C 1
ATOM 5514 O O . ASP B 1 289 ? 28.25 24.844 0.798 1 54 289 ASP B O 1
ATOM 5518 N N . LYS B 1 290 ? 29.219 22.922 0.439 1 58.53 290 LYS B N 1
ATOM 5519 C CA . LYS B 1 290 ? 27.922 22.25 0.48 1 58.53 290 LYS B CA 1
ATOM 5520 C C . LYS B 1 290 ? 27.312 22.312 1.877 1 58.53 290 LYS B C 1
ATOM 5522 O O . LYS B 1 290 ? 26.094 22.484 2.021 1 58.53 290 LYS B O 1
ATOM 5527 N N . ALA B 1 291 ? 28.188 22.266 2.797 1 61.62 291 ALA B N 1
ATOM 5528 C CA . ALA B 1 291 ? 27.719 22.375 4.176 1 61.62 291 ALA B CA 1
ATOM 5529 C C . ALA B 1 291 ? 27.125 23.75 4.453 1 61.62 291 ALA B C 1
ATOM 5531 O O . ALA B 1 291 ? 26.109 23.875 5.129 1 61.62 291 ALA B O 1
ATOM 5532 N N . TYR B 1 292 ? 27.75 24.719 3.805 1 64.81 292 TYR B N 1
ATOM 5533 C CA . TYR B 1 292 ? 27.297 26.094 4.02 1 64.81 292 TYR B CA 1
ATOM 5534 C C . TYR B 1 292 ? 25.984 26.344 3.303 1 64.81 292 TYR B C 1
ATOM 5536 O O . TYR B 1 292 ? 25.109 27.031 3.826 1 64.81 292 TYR B O 1
ATOM 5544 N N . LYS B 1 293 ? 25.844 25.781 2.172 1 67.06 293 LYS B N 1
ATOM 5545 C CA . LYS B 1 293 ? 24.578 25.938 1.457 1 67.06 293 LYS B CA 1
ATOM 5546 C C . LYS B 1 293 ? 23.438 25.297 2.223 1 67.06 293 LYS B C 1
ATOM 5548 O O . LYS B 1 293 ? 22.344 25.859 2.318 1 67.06 293 LYS B O 1
ATOM 5553 N N . ALA B 1 294 ? 23.75 24.188 2.758 1 68.62 294 ALA B N 1
ATOM 5554 C CA . ALA B 1 294 ? 22.734 23.516 3.549 1 68.62 294 ALA B CA 1
ATOM 5555 C C . ALA B 1 294 ? 22.344 24.328 4.777 1 68.62 294 ALA B C 1
ATOM 5557 O O . ALA B 1 294 ? 21.172 24.391 5.16 1 68.62 294 ALA B O 1
ATOM 5558 N N . LEU B 1 295 ? 23.344 25 5.281 1 73.25 295 LEU B N 1
ATOM 5559 C CA . LEU B 1 295 ? 23.141 25.859 6.441 1 73.25 295 LEU B CA 1
ATOM 5560 C C . LEU B 1 295 ? 22.219 27.031 6.098 1 73.25 295 LEU B C 1
ATOM 5562 O O . LEU B 1 295 ? 21.344 27.375 6.891 1 73.25 295 LEU B O 1
ATOM 5566 N N . ASP B 1 296 ? 22.391 27.453 4.883 1 74.5 296 ASP B N 1
ATOM 5567 C CA . ASP B 1 296 ? 21.609 28.625 4.484 1 74.5 296 ASP B CA 1
ATOM 5568 C C . ASP B 1 296 ? 20.156 28.266 4.258 1 74.5 296 ASP B C 1
ATOM 5570 O O . ASP B 1 296 ? 19.25 29.062 4.551 1 74.5 296 ASP B O 1
ATOM 5574 N N . GLU B 1 297 ? 19.969 27.078 3.943 1 78.5 297 GLU B N 1
ATOM 5575 C CA . GLU B 1 297 ? 18.609 26.688 3.57 1 78.5 297 GLU B CA 1
ATOM 5576 C C . GLU B 1 297 ? 17.891 26 4.73 1 78.5 297 GLU B C 1
ATOM 5578 O O . GLU B 1 297 ? 16.672 25.859 4.715 1 78.5 297 GLU B O 1
ATOM 5583 N N . ALA B 1 298 ? 18.688 25.688 5.773 1 86.5 298 ALA B N 1
ATOM 5584 C CA . ALA B 1 298 ? 18.109 24.922 6.871 1 86.5 298 ALA B CA 1
ATOM 5585 C C . ALA B 1 298 ? 17.281 25.797 7.789 1 86.5 298 ALA B C 1
ATOM 5587 O O . ALA B 1 298 ? 17.594 26.969 7.984 1 86.5 298 ALA B O 1
ATOM 5588 N N . GLN B 1 299 ? 16.188 25.266 8.289 1 88.75 299 GLN B N 1
ATOM 5589 C CA . GLN B 1 299 ? 15.359 25.922 9.289 1 88.75 299 GLN B CA 1
ATOM 5590 C C . GLN B 1 299 ? 15.898 25.703 10.695 1 88.75 299 GLN B C 1
ATOM 5592 O O . GLN B 1 299 ? 15.609 26.484 11.609 1 88.75 299 GLN B O 1
ATOM 5597 N N . LEU B 1 300 ? 16.625 24.641 10.836 1 92.06 300 LEU B N 1
ATOM 5598 C CA . LEU B 1 300 ? 17.266 24.266 12.094 1 92.06 300 LEU B CA 1
ATOM 5599 C C . LEU B 1 300 ? 18.688 23.75 11.844 1 92.06 300 LEU B C 1
ATOM 5601 O O . LEU B 1 300 ? 18.922 23 10.891 1 92.06 300 LEU B O 1
ATOM 5605 N N . VAL B 1 301 ? 19.609 24.188 12.719 1 91.75 301 VAL B N 1
ATOM 5606 C CA . VAL B 1 301 ? 21 23.734 12.609 1 91.75 301 VAL B CA 1
ATOM 5607 C C . VAL B 1 301 ? 21.391 22.984 13.875 1 91.75 301 VAL B C 1
ATOM 5609 O O . VAL B 1 301 ? 21.203 23.469 14.984 1 91.75 301 VAL B O 1
ATOM 5612 N N . LEU B 1 302 ? 21.828 21.781 13.664 1 93.12 302 LEU B N 1
ATOM 5613 C CA . LEU B 1 302 ? 22.5 21.031 14.727 1 93.12 302 LEU B CA 1
ATOM 5614 C C . LEU B 1 302 ? 24.016 21.094 14.555 1 93.12 302 LEU B C 1
ATOM 5616 O O . LEU B 1 302 ? 24.578 20.438 13.68 1 93.12 302 LEU B O 1
ATOM 5620 N N . ALA B 1 303 ? 24.641 21.891 15.359 1 92.06 303 ALA B N 1
ATOM 5621 C CA . ALA B 1 303 ? 26.094 22.047 15.312 1 92.06 303 ALA B CA 1
ATOM 5622 C C . ALA B 1 303 ? 26.781 21.094 16.281 1 92.06 303 ALA B C 1
ATOM 5624 O O . ALA B 1 303 ? 26.672 21.234 17.5 1 92.06 303 ALA B O 1
ATOM 5625 N N . VAL B 1 304 ? 27.547 20.219 15.727 1 93.44 304 VAL B N 1
ATOM 5626 C CA . VAL B 1 304 ? 28.156 19.156 16.531 1 93.44 304 VAL B CA 1
ATOM 5627 C C . VAL B 1 304 ? 29.594 19.516 16.859 1 93.44 304 VAL B C 1
ATOM 5629 O O . VAL B 1 304 ? 30.359 19.922 15.984 1 93.44 304 VAL B O 1
ATOM 5632 N N . PHE B 1 305 ? 29.922 19.422 18.094 1 94.12 305 PHE B N 1
ATOM 5633 C CA . PHE B 1 305 ? 31.266 19.672 18.594 1 94.12 305 PHE B CA 1
ATOM 5634 C C . PHE B 1 305 ? 31.797 18.453 19.344 1 94.12 305 PHE B C 1
ATOM 5636 O O . PHE B 1 305 ? 31.031 17.688 19.922 1 94.12 305 PHE B O 1
ATOM 5643 N N . ASP B 1 306 ? 33.094 18.312 19.281 1 95.06 306 ASP B N 1
ATOM 5644 C CA . ASP B 1 306 ? 33.781 17.219 19.984 1 95.06 306 ASP B CA 1
ATOM 5645 C C . ASP B 1 306 ? 34.188 17.641 21.391 1 95.06 306 ASP B C 1
ATOM 5647 O O . ASP B 1 306 ? 35 18.531 21.562 1 95.06 306 ASP B O 1
ATOM 5651 N N . ASN B 1 307 ? 33.594 16.984 22.328 1 95.31 307 ASN B N 1
ATOM 5652 C CA . ASN B 1 307 ? 33.875 17.281 23.719 1 95.31 307 ASN B CA 1
ATOM 5653 C C . ASN B 1 307 ? 35.375 17.109 24.062 1 95.31 307 ASN B C 1
ATOM 5655 O O . ASN B 1 307 ? 35.875 17.75 24.984 1 95.31 307 ASN B O 1
ATOM 5659 N N . ASN B 1 308 ? 36 16.234 23.297 1 94.94 308 ASN B N 1
ATOM 5660 C CA . ASN B 1 308 ? 37.344 15.836 23.641 1 94.94 308 ASN B CA 1
ATOM 5661 C C . ASN B 1 308 ? 38.375 16.656 22.891 1 94.94 308 ASN B C 1
ATOM 5663 O O . ASN B 1 308 ? 39.562 16.312 22.859 1 94.94 308 ASN B O 1
ATOM 5667 N N . LYS B 1 309 ? 38.062 17.781 22.234 1 93.38 309 LYS B N 1
ATOM 5668 C CA . LYS B 1 309 ? 38.969 18.625 21.484 1 93.38 309 LYS B CA 1
ATOM 5669 C C . LYS B 1 309 ? 38.688 20.109 21.766 1 93.38 309 LYS B C 1
ATOM 5671 O O . LYS B 1 309 ? 37.562 20.516 21.938 1 93.38 309 LYS B O 1
ATOM 5676 N N . PRO B 1 310 ? 39.812 20.891 21.812 1 92.81 310 PRO B N 1
ATOM 5677 C CA . PRO B 1 310 ? 39.594 22.328 21.922 1 92.81 310 PRO B CA 1
ATOM 5678 C C . PRO B 1 310 ? 38.969 22.922 20.672 1 92.81 310 PRO B C 1
ATOM 5680 O O . PRO B 1 310 ? 39.031 22.328 19.594 1 92.81 310 PRO B O 1
ATOM 5683 N N . LEU B 1 311 ? 38.344 24.062 20.828 1 92.19 311 LEU B N 1
ATOM 5684 C CA . LEU B 1 311 ? 37.719 24.734 19.719 1 92.19 311 LEU B CA 1
ATOM 5685 C C . LEU B 1 311 ? 38.75 25.141 18.656 1 92.19 311 LEU B C 1
ATOM 5687 O O . LEU B 1 311 ? 39.781 25.719 18.984 1 92.19 311 LEU B O 1
ATOM 5691 N N . GLN B 1 312 ? 38.438 24.75 17.516 1 89.19 312 GLN B N 1
ATOM 5692 C CA . GLN B 1 312 ? 39.312 25.094 16.391 1 89.19 312 GLN B CA 1
ATOM 5693 C C . GLN B 1 312 ? 38.719 26.266 15.586 1 89.19 312 GLN B C 1
ATOM 5695 O O . GLN B 1 312 ? 37.625 26.734 15.875 1 89.19 312 GLN B O 1
ATOM 5700 N N . LYS B 1 313 ? 39.469 26.766 14.648 1 86.75 313 LYS B N 1
ATOM 5701 C CA . LYS B 1 313 ? 39.062 27.906 13.828 1 86.75 313 LYS B CA 1
ATOM 5702 C C . LYS B 1 313 ? 37.781 27.594 13.07 1 86.75 313 LYS B C 1
ATOM 5704 O O . LYS B 1 313 ? 36.875 28.438 12.984 1 86.75 313 LYS B O 1
ATOM 5709 N N . GLN B 1 314 ? 37.688 26.438 12.586 1 84.06 314 GLN B N 1
ATOM 5710 C CA . GLN B 1 314 ? 36.5 26.031 11.82 1 84.06 314 GLN B CA 1
ATOM 5711 C C . GLN B 1 314 ? 35.281 25.938 12.711 1 84.06 314 GLN B C 1
ATOM 5713 O O . GLN B 1 314 ? 34.156 26.219 12.258 1 84.06 314 GLN B O 1
ATOM 5718 N N . ASP B 1 315 ? 35.5 25.547 13.922 1 88.56 315 ASP B N 1
ATOM 5719 C CA . ASP B 1 315 ? 34.406 25.547 14.883 1 88.56 315 ASP B CA 1
ATOM 5720 C C . ASP B 1 315 ? 33.844 26.953 15.078 1 88.56 315 ASP B C 1
ATOM 5722 O O . ASP B 1 315 ? 32.625 27.141 15.133 1 88.56 315 ASP B O 1
ATOM 5726 N N . ARG B 1 316 ? 34.719 27.891 15.156 1 88.12 316 ARG B N 1
ATOM 5727 C CA . ARG B 1 316 ? 34.344 29.281 15.398 1 88.12 316 ARG B CA 1
ATOM 5728 C C . ARG B 1 316 ? 33.594 29.844 14.195 1 88.12 316 ARG B C 1
ATOM 5730 O O . ARG B 1 316 ? 32.688 30.672 14.359 1 88.12 316 ARG B O 1
ATOM 5737 N N . GLU B 1 317 ? 33.906 29.375 13.055 1 84.69 317 GLU B N 1
ATOM 5738 C CA . GLU B 1 317 ? 33.156 29.75 11.859 1 84.69 317 GLU B CA 1
ATOM 5739 C C . GLU B 1 317 ? 31.734 29.25 11.93 1 84.69 317 GLU B C 1
ATOM 5741 O O . GLU B 1 317 ? 30.797 29.953 11.539 1 84.69 317 GLU B O 1
ATOM 5746 N N . ILE B 1 318 ? 31.562 28.047 12.414 1 84.19 318 ILE B N 1
ATOM 5747 C CA . ILE B 1 318 ? 30.234 27.469 12.586 1 84.19 318 ILE B CA 1
ATOM 5748 C C . ILE B 1 318 ? 29.453 28.25 13.625 1 84.19 318 ILE B C 1
ATOM 5750 O O . ILE B 1 318 ? 28.266 28.516 13.445 1 84.19 318 ILE B O 1
ATOM 5754 N N . LEU B 1 319 ? 30.141 28.672 14.633 1 87 319 LEU B N 1
ATOM 5755 C CA . LEU B 1 319 ? 29.531 29.484 15.688 1 87 319 LEU B CA 1
ATOM 5756 C C . LEU B 1 319 ? 28.969 30.781 15.117 1 87 319 LEU B C 1
ATOM 5758 O O . LEU B 1 319 ? 27.859 31.188 15.461 1 87 319 LEU B O 1
ATOM 5762 N N . GLU B 1 320 ? 29.703 31.344 14.273 1 85.56 320 GLU B N 1
ATOM 5763 C CA . GLU B 1 320 ? 29.297 32.625 13.695 1 85.56 320 GLU B CA 1
ATOM 5764 C C . GLU B 1 320 ? 28.109 32.469 12.75 1 85.56 320 GLU B C 1
ATOM 5766 O O . GLU B 1 320 ? 27.188 33.25 12.766 1 85.56 320 GLU B O 1
ATOM 5771 N N . LYS B 1 321 ? 28.125 31.469 12.031 1 80.94 321 LYS B N 1
ATOM 5772 C CA . LYS B 1 321 ? 27.078 31.25 11.047 1 80.94 321 LYS B CA 1
ATOM 5773 C C . LYS B 1 321 ? 25.781 30.797 11.727 1 80.94 321 LYS B C 1
ATOM 5775 O O . LYS B 1 321 ? 24.688 31.062 11.234 1 80.94 321 LYS B O 1
ATOM 5780 N N . ALA B 1 322 ? 25.906 30.094 12.797 1 79.12 322 ALA B N 1
ATOM 5781 C CA . ALA B 1 322 ? 24.75 29.516 13.492 1 79.12 322 ALA B CA 1
ATOM 5782 C C . ALA B 1 322 ? 24 30.594 14.258 1 79.12 322 ALA B C 1
ATOM 5784 O O . ALA B 1 322 ? 22.844 30.391 14.648 1 79.12 322 ALA B O 1
ATOM 5785 N N . LYS B 1 323 ? 24.562 31.766 14.375 1 78.75 323 LYS B N 1
ATOM 5786 C CA . LYS B 1 323 ? 23.953 32.844 15.133 1 78.75 323 LYS B CA 1
ATOM 5787 C C . LYS B 1 323 ? 22.719 33.406 14.406 1 78.75 323 LYS B C 1
ATOM 5789 O O . LYS B 1 323 ? 21.812 33.938 15.039 1 78.75 323 LYS B O 1
ATOM 5794 N N . SER B 1 324 ? 22.625 33.219 13.141 1 81.81 324 SER B N 1
ATOM 5795 C CA . SER B 1 324 ? 21.578 33.875 12.344 1 81.81 324 SER B CA 1
ATOM 5796 C C . SER B 1 324 ? 20.375 32.938 12.172 1 81.81 324 SER B C 1
ATOM 5798 O O . SER B 1 324 ? 19.375 33.312 11.57 1 81.81 324 SER B O 1
ATOM 5800 N N . LYS B 1 325 ? 20.484 31.781 12.75 1 86.5 325 LYS B N 1
ATOM 5801 C CA . LYS B 1 325 ? 19.406 30.797 12.586 1 86.5 325 LYS B CA 1
ATOM 5802 C C . LYS B 1 325 ? 19.172 30.031 13.891 1 86.5 325 LYS B C 1
ATOM 5804 O O . LYS B 1 325 ? 20.016 30.031 14.781 1 86.5 325 LYS B O 1
ATOM 5809 N N . PRO B 1 326 ? 17.938 29.453 14.016 1 91.06 326 PRO B N 1
ATOM 5810 C CA . PRO B 1 326 ? 17.766 28.547 15.148 1 91.06 326 PRO B CA 1
ATOM 5811 C C . PRO B 1 326 ? 18.781 27.406 15.148 1 91.06 326 PRO B C 1
ATOM 5813 O O . PRO B 1 326 ? 18.875 26.656 14.164 1 91.06 326 PRO B O 1
ATOM 5816 N N . ALA B 1 327 ? 19.594 27.359 16.156 1 93.5 327 ALA B N 1
ATOM 5817 C CA . ALA B 1 327 ? 20.672 26.375 16.188 1 93.5 327 ALA B CA 1
ATOM 5818 C C . ALA B 1 327 ? 20.859 25.797 17.594 1 93.5 327 ALA B C 1
ATOM 5820 O O . ALA B 1 327 ? 20.719 26.5 18.578 1 93.5 327 ALA B O 1
ATOM 5821 N N . VAL B 1 328 ? 21.125 24.484 17.609 1 95.5 328 VAL B N 1
ATOM 5822 C CA . VAL B 1 328 ? 21.469 23.781 18.844 1 95.5 328 VAL B CA 1
ATOM 5823 C C . VAL B 1 328 ? 22.906 23.297 18.766 1 95.5 328 VAL B C 1
ATOM 5825 O O . VAL B 1 328 ? 23.328 22.703 17.781 1 95.5 328 VAL B O 1
ATOM 5828 N N . ALA B 1 329 ? 23.672 23.625 19.781 1 96.06 329 ALA B N 1
ATOM 5829 C CA . ALA B 1 329 ? 25.016 23.047 19.906 1 96.06 329 ALA B CA 1
ATOM 5830 C C . ALA B 1 329 ? 24.969 21.656 20.516 1 96.06 329 ALA B C 1
ATOM 5832 O O . ALA B 1 329 ? 24.453 21.469 21.625 1 96.06 329 ALA B O 1
ATOM 5833 N N . VAL B 1 330 ? 25.438 20.734 19.812 1 96.38 330 VAL B N 1
ATOM 5834 C CA . VAL B 1 330 ? 25.484 19.344 20.266 1 96.38 330 VAL B CA 1
ATOM 5835 C C . VAL B 1 330 ? 26.922 18.953 20.609 1 96.38 330 VAL B C 1
ATOM 5837 O O . VAL B 1 330 ? 27.734 18.719 19.719 1 96.38 330 VAL B O 1
ATOM 5840 N N . ILE B 1 331 ? 27.203 18.891 21.844 1 96.94 331 ILE B N 1
ATOM 5841 C CA . ILE B 1 331 ? 28.531 18.469 22.312 1 96.94 331 ILE B CA 1
ATOM 5842 C C . ILE B 1 331 ? 28.562 16.938 22.422 1 96.94 331 ILE B C 1
ATOM 5844 O O . ILE B 1 331 ? 27.953 16.375 23.344 1 96.94 331 ILE B O 1
ATOM 5848 N N . ASN B 1 332 ? 29.281 16.312 21.562 1 96.12 332 ASN B N 1
ATOM 5849 C CA . ASN B 1 332 ? 29.297 14.859 21.438 1 96.12 332 ASN B CA 1
ATOM 5850 C C . ASN B 1 332 ? 30.547 14.258 22.078 1 96.12 332 ASN B C 1
ATOM 5852 O O . ASN B 1 332 ? 31.469 14.977 22.453 1 96.12 332 ASN B O 1
ATOM 5856 N N . LYS B 1 333 ? 30.547 12.938 22.312 1 95.38 333 LYS B N 1
ATOM 5857 C CA . LYS B 1 333 ? 31.656 12.148 22.859 1 95.38 333 LYS B CA 1
ATOM 5858 C C . LYS B 1 333 ? 31.891 12.484 24.328 1 95.38 333 LYS B C 1
ATOM 5860 O O . LYS B 1 333 ? 33.031 12.633 24.766 1 95.38 333 LYS B O 1
ATOM 5865 N N . VAL B 1 334 ? 30.812 12.656 25.047 1 94.62 334 VAL B N 1
ATOM 5866 C CA . VAL B 1 334 ? 30.906 13.062 26.438 1 94.62 334 VAL B CA 1
ATOM 5867 C C . VAL B 1 334 ? 31.453 11.906 27.281 1 94.62 334 VAL B C 1
ATOM 5869 O O . VAL B 1 334 ? 31.781 12.078 28.453 1 94.62 334 VAL B O 1
ATOM 5872 N N . ASP B 1 335 ? 31.516 10.719 26.656 1 92.44 335 ASP B N 1
ATOM 5873 C CA . ASP B 1 335 ? 32.156 9.578 27.328 1 92.44 335 ASP B CA 1
ATOM 5874 C C . ASP B 1 335 ? 33.656 9.797 27.5 1 92.44 335 ASP B C 1
ATOM 5876 O O . ASP B 1 335 ? 34.281 9.148 28.328 1 92.44 335 ASP B O 1
ATOM 5880 N N . LEU B 1 336 ? 34.156 10.727 26.781 1 93.06 336 LEU B N 1
ATOM 5881 C CA . LEU B 1 336 ? 35.594 11.031 26.844 1 93.06 336 LEU B CA 1
ATOM 5882 C C . LEU B 1 336 ? 35.844 12.242 27.734 1 93.06 336 LEU B C 1
ATOM 5884 O O . LEU B 1 336 ? 34.906 12.93 28.141 1 93.06 336 LEU B O 1
ATOM 5888 N N . GLU B 1 337 ? 37.125 12.539 28 1 92 337 GLU B N 1
ATOM 5889 C CA . GLU B 1 337 ? 37.5 13.664 28.844 1 92 337 GLU B CA 1
ATOM 5890 C C . GLU B 1 337 ? 37.188 14.992 28.156 1 92 337 GLU B C 1
ATOM 5892 O O . GLU B 1 337 ? 37.406 15.148 26.953 1 92 337 GLU B O 1
ATOM 5897 N N . GLN B 1 338 ? 36.625 15.867 28.875 1 92.88 338 GLN B N 1
ATOM 5898 C CA . GLN B 1 338 ? 36.281 17.172 28.328 1 92.88 338 GLN B CA 1
ATOM 5899 C C . GLN B 1 338 ? 37.5 18.047 28.125 1 92.88 338 GLN B C 1
ATOM 5901 O O . GLN B 1 338 ? 38.219 18.344 29.094 1 92.88 338 GLN B O 1
ATOM 5906 N N . ARG B 1 339 ? 37.781 18.422 26.969 1 93.31 339 ARG B N 1
ATOM 5907 C CA . ARG B 1 339 ? 38.875 19.344 26.625 1 93.31 339 ARG B CA 1
ATOM 5908 C C . ARG B 1 339 ? 38.312 20.594 25.953 1 93.31 339 ARG B C 1
ATOM 5910 O O . ARG B 1 339 ? 39.031 21.594 25.812 1 93.31 339 ARG B O 1
ATOM 5917 N N . LEU B 1 340 ? 37.062 20.469 25.625 1 91.94 340 LEU B N 1
ATOM 5918 C CA . LEU B 1 340 ? 36.375 21.562 24.906 1 91.94 340 LEU B CA 1
ATOM 5919 C C . LEU B 1 340 ? 36 22.688 25.875 1 91.94 340 LEU B C 1
ATOM 5921 O O . LEU B 1 340 ? 35.469 22.438 26.938 1 91.94 340 LEU B O 1
ATOM 5925 N N . GLU B 1 341 ? 36.406 23.875 25.578 1 89.12 341 GLU B N 1
ATOM 5926 C CA . GLU B 1 341 ? 35.938 25.047 26.312 1 89.12 341 GLU B CA 1
ATOM 5927 C C . GLU B 1 341 ? 34.531 25.438 25.875 1 89.12 341 GLU B C 1
ATOM 5929 O O . GLU B 1 341 ? 34.312 25.906 24.766 1 89.12 341 GLU B O 1
ATOM 5934 N N . THR B 1 342 ? 33.625 25.297 26.75 1 90.69 342 THR B N 1
ATOM 5935 C CA . THR B 1 342 ? 32.219 25.359 26.359 1 90.69 342 THR B CA 1
ATOM 5936 C C . THR B 1 342 ? 31.688 26.797 26.516 1 90.69 342 THR B C 1
ATOM 5938 O O . THR B 1 342 ? 30.594 27.109 26.016 1 90.69 342 THR B O 1
ATOM 5941 N N . ASP B 1 343 ? 32.438 27.688 27.141 1 91.12 343 ASP B N 1
ATOM 5942 C CA . ASP B 1 343 ? 31.969 29.047 27.391 1 91.12 343 ASP B CA 1
ATOM 5943 C C . ASP B 1 343 ? 31.609 29.766 26.094 1 91.12 343 ASP B C 1
ATOM 5945 O O . ASP B 1 343 ? 30.562 30.391 25.984 1 91.12 343 ASP B O 1
ATOM 5949 N N . GLU B 1 344 ? 32.5 29.625 25.109 1 90.31 344 GLU B N 1
ATOM 5950 C CA . GLU B 1 344 ? 32.25 30.281 23.828 1 90.31 344 GLU B CA 1
ATOM 5951 C C . GLU B 1 344 ? 31.016 29.719 23.141 1 90.31 344 GLU B C 1
ATOM 5953 O O . GLU B 1 344 ? 30.25 30.453 22.516 1 90.31 344 GLU B O 1
ATOM 5958 N N . ILE B 1 345 ? 30.797 28.484 23.312 1 92.38 345 ILE B N 1
ATOM 5959 C CA . ILE B 1 345 ? 29.672 27.812 22.703 1 92.38 345 ILE B CA 1
ATOM 5960 C C . ILE B 1 345 ? 28.375 28.188 23.422 1 92.38 345 ILE B C 1
ATOM 5962 O O . ILE B 1 345 ? 27.375 28.516 22.781 1 92.38 345 ILE B O 1
ATOM 5966 N N . GLU B 1 346 ? 28.406 28.172 24.734 1 91.31 346 GLU B N 1
ATOM 5967 C CA . GLU B 1 346 ? 27.25 28.5 25.547 1 91.31 346 GLU B CA 1
ATOM 5968 C C . GLU B 1 346 ? 26.797 29.938 25.328 1 91.31 346 GLU B C 1
ATOM 5970 O O . GLU B 1 346 ? 25.609 30.25 25.438 1 91.31 346 GLU B O 1
ATOM 5975 N N . ASN B 1 347 ? 27.766 30.766 24.938 1 88.56 347 ASN B N 1
ATOM 5976 C CA . ASN B 1 347 ? 27.438 32.156 24.672 1 88.56 347 ASN B CA 1
ATOM 5977 C C . ASN B 1 347 ? 26.891 32.344 23.266 1 88.56 347 ASN B C 1
ATOM 5979 O O . ASN B 1 347 ? 26.156 33.312 23 1 88.56 347 ASN B O 1
ATOM 5983 N N . ALA B 1 348 ? 27.234 31.453 22.422 1 89 348 ALA B N 1
ATOM 5984 C CA . ALA B 1 348 ? 26.875 31.609 21.016 1 89 348 ALA B CA 1
ATOM 5985 C C . ALA B 1 348 ? 25.562 30.922 20.719 1 89 348 ALA B C 1
ATOM 5987 O O . ALA B 1 348 ? 24.859 31.281 19.766 1 89 348 ALA B O 1
ATOM 5988 N N . PHE B 1 349 ? 25.234 29.938 21.453 1 93 349 PHE B N 1
ATOM 5989 C CA . PHE B 1 349 ? 24.031 29.156 21.188 1 93 349 PHE B CA 1
ATOM 5990 C C . PHE B 1 349 ? 23.016 29.312 22.312 1 93 349 PHE B C 1
ATOM 5992 O O . PHE B 1 349 ? 23.391 29.359 23.484 1 93 349 PHE B O 1
ATOM 5999 N N . ALA B 1 350 ? 21.75 29.391 21.922 1 89.38 350 ALA B N 1
ATOM 6000 C CA . ALA B 1 350 ? 20.688 29.469 22.906 1 89.38 350 ALA B CA 1
ATOM 6001 C C . ALA B 1 350 ? 20.516 28.141 23.641 1 89.38 350 ALA B C 1
ATOM 6003 O O . ALA B 1 350 ? 20.062 28.125 24.797 1 89.38 350 ALA B O 1
ATOM 6004 N N . LYS B 1 351 ? 20.812 27.016 22.953 1 94.81 351 LYS B N 1
ATOM 6005 C CA . LYS B 1 351 ? 20.672 25.688 23.516 1 94.81 351 LYS B CA 1
ATOM 6006 C C . LYS B 1 351 ? 21.922 24.844 23.281 1 94.81 351 LYS B C 1
ATOM 6008 O O . LYS B 1 351 ? 22.469 24.844 22.188 1 94.81 351 LYS B O 1
ATOM 6013 N N . VAL B 1 352 ? 22.406 24.203 24.359 1 95.94 352 VAL B N 1
ATOM 6014 C CA . VAL B 1 352 ? 23.562 23.312 24.312 1 95.94 352 VAL B CA 1
ATOM 6015 C C . VAL B 1 352 ? 23.188 21.953 24.906 1 95.94 352 VAL B C 1
ATOM 6017 O O . VAL B 1 352 ? 22.625 21.891 26 1 95.94 352 VAL B O 1
ATOM 6020 N N . VAL B 1 353 ? 23.406 20.938 24.172 1 97 353 VAL B N 1
ATOM 6021 C CA . VAL B 1 353 ? 23.078 19.594 24.625 1 97 353 VAL B CA 1
ATOM 6022 C C . VAL B 1 353 ? 24.328 18.703 24.594 1 97 353 VAL B C 1
ATOM 6024 O O . VAL B 1 353 ? 25.141 18.812 23.656 1 97 353 VAL B O 1
ATOM 6027 N N . TYR B 1 354 ? 24.484 17.938 25.625 1 96.5 354 TYR B N 1
ATOM 6028 C CA . TYR B 1 354 ? 25.594 17 25.719 1 96.5 354 TYR B CA 1
ATOM 6029 C C . TYR B 1 354 ? 25.141 15.578 25.406 1 96.5 354 TYR B C 1
ATOM 6031 O O . TYR B 1 354 ? 24.172 15.086 25.984 1 96.5 354 TYR B O 1
ATOM 6039 N N . ILE B 1 355 ? 25.828 14.953 24.453 1 96.38 355 ILE B N 1
ATOM 6040 C CA . ILE B 1 355 ? 25.359 13.625 24.062 1 96.38 355 ILE B CA 1
ATOM 6041 C C . ILE B 1 355 ? 26.547 12.68 23.906 1 96.38 355 ILE B C 1
ATOM 6043 O O . ILE B 1 355 ? 27.703 13.125 23.844 1 96.38 355 ILE B O 1
ATOM 6047 N N . CYS B 1 356 ? 26.297 11.398 23.922 1 96.25 356 CYS B N 1
ATOM 6048 C CA . CYS B 1 356 ? 27.156 10.336 23.406 1 96.25 356 CYS B CA 1
ATOM 6049 C C . CYS B 1 356 ? 26.438 9.539 22.312 1 96.25 356 CYS B C 1
ATOM 6051 O O . CYS B 1 356 ? 25.766 8.547 22.594 1 96.25 356 CYS B O 1
ATOM 6053 N N . ALA B 1 357 ? 26.625 9.992 21.125 1 92.06 357 ALA B N 1
ATOM 6054 C CA . ALA B 1 357 ? 25.875 9.438 19.984 1 92.06 357 ALA B CA 1
ATOM 6055 C C . ALA B 1 357 ? 26.125 7.941 19.859 1 92.06 357 ALA B C 1
ATOM 6057 O O . ALA B 1 357 ? 25.203 7.176 19.578 1 92.06 357 ALA B O 1
ATOM 6058 N N . LYS B 1 358 ? 27.312 7.512 20.062 1 88.31 358 LYS B N 1
ATOM 6059 C CA . LYS B 1 358 ? 27.688 6.109 19.906 1 88.31 358 LYS B CA 1
ATOM 6060 C C . LYS B 1 358 ? 26.906 5.219 20.875 1 88.31 358 LYS B C 1
ATOM 6062 O O . LYS B 1 358 ? 26.625 4.059 20.578 1 88.31 358 LYS B O 1
ATOM 6067 N N . GLU B 1 359 ? 26.609 5.82 22.031 1 91.75 359 GLU B N 1
ATOM 6068 C CA . GLU B 1 359 ? 25.922 5.047 23.062 1 91.75 359 GLU B CA 1
ATOM 6069 C C . GLU B 1 359 ? 24.438 5.387 23.109 1 91.75 359 GLU B C 1
ATOM 6071 O O . GLU B 1 359 ? 23.734 4.988 24.031 1 91.75 359 GLU B O 1
ATOM 6076 N N . ASN B 1 360 ? 23.969 6.188 22.219 1 90.06 360 ASN B N 1
ATOM 6077 C CA . ASN B 1 360 ? 22.578 6.602 22.125 1 90.06 360 ASN B CA 1
ATOM 6078 C C . ASN B 1 360 ? 22.109 7.324 23.391 1 90.06 360 ASN B C 1
ATOM 6080 O O . ASN B 1 360 ? 21.016 7.066 23.891 1 90.06 360 ASN B O 1
ATOM 6084 N N . LYS B 1 361 ? 23.016 8.102 23.906 1 92.38 361 LYS B N 1
ATOM 6085 C CA . LYS B 1 361 ? 22.688 8.883 25.094 1 92.38 361 LYS B CA 1
ATOM 6086 C C . LYS B 1 361 ? 22.516 10.359 24.75 1 92.38 361 LYS B C 1
ATOM 6088 O O . LYS B 1 361 ? 23.297 10.922 23.984 1 92.38 361 LYS B O 1
ATOM 6093 N N . GLY B 1 362 ? 21.438 10.938 25.297 1 93.56 362 GLY B N 1
ATOM 6094 C CA . GLY B 1 362 ? 21.25 12.375 25.172 1 93.56 362 GLY B CA 1
ATOM 6095 C C . GLY B 1 362 ? 20.156 12.742 24.172 1 93.56 362 GLY B C 1
ATOM 6096 O O . GLY B 1 362 ? 19.938 13.922 23.891 1 93.56 362 GLY B O 1
ATOM 6097 N N . LEU B 1 363 ? 19.438 11.773 23.672 1 91 363 LEU B N 1
ATOM 6098 C CA . LEU B 1 363 ? 18.422 12.023 22.656 1 91 363 LEU B CA 1
ATOM 6099 C C . LEU B 1 363 ? 17.234 12.789 23.25 1 91 363 LEU B C 1
ATOM 6101 O O . LEU B 1 363 ? 16.672 13.664 22.594 1 91 363 LEU B O 1
ATOM 6105 N N . LYS B 1 364 ? 16.875 12.5 24.422 1 90.75 364 LYS B N 1
ATOM 6106 C CA . LYS B 1 364 ? 15.773 13.188 25.094 1 90.75 364 LYS B CA 1
ATOM 6107 C C . LYS B 1 364 ? 16.094 14.664 25.297 1 90.75 364 LYS B C 1
ATOM 6109 O O . LYS B 1 364 ? 15.242 15.523 25.078 1 90.75 364 LYS B O 1
ATOM 6114 N N . GLU B 1 365 ? 17.344 14.828 25.703 1 94.25 365 GLU B N 1
ATOM 6115 C CA . GLU B 1 365 ? 17.797 16.203 25.906 1 94.25 365 GLU B CA 1
ATOM 6116 C C . GLU B 1 365 ? 17.828 16.984 24.594 1 94.25 365 GLU B C 1
ATOM 6118 O O . GLU B 1 365 ? 17.438 18.156 24.562 1 94.25 365 GLU B O 1
ATOM 6123 N N . LEU B 1 366 ? 18.234 16.359 23.609 1 94.62 366 LEU B N 1
ATOM 6124 C CA . LEU B 1 366 ? 18.266 17 22.297 1 94.62 366 LEU B CA 1
ATOM 6125 C C . LEU B 1 366 ? 16.844 17.328 21.828 1 94.62 366 LEU B C 1
ATOM 6127 O O . LEU B 1 366 ? 16.594 18.438 21.328 1 94.62 366 LEU B O 1
ATOM 6131 N N . SER B 1 367 ? 15.953 16.406 22.016 1 91.94 367 SER B N 1
ATOM 6132 C CA . SER B 1 367 ? 14.555 16.609 21.641 1 91.94 367 SER B CA 1
ATOM 6133 C C . SER B 1 367 ? 13.961 17.812 22.359 1 91.94 367 SER B C 1
ATOM 6135 O O . SER B 1 367 ? 13.352 18.672 21.719 1 91.94 367 SER B O 1
ATOM 6137 N N . SER B 1 368 ? 14.195 17.875 23.609 1 92.44 368 SER B N 1
ATOM 6138 C CA . SER B 1 368 ? 13.68 18.969 24.406 1 92.44 368 SER B CA 1
ATOM 6139 C C . SER B 1 368 ? 14.273 20.312 23.969 1 92.44 368 SER B C 1
ATOM 6141 O O . SER B 1 368 ? 13.562 21.312 23.875 1 92.44 368 SER B O 1
ATOM 6143 N N . ALA B 1 369 ? 15.531 20.312 23.688 1 94.25 369 ALA B N 1
ATOM 6144 C CA . ALA B 1 369 ? 16.219 21.531 23.281 1 94.25 369 ALA B CA 1
ATOM 6145 C C . ALA B 1 369 ? 15.656 22.047 21.953 1 94.25 369 ALA B C 1
ATOM 6147 O O . ALA B 1 369 ? 15.422 23.25 21.797 1 94.25 369 ALA B O 1
ATOM 6148 N N . VAL B 1 370 ? 15.422 21.172 21.078 1 92.88 370 VAL B N 1
ATOM 6149 C CA . VAL B 1 370 ? 14.922 21.531 19.75 1 92.88 370 VAL B CA 1
ATOM 6150 C C . VAL B 1 370 ? 13.492 22.062 19.875 1 92.88 370 VAL B C 1
ATOM 6152 O O . VAL B 1 370 ? 13.148 23.078 19.281 1 92.88 370 VAL B O 1
ATOM 6155 N N . GLU B 1 371 ? 12.664 21.406 20.625 1 90.12 371 GLU B N 1
ATOM 6156 C CA . GLU B 1 371 ? 11.273 21.828 20.828 1 90.12 371 GLU B CA 1
ATOM 6157 C C . GLU B 1 371 ? 11.203 23.203 21.453 1 90.12 371 GLU B C 1
ATOM 6159 O O . GLU B 1 371 ? 10.375 24.031 21.062 1 90.12 371 GLU B O 1
ATOM 6164 N N . GLU B 1 372 ? 12.062 23.391 22.391 1 90.88 372 GLU B N 1
ATOM 6165 C CA . GLU B 1 372 ? 12.102 24.688 23.062 1 90.88 372 GLU B CA 1
ATOM 6166 C C . GLU B 1 372 ? 12.578 25.797 22.125 1 90.88 372 GLU B C 1
ATOM 6168 O O . GLU B 1 372 ? 12.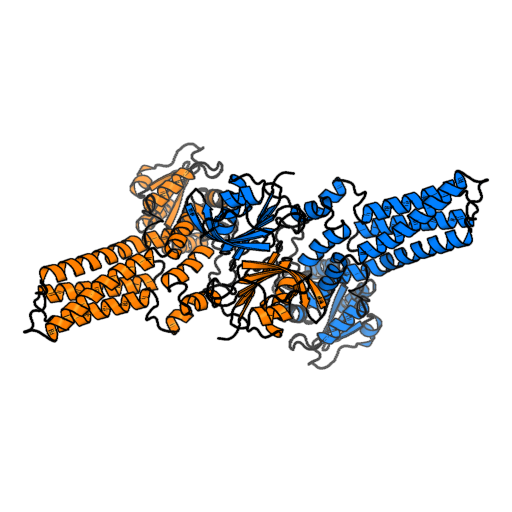016 26.891 22.094 1 90.88 372 GLU B O 1
ATOM 6173 N N . LEU B 1 373 ? 13.57 25.469 21.438 1 91.44 373 LEU B N 1
ATOM 6174 C CA . LEU B 1 373 ? 14.148 26.438 20.516 1 91.44 373 LEU B CA 1
ATOM 6175 C C . LEU B 1 373 ? 13.125 26.875 19.469 1 91.44 373 LEU B C 1
ATOM 6177 O O . LEU B 1 373 ? 13.047 28.062 19.125 1 91.44 373 LEU B O 1
ATOM 6181 N N . LEU B 1 374 ? 12.359 25.938 19.031 1 89.19 374 LEU B N 1
ATOM 6182 C CA . LEU B 1 374 ? 11.406 26.219 17.969 1 89.19 374 LEU B CA 1
ATOM 6183 C C . LEU B 1 374 ? 10.062 26.656 18.531 1 89.19 374 LEU B C 1
ATOM 6185 O O . LEU B 1 374 ? 9.148 27 17.766 1 89.19 374 LEU B O 1
ATOM 6189 N N . GLY B 1 375 ? 9.938 26.625 19.812 1 83.56 375 GLY B N 1
ATOM 6190 C CA . GLY B 1 375 ? 8.727 27.109 20.453 1 83.56 375 GLY B CA 1
ATOM 6191 C C . GLY B 1 375 ? 7.555 26.156 20.312 1 83.56 375 GLY B C 1
ATOM 6192 O O . GLY B 1 375 ? 6.406 26.594 20.203 1 83.56 375 GLY B O 1
ATOM 6193 N N . VAL B 1 376 ? 7.812 24.859 20.266 1 84.38 376 VAL B N 1
ATOM 6194 C CA . VAL B 1 376 ? 6.723 23.922 20.031 1 84.38 376 VAL B CA 1
ATOM 6195 C C . VAL B 1 376 ? 6.547 23.016 21.25 1 84.38 376 VAL B C 1
ATOM 6197 O O . VAL B 1 376 ? 5.816 22.031 21.188 1 84.38 376 VAL B O 1
ATOM 6200 N N . GLN B 1 377 ? 7.273 23.328 22.328 1 80 377 GLN B N 1
ATOM 6201 C CA . GLN B 1 377 ? 7.203 22.5 23.531 1 80 377 GLN B CA 1
ATOM 6202 C C . GLN B 1 377 ? 5.777 22.438 24.062 1 80 377 GLN B C 1
ATOM 6204 O O . GLN B 1 377 ? 5.34 21.406 24.562 1 80 377 GLN B O 1
ATOM 6209 N N . ASP B 1 378 ? 4.992 23.516 24 1 78.25 378 ASP B N 1
ATOM 6210 C CA . ASP B 1 378 ? 3.627 23.578 24.516 1 78.25 378 ASP B CA 1
ATOM 6211 C C . ASP B 1 378 ? 2.619 23.781 23.391 1 78.25 378 ASP B C 1
ATOM 6213 O O . ASP B 1 378 ? 1.612 24.469 23.578 1 78.25 378 ASP B O 1
ATOM 6217 N N . PHE B 1 379 ? 3.016 23.172 22.344 1 82.5 379 PHE B N 1
ATOM 6218 C CA . PHE B 1 379 ? 2.129 23.359 21.203 1 82.5 379 PHE B CA 1
ATOM 6219 C C . PHE B 1 379 ? 0.825 22.594 21.406 1 82.5 379 PHE B C 1
ATOM 6221 O O . PHE B 1 379 ? 0.839 21.406 21.734 1 82.5 379 PHE B O 1
ATOM 6228 N N . ASP B 1 380 ? -0.255 23.312 21.312 1 87.44 380 ASP B N 1
ATOM 6229 C CA . ASP B 1 380 ? -1.576 22.719 21.438 1 87.44 380 ASP B CA 1
ATOM 6230 C C . ASP B 1 380 ? -2.051 22.141 20.094 1 87.44 380 ASP B C 1
ATOM 6232 O O . ASP B 1 380 ? -2.59 22.875 19.266 1 87.44 380 ASP B O 1
ATOM 6236 N N . THR B 1 381 ? -1.953 20.844 20.016 1 87.31 381 THR B N 1
ATOM 6237 C CA . THR B 1 381 ? -2.33 20.188 18.766 1 87.31 381 THR B CA 1
ATOM 6238 C C . THR B 1 381 ? -3.842 20.25 18.562 1 87.31 381 THR B C 1
ATOM 6240 O O . THR B 1 381 ? -4.332 19.984 17.469 1 87.31 381 THR B O 1
ATOM 6243 N N . GLY B 1 382 ? -4.559 20.625 19.578 1 90.94 382 GLY B N 1
ATOM 6244 C CA . GLY B 1 382 ? -6.008 20.688 19.484 1 90.94 382 GLY B CA 1
ATOM 6245 C C . GLY B 1 382 ? -6.516 22.047 19.031 1 90.94 382 GLY B C 1
ATOM 6246 O O . GLY B 1 382 ? -7.691 22.188 18.688 1 90.94 382 GLY B O 1
ATOM 6247 N N . ALA B 1 383 ? -5.641 22.984 18.984 1 92.62 383 ALA B N 1
ATOM 6248 C CA . ALA B 1 383 ? -6.031 24.344 18.578 1 92.62 383 ALA B CA 1
ATOM 6249 C C . ALA B 1 383 ? -6.145 24.438 17.062 1 92.62 383 ALA B C 1
ATOM 6251 O O . ALA B 1 383 ? -5.43 23.75 16.328 1 92.62 383 ALA B O 1
ATOM 6252 N N . PRO B 1 384 ? -7.082 25.312 16.609 1 95.75 384 PRO B N 1
ATOM 6253 C CA . PRO B 1 384 ? -7.156 25.562 15.164 1 95.75 384 PRO B CA 1
ATOM 6254 C C . PRO B 1 384 ? -5.867 26.172 14.609 1 95.75 384 PRO B C 1
ATOM 6256 O O . PRO B 1 384 ? -5.242 27 15.258 1 95.75 384 PRO B O 1
ATOM 6259 N N . MET B 1 385 ? -5.469 25.672 13.461 1 93.88 385 MET B N 1
ATOM 6260 C CA . MET B 1 385 ? -4.25 26.188 12.852 1 93.88 385 MET B CA 1
ATOM 6261 C C . MET B 1 385 ? -4.383 26.266 11.336 1 93.88 385 MET B C 1
ATOM 6263 O O . MET B 1 385 ? -5.113 25.469 10.734 1 93.88 385 MET B O 1
ATOM 6267 N N . LEU B 1 386 ? -3.68 27.25 10.805 1 95.94 386 LEU B N 1
ATOM 6268 C CA . LEU B 1 386 ? -3.562 27.328 9.352 1 95.94 386 LEU B CA 1
ATOM 6269 C C . LEU B 1 386 ? -2.574 26.297 8.82 1 95.94 386 LEU B C 1
ATOM 6271 O O . LEU B 1 386 ? -1.467 26.172 9.344 1 95.94 386 LEU B O 1
ATOM 6275 N N . ALA B 1 387 ? -2.938 25.641 7.805 1 90.81 387 ALA B N 1
ATOM 6276 C CA . ALA B 1 387 ? -2.188 24.453 7.402 1 90.81 387 ALA B CA 1
ATOM 6277 C C . ALA B 1 387 ? -1.198 24.781 6.289 1 90.81 387 ALA B C 1
ATOM 6279 O O . ALA B 1 387 ? -0.251 24.031 6.051 1 90.81 387 ALA B O 1
ATOM 6280 N N . ASN B 1 388 ? -1.413 25.812 5.52 1 91.31 388 ASN B N 1
ATOM 6281 C CA . ASN B 1 388 ? -0.566 26.094 4.367 1 91.31 388 ASN B CA 1
ATOM 6282 C C . ASN B 1 388 ? -0.545 27.578 4.043 1 91.31 388 ASN B C 1
ATOM 6284 O O . ASN B 1 388 ? -1.214 28.375 4.707 1 91.31 388 ASN B O 1
ATOM 6288 N N . LEU B 1 389 ? 0.221 27.922 2.996 1 91.88 389 LEU B N 1
ATOM 6289 C CA . LEU B 1 389 ? 0.445 29.312 2.643 1 91.88 389 LEU B CA 1
ATOM 6290 C C . LEU B 1 389 ? -0.839 29.969 2.131 1 91.88 389 LEU B C 1
ATOM 6292 O O . LEU B 1 389 ? -1.087 31.141 2.379 1 91.88 389 LEU B O 1
ATOM 6296 N N . ARG B 1 390 ? -1.648 29.203 1.421 1 93.19 390 ARG B N 1
ATOM 6297 C CA . ARG B 1 390 ? -2.91 29.719 0.906 1 93.19 390 ARG B CA 1
ATOM 6298 C C . ARG B 1 390 ? -3.816 30.188 2.043 1 93.19 390 ARG B C 1
ATOM 6300 O O . ARG B 1 390 ? -4.344 31.297 2.014 1 93.19 390 ARG B O 1
ATOM 6307 N N . GLN B 1 391 ? -3.982 29.344 2.99 1 96.31 391 GLN B N 1
ATOM 6308 C CA . GLN B 1 391 ? -4.82 29.656 4.141 1 96.31 391 GLN B CA 1
ATOM 6309 C C . GLN B 1 391 ? -4.277 30.859 4.902 1 96.31 391 GLN B C 1
ATOM 6311 O O . GLN B 1 391 ? -5.043 31.734 5.312 1 96.31 391 GLN B O 1
ATOM 6316 N N . ARG B 1 392 ? -2.955 30.875 5.023 1 97.12 392 ARG B N 1
ATOM 6317 C CA . ARG B 1 392 ? -2.314 32 5.703 1 97.12 392 ARG B CA 1
ATOM 6318 C C . ARG B 1 392 ? -2.592 33.312 4.977 1 97.12 392 ARG B C 1
ATOM 6320 O O . ARG B 1 392 ? -2.914 34.312 5.609 1 97.12 392 ARG B O 1
ATOM 6327 N N . GLN B 1 393 ? -2.471 33.25 3.691 1 97.19 393 GLN B N 1
ATOM 6328 C CA . GLN B 1 393 ? -2.668 34.438 2.891 1 97.19 393 GLN B CA 1
ATOM 6329 C C . GLN B 1 393 ? -4.109 34.938 2.982 1 97.19 393 GLN B C 1
ATOM 6331 O O . GLN B 1 393 ? -4.352 36.156 3.143 1 97.19 393 GLN B O 1
ATOM 6336 N N . ASN B 1 394 ? -5.055 34.031 2.871 1 97.94 394 ASN B N 1
ATOM 633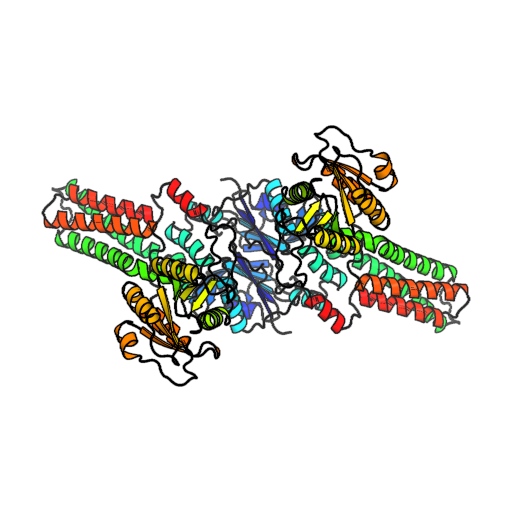7 C CA . ASN B 1 394 ? -6.453 34.438 3.025 1 97.94 394 ASN B CA 1
ATOM 6338 C C . ASN B 1 394 ? -6.719 35.031 4.398 1 97.94 394 ASN B C 1
ATOM 6340 O O . ASN B 1 394 ? -7.422 36.031 4.508 1 97.94 394 ASN B O 1
ATOM 6344 N N . CYS B 1 395 ? -6.172 34.438 5.387 1 98.31 395 CYS B N 1
ATOM 6345 C CA . CYS B 1 395 ? -6.344 34.906 6.754 1 98.31 395 CYS B CA 1
ATOM 6346 C C . CYS B 1 395 ? -5.73 36.281 6.93 1 98.31 395 CYS B C 1
ATOM 6348 O O . CYS B 1 395 ? -6.344 37.156 7.531 1 98.31 395 CYS B O 1
ATOM 6350 N N . GLN B 1 396 ? -4.559 36.438 6.387 1 98.38 396 GLN B N 1
ATOM 6351 C CA . GLN B 1 396 ? -3.861 37.719 6.453 1 98.38 396 GLN B CA 1
ATOM 6352 C C . GLN B 1 396 ? -4.656 38.812 5.75 1 98.38 396 GLN B C 1
ATOM 6354 O O . GLN B 1 396 ? -4.82 39.906 6.285 1 98.38 396 GLN B O 1
ATOM 6359 N N . ASN B 1 397 ? -5.094 38.531 4.574 1 98.44 397 ASN B N 1
ATOM 6360 C CA . ASN B 1 397 ? -5.891 39.5 3.824 1 98.44 397 ASN B CA 1
ATOM 6361 C C . ASN B 1 397 ? -7.152 39.875 4.586 1 98.44 397 ASN B C 1
ATOM 6363 O O . ASN B 1 397 ? -7.523 41.062 4.617 1 98.44 397 ASN B O 1
ATOM 6367 N N . ALA B 1 398 ? -7.809 38.906 5.145 1 98.69 398 ALA B N 1
ATOM 6368 C CA . ALA B 1 398 ? -9.016 39.188 5.926 1 98.69 398 ALA B CA 1
ATOM 6369 C C . ALA B 1 398 ? -8.703 40.094 7.109 1 98.69 398 ALA B C 1
ATOM 6371 O O . ALA B 1 398 ? -9.422 41.062 7.363 1 98.69 398 ALA B O 1
ATOM 6372 N N . LYS B 1 399 ? -7.664 39.75 7.82 1 98.62 399 LYS B N 1
ATOM 6373 C CA . LYS B 1 399 ? -7.262 40.562 8.969 1 98.62 399 LYS B CA 1
ATOM 6374 C C . LYS B 1 399 ? -6.984 42 8.555 1 98.62 399 LYS B C 1
ATOM 6376 O O . LYS B 1 399 ? -7.387 42.938 9.25 1 98.62 399 LYS B O 1
ATOM 6381 N N . GLU B 1 400 ? -6.312 42.188 7.43 1 98.5 400 GLU B N 1
ATOM 6382 C CA . GLU B 1 400 ? -5.98 43.531 6.941 1 98.5 400 GLU B CA 1
ATOM 6383 C C . GLU B 1 400 ? -7.238 44.312 6.582 1 98.5 400 GLU B C 1
ATOM 6385 O O . GLU B 1 400 ? -7.328 45.5 6.867 1 98.5 400 GLU B O 1
ATOM 6390 N N . ASN B 1 401 ? -8.172 43.625 5.957 1 98.5 401 ASN B N 1
ATOM 6391 C CA . ASN B 1 401 ? -9.438 44.281 5.633 1 98.5 401 ASN B CA 1
ATOM 6392 C C . ASN B 1 401 ? -10.188 44.719 6.895 1 98.5 401 ASN B C 1
ATOM 6394 O O . ASN B 1 401 ? -10.773 45.781 6.941 1 98.5 401 ASN B O 1
ATOM 6398 N N . ILE B 1 402 ? -10.156 43.875 7.875 1 98.62 402 ILE B N 1
ATOM 6399 C CA . ILE B 1 402 ? -10.828 44.188 9.133 1 98.62 402 ILE B CA 1
ATOM 6400 C C . ILE B 1 402 ? -10.133 45.375 9.805 1 98.62 402 ILE B C 1
ATOM 6402 O O . ILE B 1 402 ? -10.789 46.25 10.336 1 98.62 402 ILE B O 1
ATOM 6406 N N . ALA B 1 403 ? -8.773 45.312 9.805 1 98.31 403 ALA B N 1
ATOM 6407 C CA . ALA B 1 403 ? -8.008 46.406 10.367 1 98.31 403 ALA B CA 1
ATOM 6408 C C . ALA B 1 403 ? -8.352 47.75 9.68 1 98.31 403 ALA B C 1
ATOM 6410 O O . ALA B 1 403 ? -8.477 48.781 10.344 1 98.31 403 ALA B O 1
ATOM 6411 N N . GLU B 1 404 ? -8.5 47.688 8.414 1 97.81 404 GLU B N 1
ATOM 6412 C CA . GLU B 1 404 ? -8.891 48.875 7.664 1 97.81 404 GLU B CA 1
ATOM 6413 C C . GLU B 1 404 ? -10.297 49.344 8.055 1 97.81 404 GLU B C 1
ATOM 6415 O O . GLU B 1 404 ? -10.555 50.531 8.148 1 97.81 404 GLU B O 1
ATOM 6420 N N . ALA B 1 405 ? -11.172 48.438 8.203 1 97.81 405 ALA B N 1
ATOM 6421 C CA . ALA B 1 405 ? -12.531 48.75 8.641 1 97.81 405 ALA B CA 1
ATOM 6422 C C . ALA B 1 405 ? -12.523 49.438 10 1 97.81 405 ALA B C 1
ATOM 6424 O O . ALA B 1 405 ? -13.234 50.438 10.203 1 97.81 405 ALA B O 1
ATOM 6425 N N . ILE B 1 406 ? -11.742 48.844 10.906 1 97.44 406 ILE B N 1
ATOM 6426 C CA . ILE B 1 406 ? -11.602 49.438 12.234 1 97.44 406 ILE B CA 1
ATOM 6427 C C . ILE B 1 406 ? -11.109 50.875 12.109 1 97.44 406 ILE B C 1
ATOM 6429 O O . ILE B 1 406 ? -11.68 51.781 12.719 1 97.44 406 ILE B O 1
ATOM 6433 N N . GLY B 1 407 ? -10.016 51.094 11.367 1 96.31 407 GLY B N 1
ATOM 6434 C CA . GLY B 1 407 ? -9.523 52.438 11.125 1 96.31 407 GLY B CA 1
ATOM 6435 C C . GLY B 1 407 ? -10.57 53.375 10.539 1 96.31 407 GLY B C 1
ATOM 6436 O O . GLY B 1 407 ? -10.641 54.531 10.906 1 96.31 407 GLY B O 1
ATOM 6437 N N . GLY B 1 408 ? -11.359 52.812 9.609 1 94.94 408 GLY B N 1
ATOM 6438 C CA . GLY B 1 408 ? -12.438 53.594 9.031 1 94.94 408 GLY B CA 1
ATOM 6439 C C . GLY B 1 408 ? -13.469 54.062 10.047 1 94.94 408 GLY B C 1
ATOM 6440 O O . GLY B 1 408 ? -13.875 55.219 10.055 1 94.94 408 GLY B O 1
ATOM 6441 N N . VAL B 1 409 ? -13.891 53.188 10.914 1 93.56 409 VAL B N 1
ATOM 6442 C CA . VAL B 1 409 ? -14.867 53.531 11.953 1 93.56 409 VAL B CA 1
ATOM 6443 C C . VAL B 1 409 ? -14.289 54.594 12.875 1 93.56 409 VAL B C 1
ATOM 6445 O O . VAL B 1 409 ? -14.969 55.562 13.211 1 93.56 409 VAL B O 1
ATOM 6448 N N . GLU B 1 410 ? -13.07 54.406 13.273 1 94.25 410 GLU B N 1
ATOM 6449 C CA . GLU B 1 410 ? -12.422 55.312 14.203 1 94.25 410 GLU B CA 1
ATOM 6450 C C . GLU B 1 410 ? -12.258 56.719 13.578 1 94.25 410 GLU B C 1
ATOM 6452 O O . GLU B 1 410 ? -12.281 57.719 14.289 1 94.25 410 GLU B O 1
ATOM 6457 N N . MET B 1 411 ? -12.18 56.781 12.305 1 94.19 411 MET B N 1
ATOM 6458 C CA . MET B 1 411 ? -11.984 58.031 11.602 1 94.19 411 MET B CA 1
ATOM 6459 C C . MET B 1 411 ? -13.328 58.656 11.195 1 94.19 411 MET B C 1
ATOM 6461 O O . MET B 1 411 ? -13.367 59.719 10.586 1 94.19 411 MET B O 1
ATOM 6465 N N . GLY B 1 412 ? -14.375 58 11.406 1 89.62 412 GLY B N 1
ATOM 6466 C CA . GLY B 1 412 ? -15.703 58.531 11.133 1 89.62 412 GLY B CA 1
ATOM 6467 C C . GLY B 1 412 ? -16.141 58.312 9.688 1 89.62 412 GLY B C 1
ATOM 6468 O O . GLY B 1 412 ? -16.969 59.062 9.172 1 89.62 412 GLY B O 1
ATOM 6469 N N . VAL B 1 413 ? -15.523 57.344 9.102 1 89.12 413 VAL B N 1
ATOM 6470 C CA . VAL B 1 413 ? -15.906 57 7.738 1 89.12 413 VAL B CA 1
ATOM 6471 C C . VAL B 1 413 ? -17.328 56.438 7.734 1 89.12 413 VAL B C 1
ATOM 6473 O O . VAL B 1 413 ? -17.781 55.875 8.727 1 89.12 413 VAL B O 1
ATOM 6476 N N . THR B 1 414 ? -18.094 56.656 6.652 1 88.62 414 THR B N 1
ATOM 6477 C CA . THR B 1 414 ? -19.484 56.188 6.539 1 88.62 414 THR B CA 1
ATOM 6478 C C . THR B 1 414 ? -19.547 54.688 6.582 1 88.62 414 THR B C 1
ATOM 6480 O O . THR B 1 414 ? -18.609 54 6.191 1 88.62 414 THR B O 1
ATOM 6483 N N . TYR B 1 415 ? -20.672 54.188 7.039 1 89.62 415 TYR B N 1
ATOM 6484 C CA . TYR B 1 415 ? -20.859 52.75 7.203 1 89.62 415 TYR B CA 1
ATOM 6485 C C . TYR B 1 415 ? -20.828 52.031 5.855 1 89.62 415 TYR B C 1
ATOM 6487 O O . TYR B 1 415 ? -20.406 50.906 5.77 1 89.62 415 TYR B O 1
ATOM 6495 N N . ASP B 1 416 ? -21.219 52.719 4.785 1 91.19 416 ASP B N 1
ATOM 6496 C CA . ASP B 1 416 ? -21.156 52.125 3.457 1 91.19 416 ASP B CA 1
ATOM 6497 C C . ASP B 1 416 ? -19.703 51.781 3.07 1 91.19 416 ASP B C 1
ATOM 6499 O O . ASP B 1 416 ? -19.438 50.719 2.504 1 91.19 416 ASP B O 1
ATOM 6503 N N . ALA B 1 417 ? -18.875 52.75 3.418 1 93.31 417 ALA B N 1
ATOM 6504 C CA . ALA B 1 417 ? -17.453 52.562 3.109 1 93.31 417 ALA B CA 1
ATOM 6505 C C . ALA B 1 417 ? -16.844 51.469 3.998 1 93.31 417 ALA B C 1
ATOM 6507 O O . ALA B 1 417 ? -16.047 50.656 3.531 1 93.31 417 ALA B O 1
ATOM 6508 N N . VAL B 1 418 ? -17.203 51.469 5.273 1 95.38 418 VAL B N 1
ATOM 6509 C CA . VAL B 1 418 ? -16.719 50.469 6.215 1 95.38 418 VAL B CA 1
ATOM 6510 C C . VAL B 1 418 ? -17.188 49.094 5.785 1 95.38 418 VAL B C 1
ATOM 6512 O O . VAL B 1 418 ? -16.438 48.125 5.871 1 95.38 418 VAL B O 1
ATOM 6515 N N . ASN B 1 419 ? -18.359 49 5.27 1 95.38 419 ASN B N 1
ATOM 6516 C CA . ASN B 1 419 ? -18.969 47.75 4.859 1 95.38 419 ASN B CA 1
ATOM 6517 C C . ASN B 1 419 ? -18.203 47.125 3.689 1 95.38 419 ASN B C 1
ATOM 6519 O O . ASN B 1 419 ? -18.156 45.906 3.568 1 95.38 419 ASN B O 1
ATOM 6523 N N . VAL B 1 420 ? -17.641 47.938 2.838 1 96.62 420 VAL B N 1
ATOM 6524 C CA . VAL B 1 420 ? -16.859 47.406 1.718 1 96.62 420 VAL B CA 1
ATOM 6525 C C . VAL B 1 420 ? -15.68 46.625 2.242 1 96.62 420 VAL B C 1
ATOM 6527 O O . VAL B 1 420 ? -15.383 45.531 1.729 1 96.62 420 VAL B O 1
ATOM 6530 N N . MET B 1 421 ? -15.031 47.156 3.246 1 97.12 421 MET B N 1
ATOM 6531 C CA . MET B 1 421 ? -13.883 46.469 3.84 1 97.12 421 MET B CA 1
ATOM 6532 C C . MET B 1 421 ? -14.312 45.188 4.547 1 97.12 421 MET B C 1
ATOM 6534 O O . MET B 1 421 ? -13.633 44.156 4.445 1 97.12 421 MET B O 1
ATOM 6538 N N . VAL B 1 422 ? -15.438 45.25 5.219 1 97.75 422 VAL B N 1
ATOM 6539 C CA . VAL B 1 422 ? -15.961 44.094 5.918 1 97.75 422 VAL B CA 1
ATOM 6540 C C . VAL B 1 422 ? -16.328 43 4.91 1 97.75 422 VAL B C 1
ATOM 6542 O O . VAL B 1 422 ? -16.016 41.812 5.109 1 97.75 422 VAL B O 1
ATOM 6545 N N . ASP B 1 423 ? -16.922 43.438 3.838 1 97.56 423 ASP B N 1
ATOM 6546 C CA . ASP B 1 423 ? -17.297 42.469 2.791 1 97.56 423 ASP B CA 1
ATOM 6547 C C . ASP B 1 423 ? -16.062 41.844 2.166 1 97.56 423 ASP B C 1
ATOM 6549 O O . ASP B 1 423 ? -16.094 40.656 1.808 1 97.56 423 ASP B O 1
ATOM 6553 N N . SER B 1 424 ? -15.031 42.594 2.006 1 97.94 424 SER B N 1
ATOM 6554 C CA . SER B 1 424 ? -13.781 42.062 1.473 1 97.94 424 SER B CA 1
ATOM 6555 C C . SER B 1 424 ? -13.203 41 2.404 1 97.94 424 SER B C 1
ATOM 6557 O O . SER B 1 424 ? -12.672 40 1.945 1 97.94 424 SER B O 1
ATOM 6559 N N . ALA B 1 425 ? -13.258 41.281 3.707 1 98.38 425 ALA B N 1
ATOM 6560 C CA . ALA B 1 425 ? -12.812 40.281 4.691 1 98.38 425 ALA B CA 1
ATOM 6561 C C . ALA B 1 425 ? -13.633 39 4.605 1 98.38 425 ALA B C 1
ATOM 6563 O O . ALA B 1 425 ? -13.086 37.906 4.652 1 98.38 425 ALA B O 1
ATOM 6564 N N . VAL B 1 426 ? -14.938 39.188 4.449 1 98.06 426 VAL B N 1
ATOM 6565 C CA . VAL B 1 426 ? -15.859 38.062 4.324 1 98.06 426 VAL B CA 1
ATOM 6566 C C . VAL B 1 426 ? -15.492 37.219 3.104 1 98.06 426 VAL B C 1
ATOM 6568 O O . VAL B 1 426 ? -15.438 36 3.178 1 98.06 426 VAL B O 1
ATOM 6571 N N . GLU B 1 427 ? -15.172 37.875 2 1 97.88 427 GLU B N 1
ATOM 6572 C CA . GLU B 1 427 ? -14.812 37.188 0.768 1 97.88 427 GLU B CA 1
ATOM 6573 C C . GLU B 1 427 ? -13.547 36.344 0.953 1 97.88 427 GLU B C 1
ATOM 6575 O O . GLU B 1 427 ? -13.469 35.219 0.454 1 97.88 427 GLU B O 1
ATOM 6580 N N . GLU B 1 428 ? -12.578 36.875 1.653 1 97.81 428 GLU B N 1
ATOM 6581 C CA . GLU B 1 428 ? -11.336 36.156 1.925 1 97.81 428 GLU B CA 1
ATOM 6582 C C . GLU B 1 428 ? -11.594 34.906 2.766 1 97.81 428 GLU B C 1
ATOM 6584 O O . GLU B 1 428 ? -11.039 33.844 2.488 1 97.81 428 GLU B O 1
ATOM 6589 N N . LEU B 1 429 ? -12.43 35.031 3.76 1 98.31 429 LEU B N 1
ATOM 6590 C CA . LEU B 1 429 ? -12.703 33.938 4.656 1 98.31 429 LEU B CA 1
ATOM 6591 C C . LEU B 1 429 ? -13.547 32.844 3.957 1 98.31 429 LEU B C 1
ATOM 6593 O O . LEU B 1 429 ? -13.367 31.656 4.203 1 98.31 429 LEU B O 1
ATOM 6597 N N . LEU B 1 430 ? -14.477 33.312 3.09 1 97.69 430 LEU B N 1
ATOM 6598 C CA . LEU B 1 430 ? -15.234 32.344 2.283 1 97.69 430 LEU B CA 1
ATOM 6599 C C . LEU B 1 430 ? -14.328 31.594 1.323 1 97.69 430 LEU B C 1
ATOM 6601 O O . LEU B 1 430 ? -14.531 30.406 1.072 1 97.69 430 LEU B O 1
ATOM 6605 N N . SER B 1 431 ? -13.328 32.312 0.807 1 96.62 431 SER B N 1
ATOM 6606 C CA . SER B 1 431 ? -12.328 31.656 -0.046 1 96.62 431 SER B CA 1
ATOM 6607 C C . SER B 1 431 ? -11.484 30.672 0.744 1 96.62 431 SER B C 1
ATOM 6609 O O . SER B 1 431 ? -11.148 29.594 0.242 1 96.62 431 SER B O 1
ATOM 6611 N N . LEU B 1 432 ? -11.125 31 1.94 1 97.06 432 LEU B N 1
ATOM 6612 C CA . LEU B 1 432 ? -10.312 30.141 2.811 1 97.06 432 LEU B CA 1
ATOM 6613 C C . LEU B 1 432 ? -11.008 28.812 3.062 1 97.06 432 LEU B C 1
ATOM 6615 O O . LEU B 1 432 ? -10.383 27.75 2.941 1 97.06 432 LEU B O 1
ATOM 6619 N N . THR B 1 433 ? -12.336 28.812 3.326 1 96.69 433 THR B N 1
ATOM 6620 C CA . THR B 1 433 ? -13.094 27.609 3.629 1 96.69 433 THR B CA 1
ATOM 6621 C C . THR B 1 433 ? -13.539 26.906 2.344 1 96.69 433 THR B C 1
ATOM 6623 O O . THR B 1 433 ? -13.992 25.766 2.375 1 96.69 433 THR B O 1
ATOM 6626 N N . GLY B 1 434 ? -13.469 27.578 1.225 1 95 434 GLY B N 1
ATOM 6627 C CA . GLY B 1 434 ? -13.766 26.969 -0.061 1 95 434 GLY B CA 1
ATOM 6628 C C . GLY B 1 434 ? -15.133 27.344 -0.596 1 95 434 GLY B C 1
ATOM 6629 O O . GLY B 1 434 ? -15.469 27.016 -1.736 1 95 434 GLY B O 1
ATOM 6630 N N . LYS B 1 435 ? -15.938 28.031 0.154 1 93.25 435 LYS B N 1
ATOM 6631 C CA . LYS B 1 435 ? -17.297 28.375 -0.267 1 93.25 435 LYS B CA 1
ATOM 6632 C C . LYS B 1 435 ? -17.281 29.297 -1.478 1 93.25 435 LYS B C 1
ATOM 6634 O O . LYS B 1 435 ? -18.203 29.281 -2.293 1 93.25 435 LYS B O 1
ATOM 6639 N N . LYS B 1 436 ? -16.188 30.125 -1.643 1 92.94 436 LYS B N 1
ATOM 6640 C CA . LYS B 1 436 ? -16.047 31.016 -2.795 1 92.94 436 LYS B CA 1
ATOM 6641 C C . LYS B 1 436 ? -14.711 30.781 -3.498 1 92.94 436 LYS B C 1
ATOM 6643 O O . LYS B 1 436 ? -14.203 31.688 -4.184 1 92.94 436 LYS B O 1
ATOM 6648 N N . ALA B 1 437 ? -14.18 29.703 -3.326 1 89.81 437 ALA B N 1
ATOM 6649 C CA . ALA B 1 437 ? -12.914 29.422 -4 1 89.81 437 ALA B CA 1
ATOM 6650 C C . ALA B 1 437 ? -13.133 29.203 -5.492 1 89.81 437 ALA B C 1
ATOM 6652 O O . ALA B 1 437 ? -14.141 28.609 -5.902 1 89.81 437 ALA B O 1
ATOM 6653 N N . THR B 1 438 ? -12.164 29.625 -6.281 1 90.38 438 THR B N 1
ATOM 6654 C CA . THR B 1 438 ? -12.242 29.438 -7.727 1 90.38 438 THR B CA 1
ATOM 6655 C C . THR B 1 438 ? -11.969 27.984 -8.086 1 90.38 438 THR B C 1
ATOM 6657 O O . THR B 1 438 ? -11.375 27.234 -7.301 1 90.38 438 THR B O 1
ATOM 6660 N N . THR B 1 439 ? -12.391 27.641 -9.18 1 90.88 439 THR B N 1
ATOM 6661 C CA . THR B 1 439 ? -12.164 26.281 -9.68 1 90.88 439 THR B CA 1
ATOM 6662 C C . THR B 1 439 ? -10.672 26 -9.797 1 90.88 439 THR B C 1
ATOM 6664 O O . THR B 1 439 ? -10.227 24.875 -9.523 1 90.88 439 THR B O 1
ATOM 6667 N N . GLU B 1 440 ? -9.922 26.922 -10.203 1 87.62 440 GLU B N 1
ATOM 6668 C CA . GLU B 1 440 ? -8.484 26.781 -10.359 1 87.62 440 GLU B CA 1
ATOM 6669 C C . GLU B 1 440 ? -7.812 26.453 -9.023 1 87.62 440 GLU B C 1
ATOM 6671 O O . GLU B 1 440 ? -6.961 25.562 -8.945 1 87.62 440 GLU B O 1
ATOM 6676 N N . VAL B 1 441 ? -8.258 27.188 -8.008 1 89.94 441 VAL B N 1
ATOM 6677 C CA . VAL B 1 441 ? -7.711 26.953 -6.676 1 89.94 441 VAL B CA 1
ATOM 6678 C C . VAL B 1 441 ? -8.062 25.547 -6.203 1 89.94 441 VAL B C 1
ATOM 6680 O O . VAL B 1 441 ? -7.207 24.812 -5.707 1 89.94 441 VAL B O 1
ATOM 6683 N N . VAL B 1 442 ? -9.297 25.234 -6.387 1 93.19 442 VAL B N 1
ATOM 6684 C CA . VAL B 1 442 ? -9.781 23.922 -5.98 1 93.19 442 VAL B CA 1
ATOM 6685 C C . VAL B 1 442 ? -8.992 22.828 -6.707 1 93.19 442 VAL B C 1
ATOM 6687 O O . VAL B 1 442 ? -8.492 21.891 -6.082 1 93.19 442 VAL B O 1
ATOM 6690 N N . ASN B 1 443 ? -8.797 22.953 -7.977 1 90.56 443 ASN B N 1
ATOM 6691 C CA . ASN B 1 443 ? -8.062 21.969 -8.766 1 90.56 443 ASN B CA 1
ATOM 6692 C C . ASN B 1 443 ? -6.605 21.859 -8.32 1 90.56 443 ASN B C 1
ATOM 6694 O O . ASN B 1 443 ? -6.051 20.766 -8.258 1 90.56 443 ASN B O 1
ATOM 6698 N N . ASN B 1 444 ? -6.043 22.953 -8.07 1 89.94 444 ASN B N 1
ATOM 6699 C CA . ASN B 1 444 ? -4.656 22.969 -7.625 1 89.94 444 ASN B CA 1
ATOM 6700 C C . ASN B 1 444 ? -4.48 22.234 -6.301 1 89.94 444 ASN B C 1
ATOM 6702 O O . ASN B 1 444 ? -3.516 21.484 -6.125 1 89.94 444 ASN B O 1
ATOM 6706 N N . ILE B 1 445 ? -5.395 22.453 -5.422 1 90.75 445 ILE B N 1
ATOM 6707 C CA . ILE B 1 445 ? -5.332 21.828 -4.109 1 90.75 445 ILE B CA 1
ATOM 6708 C C . ILE B 1 445 ? -5.414 20.297 -4.262 1 90.75 445 ILE B C 1
ATOM 6710 O O . ILE B 1 445 ? -4.586 19.578 -3.711 1 90.75 445 ILE B O 1
ATOM 6714 N N . PHE B 1 446 ? -6.281 19.828 -5.027 1 91.44 446 PHE B N 1
ATOM 6715 C CA . PHE B 1 446 ? -6.559 18.406 -5.09 1 91.44 446 PHE B CA 1
ATOM 6716 C C . PHE B 1 446 ? -5.559 17.703 -5.996 1 91.44 446 PHE B C 1
ATOM 6718 O O . PHE B 1 446 ? -5.359 16.484 -5.887 1 91.44 446 PHE B O 1
ATOM 6725 N N . SER B 1 447 ? -4.844 18.422 -6.855 1 88.31 447 SER B N 1
ATOM 6726 C CA . SER B 1 447 ? -3.824 17.844 -7.719 1 88.31 447 SER B CA 1
ATOM 6727 C C . SER B 1 447 ? -2.639 17.328 -6.906 1 88.31 447 SER B C 1
ATOM 6729 O O . SER B 1 447 ? -1.84 16.531 -7.398 1 88.31 447 SER B O 1
ATOM 6731 N N . LYS B 1 448 ? -2.572 17.766 -5.676 1 82.12 448 LYS B N 1
ATOM 6732 C CA . LYS B 1 448 ? -1.444 17.391 -4.82 1 82.12 448 LYS B CA 1
ATOM 6733 C C . LYS B 1 448 ? -1.719 16.094 -4.07 1 82.12 448 LYS B C 1
ATOM 6735 O O . LYS B 1 448 ? -0.833 15.562 -3.4 1 82.12 448 LYS B O 1
ATOM 6740 N N . PHE B 1 449 ? -2.893 15.648 -4.191 1 82.94 449 PHE B N 1
ATOM 6741 C CA . PHE B 1 449 ? -3.283 14.398 -3.541 1 82.94 449 PHE B CA 1
ATOM 6742 C C . PHE B 1 449 ? -2.822 13.195 -4.355 1 82.94 449 PHE B C 1
ATOM 6744 O O . PHE B 1 449 ? -2.477 13.336 -5.531 1 82.94 449 PHE B O 1
ATOM 6751 N N . CYS B 1 450 ? -2.697 12.047 -3.672 1 78.44 450 CYS B N 1
ATOM 6752 C CA . CYS B 1 450 ? -2.5 10.805 -4.414 1 78.44 450 CYS B CA 1
ATOM 6753 C C . CYS B 1 450 ? -3.775 10.391 -5.141 1 78.44 450 CYS B C 1
ATOM 6755 O O . CYS B 1 450 ? -4.863 10.875 -4.812 1 78.44 450 CYS B O 1
ATOM 6757 N N . VAL B 1 451 ? -3.434 9.445 -6.113 1 77.5 451 VAL B N 1
ATOM 6758 C CA . VAL B 1 451 ? -4.578 8.852 -6.797 1 77.5 451 VAL B CA 1
ATOM 6759 C C . VAL B 1 451 ? -5.301 7.887 -5.859 1 77.5 451 VAL B C 1
ATOM 6761 O O . VAL B 1 451 ? -4.664 7.168 -5.09 1 77.5 451 VAL B O 1
ATOM 6764 N N . GLY B 1 452 ? -6.539 7.945 -5.641 1 81.56 452 GLY B N 1
ATOM 6765 C CA . GLY B 1 452 ? -7.293 7.07 -4.758 1 81.56 452 GLY B CA 1
ATOM 6766 C C . GLY B 1 452 ? -7.852 7.781 -3.543 1 81.56 452 GLY B C 1
ATOM 6767 O O . GLY B 1 452 ? -8.555 7.176 -2.73 1 81.56 452 GLY B O 1
ATOM 6768 N N . LYS B 1 453 ? -7.359 8.859 -3.414 1 87.12 453 LYS B N 1
ATOM 6769 C CA . LYS B 1 453 ? -7.914 9.68 -2.34 1 87.12 453 LYS B CA 1
ATOM 6770 C C . LYS B 1 453 ? -8.742 10.836 -2.9 1 87.12 453 LYS B C 1
ATOM 6772 O O . LYS B 1 453 ? -8.531 11.258 -4.039 1 87.12 453 LYS B O 1
#

InterPro domains:
  IPR004520 tRNA modification GTPase MnmE [MF_00379] (2-453)
  IPR004520 tRNA modification GTPase MnmE [TIGR00450] (8-453)
  IPR005225 Small GTP-binding domain [TIGR00231] (222-345)
  IPR006073 GTP binding domain [PF01926] (221-333)
  IPR018948 GTP-binding protein TrmE, N-terminal [PF10396] (3-122)
  IPR018948 GTP-binding protein TrmE, N-terminal [cd14858] (2-121)
  IPR025867 MnmE, helical domain [PF12631] (125-450)
  IPR027266 Aminomethyltransferase superfamily [G3DSA:3.30.1360.120] (1-122)
  IPR027368 tRNA modification GTPase MnmE domain 2 [G3DSA:1.20.120.430] (123-453)
  IPR027417 P-loop containing nucleoside triphosphate hydrolase [G3DSA:3.40.50.300] (219-381)
  IPR027417 P-loop containing nucleoside triphosphate hydrolase [SSF52540] (75-370)
  IPR031168 TrmE-type guanine nucleotide-binding domain [PS51709] (218-375)
  IPR031168 TrmE-type guanine nucleotide-binding domain [cd04164] (217-375)

Secondary structure (DSSP, 8-state):
---EEEE-S-SS--SEEEEEEESTTHHHHHHHHEEETT---GGGSPTTEEEEEEEEETTEEEEEEEEEEE-TTSSSSSS-EEEEEEE--HHHHHHHHHHHHHTTPEEPPTTHHHHHHHHTTSS-HHHHHHHHHHHH--SHHHHHHHHHHHTTHHHHHHHHHHHHHHHHHHHHHHHHH-TTS------HHHHHHHHHHHHHHHHHHHHTHHHHHHHHH-EEEEEEE-TTSSHHHHHHHHHHTT-------TT----S--EEEEETTEEEEE---TTSSS-TTS-HHHHHHHHHHHHHH-SEEEEEEETTSPPPHHHHHHHHHHTTS-EEEEEE-TTSPP----HHHHHH-SEEEE-BGGGTBSHHHHHHHHHHHHT-TT--TTS----SHHHHHHHHHHHHHHHHHHHHHHTT--HHHHHHHHHHHHHHHHHHHTTT--HHHHHHHHTTSPTT-/---EEEE-S-SS--SEEEEEEESTTHHHHHHHHEEETT---GGGSPTTEEEEEEEEETTEEEEEEEEEEE-TTSSSSSS-EEEEEEE--HHHHHHHHHHHHHTTPEEPPTTHHHHHHHHTTSS-HHHHHHHHHHHH--SHHHHHHHHHHHTTHHHHHHHHHHHHHHHHHHHHHHHHH-TTS------HHHHHHHHHHHHHHHHHHHHTHHHHHHHHH-EEEEEEE-TTSSHHHHHHHHHHTT-------TT----S--EEEEETTEEEEE---TTSSS-SSS-SHHHHHHHHHHHHH-SEEEEEEETTSPPPHHHHHHHHHHTTS-EEEEEE-TTSPP----HHHHHH-SEEEE-BGGGTBSHHHHHHHHHHHHT-TT--TTS----SHHHHHHHHHHHHHHHHHHHHHHTT--HHHHHHHHHHHHHHHHHHHTTT--HHHHHHHHTTSPTT-

Nearest PDB structures (foldseek):
  1xzp-assembly1_A  TM=8.985E-01  e=1.098E-40  Thermotoga maritima
  3gei-assembly1_A-2  TM=8.505E-01  e=2.010E-36  Chlorobaculum tepidum
  3gei-assembly2_B  TM=8.418E-01  e=1.371E-35  Chlorobaculum tepidum
  3gee-assembly1_A-2  TM=8.188E-01  e=4.434E-35  Chlorobaculum tepidum
  3gei-assembly2_C  TM=9.496E-01  e=9.957E-24  Chlorobaculum tepidum

Organism: NCBI:txid290054

Sequence (906 aa):
MSTIAAIATGNAAGGIGVIRISGDEATAVADRVFKAMDGSLLADLGGYRAKFGNVIIGGQPSDNAVALVFKAPKSYTGEDVVEISVHGGLLIVQKTLEAVLDAGAKPAEAGEFTKRAFLNGKMDLTQAESVASLISAQGEAGMKASFNALQGSLSDKINSVLQKLLDMSALMSAWVDYPDEEIPELEEDELLSTLKECEAELDELLQNYDNGQTVIDGVDTAIVGMPNVGKSSLMNMLVGRDKSIVTQIEGTTRDIVEESVRLGDLVLHLRDTAGLRESDDVVESIGIDKAYKALDEAQLVLAVFDNNKPLQKQDREILEKAKSKPAVAVINKVDLEQRLETDEIENAFAKVVYICAKENKGLKELSSAVEELLGVQDFDTGAPMLANLRQRQNCQNAKENIAEAIGGVEMGVTYDAVNVMVDSAVEELLSLTGKKATTEVVNNIFSKFCVGKMSTIAAIATGNAAGGIGVIRISGDEATAVADRVFKAMDGSLLADLGGYRAKFGNVIIGGQPSDNAVALVFKAPKSYTGEDVVEISVHGGLLIVQKTLEAVLDAGAKPAEAGEFTKRAFLNGKMDLTQAESVASLISAQGEAGMKASFNALQGSLSDKINSVLQKLLDMSALMSAWVDYPDEEIPELEEDELLSTLKECEAELDELLQNYDNGQTVIDGVDTAIVGMPNVGKSSLMNMLVGRDKSIVTQIEGTTRDIVEESVRLGDLVLHLRDTAGLRESDDVVESIGIDKAYKALDEAQLVLAVFDNNKPLQKQDREILEKAKSKPAVAVINKVDLEQRLETDEIENAFAKVVYICAKENKGLKELSSAVEELLGVQDFDTGAPMLANLRQRQNCQNAKENIAEAIGGVEMGVTYDAVNVMVDSAVEELLSLTGKKATTEVVNNIFSKFCVGK